Protein AF-0000000071881873 (afdb_homodimer)

Radius of gyration: 29.89 Å; Cα contacts (8 Å, |Δi|>4): 2044; chains: 2; bounding box: 52×93×72 Å

InterPro domains:
  IPR012301 Malic enzyme, N-terminal domain [PF00390] (28-159)
  IPR012301 Malic enzyme, N-terminal domain [SM01274] (27-159)
  IPR012302 Malic enzyme, NAD-binding [PF03949] (173-375)
  IPR012302 Malic enzyme, NAD-binding [SM00919] (171-394)
  IPR015884 Malic enzyme, conserved site [PS00331] (167-183)
  IPR036291 NAD(P)-binding domain superfamily [SSF51735] (171-417)
  IPR037062 Malic enzyme, N-terminal domain superfamily [G3DSA:3.40.50.10380] (1-168)
  IPR045213 Malic enzyme, NAD-binding domain, bacterial type [cd05311] (171-393)
  IPR046346 Aminoacid dehydrogenase-like, N-terminal domain superfamily [SSF53223] (21-169)
  IPR051674 Malate Decarboxylating Enzymes [PTHR43237] (9-415)

Structure (mmCIF, N/CA/C/O backbone):
data_AF-0000000071881873-model_v1
#
loop_
_entity.id
_entity.type
_entity.pdbx_description
1 polymer 'Malate oxidoreductase (Malic enzyme)'
#
loop_
_atom_site.group_PDB
_atom_site.id
_atom_site.type_symbol
_atom_site.label_atom_id
_atom_site.label_alt_id
_atom_site.label_comp_id
_atom_site.label_asym_id
_atom_site.label_entity_id
_atom_site.label_seq_id
_atom_site.pdbx_PDB_ins_code
_atom_site.Cartn_x
_atom_site.Cartn_y
_atom_site.Cartn_z
_atom_site.occupancy
_atom_site.B_iso_or_equiv
_atom_site.auth_seq_id
_atom_site.auth_comp_id
_atom_site.auth_asym_id
_atom_site.auth_atom_id
_atom_site.pdbx_PDB_model_num
ATOM 1 N N . MET A 1 1 ? -2.566 -14.477 -31.5 1 40.44 1 MET A N 1
ATOM 2 C CA . MET A 1 1 ? -1.931 -13.266 -30.969 1 40.44 1 MET A CA 1
ATOM 3 C C . MET A 1 1 ? -0.429 -13.477 -30.797 1 40.44 1 MET A C 1
ATOM 5 O O . MET A 1 1 ? 0.003 -14.445 -30.188 1 40.44 1 MET A O 1
ATOM 9 N N . ALA A 1 2 ? 0.376 -12.82 -31.547 1 54.47 2 ALA A N 1
ATOM 10 C CA . ALA A 1 2 ? 1.729 -13.109 -32.031 1 54.47 2 ALA A CA 1
ATOM 11 C C . ALA A 1 2 ? 2.725 -13.109 -30.859 1 54.47 2 ALA A C 1
ATOM 13 O O . ALA A 1 2 ? 2.59 -12.328 -29.922 1 54.47 2 ALA A O 1
ATOM 14 N N . ARG A 1 3 ? 3.482 -14.203 -30.609 1 72.19 3 ARG A N 1
ATOM 15 C CA . ARG A 1 3 ? 4.684 -14.406 -29.797 1 72.19 3 ARG A CA 1
ATOM 16 C C . ARG A 1 3 ? 5.703 -13.297 -30.047 1 72.19 3 ARG A C 1
ATOM 18 O O . ARG A 1 3 ? 5.551 -12.508 -30.984 1 72.19 3 ARG A O 1
ATOM 25 N N . ILE A 1 4 ? 6.457 -13.008 -29.031 1 79.06 4 ILE A N 1
ATOM 26 C CA . ILE A 1 4 ? 7.398 -11.898 -29.172 1 79.06 4 ILE A CA 1
ATOM 27 C C . ILE A 1 4 ? 8.352 -12.172 -30.328 1 79.06 4 ILE A C 1
ATOM 29 O O . ILE A 1 4 ? 8.742 -13.32 -30.562 1 79.06 4 ILE A O 1
ATOM 33 N N . THR A 1 5 ? 8.617 -11.242 -31.172 1 84.44 5 THR A N 1
ATOM 34 C CA . THR A 1 5 ? 9.484 -11.344 -32.344 1 84.44 5 THR A CA 1
ATOM 35 C C . THR A 1 5 ? 10.945 -11.461 -31.922 1 84.44 5 THR A C 1
ATOM 37 O O . THR A 1 5 ? 11.281 -11.227 -30.75 1 84.44 5 THR A O 1
ATOM 40 N N . GLU A 1 6 ? 11.711 -11.922 -32.781 1 84.19 6 GLU A N 1
ATOM 41 C CA . GLU A 1 6 ? 13.141 -12 -32.5 1 84.19 6 GLU A CA 1
ATOM 42 C C . GLU A 1 6 ? 13.719 -10.633 -32.188 1 84.19 6 GLU A C 1
ATOM 44 O O . GLU A 1 6 ? 14.617 -10.516 -31.344 1 84.19 6 GLU A O 1
ATOM 49 N N . GLU A 1 7 ? 13.297 -9.664 -32.875 1 89.69 7 GLU A N 1
ATOM 50 C CA . GLU A 1 7 ? 13.742 -8.305 -32.594 1 89.69 7 GLU A CA 1
ATOM 51 C C . GLU A 1 7 ? 13.383 -7.898 -31.156 1 89.69 7 GLU A C 1
ATOM 53 O O . GLU A 1 7 ? 14.203 -7.309 -30.453 1 89.69 7 GLU A O 1
ATOM 58 N N . GLN A 1 8 ? 12.18 -8.164 -30.734 1 90.56 8 GLN A N 1
ATOM 59 C CA . GLN A 1 8 ? 11.719 -7.883 -29.391 1 90.56 8 GLN A CA 1
ATOM 60 C C . GLN A 1 8 ? 12.555 -8.625 -28.359 1 90.56 8 GLN A C 1
ATOM 62 O O . GLN A 1 8 ? 12.883 -8.078 -27.297 1 90.56 8 GLN A O 1
ATOM 67 N N . ARG A 1 9 ? 12.852 -9.805 -28.672 1 87.38 9 ARG A N 1
ATOM 68 C CA . ARG A 1 9 ? 13.68 -10.602 -27.781 1 87.38 9 ARG A CA 1
ATOM 69 C C . ARG A 1 9 ? 15.055 -9.977 -27.578 1 87.38 9 ARG A C 1
ATOM 71 O O . ARG A 1 9 ? 15.594 -9.969 -26.484 1 87.38 9 ARG A O 1
ATOM 78 N N . ARG A 1 10 ? 15.586 -9.492 -28.688 1 89.88 10 ARG A N 1
ATOM 79 C CA . ARG A 1 10 ? 16.906 -8.883 -28.641 1 89.88 10 ARG A CA 1
ATOM 80 C C . ARG A 1 10 ? 16.891 -7.594 -27.828 1 89.88 10 ARG A C 1
ATOM 82 O O . ARG A 1 10 ? 17.875 -7.273 -27.141 1 89.88 10 ARG A O 1
ATOM 89 N N . LYS A 1 11 ? 15.805 -6.934 -27.781 1 94.75 11 LYS A N 1
ATOM 90 C CA . LYS A 1 11 ? 15.719 -5.629 -27.125 1 94.75 11 LYS A CA 1
ATOM 91 C C . LYS A 1 11 ? 15.062 -5.73 -25.75 1 94.75 11 LYS A C 1
ATOM 93 O O . LYS A 1 11 ? 14.953 -4.734 -25.047 1 94.75 11 LYS A O 1
ATOM 98 N N . LEU A 1 12 ? 14.688 -6.891 -25.359 1 93.25 12 LEU A N 1
ATOM 99 C CA . LEU A 1 12 ? 13.852 -7.09 -24.188 1 93.25 12 LEU A CA 1
ATOM 100 C C . LEU A 1 12 ? 14.508 -6.488 -22.938 1 93.25 12 LEU A C 1
ATOM 102 O O . LEU A 1 12 ? 13.852 -5.801 -22.156 1 93.25 12 LEU A O 1
ATOM 106 N N . ALA A 1 13 ? 15.781 -6.727 -22.781 1 93.62 13 ALA A N 1
ATOM 107 C CA . ALA A 1 13 ? 16.484 -6.238 -21.594 1 93.62 13 ALA A CA 1
ATOM 108 C C . ALA A 1 13 ? 16.469 -4.715 -21.531 1 93.62 13 ALA A C 1
ATOM 110 O O . ALA A 1 13 ? 16.141 -4.133 -20.5 1 93.62 13 ALA A O 1
ATOM 111 N N . GLN A 1 14 ? 16.828 -4.07 -22.594 1 96.31 14 GLN A N 1
ATOM 112 C CA . GLN A 1 14 ? 16.844 -2.611 -22.656 1 96.31 14 GLN A CA 1
ATOM 113 C C . GLN A 1 14 ? 15.438 -2.037 -22.516 1 96.31 14 GLN A C 1
ATOM 115 O O . GLN A 1 14 ? 15.219 -1.068 -21.797 1 96.31 14 GLN A O 1
ATOM 120 N N . ASP A 1 15 ? 14.5 -2.631 -23.234 1 96.69 15 ASP A N 1
ATOM 121 C CA . ASP A 1 15 ? 13.117 -2.158 -23.188 1 96.69 15 ASP A CA 1
ATOM 122 C C . ASP A 1 15 ? 12.523 -2.33 -21.797 1 96.69 15 ASP A C 1
ATOM 124 O O . ASP A 1 15 ? 11.703 -1.522 -21.359 1 96.69 15 ASP A O 1
ATOM 128 N N . ALA A 1 16 ? 12.914 -3.4 -21.109 1 96.19 16 ALA A N 1
ATOM 129 C CA . ALA A 1 16 ? 12.422 -3.637 -19.75 1 96.19 16 ALA A CA 1
ATOM 130 C C . ALA A 1 16 ? 12.867 -2.527 -18.812 1 96.19 16 ALA A C 1
ATOM 132 O O . ALA A 1 16 ? 12.086 -2.076 -17.969 1 96.19 16 ALA A O 1
ATOM 133 N N . LEU A 1 17 ? 14.133 -2.135 -18.906 1 97.06 17 LEU A N 1
ATOM 134 C CA . LEU A 1 17 ? 14.617 -1.041 -18.078 1 97.06 17 LEU A CA 1
ATOM 135 C C . LEU A 1 17 ? 13.859 0.247 -18.359 1 97.06 17 LEU A C 1
ATOM 137 O O . LEU A 1 17 ? 13.453 0.959 -17.438 1 97.06 17 LEU A O 1
ATOM 141 N N . GLU A 1 18 ? 13.625 0.557 -19.609 1 96.25 18 GLU A N 1
ATOM 142 C CA . GLU A 1 18 ? 12.883 1.751 -20 1 96.25 18 GLU A CA 1
ATOM 143 C C . GLU A 1 18 ? 11.43 1.674 -19.547 1 96.25 18 GLU A C 1
ATOM 145 O O . GLU A 1 18 ? 10.812 2.697 -19.234 1 96.25 18 GLU A O 1
ATOM 150 N N . TYR A 1 19 ? 10.875 0.487 -19.609 1 96.69 19 TYR A N 1
ATOM 151 C CA . TYR A 1 19 ? 9.5 0.21 -19.219 1 96.69 19 TYR A CA 1
ATOM 152 C C . TYR A 1 19 ? 9.258 0.595 -17.766 1 96.69 19 TYR A C 1
ATOM 154 O O . TYR A 1 19 ? 8.125 0.882 -17.375 1 96.69 19 TYR A O 1
ATOM 162 N N . HIS A 1 20 ? 10.328 0.728 -16.938 1 97.31 20 HIS A N 1
ATOM 163 C CA . HIS A 1 20 ? 10.211 0.983 -15.5 1 97.31 20 HIS A CA 1
ATOM 164 C C . HIS A 1 20 ? 10.57 2.428 -15.172 1 97.31 20 HIS A C 1
ATOM 166 O O . HIS A 1 20 ? 10.398 2.867 -14.031 1 97.31 20 HIS A O 1
ATOM 172 N N . ARG A 1 21 ? 11.008 3.141 -16.141 1 94.94 21 ARG A N 1
ATOM 173 C CA . ARG A 1 21 ? 11.547 4.477 -15.906 1 94.94 21 ARG A CA 1
ATOM 174 C C . ARG A 1 21 ? 10.664 5.547 -16.547 1 94.94 21 ARG A C 1
ATOM 176 O O . ARG A 1 21 ? 10.07 5.324 -17.594 1 94.94 21 ARG A O 1
ATOM 183 N N . ASN A 1 22 ? 10.508 6.68 -15.883 1 91.25 22 ASN A N 1
ATOM 184 C CA . ASN A 1 22 ? 9.898 7.895 -16.406 1 91.25 22 ASN A CA 1
ATOM 185 C C . ASN A 1 22 ? 8.438 7.66 -16.797 1 91.25 22 ASN A C 1
ATOM 187 O O . ASN A 1 22 ? 8.023 8 -17.906 1 91.25 22 ASN A O 1
ATOM 191 N N . ASN A 1 23 ? 7.531 6.953 -16.062 1 93.31 23 ASN A N 1
ATOM 192 C CA . ASN A 1 23 ? 6.125 6.668 -16.344 1 93.31 23 ASN A CA 1
ATOM 193 C C . ASN A 1 23 ? 5.215 7.738 -15.75 1 93.31 23 ASN A C 1
ATOM 195 O O . ASN A 1 23 ? 4 7.723 -15.977 1 93.31 23 ASN A O 1
ATOM 199 N N . PHE A 1 24 ? 5.609 8.812 -15.172 1 93.88 24 PHE A N 1
ATOM 200 C CA . PHE A 1 24 ? 4.98 9.953 -14.516 1 93.88 24 PHE A CA 1
ATOM 201 C C . PHE A 1 24 ? 3.691 9.531 -13.82 1 93.88 24 PHE A C 1
ATOM 203 O O . PHE A 1 24 ? 2.818 8.922 -14.438 1 93.88 24 PHE A O 1
ATOM 210 N N . PRO A 1 25 ? 3.283 9.93 -12.664 1 93.44 25 PRO A N 1
ATOM 211 C CA . PRO A 1 25 ? 4.305 10.57 -11.828 1 93.44 25 PRO A CA 1
ATOM 212 C C . PRO A 1 25 ? 5.383 9.594 -11.367 1 93.44 25 PRO A C 1
ATOM 214 O O . PRO A 1 25 ? 5.07 8.477 -10.938 1 93.44 25 PRO A O 1
ATOM 217 N N . GLY A 1 26 ? 6.598 9.992 -11.422 1 91.75 26 GLY A N 1
ATOM 218 C CA . GLY A 1 26 ? 7.742 9.25 -10.914 1 91.75 26 GLY A CA 1
ATOM 219 C C . GLY A 1 26 ? 8.078 8.023 -11.75 1 91.75 26 GLY A C 1
ATOM 220 O O . GLY A 1 26 ? 7.855 8.016 -12.961 1 91.75 26 GLY A O 1
ATOM 221 N N . ASN A 1 27 ? 8.781 7.07 -11.172 1 96.56 27 ASN A N 1
ATOM 222 C CA . ASN A 1 27 ? 9.203 5.82 -11.797 1 96.56 27 ASN A CA 1
ATOM 223 C C . ASN A 1 27 ? 8.352 4.645 -11.312 1 96.56 27 ASN A C 1
ATOM 225 O O . ASN A 1 27 ? 7.348 4.836 -10.625 1 96.56 27 ASN A O 1
ATOM 229 N N . GLY A 1 28 ? 8.68 3.416 -11.797 1 98 28 GLY A N 1
ATOM 230 C CA . GLY A 1 28 ? 7.934 2.229 -11.422 1 98 28 GLY A CA 1
ATOM 231 C C . GLY A 1 28 ? 6.699 2.004 -12.273 1 98 28 GLY A C 1
ATOM 232 O O . GLY A 1 28 ? 6.496 2.695 -13.273 1 98 28 GLY A O 1
ATOM 233 N N . LYS A 1 29 ? 5.828 1.08 -11.875 1 98.5 29 LYS A N 1
ATOM 234 C CA . LYS A 1 29 ? 4.836 0.591 -12.836 1 98.5 29 LYS A CA 1
ATOM 235 C C . LYS A 1 29 ? 3.418 0.868 -12.344 1 98.5 29 LYS A C 1
ATOM 237 O O . LYS A 1 29 ? 2.451 0.695 -13.086 1 98.5 29 LYS A O 1
ATOM 242 N N . ILE A 1 30 ? 3.264 1.352 -11.039 1 98.75 30 ILE A N 1
ATOM 243 C CA . ILE A 1 30 ? 1.912 1.532 -10.523 1 98.75 30 ILE A CA 1
ATOM 244 C C . ILE A 1 30 ? 1.79 2.904 -9.867 1 98.75 30 ILE A C 1
ATOM 246 O O . ILE A 1 30 ? 2.799 3.551 -9.578 1 98.75 30 ILE A O 1
ATOM 250 N N . GLU A 1 31 ? 0.648 3.381 -9.672 1 98.69 31 GLU A N 1
ATOM 251 C CA . GLU A 1 31 ? 0.34 4.586 -8.914 1 98.69 31 GLU A CA 1
ATOM 252 C C . GLU A 1 31 ? -0.968 4.434 -8.141 1 98.69 31 GLU A C 1
ATOM 254 O O . GLU A 1 31 ? -1.764 3.539 -8.43 1 98.69 31 GLU A O 1
ATOM 259 N N . VAL A 1 32 ? -1.16 5.164 -7.105 1 98.81 32 VAL A N 1
ATOM 260 C CA . VAL A 1 32 ? -2.385 5.242 -6.312 1 98.81 32 VAL A CA 1
ATOM 261 C C . VAL A 1 32 ? -3.16 6.504 -6.691 1 98.81 32 VAL A C 1
ATOM 263 O O . VAL A 1 32 ? -2.615 7.609 -6.656 1 98.81 32 VAL A O 1
ATOM 266 N N . ILE A 1 33 ? -4.426 6.348 -7.082 1 98.5 33 ILE A N 1
ATOM 267 C CA . ILE A 1 33 ? -5.207 7.516 -7.484 1 98.5 33 ILE A CA 1
ATOM 268 C C . ILE A 1 33 ? -6.555 7.508 -6.762 1 98.5 33 ILE A C 1
ATOM 270 O O . ILE A 1 33 ? -7.027 6.457 -6.328 1 98.5 33 ILE A O 1
ATOM 274 N N . PRO A 1 34 ? -7.203 8.711 -6.617 1 98.25 34 PRO A N 1
ATOM 275 C CA . PRO A 1 34 ? -8.578 8.766 -6.113 1 98.25 34 PRO A CA 1
ATOM 276 C C . PRO A 1 34 ? -9.594 8.18 -7.094 1 98.25 34 PRO A C 1
ATOM 278 O O . PRO A 1 34 ? -9.453 8.359 -8.312 1 98.25 34 PRO A O 1
ATOM 281 N N . LYS A 1 35 ? -10.523 7.523 -6.613 1 97.25 35 LYS A N 1
ATOM 282 C CA . LYS A 1 35 ? -11.648 7.086 -7.438 1 97.25 35 LYS A CA 1
ATOM 283 C C . LYS A 1 35 ? -12.93 7.816 -7.055 1 97.25 35 LYS A C 1
ATOM 285 O O . LYS A 1 35 ? -14.031 7.281 -7.219 1 97.25 35 LYS A O 1
ATOM 290 N N . VAL A 1 36 ? -12.805 8.977 -6.383 1 97.31 36 VAL A N 1
ATOM 291 C CA . VAL A 1 36 ? -13.867 9.898 -5.977 1 97.31 36 VAL A CA 1
ATOM 292 C C . VAL A 1 36 ? -13.539 11.312 -6.457 1 97.31 36 VAL A C 1
ATOM 294 O O . VAL A 1 36 ? -12.375 11.633 -6.703 1 97.31 36 VAL A O 1
ATOM 297 N N . PRO A 1 37 ? -14.547 12.125 -6.613 1 95 37 PRO A N 1
ATOM 298 C CA . PRO A 1 37 ? -14.289 13.492 -7.078 1 95 37 PRO A CA 1
ATOM 299 C C . PRO A 1 37 ? -13.68 14.375 -5.992 1 95 37 PRO A C 1
ATOM 301 O O . PRO A 1 37 ? -13.953 14.188 -4.809 1 95 37 PRO A O 1
ATOM 304 N N . LEU A 1 38 ? -12.852 15.266 -6.312 1 94.88 38 LEU A N 1
ATOM 305 C CA . LEU A 1 38 ? -12.312 16.344 -5.5 1 94.88 38 LEU A CA 1
ATOM 306 C C . LEU A 1 38 ? -12.234 17.641 -6.297 1 94.88 38 LEU A C 1
ATOM 308 O O . LEU A 1 38 ? -11.156 18.047 -6.75 1 94.88 38 LEU A O 1
ATOM 312 N N . ARG A 1 39 ? -13.414 18.391 -6.527 1 92.88 39 ARG A N 1
ATOM 313 C CA . ARG A 1 39 ? -13.539 19.5 -7.453 1 92.88 39 ARG A CA 1
ATOM 314 C C . ARG A 1 39 ? -13.664 20.828 -6.703 1 92.88 39 ARG A C 1
ATOM 316 O O . ARG A 1 39 ? -13.32 21.891 -7.238 1 92.88 39 ARG A O 1
ATOM 323 N N . ASP A 1 40 ? -14.227 20.672 -5.504 1 92.38 40 ASP A N 1
ATOM 324 C CA . ASP A 1 40 ? -14.57 21.891 -4.762 1 92.38 40 ASP A CA 1
ATOM 325 C C . ASP A 1 40 ? -14.555 21.625 -3.258 1 92.38 40 ASP A C 1
ATOM 327 O O . ASP A 1 40 ? -14.109 20.578 -2.807 1 92.38 40 ASP A O 1
ATOM 331 N N . PHE A 1 41 ? -15.008 22.625 -2.488 1 91.81 41 PHE A N 1
ATOM 332 C CA . PHE A 1 41 ? -14.945 22.562 -1.033 1 91.81 41 PHE A CA 1
ATOM 333 C C . PHE A 1 41 ? -15.875 21.484 -0.498 1 91.81 41 PHE A C 1
ATOM 335 O O . PHE A 1 41 ? -15.586 20.859 0.525 1 91.81 41 PHE A O 1
ATOM 342 N N . TYR A 1 42 ? -16.969 21.297 -1.147 1 93.88 42 TYR A N 1
ATOM 343 C CA . TYR A 1 42 ? -17.875 20.25 -0.689 1 93.88 42 TYR A CA 1
ATOM 344 C C . TYR A 1 42 ? -17.219 18.875 -0.824 1 93.88 42 TYR A C 1
ATOM 346 O O . TYR A 1 42 ? -17.25 18.078 0.115 1 93.88 42 TYR A O 1
ATOM 354 N N . ASP A 1 43 ? -16.625 18.625 -2.016 1 94.62 43 ASP A N 1
ATOM 355 C CA . ASP A 1 43 ? -15.898 17.375 -2.199 1 94.62 43 ASP A CA 1
ATOM 356 C C . ASP A 1 43 ? -14.781 17.234 -1.171 1 94.62 43 ASP A C 1
ATOM 358 O O . ASP A 1 43 ? -14.531 16.125 -0.668 1 94.62 43 ASP A O 1
ATOM 362 N N . LEU A 1 44 ? -14.109 18.312 -0.952 1 94.25 44 LEU A N 1
ATOM 363 C CA . LEU A 1 44 ? -13.047 18.281 0.047 1 94.25 44 LEU A CA 1
ATOM 364 C C . LEU A 1 44 ? -13.594 17.891 1.414 1 94.25 44 LEU A C 1
ATOM 366 O O . LEU A 1 44 ? -12.977 17.094 2.127 1 94.25 44 LEU A O 1
ATOM 370 N N . SER A 1 45 ? -14.766 18.391 1.802 1 92.5 45 SER A N 1
ATOM 371 C CA . SER A 1 45 ? -15.398 18.109 3.086 1 92.5 45 SER A CA 1
ATOM 372 C C . SER A 1 45 ? -15.867 16.656 3.168 1 92.5 45 SER A C 1
ATOM 374 O O . SER A 1 45 ? -15.992 16.094 4.262 1 92.5 45 SER A O 1
ATOM 376 N N . LEU A 1 46 ? -16.141 16.078 2.031 1 95.12 46 LEU A N 1
ATOM 377 C CA . LEU A 1 46 ? -16.547 14.672 1.982 1 95.12 46 LEU A CA 1
ATOM 378 C C . LEU A 1 46 ? -15.328 13.758 2.064 1 95.12 46 LEU A C 1
ATOM 380 O O . LEU A 1 46 ? -15.367 12.734 2.754 1 95.12 46 LEU A O 1
ATOM 384 N N . ALA A 1 47 ? -14.273 14.102 1.378 1 95 47 ALA A N 1
ATOM 385 C CA . ALA A 1 47 ? -13.062 13.289 1.281 1 95 47 ALA A CA 1
ATOM 386 C C . ALA A 1 47 ? -12.336 13.234 2.619 1 95 47 ALA A C 1
ATOM 388 O O . ALA A 1 47 ? -11.703 12.219 2.947 1 95 47 ALA A O 1
ATOM 389 N N . TYR A 1 48 ? -12.453 14.289 3.262 1 92 48 TYR A N 1
ATOM 390 C CA . TYR A 1 48 ? -11.727 14.484 4.512 1 92 48 TYR A CA 1
ATOM 391 C C . TYR A 1 48 ? -12.633 15.078 5.582 1 92 48 TYR A C 1
ATOM 393 O O . TYR A 1 48 ? -13.797 14.711 5.695 1 92 48 TYR A O 1
ATOM 401 N N . THR A 1 49 ? -12.039 15.898 6.578 1 88.12 49 THR A N 1
ATOM 402 C CA . THR A 1 49 ? -12.875 16.5 7.617 1 88.12 49 THR A CA 1
ATOM 403 C C . THR A 1 49 ? -13.727 17.625 7.039 1 88.12 49 THR A C 1
ATOM 405 O O . THR A 1 49 ? -13.281 18.344 6.145 1 88.12 49 THR A O 1
ATOM 408 N N . PRO A 1 50 ? -14.969 17.688 7.445 1 89.31 50 PRO A N 1
ATOM 409 C CA . PRO A 1 50 ? -15.547 16.969 8.586 1 89.31 50 PRO A CA 1
ATOM 410 C C . PRO A 1 50 ? -16.297 15.711 8.164 1 89.31 50 PRO A C 1
ATOM 412 O O . PRO A 1 50 ? -16.609 14.859 9.008 1 89.31 50 PRO A O 1
ATOM 415 N N . GLY A 1 51 ? -16.594 15.484 6.875 1 92.19 51 GLY A N 1
ATOM 416 C CA . GLY A 1 51 ? -17.453 14.414 6.406 1 92.19 51 GLY A CA 1
ATOM 417 C C . GLY A 1 51 ? -16.891 13.031 6.68 1 92.19 51 GLY A C 1
ATOM 418 O O . GLY A 1 51 ? -17.641 12.094 6.957 1 92.19 51 GLY A O 1
ATOM 419 N N . VAL A 1 52 ? -15.625 12.906 6.699 1 94.31 52 VAL A N 1
ATOM 420 C CA . VAL A 1 52 ? -14.953 11.617 6.828 1 94.31 52 VAL A CA 1
ATOM 421 C C . VAL A 1 52 ? -15.242 11.016 8.203 1 94.31 52 VAL A C 1
ATOM 423 O O . VAL A 1 52 ? -15.094 9.812 8.406 1 94.31 52 VAL A O 1
ATOM 426 N N . ALA A 1 53 ? -15.664 11.812 9.148 1 93.25 53 ALA A N 1
ATOM 427 C CA . ALA A 1 53 ? -15.977 11.336 10.492 1 93.25 53 ALA A CA 1
ATOM 428 C C . ALA A 1 53 ? -17.156 10.367 10.469 1 93.25 53 ALA A C 1
ATOM 430 O O . ALA A 1 53 ? -17.25 9.469 11.305 1 93.25 53 ALA A O 1
ATOM 431 N N . GLU A 1 54 ? -18.031 10.508 9.508 1 95 54 GLU A N 1
ATOM 432 C CA . GLU A 1 54 ? -19.266 9.734 9.5 1 95 54 GLU A CA 1
ATOM 433 C C . GLU A 1 54 ? -19 8.258 9.242 1 95 54 GLU A C 1
ATOM 435 O O . GLU A 1 54 ? -19.438 7.395 10.008 1 95 54 GLU A O 1
ATOM 440 N N . PRO A 1 55 ? -18.266 7.91 8.156 1 97.25 55 PRO A N 1
ATOM 441 C CA . PRO A 1 55 ? -17.938 6.488 8.023 1 97.25 55 PRO A CA 1
ATOM 442 C C . PRO A 1 55 ? -17.094 5.961 9.18 1 97.25 55 PRO A C 1
ATOM 444 O O . PRO A 1 55 ? -17.219 4.793 9.555 1 97.25 55 PRO A O 1
ATOM 447 N N . CYS A 1 56 ? -16.234 6.758 9.797 1 97.19 56 CYS A N 1
ATOM 448 C CA . CYS A 1 56 ? -15.469 6.328 10.969 1 97.19 56 CYS A CA 1
ATOM 449 C C . CYS A 1 56 ? -16.406 5.918 12.102 1 97.19 56 CYS A C 1
ATOM 451 O O . CYS A 1 56 ? -16.203 4.875 12.727 1 97.19 56 CYS A O 1
ATOM 453 N N . LYS A 1 57 ? -17.422 6.715 12.359 1 96.31 57 LYS A N 1
ATOM 454 C CA . LYS A 1 57 ? -18.375 6.438 13.422 1 96.31 57 LYS A CA 1
ATOM 455 C C . LYS A 1 57 ? -19.125 5.133 13.156 1 96.31 57 LYS A C 1
ATOM 457 O O . LYS A 1 57 ? -19.328 4.332 14.07 1 96.31 57 LYS A O 1
ATOM 462 N N . VAL A 1 58 ? -19.578 4.992 11.93 1 97.06 58 VAL A N 1
ATOM 463 C CA . VAL A 1 58 ? -20.328 3.791 11.562 1 97.06 58 VAL A CA 1
ATOM 464 C C . VAL A 1 58 ? -19.469 2.553 11.812 1 97.06 58 VAL A C 1
ATOM 466 O O . VAL A 1 58 ? -19.922 1.582 12.414 1 97.06 58 VAL A O 1
ATOM 469 N N . ILE A 1 59 ? -18.219 2.551 11.422 1 97.75 59 ILE A N 1
ATOM 470 C CA . ILE A 1 59 ? -17.328 1.407 11.57 1 97.75 59 ILE A CA 1
ATOM 471 C C . ILE A 1 59 ? -17.016 1.183 13.047 1 97.75 59 ILE A C 1
ATOM 473 O O . ILE A 1 59 ? -16.953 0.04 13.508 1 97.75 59 ILE A O 1
ATOM 477 N N . ALA A 1 60 ? -16.797 2.242 13.797 1 96.5 60 ALA A N 1
ATOM 478 C CA . ALA A 1 60 ? -16.516 2.158 15.227 1 96.5 60 ALA A CA 1
ATOM 479 C C . ALA A 1 60 ? -17.641 1.444 15.969 1 96.5 60 ALA A C 1
ATOM 481 O O . ALA A 1 60 ? -17.391 0.776 16.969 1 96.5 60 ALA A O 1
ATOM 482 N N . LYS A 1 61 ? -18.859 1.592 15.531 1 95.5 61 LYS A N 1
ATOM 483 C CA . LYS A 1 61 ? -20.031 0.955 16.141 1 95.5 61 LYS A CA 1
ATOM 484 C C . LYS A 1 61 ? -20.281 -0.419 15.523 1 95.5 61 LYS A C 1
ATOM 486 O O . LYS A 1 61 ? -21.438 -0.875 15.461 1 95.5 61 LYS A O 1
ATOM 491 N N . LYS A 1 62 ? -19.344 -0.991 14.93 1 88.56 62 LYS A N 1
ATOM 492 C CA . LYS A 1 62 ? -19.312 -2.35 14.398 1 88.56 62 LYS A CA 1
ATOM 493 C C . LYS A 1 62 ? -20.141 -2.457 13.117 1 88.56 62 LYS A C 1
ATOM 495 O O . LYS A 1 62 ? -20.766 -3.494 12.859 1 88.56 62 LYS A O 1
ATOM 500 N N . GLY A 1 63 ? -20.234 -1.235 12.477 1 87.69 63 GLY A N 1
ATOM 501 C CA . GLY A 1 63 ? -20.75 -1.311 11.117 1 87.69 63 GLY A CA 1
ATOM 502 C C . GLY A 1 63 ? -19.766 -1.949 10.148 1 87.69 63 GLY A C 1
ATOM 503 O O . GLY A 1 63 ? -18.609 -2.203 10.508 1 87.69 63 GLY A O 1
ATOM 504 N N . ASN A 1 64 ? -20.219 -2.213 8.945 1 89.19 64 ASN A N 1
ATOM 505 C CA . ASN A 1 64 ? -19.422 -2.975 7.992 1 89.19 64 ASN A CA 1
ATOM 506 C C . ASN A 1 64 ? -18.375 -2.1 7.312 1 89.19 64 ASN A C 1
ATOM 508 O O . ASN A 1 64 ? -18.656 -1.467 6.293 1 89.19 64 ASN A O 1
ATOM 512 N N . TYR A 1 65 ? -17.156 -2.107 7.828 1 95.62 65 TYR A N 1
ATOM 513 C CA . TYR A 1 65 ? -16.031 -1.367 7.242 1 95.62 65 TYR A CA 1
ATOM 514 C C . TYR A 1 65 ? -15.875 -1.698 5.766 1 95.62 65 TYR A C 1
ATOM 516 O O . TYR A 1 65 ? -15.406 -0.868 4.984 1 95.62 65 TYR A O 1
ATOM 524 N N . GLU A 1 66 ? -16.391 -2.854 5.359 1 95.25 66 GLU A N 1
ATOM 525 C CA . GLU A 1 66 ? -16.234 -3.357 3.998 1 95.25 66 GLU A CA 1
ATOM 526 C C . GLU A 1 66 ? -17.062 -2.545 3.006 1 95.25 66 GLU A C 1
ATOM 528 O O . GLU A 1 66 ? -16.781 -2.543 1.807 1 95.25 66 GLU A O 1
ATOM 533 N N . ASP A 1 67 ? -18.047 -1.823 3.467 1 95.31 67 ASP A N 1
ATOM 534 C CA . ASP A 1 67 ? -18.906 -1.015 2.613 1 95.31 67 ASP A CA 1
ATOM 535 C C . ASP A 1 67 ? -18.344 0.389 2.424 1 95.31 67 ASP A C 1
ATOM 537 O O . ASP A 1 67 ? -18.781 1.134 1.549 1 95.31 67 ASP A O 1
ATOM 541 N N . TYR A 1 68 ? -17.281 0.734 3.209 1 97.62 68 TYR A N 1
ATOM 542 C CA . TYR A 1 68 ? -16.875 2.135 3.209 1 97.62 68 TYR A CA 1
ATOM 543 C C . TYR A 1 68 ? -15.383 2.266 2.965 1 97.62 68 TYR A C 1
ATOM 545 O O . TYR A 1 68 ? -14.836 3.373 2.99 1 97.62 68 TYR A O 1
ATOM 553 N N . THR A 1 69 ? -14.68 1.161 2.742 1 98.5 69 THR A N 1
ATOM 554 C CA . THR A 1 69 ? -13.227 1.217 2.607 1 98.5 69 THR A CA 1
ATOM 555 C C . THR A 1 69 ? -12.766 0.386 1.415 1 98.5 69 THR A C 1
ATOM 557 O O . THR A 1 69 ? -13.547 -0.367 0.833 1 98.5 69 THR A O 1
ATOM 560 N N . ILE A 1 70 ? -11.492 0.472 1.093 1 98.62 70 ILE A N 1
ATOM 561 C CA . ILE A 1 70 ? -10.898 -0.223 -0.044 1 98.62 70 ILE A CA 1
ATOM 562 C C . ILE A 1 70 ? -10.578 -1.665 0.342 1 98.62 70 ILE A C 1
ATOM 564 O O . ILE A 1 70 ? -10.242 -2.484 -0.517 1 98.62 70 ILE A O 1
ATOM 568 N N . ILE A 1 71 ? -10.781 -2.066 1.556 1 98.56 71 ILE A N 1
ATOM 569 C CA . ILE A 1 71 ? -10.188 -3.248 2.166 1 98.56 71 ILE A CA 1
ATOM 570 C C . ILE A 1 71 ? -10.617 -4.5 1.403 1 98.56 71 ILE A C 1
ATOM 572 O O . ILE A 1 71 ? -9.781 -5.316 1.012 1 98.56 71 ILE A O 1
ATOM 576 N N . PRO A 1 72 ? -11.867 -4.656 1.034 1 97.56 72 PRO A N 1
ATOM 577 C CA . PRO A 1 72 ? -12.289 -5.938 0.466 1 97.56 72 PRO A CA 1
ATOM 578 C C . PRO A 1 72 ? -11.672 -6.211 -0.905 1 97.56 72 PRO A C 1
ATOM 580 O O . PRO A 1 72 ? -11.609 -7.363 -1.341 1 97.56 72 PRO A O 1
ATOM 583 N N . ASN A 1 73 ? -11.195 -5.184 -1.606 1 98.44 73 ASN A N 1
ATOM 584 C CA . ASN A 1 73 ? -10.664 -5.359 -2.955 1 98.44 73 ASN A CA 1
ATOM 585 C C . ASN A 1 73 ? -9.156 -5.145 -2.998 1 98.44 73 ASN A C 1
ATOM 587 O O . ASN A 1 73 ? -8.586 -4.922 -4.066 1 98.44 73 ASN A O 1
ATOM 591 N N . THR A 1 74 ? -8.523 -5.145 -1.841 1 98.81 74 THR A N 1
ATOM 592 C CA . THR A 1 74 ? -7.109 -4.785 -1.766 1 98.81 74 THR A CA 1
ATOM 593 C C . THR A 1 74 ? -6.27 -5.977 -1.316 1 98.81 74 THR A C 1
ATOM 595 O O . THR A 1 74 ? -6.57 -6.609 -0.301 1 98.81 74 THR A O 1
ATOM 598 N N . VAL A 1 75 ? -5.199 -6.27 -2.049 1 98.88 75 VAL A N 1
ATOM 599 C CA . VAL A 1 75 ? -4.309 -7.383 -1.739 1 98.88 75 VAL A CA 1
ATOM 600 C C . VAL A 1 75 ? -2.9 -6.859 -1.475 1 98.88 75 VAL A C 1
ATOM 602 O O . VAL A 1 75 ? -2.395 -6.016 -2.219 1 98.88 75 VAL A O 1
ATOM 605 N N . ALA A 1 76 ? -2.289 -7.285 -0.352 1 98.94 76 ALA A N 1
ATOM 606 C CA . ALA A 1 76 ? -0.87 -7.02 -0.133 1 98.94 76 ALA A CA 1
ATOM 607 C C . ALA A 1 76 ? -0.003 -8.055 -0.85 1 98.94 76 ALA A C 1
ATOM 609 O O . ALA A 1 76 ? -0.207 -9.258 -0.697 1 98.94 76 ALA A O 1
ATOM 610 N N . VAL A 1 77 ? 0.884 -7.617 -1.658 1 98.94 77 VAL A N 1
ATOM 611 C CA . VAL A 1 77 ? 1.908 -8.477 -2.246 1 98.94 77 VAL A CA 1
ATOM 612 C C . VAL A 1 77 ? 3.195 -8.375 -1.43 1 98.94 77 VAL A C 1
ATOM 614 O O . VAL A 1 77 ? 3.9 -7.367 -1.488 1 98.94 77 VAL A O 1
ATOM 617 N N . VAL A 1 78 ? 3.562 -9.469 -0.723 1 98.94 78 VAL A N 1
ATOM 618 C CA . VAL A 1 78 ? 4.562 -9.391 0.336 1 98.94 78 VAL A CA 1
ATOM 619 C C . VAL A 1 78 ? 5.781 -10.227 -0.041 1 98.94 78 VAL A C 1
ATOM 621 O O . VAL A 1 78 ? 5.645 -11.375 -0.484 1 98.94 78 VAL A O 1
ATOM 624 N N . THR A 1 79 ? 6.98 -9.711 0.136 1 98.88 79 THR A N 1
ATOM 625 C CA . THR A 1 79 ? 8.211 -10.461 -0.091 1 98.88 79 THR A CA 1
ATOM 626 C C . THR A 1 79 ? 9.281 -10.07 0.928 1 98.88 79 THR A C 1
ATOM 628 O O . THR A 1 79 ? 9.219 -8.984 1.509 1 98.88 79 THR A O 1
ATOM 631 N N . ASP A 1 80 ? 10.133 -10.977 1.232 1 98.69 80 ASP A N 1
ATOM 632 C CA . ASP A 1 80 ? 11.328 -10.648 1.999 1 98.69 80 ASP A CA 1
ATOM 633 C C . ASP A 1 80 ? 12.562 -10.609 1.101 1 98.69 80 ASP A C 1
ATOM 635 O O . ASP A 1 80 ? 13.68 -10.422 1.582 1 98.69 80 ASP A O 1
ATOM 639 N N . GLY A 1 81 ? 12.367 -10.875 -0.208 1 98.19 81 GLY A N 1
ATOM 640 C CA . GLY A 1 81 ? 13.422 -10.742 -1.202 1 98.19 81 GLY A CA 1
ATOM 641 C C . GLY A 1 81 ? 14.367 -11.93 -1.233 1 98.19 81 GLY A C 1
ATOM 642 O O . GLY A 1 81 ? 15.43 -11.867 -1.857 1 98.19 81 GLY A O 1
ATOM 643 N N . SER A 1 82 ? 13.977 -13.062 -0.685 1 98.12 82 SER A N 1
ATOM 644 C CA . SER A 1 82 ? 14.93 -14.141 -0.454 1 98.12 82 SER A CA 1
ATOM 645 C C . SER A 1 82 ? 14.914 -15.141 -1.603 1 98.12 82 SER A C 1
ATOM 647 O O . SER A 1 82 ? 15.766 -16.031 -1.667 1 98.12 82 SER A O 1
ATOM 649 N N . ALA A 1 83 ? 13.977 -15.055 -2.529 1 95.94 83 ALA A N 1
ATOM 650 C CA . ALA A 1 83 ? 13.883 -15.984 -3.65 1 95.94 83 ALA A CA 1
ATOM 651 C C . ALA A 1 83 ? 13.289 -15.305 -4.883 1 95.94 83 ALA A C 1
ATOM 653 O O . ALA A 1 83 ? 12.312 -15.789 -5.453 1 95.94 83 ALA A O 1
ATOM 654 N N . ILE A 1 84 ? 13.93 -14.25 -5.316 1 94.75 84 ILE A N 1
ATOM 655 C CA . ILE A 1 84 ? 13.414 -13.438 -6.41 1 94.75 84 ILE A CA 1
ATOM 656 C C . ILE A 1 84 ? 13.672 -14.133 -7.742 1 94.75 84 ILE A C 1
ATOM 658 O O . ILE A 1 84 ? 14.805 -14.195 -8.211 1 94.75 84 ILE A O 1
ATOM 662 N N . LEU A 1 85 ? 12.586 -14.633 -8.375 1 88.06 85 LEU A N 1
ATOM 663 C CA . LEU A 1 85 ? 12.68 -15.32 -9.656 1 88.06 85 LEU A CA 1
ATOM 664 C C . LEU A 1 85 ? 13.766 -16.406 -9.617 1 88.06 85 LEU A C 1
ATOM 666 O O . LEU A 1 85 ? 13.859 -17.156 -8.641 1 88.06 85 LEU A O 1
ATOM 670 N N . GLY A 1 86 ? 14.453 -16.562 -10.648 1 84.62 86 GLY A N 1
ATOM 671 C CA . GLY A 1 86 ? 15.586 -17.484 -10.695 1 84.62 86 GLY A CA 1
ATOM 672 C C . GLY A 1 86 ? 16.875 -16.859 -10.18 1 84.62 86 GLY A C 1
ATOM 673 O O . GLY A 1 86 ? 17.906 -17.531 -10.125 1 84.62 86 GLY A O 1
ATOM 674 N N . LEU A 1 87 ? 16.781 -15.617 -9.609 1 89.56 87 LEU A N 1
ATOM 675 C CA . LEU A 1 87 ? 17.969 -14.875 -9.188 1 89.56 87 LEU A CA 1
ATOM 676 C C . LEU A 1 87 ? 18.312 -15.203 -7.738 1 89.56 87 LEU A C 1
ATOM 678 O O . LEU A 1 87 ? 19.453 -14.961 -7.305 1 89.56 87 LEU A O 1
ATOM 682 N N . GLY A 1 88 ? 17.391 -15.719 -6.992 1 92.56 88 GLY A N 1
ATOM 683 C CA . GLY A 1 88 ? 17.672 -16.125 -5.629 1 92.56 88 GLY A CA 1
ATOM 684 C C . GLY A 1 88 ? 17.531 -15 -4.625 1 92.56 88 GLY A C 1
ATOM 685 O O . GLY A 1 88 ? 16.594 -14.203 -4.703 1 92.56 88 GLY A O 1
ATOM 686 N N . ASN A 1 89 ? 18.391 -15.086 -3.609 1 96.75 89 ASN A N 1
ATOM 687 C CA . ASN A 1 89 ? 18.359 -14.094 -2.539 1 96.75 89 ASN A CA 1
ATOM 688 C C . ASN A 1 89 ? 19.156 -12.844 -2.908 1 96.75 89 ASN A C 1
ATOM 690 O O . ASN A 1 89 ? 20.328 -12.727 -2.551 1 96.75 89 ASN A O 1
ATOM 694 N N . ILE A 1 90 ? 18.469 -11.898 -3.525 1 96.38 90 ILE A N 1
ATOM 695 C CA . ILE A 1 90 ? 19.203 -10.734 -4.012 1 96.38 90 ILE A CA 1
ATOM 696 C C . ILE A 1 90 ? 18.766 -9.492 -3.236 1 96.38 90 ILE A C 1
ATOM 698 O O . ILE A 1 90 ? 19.078 -8.367 -3.635 1 96.38 90 ILE A O 1
ATOM 702 N N . GLY A 1 91 ? 17.984 -9.688 -2.156 1 96.25 91 GLY A N 1
ATOM 703 C CA . GLY A 1 91 ? 17.594 -8.578 -1.304 1 96.25 91 GLY A CA 1
ATOM 704 C C . GLY A 1 91 ? 16.188 -8.078 -1.585 1 96.25 91 GLY A C 1
ATOM 705 O O . GLY A 1 91 ? 15.648 -8.297 -2.674 1 96.25 91 GLY A O 1
ATOM 706 N N . VAL A 1 92 ? 15.656 -7.367 -0.639 1 97.5 92 VAL A N 1
ATOM 707 C CA . VAL A 1 92 ? 14.242 -7.016 -0.651 1 97.5 92 VAL A CA 1
ATOM 708 C C . VAL A 1 92 ? 13.992 -5.902 -1.668 1 97.5 92 VAL A C 1
ATOM 710 O O . VAL A 1 92 ? 12.977 -5.91 -2.365 1 97.5 92 VAL A O 1
ATOM 713 N N . LEU A 1 93 ? 14.938 -4.906 -1.828 1 98.19 93 LEU A N 1
ATOM 714 C CA . LEU A 1 93 ? 14.758 -3.805 -2.768 1 98.19 93 LEU A CA 1
ATOM 715 C C . LEU A 1 93 ? 14.766 -4.312 -4.207 1 98.19 93 LEU A C 1
ATOM 717 O O . LEU A 1 93 ? 14 -3.832 -5.043 1 98.19 93 LEU A O 1
ATOM 721 N N . ALA A 1 94 ? 15.586 -5.312 -4.434 1 98.12 94 ALA A N 1
ATOM 722 C CA . ALA A 1 94 ? 15.703 -5.867 -5.781 1 98.12 94 ALA A CA 1
ATOM 723 C C . ALA A 1 94 ? 14.453 -6.645 -6.168 1 98.12 94 ALA A C 1
ATOM 725 O O . ALA A 1 94 ? 14.219 -6.914 -7.352 1 98.12 94 ALA A O 1
ATOM 726 N N . GLY A 1 95 ? 13.617 -7 -5.195 1 97.88 95 GLY A N 1
ATOM 727 C CA . GLY A 1 95 ? 12.383 -7.711 -5.465 1 97.88 95 GLY A CA 1
ATOM 728 C C . GLY A 1 95 ? 11.234 -6.793 -5.848 1 97.88 95 GLY A C 1
ATOM 729 O O . GLY A 1 95 ? 10.219 -7.25 -6.375 1 97.88 95 GLY A O 1
ATOM 730 N N . MET A 1 96 ? 11.391 -5.473 -5.648 1 98.69 96 MET A N 1
ATOM 731 C CA . MET A 1 96 ? 10.289 -4.531 -5.805 1 98.69 96 MET A CA 1
ATOM 732 C C . MET A 1 96 ? 9.734 -4.574 -7.223 1 98.69 96 MET A C 1
ATOM 734 O O . MET A 1 96 ? 8.516 -4.559 -7.418 1 98.69 96 MET A O 1
ATOM 738 N N . PRO A 1 97 ? 10.586 -4.645 -8.32 1 98.31 97 PRO A N 1
ATOM 739 C CA . PRO A 1 97 ? 10.023 -4.66 -9.672 1 98.31 97 PRO A CA 1
ATOM 740 C C . PRO A 1 97 ? 9.07 -5.832 -9.906 1 98.31 97 PRO A C 1
ATOM 742 O O . PRO A 1 97 ? 8.07 -5.688 -10.609 1 98.31 97 PRO A O 1
ATOM 745 N N . VAL A 1 98 ? 9.344 -6.984 -9.312 1 97.81 98 VAL A N 1
ATOM 746 C CA . VAL A 1 98 ? 8.477 -8.148 -9.445 1 97.81 98 VAL A CA 1
ATOM 747 C C . VAL A 1 98 ? 7.145 -7.883 -8.75 1 97.81 98 VAL A C 1
ATOM 749 O O . VAL A 1 98 ? 6.078 -8.172 -9.297 1 97.81 98 VAL A O 1
ATOM 752 N N . MET A 1 99 ? 7.23 -7.316 -7.496 1 98.75 99 MET A N 1
ATOM 753 C CA . MET A 1 99 ? 6.012 -7.016 -6.75 1 98.75 99 MET A CA 1
ATOM 754 C C . MET A 1 99 ? 5.137 -6.023 -7.512 1 98.75 99 MET A C 1
ATOM 756 O O . MET A 1 99 ? 3.922 -6.207 -7.602 1 98.75 99 MET A O 1
ATOM 760 N N . GLU A 1 100 ? 5.766 -4.992 -8.078 1 98.75 100 GLU A N 1
ATOM 761 C CA . GLU A 1 100 ? 5.023 -4.031 -8.891 1 98.75 100 GLU A CA 1
ATOM 762 C C . GLU A 1 100 ? 4.383 -4.711 -10.094 1 98.75 100 GLU A C 1
ATOM 764 O O . GLU A 1 100 ? 3.258 -4.383 -10.477 1 98.75 100 GLU A O 1
ATOM 769 N N . GLY A 1 101 ? 5.16 -5.59 -10.734 1 98.25 101 GLY A N 1
ATOM 770 C CA . GLY A 1 101 ? 4.613 -6.328 -11.867 1 98.25 101 GLY A CA 1
ATOM 771 C C . GLY A 1 101 ? 3.369 -7.121 -11.516 1 98.25 101 GLY A C 1
ATOM 772 O O . GLY A 1 101 ? 2.395 -7.121 -12.266 1 98.25 101 GLY A O 1
ATOM 773 N N . LYS A 1 102 ? 3.4 -7.824 -10.391 1 98.44 102 LYS A N 1
ATOM 774 C CA . LYS A 1 102 ? 2.225 -8.562 -9.938 1 98.44 102 LYS A CA 1
ATOM 775 C C . LYS A 1 102 ? 1.041 -7.621 -9.719 1 98.44 102 LYS A C 1
ATOM 777 O O . LYS A 1 102 ? -0.104 -7.98 -9.992 1 98.44 102 LYS A O 1
ATOM 782 N N . CYS A 1 103 ? 1.315 -6.457 -9.172 1 98.81 103 CYS A N 1
ATOM 783 C CA . CYS A 1 103 ? 0.252 -5.484 -8.945 1 98.81 103 CYS A CA 1
ATOM 784 C C . CYS A 1 103 ? -0.375 -5.047 -10.266 1 98.81 103 CYS A C 1
ATOM 786 O O . CYS A 1 103 ? -1.592 -4.875 -10.352 1 98.81 103 CYS A O 1
ATOM 788 N N . VAL A 1 104 ? 0.461 -4.824 -11.289 1 98.62 104 VAL A N 1
ATOM 789 C CA . VAL A 1 104 ? -0.026 -4.488 -12.625 1 98.62 104 VAL A CA 1
ATOM 790 C C . VAL A 1 104 ? -0.992 -5.566 -13.109 1 98.62 104 VAL A C 1
ATOM 792 O O . VAL A 1 104 ? -2.092 -5.258 -13.57 1 98.62 104 VAL A O 1
ATOM 795 N N . LEU A 1 105 ? -0.638 -6.789 -12.969 1 98.44 105 LEU A N 1
ATOM 796 C CA . LEU A 1 105 ? -1.407 -7.914 -13.492 1 98.44 105 LEU A CA 1
ATOM 797 C C . LEU A 1 105 ? -2.693 -8.109 -12.695 1 98.44 105 LEU A C 1
ATOM 799 O O . LEU A 1 105 ? -3.742 -8.414 -13.273 1 98.44 105 LEU A O 1
ATOM 803 N N . PHE A 1 106 ? -2.654 -7.945 -11.367 1 98.81 106 PHE A N 1
ATOM 804 C CA . PHE A 1 106 ? -3.848 -8.008 -10.531 1 98.81 106 PHE A CA 1
ATOM 805 C C . PHE A 1 106 ? -4.906 -7.031 -11.023 1 98.81 106 PHE A C 1
ATOM 807 O O . PHE A 1 106 ? -6.086 -7.383 -11.125 1 98.81 106 PHE A O 1
ATOM 814 N N . LYS A 1 107 ? -4.457 -5.867 -11.312 1 98.69 107 LYS A N 1
ATOM 815 C CA . LYS A 1 107 ? -5.41 -4.844 -11.727 1 98.69 107 LYS A CA 1
ATOM 816 C C . LYS A 1 107 ? -5.914 -5.098 -13.141 1 98.69 107 LYS A C 1
ATOM 818 O O . LYS A 1 107 ? -7.125 -5.121 -13.383 1 98.69 107 LYS A O 1
ATOM 823 N N . ALA A 1 108 ? -5.039 -5.285 -14.086 1 98.19 108 ALA A N 1
ATOM 824 C CA . ALA A 1 108 ? -5.383 -5.379 -15.508 1 98.19 108 ALA A CA 1
ATOM 825 C C . ALA A 1 108 ? -6.242 -6.605 -15.781 1 98.19 108 ALA A C 1
ATOM 827 O O . ALA A 1 108 ? -7.133 -6.57 -16.641 1 98.19 108 ALA A O 1
ATOM 828 N N . LEU A 1 109 ? -5.996 -7.68 -15.047 1 98.31 109 LEU A N 1
ATOM 829 C CA . LEU A 1 109 ? -6.586 -8.953 -15.438 1 98.31 109 LEU A CA 1
ATOM 830 C C . LEU A 1 109 ? -7.773 -9.305 -14.547 1 98.31 109 LEU A C 1
ATOM 832 O O . LEU A 1 109 ? -8.609 -10.133 -14.914 1 98.31 109 LEU A O 1
ATOM 836 N N . ALA A 1 110 ? -7.828 -8.695 -13.336 1 98.56 110 ALA A N 1
ATOM 837 C CA . ALA A 1 110 ? -8.891 -9.117 -12.43 1 98.56 110 ALA A CA 1
ATOM 838 C C . ALA A 1 110 ? -9.445 -7.926 -11.648 1 98.56 110 ALA A C 1
ATOM 840 O O . ALA A 1 110 ? -10.258 -8.094 -10.742 1 98.56 110 ALA A O 1
ATOM 841 N N . GLY A 1 111 ? -9.008 -6.688 -11.883 1 98.44 111 GLY A N 1
ATOM 842 C CA . GLY A 1 111 ? -9.539 -5.488 -11.258 1 98.44 111 GLY A CA 1
ATOM 843 C C . GLY A 1 111 ? -9.211 -5.391 -9.773 1 98.44 111 GLY A C 1
ATOM 844 O O . GLY A 1 111 ? -9.945 -4.754 -9.016 1 98.44 111 GLY A O 1
ATOM 845 N N . ILE A 1 112 ? -8.188 -6.008 -9.32 1 98.81 112 ILE A N 1
ATOM 846 C CA . ILE A 1 112 ? -7.809 -6.039 -7.91 1 98.81 112 ILE A CA 1
ATOM 847 C C . ILE A 1 112 ? -6.789 -4.938 -7.629 1 98.81 112 ILE A C 1
ATOM 849 O O . ILE A 1 112 ? -5.875 -4.711 -8.422 1 98.81 112 ILE A O 1
ATOM 853 N N . ASP A 1 113 ? -7.012 -4.184 -6.586 1 98.81 113 ASP A N 1
ATOM 854 C CA . ASP A 1 113 ? -6.023 -3.221 -6.113 1 98.81 113 ASP A CA 1
ATOM 855 C C . ASP A 1 113 ? -4.961 -3.9 -5.25 1 98.81 113 ASP A C 1
ATOM 857 O O . ASP A 1 113 ? -5.195 -4.188 -4.074 1 98.81 113 ASP A O 1
ATOM 861 N N . ALA A 1 114 ? -3.807 -4.109 -5.836 1 98.88 114 ALA A N 1
ATOM 862 C CA . ALA A 1 114 ? -2.711 -4.746 -5.109 1 98.88 114 ALA A CA 1
ATOM 863 C C . ALA A 1 114 ? -1.606 -3.744 -4.793 1 98.88 114 ALA A C 1
ATOM 865 O O . ALA A 1 114 ? -1.37 -2.809 -5.562 1 98.88 114 ALA A O 1
ATOM 866 N N . PHE A 1 115 ? -0.94 -3.91 -3.67 1 98.94 115 PHE A N 1
ATOM 867 C CA . PHE A 1 115 ? 0.133 -3.018 -3.25 1 98.94 115 PHE A CA 1
ATOM 868 C C . PHE A 1 115 ? 1.307 -3.809 -2.686 1 98.94 115 PHE A C 1
ATOM 870 O O . PHE A 1 115 ? 1.115 -4.727 -1.885 1 98.94 115 PHE A O 1
ATOM 877 N N . PRO A 1 116 ? 2.52 -3.432 -3.082 1 98.94 116 PRO A N 1
ATOM 878 C CA . PRO A 1 116 ? 3.701 -4.168 -2.625 1 98.94 116 PRO A CA 1
ATOM 879 C C . PRO A 1 116 ? 4.094 -3.818 -1.19 1 98.94 116 PRO A C 1
ATOM 881 O O . PRO A 1 116 ? 4.105 -2.643 -0.817 1 98.94 116 PRO A O 1
ATOM 884 N N . ILE A 1 117 ? 4.375 -4.789 -0.397 1 98.94 117 ILE A N 1
ATOM 885 C CA . ILE A 1 117 ? 4.918 -4.648 0.95 1 98.94 117 ILE A CA 1
ATOM 886 C C . ILE A 1 117 ? 6.242 -5.398 1.055 1 98.94 117 ILE A C 1
ATOM 888 O O . ILE A 1 117 ? 6.266 -6.629 1.111 1 98.94 117 ILE A O 1
ATOM 892 N N . LEU A 1 118 ? 7.379 -4.703 1.101 1 98.88 118 LEU A N 1
ATOM 893 C CA . LEU A 1 118 ? 8.695 -5.281 1.345 1 98.88 118 LEU A CA 1
ATOM 894 C C . LEU A 1 118 ? 8.961 -5.414 2.84 1 98.88 118 LEU A C 1
ATOM 896 O O . LEU A 1 118 ? 8.859 -4.434 3.582 1 98.88 118 LEU A O 1
ATOM 900 N N . ILE A 1 119 ? 9.258 -6.562 3.297 1 98.94 119 ILE A N 1
ATOM 901 C CA . ILE A 1 119 ? 9.625 -6.762 4.695 1 98.94 119 ILE A CA 1
ATOM 902 C C . ILE A 1 119 ? 11.117 -7.074 4.793 1 98.94 119 ILE A C 1
ATOM 904 O O . ILE A 1 119 ? 11.555 -8.156 4.387 1 98.94 119 ILE A O 1
ATOM 908 N N . ASP A 1 120 ? 11.906 -6.215 5.422 1 98.69 120 ASP A N 1
ATOM 909 C CA . ASP A 1 120 ? 13.359 -6.266 5.41 1 98.69 120 ASP A CA 1
ATOM 910 C C . ASP A 1 120 ? 13.891 -7.152 6.535 1 98.69 120 ASP A C 1
ATOM 912 O O . ASP A 1 120 ? 14.609 -6.68 7.418 1 98.69 120 ASP A O 1
ATOM 916 N N . THR A 1 121 ? 13.531 -8.383 6.531 1 98.75 121 THR A N 1
ATOM 917 C CA . THR A 1 121 ? 14.023 -9.43 7.422 1 98.75 121 THR A CA 1
ATOM 918 C C . THR A 1 121 ? 13.727 -10.805 6.844 1 98.75 121 THR A C 1
ATOM 920 O O . THR A 1 121 ? 12.867 -10.953 5.977 1 98.75 121 THR A O 1
ATOM 923 N N . GLN A 1 122 ? 14.484 -11.742 7.176 1 98.31 122 GLN A N 1
ATOM 924 C CA . GLN A 1 122 ? 14.219 -13.117 6.762 1 98.31 122 GLN A CA 1
ATOM 925 C C . GLN A 1 122 ? 13.891 -14 7.961 1 98.31 122 GLN A C 1
ATOM 927 O O . GLN A 1 122 ? 13.867 -15.227 7.844 1 98.31 122 GLN A O 1
ATOM 932 N N . ASP A 1 123 ? 13.656 -13.312 9.086 1 98.56 123 ASP A N 1
ATOM 933 C CA . ASP A 1 123 ? 13.219 -14.008 10.297 1 98.56 123 ASP A CA 1
ATOM 934 C C . ASP A 1 123 ? 11.742 -14.375 10.211 1 98.56 123 ASP A C 1
ATOM 936 O O . ASP A 1 123 ? 10.883 -13.508 10.062 1 98.56 123 ASP A O 1
ATOM 940 N N . VAL A 1 124 ? 11.438 -15.68 10.352 1 98.56 124 VAL A N 1
ATOM 941 C CA . VAL A 1 124 ? 10.094 -16.219 10.148 1 98.56 124 VAL A CA 1
ATOM 942 C C . VAL A 1 124 ? 9.117 -15.562 11.125 1 98.56 124 VAL A C 1
ATOM 944 O O . VAL A 1 124 ? 8.039 -15.117 10.734 1 98.56 124 VAL A O 1
ATOM 947 N N . GLU A 1 125 ? 9.484 -15.477 12.375 1 98.62 125 GLU A N 1
ATOM 948 C CA . GLU A 1 125 ? 8.609 -14.922 13.398 1 98.62 125 GLU A CA 1
ATOM 949 C C . GLU A 1 125 ? 8.312 -13.445 13.141 1 98.62 125 GLU A C 1
ATOM 951 O O . GLU A 1 125 ? 7.172 -13 13.281 1 98.62 125 GLU A O 1
ATOM 956 N N . LYS A 1 126 ? 9.328 -12.672 12.805 1 98.81 126 LYS A N 1
ATOM 957 C CA . LYS A 1 126 ? 9.156 -11.242 12.531 1 98.81 126 LYS A CA 1
ATOM 958 C C . LYS A 1 126 ? 8.266 -11.023 11.312 1 98.81 126 LYS A C 1
ATOM 960 O O . LYS A 1 126 ? 7.438 -10.109 11.297 1 98.81 126 LYS A O 1
ATOM 965 N N . ILE A 1 127 ? 8.469 -11.828 10.281 1 98.94 127 ILE A N 1
ATOM 966 C CA . ILE A 1 127 ? 7.668 -11.711 9.07 1 98.94 127 ILE A CA 1
ATOM 967 C C . ILE A 1 127 ? 6.199 -11.984 9.391 1 98.94 127 ILE A C 1
ATOM 969 O O . ILE A 1 127 ? 5.32 -11.203 9.031 1 98.94 127 ILE A O 1
ATOM 973 N N . VAL A 1 128 ? 5.918 -13.086 10.109 1 98.94 128 VAL A N 1
ATOM 974 C CA . VAL A 1 128 ? 4.555 -13.477 10.445 1 98.94 128 VAL A CA 1
ATOM 975 C C . VAL A 1 128 ? 3.906 -12.391 11.305 1 98.94 128 VAL A C 1
ATOM 977 O O . VAL A 1 128 ? 2.781 -11.969 11.039 1 98.94 128 VAL A O 1
ATOM 980 N N . GLU A 1 129 ? 4.613 -11.945 12.289 1 98.88 129 GLU A N 1
ATOM 981 C CA . GLU A 1 129 ? 4.07 -10.922 13.188 1 98.88 129 GLU A CA 1
ATOM 982 C C . GLU A 1 129 ? 3.783 -9.625 12.438 1 98.88 129 GLU A C 1
ATOM 984 O O . GLU A 1 129 ? 2.75 -8.992 12.656 1 98.88 129 GLU A O 1
ATOM 989 N N . THR A 1 130 ? 4.711 -9.234 11.617 1 98.94 130 THR A N 1
ATOM 990 C CA . THR A 1 130 ? 4.543 -8.008 10.844 1 98.94 130 THR A CA 1
ATOM 991 C C . THR A 1 130 ? 3.305 -8.094 9.953 1 98.94 130 THR A C 1
ATOM 993 O O . THR A 1 130 ? 2.482 -7.176 9.938 1 98.94 130 THR A O 1
ATOM 996 N N . ILE A 1 131 ? 3.154 -9.195 9.227 1 98.94 131 ILE A N 1
ATOM 997 C CA . ILE A 1 131 ? 2.016 -9.367 8.328 1 98.94 131 ILE A CA 1
ATOM 998 C C . ILE A 1 131 ? 0.721 -9.375 9.141 1 98.94 131 ILE A C 1
ATOM 1000 O O . ILE A 1 131 ? -0.264 -8.742 8.75 1 98.94 131 ILE A O 1
ATOM 1004 N N . LYS A 1 132 ? 0.699 -10.055 10.273 1 98.88 132 LYS A N 1
ATOM 1005 C CA . LYS A 1 132 ? -0.488 -10.086 11.117 1 98.88 132 LYS A CA 1
ATOM 1006 C C . LYS A 1 132 ? -0.882 -8.68 11.562 1 98.88 132 LYS A C 1
ATOM 1008 O O . LYS A 1 132 ? -2.062 -8.328 11.539 1 98.88 132 LYS A O 1
ATOM 1013 N N . LEU A 1 133 ? 0.08 -7.895 11.922 1 98.88 133 LEU A N 1
ATOM 1014 C CA . LEU A 1 133 ? -0.175 -6.57 12.469 1 98.88 133 LEU A CA 1
ATOM 1015 C C . LEU A 1 133 ? -0.735 -5.633 11.406 1 98.88 133 LEU A C 1
ATOM 1017 O O . LEU A 1 133 ? -1.499 -4.715 11.719 1 98.88 133 LEU A O 1
ATOM 1021 N N . ILE A 1 134 ? -0.39 -5.867 10.102 1 98.88 134 ILE A N 1
ATOM 1022 C CA . ILE A 1 134 ? -0.854 -4.918 9.094 1 98.88 134 ILE A CA 1
ATOM 1023 C C . ILE A 1 134 ? -2.02 -5.523 8.312 1 98.88 134 ILE A C 1
ATOM 1025 O O . ILE A 1 134 ? -2.566 -4.887 7.41 1 98.88 134 ILE A O 1
ATOM 1029 N N . SER A 1 135 ? -2.516 -6.676 8.641 1 98.81 135 SER A N 1
ATOM 1030 C CA . SER A 1 135 ? -3.43 -7.453 7.809 1 98.81 135 SER A CA 1
ATOM 1031 C C . SER A 1 135 ? -4.82 -6.832 7.789 1 98.81 135 SER A C 1
ATOM 1033 O O . SER A 1 135 ? -5.586 -7.039 6.84 1 98.81 135 SER A O 1
ATOM 1035 N N . LYS A 1 136 ? -5.199 -6.008 8.773 1 98.38 136 LYS A N 1
ATOM 1036 C CA . LYS A 1 136 ? -6.539 -5.434 8.859 1 98.38 136 LYS A CA 1
ATOM 1037 C C . LYS A 1 136 ? -6.797 -4.469 7.707 1 98.38 136 LYS A C 1
ATOM 1039 O O . LYS A 1 136 ? -7.949 -4.148 7.406 1 98.38 136 LYS A O 1
ATOM 1044 N N . GLY A 1 137 ? -5.766 -4.012 7.059 1 98.62 137 GLY A N 1
ATOM 1045 C CA . GLY A 1 137 ? -5.926 -3.084 5.949 1 98.62 137 GLY A CA 1
ATOM 1046 C C . GLY A 1 137 ? -6.082 -3.777 4.609 1 98.62 137 GLY A C 1
ATOM 1047 O O . GLY A 1 137 ? -6.172 -3.119 3.572 1 98.62 137 GLY A O 1
ATOM 1048 N N . PHE A 1 138 ? -6.16 -5.109 4.582 1 98.75 138 PHE A N 1
ATOM 1049 C CA . PHE A 1 138 ? -6.156 -5.848 3.322 1 98.75 138 PHE A CA 1
ATOM 1050 C C . PHE A 1 138 ? -7.254 -6.902 3.312 1 98.75 138 PHE A C 1
ATOM 1052 O O . PHE A 1 138 ? -7.668 -7.383 4.367 1 98.75 138 PHE A O 1
ATOM 1059 N N . GLY A 1 139 ? -7.75 -7.211 2.111 1 98.5 139 GLY A N 1
ATOM 1060 C CA . GLY A 1 139 ? -8.711 -8.281 1.92 1 98.5 139 GLY A CA 1
ATOM 1061 C C . GLY A 1 139 ? -8.062 -9.633 1.676 1 98.5 139 GLY A C 1
ATOM 1062 O O . GLY A 1 139 ? -8.727 -10.672 1.75 1 98.5 139 GLY A O 1
ATOM 1063 N N . GLY A 1 140 ? -6.77 -9.633 1.402 1 98.81 140 GLY A N 1
ATOM 1064 C CA . GLY A 1 140 ? -5.988 -10.844 1.169 1 98.81 140 GLY A CA 1
ATOM 1065 C C . GLY A 1 140 ? -4.496 -10.586 1.153 1 98.81 140 GLY A C 1
ATOM 1066 O O . GLY A 1 140 ? -4.055 -9.445 1.052 1 98.81 140 GLY A O 1
ATOM 1067 N N . ILE A 1 141 ? -3.729 -11.648 1.3 1 98.94 141 ILE A N 1
ATOM 1068 C CA . ILE A 1 141 ? -2.271 -11.586 1.312 1 98.94 141 ILE A CA 1
ATOM 1069 C C . ILE A 1 141 ? -1.707 -12.5 0.224 1 98.94 141 ILE A C 1
ATOM 1071 O O . ILE A 1 141 ? -1.968 -13.703 0.219 1 98.94 141 ILE A O 1
ATOM 1075 N N . ASN A 1 142 ? -1.02 -11.953 -0.687 1 98.94 142 ASN A N 1
ATOM 1076 C CA . ASN A 1 142 ? -0.237 -12.711 -1.659 1 98.94 142 ASN A CA 1
ATOM 1077 C C . ASN A 1 142 ? 1.242 -12.742 -1.283 1 98.94 142 ASN A C 1
ATOM 1079 O O . ASN A 1 142 ? 1.936 -11.727 -1.384 1 98.94 142 ASN A O 1
ATOM 1083 N N . LEU A 1 143 ? 1.73 -13.852 -0.794 1 98.88 143 LEU A N 1
ATOM 1084 C CA . LEU A 1 143 ? 3.154 -14.047 -0.543 1 98.88 143 LEU A CA 1
ATOM 1085 C C . LEU A 1 143 ? 3.902 -14.32 -1.844 1 98.88 143 LEU A C 1
ATOM 1087 O O . LEU A 1 143 ? 3.398 -15.031 -2.715 1 98.88 143 LEU A O 1
ATOM 1091 N N . GLU A 1 144 ? 5.047 -13.742 -1.977 1 98.5 144 GLU A N 1
ATOM 1092 C CA . GLU A 1 144 ? 5.793 -13.82 -3.23 1 98.5 144 GLU A CA 1
ATOM 1093 C C . GLU A 1 144 ? 7.297 -13.859 -2.977 1 98.5 144 GLU A C 1
ATOM 1095 O O . GLU A 1 144 ? 7.812 -13.102 -2.154 1 98.5 144 GLU A O 1
ATOM 1100 N N . ASP A 1 145 ? 8.016 -14.727 -3.617 1 97.31 145 ASP A N 1
ATOM 1101 C CA . ASP A 1 145 ? 9.477 -14.734 -3.656 1 97.31 145 ASP A CA 1
ATOM 1102 C C . ASP A 1 145 ? 10.062 -14.844 -2.252 1 97.31 145 ASP A C 1
ATOM 1104 O O . ASP A 1 145 ? 10.945 -14.062 -1.881 1 97.31 145 ASP A O 1
ATOM 1108 N N . ILE A 1 146 ? 9.539 -15.703 -1.51 1 98.44 146 ILE A N 1
ATOM 1109 C CA . ILE A 1 146 ? 10.07 -16.078 -0.207 1 98.44 146 ILE A CA 1
ATOM 1110 C C . ILE A 1 146 ? 10.633 -17.5 -0.269 1 98.44 146 ILE A C 1
ATOM 1112 O O . ILE A 1 146 ? 9.961 -18.422 -0.732 1 98.44 146 ILE A O 1
ATOM 1116 N N . SER A 1 147 ? 11.766 -17.719 0.188 1 96.75 147 SER A N 1
ATOM 1117 C CA . SER A 1 147 ? 12.508 -18.953 -0.027 1 96.75 147 SER A CA 1
ATOM 1118 C C . SER A 1 147 ? 11.922 -20.109 0.782 1 96.75 147 SER A C 1
ATOM 1120 O O . SER A 1 147 ? 11.438 -19.906 1.897 1 96.75 147 SER A O 1
ATOM 1122 N N . ALA A 1 148 ? 11.938 -21.281 0.184 1 95.12 148 ALA A N 1
ATOM 1123 C CA . ALA A 1 148 ? 11.703 -22.516 0.917 1 95.12 148 ALA A CA 1
ATOM 1124 C C . ALA A 1 148 ? 12.922 -22.906 1.757 1 95.12 148 ALA A C 1
ATOM 1126 O O . ALA A 1 148 ? 14.062 -22.609 1.381 1 95.12 148 ALA A O 1
ATOM 1127 N N . PRO A 1 149 ? 12.742 -23.516 2.994 1 95.62 149 PRO A N 1
ATOM 1128 C CA . PRO A 1 149 ? 11.438 -24 3.463 1 95.62 149 PRO A CA 1
ATOM 1129 C C . PRO A 1 149 ? 10.703 -22.984 4.316 1 95.62 149 PRO A C 1
ATOM 1131 O O . PRO A 1 149 ? 9.586 -23.234 4.777 1 95.62 149 PRO A O 1
ATOM 1134 N N . ARG A 1 150 ? 11.242 -21.75 4.539 1 96.94 150 ARG A N 1
ATOM 1135 C CA . ARG A 1 150 ? 10.648 -20.75 5.426 1 96.94 150 ARG A CA 1
ATOM 1136 C C . ARG A 1 150 ? 9.258 -20.359 4.941 1 96.94 150 ARG A C 1
ATOM 1138 O O . ARG A 1 150 ? 8.359 -20.125 5.75 1 96.94 150 ARG A O 1
ATOM 1145 N N . CYS A 1 151 ? 9.133 -20.281 3.652 1 98 151 CYS A N 1
ATOM 1146 C CA . CYS A 1 151 ? 7.867 -19.828 3.08 1 98 151 CYS A CA 1
ATOM 1147 C C . CYS A 1 151 ? 6.73 -20.766 3.475 1 98 151 CYS A C 1
ATOM 1149 O O . CYS A 1 151 ? 5.59 -20.344 3.635 1 98 151 CYS A O 1
ATOM 1151 N N . PHE A 1 152 ? 7.02 -22.078 3.676 1 98.12 152 PHE A N 1
ATOM 1152 C CA . PHE A 1 152 ? 5.988 -23.031 4.062 1 98.12 152 PHE A CA 1
ATOM 1153 C C . PHE A 1 152 ? 5.449 -22.719 5.449 1 98.12 152 PHE A C 1
ATOM 1155 O O . PHE A 1 152 ? 4.234 -22.688 5.656 1 98.12 152 PHE A O 1
ATOM 1162 N N . GLU A 1 153 ? 6.352 -22.531 6.352 1 98 153 GLU A N 1
ATOM 1163 C CA . GLU A 1 153 ? 5.965 -22.219 7.723 1 98 153 GLU A CA 1
ATOM 1164 C C . GLU A 1 153 ? 5.23 -20.875 7.793 1 98 153 GLU A C 1
ATOM 1166 O O . GLU A 1 153 ? 4.219 -20.75 8.484 1 98 153 GLU A O 1
ATOM 1171 N N . ILE A 1 154 ? 5.727 -19.859 7.109 1 98.75 154 ILE A N 1
ATOM 1172 C CA . ILE A 1 154 ? 5.125 -18.531 7.086 1 98.75 154 ILE A CA 1
ATOM 1173 C C . ILE A 1 154 ? 3.684 -18.625 6.59 1 98.75 154 ILE A C 1
ATOM 1175 O O . ILE A 1 154 ? 2.764 -18.109 7.23 1 98.75 154 ILE A O 1
ATOM 1179 N N . GLU A 1 155 ? 3.51 -19.281 5.516 1 98.69 155 GLU A N 1
ATOM 1180 C CA . GLU A 1 155 ? 2.164 -19.406 4.965 1 98.69 155 GLU A CA 1
ATOM 1181 C C . GLU A 1 155 ? 1.247 -20.188 5.902 1 98.69 155 GLU A C 1
ATOM 1183 O O . GLU A 1 155 ? 0.101 -19.797 6.129 1 98.69 155 GLU A O 1
ATOM 1188 N N . MET A 1 156 ? 1.735 -21.312 6.379 1 97.94 156 MET A N 1
ATOM 1189 C CA . MET A 1 156 ? 0.939 -22.141 7.273 1 97.94 156 MET A CA 1
ATOM 1190 C C . MET A 1 156 ? 0.462 -21.344 8.484 1 97.94 156 MET A C 1
ATOM 1192 O O . MET A 1 156 ? -0.717 -21.391 8.836 1 97.94 156 MET A O 1
ATOM 1196 N N . ARG A 1 157 ? 1.331 -20.656 9.133 1 98.62 157 ARG A N 1
ATOM 1197 C CA . ARG A 1 157 ? 0.995 -19.859 10.312 1 98.62 157 ARG A CA 1
ATOM 1198 C C . ARG A 1 157 ? 0.002 -18.766 9.969 1 98.62 157 ARG A C 1
ATOM 1200 O O . ARG A 1 157 ? -0.961 -18.531 10.703 1 98.62 157 ARG A O 1
ATOM 1207 N N . LEU A 1 158 ? 0.215 -18.031 8.867 1 98.88 158 LEU A N 1
ATOM 1208 C CA . LEU A 1 158 ? -0.667 -16.922 8.484 1 98.88 158 LEU A CA 1
ATOM 1209 C C . LEU A 1 158 ? -2.059 -17.453 8.133 1 98.88 158 LEU A C 1
ATOM 1211 O O . LEU A 1 158 ? -3.062 -16.828 8.484 1 98.88 158 LEU A O 1
ATOM 1215 N N . LYS A 1 159 ? -2.131 -18.578 7.41 1 98.56 159 LYS A N 1
ATOM 1216 C CA . LYS A 1 159 ? -3.43 -19.172 7.098 1 98.56 159 LYS A CA 1
ATOM 1217 C C . LYS A 1 159 ? -4.191 -19.531 8.375 1 98.56 159 LYS A C 1
ATOM 1219 O O . LYS A 1 159 ? -5.414 -19.375 8.438 1 98.56 159 LYS A O 1
ATOM 1224 N N . ARG A 1 160 ? -3.467 -20 9.344 1 98.12 160 ARG A N 1
ATOM 1225 C CA . ARG A 1 160 ? -4.074 -20.406 10.609 1 98.12 160 ARG A CA 1
ATOM 1226 C C . ARG A 1 160 ? -4.484 -19.203 11.438 1 98.12 160 ARG A C 1
ATOM 1228 O O . ARG A 1 160 ? -5.508 -19.234 12.125 1 98.12 160 ARG A O 1
ATOM 1235 N N . GLU A 1 161 ? -3.717 -18.156 11.352 1 98.38 161 GLU A N 1
ATOM 1236 C CA . GLU A 1 161 ? -3.83 -17.094 12.344 1 98.38 161 GLU A CA 1
ATOM 1237 C C . GLU A 1 161 ? -4.602 -15.906 11.781 1 98.38 161 GLU A C 1
ATOM 1239 O O . GLU A 1 161 ? -5.027 -15.031 12.539 1 98.38 161 GLU A O 1
ATOM 1244 N N . LEU A 1 162 ? -4.844 -15.812 10.469 1 98.5 162 LEU A N 1
ATOM 1245 C CA . LEU A 1 162 ? -5.594 -14.719 9.859 1 98.5 162 LEU A CA 1
ATOM 1246 C C . LEU A 1 162 ? -6.977 -15.188 9.414 1 98.5 162 LEU A C 1
ATOM 1248 O O . LEU A 1 162 ? -7.199 -16.391 9.227 1 98.5 162 LEU A O 1
ATOM 1252 N N . ASP A 1 163 ? -7.895 -14.234 9.219 1 97.44 163 ASP A N 1
ATOM 1253 C CA . ASP A 1 163 ? -9.25 -14.539 8.789 1 97.44 163 ASP A CA 1
ATOM 1254 C C . ASP A 1 163 ? -9.5 -14.062 7.359 1 97.44 163 ASP A C 1
ATOM 1256 O O . ASP A 1 163 ? -10.641 -13.805 6.973 1 97.44 163 ASP A O 1
ATOM 1260 N N . ILE A 1 164 ? -8.461 -13.773 6.617 1 98.5 164 ILE A N 1
ATOM 1261 C CA . ILE A 1 164 ? -8.492 -13.438 5.199 1 98.5 164 ILE A CA 1
ATOM 1262 C C . ILE A 1 164 ? -7.633 -14.43 4.418 1 98.5 164 ILE A C 1
ATOM 1264 O O . ILE A 1 164 ? -6.789 -15.117 4.992 1 98.5 164 ILE A O 1
ATOM 1268 N N . PRO A 1 165 ? -7.84 -14.539 3.104 1 98.75 165 PRO A N 1
ATOM 1269 C CA . PRO A 1 165 ? -7.062 -15.516 2.336 1 98.75 165 PRO A CA 1
ATOM 1270 C C . PRO A 1 165 ? -5.582 -15.164 2.256 1 98.75 165 PRO A C 1
ATOM 1272 O O . PRO A 1 165 ? -5.23 -14 2.047 1 98.75 165 PRO A O 1
ATOM 1275 N N . VAL A 1 166 ? -4.777 -16.125 2.516 1 98.88 166 VAL A N 1
ATOM 1276 C CA . VAL A 1 166 ? -3.332 -16.078 2.33 1 98.88 166 VAL A CA 1
ATOM 1277 C C . VAL A 1 166 ? -2.916 -17.078 1.255 1 98.88 166 VAL A C 1
ATOM 1279 O O . VAL A 1 166 ? -3.291 -18.266 1.312 1 98.88 166 VAL A O 1
ATOM 1282 N N . PHE A 1 167 ? -2.201 -16.609 0.274 1 98.62 167 PHE A N 1
ATOM 1283 C CA . PHE A 1 167 ? -1.827 -17.422 -0.886 1 98.62 167 PHE A CA 1
ATOM 1284 C C . PHE A 1 167 ? -0.379 -17.156 -1.281 1 98.62 167 PHE A C 1
ATOM 1286 O O . PHE A 1 167 ? 0 -16.016 -1.544 1 98.62 167 PHE A O 1
ATOM 1293 N N . HIS A 1 168 ? 0.476 -18.141 -1.269 1 98.38 168 HIS A N 1
ATOM 1294 C CA . HIS A 1 168 ? 1.825 -18.016 -1.806 1 98.38 168 HIS A CA 1
ATOM 1295 C C . HIS A 1 168 ? 1.876 -18.406 -3.275 1 98.38 168 HIS A C 1
ATOM 1297 O O . HIS A 1 168 ? 1.934 -19.609 -3.594 1 98.38 168 HIS A O 1
ATOM 1303 N N . ASP A 1 169 ? 2 -17.5 -4.133 1 97.31 169 ASP A N 1
ATOM 1304 C CA . ASP A 1 169 ? 1.793 -17.719 -5.562 1 97.31 169 ASP A CA 1
ATOM 1305 C C . ASP A 1 169 ? 2.859 -18.641 -6.141 1 97.31 169 ASP A C 1
ATOM 1307 O O . ASP A 1 169 ? 2.561 -19.484 -6.98 1 97.31 169 ASP A O 1
ATOM 1311 N N . ASP A 1 170 ? 4.117 -18.5 -5.707 1 95.38 170 ASP A N 1
ATOM 1312 C CA . ASP A 1 170 ? 5.188 -19.344 -6.23 1 95.38 170 ASP A CA 1
ATOM 1313 C C . ASP A 1 170 ? 4.914 -20.812 -5.945 1 95.38 170 ASP A C 1
ATOM 1315 O O . ASP A 1 170 ? 5.344 -21.688 -6.703 1 95.38 170 ASP A O 1
ATOM 1319 N N . GLN A 1 171 ? 4.23 -21.078 -4.902 1 96.81 171 GLN A N 1
ATOM 1320 C CA . GLN A 1 171 ? 3.838 -22.438 -4.562 1 96.81 171 GLN A CA 1
ATOM 1321 C C . GLN A 1 171 ? 2.576 -22.859 -5.312 1 96.81 171 GLN A C 1
ATOM 1323 O O . GLN A 1 171 ? 2.645 -23.609 -6.285 1 96.81 171 GLN A O 1
ATOM 1328 N N . HIS A 1 172 ? 1.52 -22.188 -4.988 1 97.94 172 HIS A N 1
ATOM 1329 C CA . HIS A 1 172 ? 0.192 -22.688 -5.34 1 97.94 172 HIS A CA 1
ATOM 1330 C C . HIS A 1 172 ? -0.22 -22.219 -6.73 1 97.94 172 HIS A C 1
ATOM 1332 O O . HIS A 1 172 ? -0.911 -22.938 -7.453 1 97.94 172 HIS A O 1
ATOM 1338 N N . GLY A 1 173 ? 0.153 -20.984 -7.047 1 97.62 173 GLY A N 1
ATOM 1339 C CA . GLY A 1 173 ? -0.114 -20.531 -8.406 1 97.62 173 GLY A CA 1
ATOM 1340 C C . GLY A 1 173 ? 0.531 -21.406 -9.461 1 97.62 173 GLY A C 1
ATOM 1341 O O . GLY A 1 173 ? -0.106 -21.766 -10.453 1 97.62 173 GLY A O 1
ATOM 1342 N N . THR A 1 174 ? 1.767 -21.734 -9.227 1 96.69 174 THR A N 1
ATOM 1343 C CA . THR A 1 174 ? 2.492 -22.609 -10.133 1 96.69 174 THR A CA 1
ATOM 1344 C C . THR A 1 174 ? 1.835 -23.984 -10.203 1 96.69 174 THR A C 1
ATOM 1346 O O . THR A 1 174 ? 1.664 -24.547 -11.289 1 96.69 174 THR A O 1
ATOM 1349 N N . ALA A 1 175 ? 1.457 -24.5 -9.086 1 98.62 175 ALA A N 1
ATOM 1350 C CA . ALA A 1 175 ? 0.825 -25.828 -9.031 1 98.62 175 ALA A CA 1
ATOM 1351 C C . ALA A 1 175 ? -0.506 -25.828 -9.773 1 98.62 175 ALA A C 1
ATOM 1353 O O . ALA A 1 175 ? -0.812 -26.766 -10.508 1 98.62 175 ALA A O 1
ATOM 1354 N N . VAL A 1 176 ? -1.265 -24.797 -9.594 1 98.88 176 VAL A N 1
ATOM 1355 C CA . VAL A 1 176 ? -2.588 -24.672 -10.203 1 98.88 176 VAL A CA 1
ATOM 1356 C C . VAL A 1 176 ? -2.459 -24.656 -11.727 1 98.88 176 VAL A C 1
ATOM 1358 O O . VAL A 1 176 ? -3.154 -25.406 -12.422 1 98.88 176 VAL A O 1
ATOM 1361 N N . VAL A 1 177 ? -1.596 -23.859 -12.234 1 98.75 177 VAL A N 1
ATOM 1362 C CA . VAL A 1 177 ? -1.479 -23.719 -13.68 1 98.75 177 VAL A CA 1
ATOM 1363 C C . VAL A 1 177 ? -0.862 -24.984 -14.273 1 98.75 177 VAL A C 1
ATOM 1365 O O . VAL A 1 177 ? -1.208 -25.391 -15.391 1 98.75 177 VAL A O 1
ATOM 1368 N N . THR A 1 178 ? 0.078 -25.578 -13.523 1 98.75 178 THR A N 1
ATOM 1369 C CA . THR A 1 178 ? 0.638 -26.859 -13.945 1 98.75 178 THR A CA 1
ATOM 1370 C C . THR A 1 178 ? -0.458 -27.906 -14.07 1 98.75 178 THR A C 1
ATOM 1372 O O . THR A 1 178 ? -0.522 -28.625 -15.07 1 98.75 178 THR A O 1
ATOM 1375 N N . LEU A 1 179 ? -1.296 -28 -13.086 1 98.94 179 LEU A N 1
ATOM 1376 C CA . LEU A 1 179 ? -2.41 -28.953 -13.125 1 98.94 179 LEU A CA 1
ATOM 1377 C C . LEU A 1 179 ? -3.328 -28.656 -14.305 1 98.94 179 LEU A C 1
ATOM 1379 O O . LEU A 1 179 ? -3.775 -29.562 -15 1 98.94 179 LEU A O 1
ATOM 1383 N N . ALA A 1 180 ? -3.641 -27.391 -14.516 1 98.88 180 ALA A N 1
ATOM 1384 C CA . ALA A 1 180 ? -4.504 -27 -15.633 1 98.88 180 ALA A CA 1
ATOM 1385 C C . ALA A 1 180 ? -3.957 -27.516 -16.953 1 98.88 180 ALA A C 1
ATOM 1387 O O . ALA A 1 180 ? -4.691 -28.109 -17.75 1 98.88 180 ALA A O 1
ATOM 1388 N N . GLY A 1 181 ? -2.65 -27.266 -17.188 1 98.75 181 GLY A N 1
ATOM 1389 C CA . GLY A 1 181 ? -2.021 -27.781 -18.406 1 98.75 181 GLY A CA 1
ATOM 1390 C C . GLY A 1 181 ? -2.047 -29.281 -18.484 1 98.75 181 GLY A C 1
ATOM 1391 O O . GLY A 1 181 ? -2.289 -29.844 -19.562 1 98.75 181 GLY A O 1
ATOM 1392 N N . LEU A 1 182 ? -1.812 -29.953 -17.375 1 98.81 182 LEU A N 1
ATOM 1393 C CA . LEU A 1 182 ? -1.703 -31.406 -17.344 1 98.81 182 LEU A CA 1
ATOM 1394 C C . LEU A 1 182 ? -3.057 -32.062 -17.609 1 98.81 182 LEU A C 1
ATOM 1396 O O . LEU A 1 182 ? -3.125 -33.125 -18.219 1 98.81 182 LEU A O 1
ATOM 1400 N N . ILE A 1 183 ? -4.129 -31.438 -17.125 1 98.88 183 ILE A N 1
ATOM 1401 C CA . ILE A 1 183 ? -5.477 -31.938 -17.391 1 98.88 183 ILE A CA 1
ATOM 1402 C C . ILE A 1 183 ? -5.672 -32.125 -18.891 1 98.88 183 ILE A C 1
ATOM 1404 O O . ILE A 1 183 ? -6.078 -33.188 -19.344 1 98.88 183 ILE A O 1
ATOM 1408 N N . ASN A 1 184 ? -5.379 -31.094 -19.625 1 98.81 184 ASN A N 1
ATOM 1409 C CA . ASN A 1 184 ? -5.586 -31.125 -21.078 1 98.81 184 ASN A CA 1
ATOM 1410 C C . ASN A 1 184 ? -4.539 -32 -21.766 1 98.81 184 ASN A C 1
ATOM 1412 O O . ASN A 1 184 ? -4.84 -32.656 -22.766 1 98.81 184 ASN A O 1
ATOM 1416 N N . ALA A 1 185 ? -3.287 -31.969 -21.25 1 98.81 185 ALA A N 1
ATOM 1417 C CA . ALA A 1 185 ? -2.238 -32.812 -21.812 1 98.81 185 ALA A CA 1
ATOM 1418 C C . ALA A 1 185 ? -2.602 -34.281 -21.703 1 98.81 185 ALA A C 1
ATOM 1420 O O . ALA A 1 185 ? -2.449 -35.031 -22.672 1 98.81 185 ALA A O 1
ATOM 1421 N N . LEU A 1 186 ? -3.045 -34.719 -20.578 1 98.69 186 LEU A N 1
ATOM 1422 C CA . LEU A 1 186 ? -3.416 -36.125 -20.359 1 98.69 186 LEU A CA 1
ATOM 1423 C C . LEU A 1 186 ? -4.609 -36.5 -21.234 1 98.69 186 LEU A C 1
ATOM 1425 O O . LEU A 1 186 ? -4.672 -37.625 -21.75 1 98.69 186 LEU A O 1
ATOM 1429 N N . LYS A 1 187 ? -5.535 -35.562 -21.312 1 98.31 187 LYS A N 1
ATOM 1430 C CA . LYS A 1 187 ? -6.672 -35.812 -22.188 1 98.31 187 LYS A CA 1
ATOM 1431 C C . LYS A 1 187 ? -6.207 -36.125 -23.609 1 98.31 187 LYS A C 1
ATOM 1433 O O . LYS A 1 187 ? -6.715 -37.031 -24.25 1 98.31 187 LYS A O 1
ATOM 1438 N N . LEU A 1 188 ? -5.289 -35.375 -24.109 1 98 188 LEU A N 1
ATOM 1439 C CA . LEU A 1 188 ? -4.797 -35.5 -25.469 1 98 188 LEU A CA 1
ATOM 1440 C C . LEU A 1 188 ? -4.109 -36.844 -25.672 1 98 188 LEU A C 1
ATOM 1442 O O . LEU A 1 188 ? -4.23 -37.469 -26.734 1 98 188 LEU A O 1
ATOM 1446 N N . VAL A 1 189 ? -3.309 -37.312 -24.672 1 97.94 189 VAL A N 1
ATOM 1447 C CA . VAL A 1 189 ? -2.52 -38.531 -24.859 1 97.94 189 VAL A CA 1
ATOM 1448 C C . VAL A 1 189 ? -3.309 -39.75 -24.359 1 97.94 189 VAL A C 1
ATOM 1450 O O . VAL A 1 189 ? -2.83 -40.875 -24.438 1 97.94 189 VAL A O 1
ATOM 1453 N N . GLY A 1 190 ? -4.496 -39.5 -23.812 1 97.88 190 GLY A N 1
ATOM 1454 C CA . GLY A 1 190 ? -5.383 -40.594 -23.406 1 97.88 190 GLY A CA 1
ATOM 1455 C C . GLY A 1 190 ? -4.949 -41.281 -22.141 1 97.88 190 GLY A C 1
ATOM 1456 O O . GLY A 1 190 ? -5.062 -42.5 -22.016 1 97.88 190 GLY A O 1
ATOM 1457 N N . LYS A 1 191 ? -4.363 -40.562 -21.219 1 98 191 LYS A N 1
ATOM 1458 C CA . LYS A 1 191 ? -3.943 -41.125 -19.922 1 98 191 LYS A CA 1
ATOM 1459 C C . LYS A 1 191 ? -4.719 -40.469 -18.781 1 98 191 LYS A C 1
ATOM 1461 O O . LYS A 1 191 ? -5.312 -39.406 -18.953 1 98 191 LYS A O 1
ATOM 1466 N N . LYS A 1 192 ? -4.727 -41.156 -17.641 1 98.38 192 LYS A N 1
ATOM 1467 C CA . LYS A 1 192 ? -5.418 -40.688 -16.453 1 98.38 192 LYS A CA 1
ATOM 1468 C C . LYS A 1 192 ? -4.43 -40.375 -15.32 1 98.38 192 LYS A C 1
ATOM 1470 O O . LYS A 1 192 ? -3.348 -40.969 -15.266 1 98.38 192 LYS A O 1
ATOM 1475 N N . PHE A 1 193 ? -4.844 -39.562 -14.406 1 98.62 193 PHE A N 1
ATOM 1476 C CA . PHE A 1 193 ? -3.98 -39.125 -13.312 1 98.62 193 PHE A CA 1
ATOM 1477 C C . PHE A 1 193 ? -3.529 -40.312 -12.484 1 98.62 193 PHE A C 1
ATOM 1479 O O . PHE A 1 193 ? -2.379 -40.375 -12.039 1 98.62 193 PHE A O 1
ATOM 1486 N N . ASN A 1 194 ? -4.387 -41.281 -12.266 1 98.06 194 ASN A N 1
ATOM 1487 C CA . ASN A 1 194 ? -4.074 -42.375 -11.367 1 98.06 194 ASN A CA 1
ATOM 1488 C C . ASN A 1 194 ? -3.238 -43.469 -12.062 1 98.06 194 ASN A C 1
ATOM 1490 O O . ASN A 1 194 ? -2.887 -44.469 -11.461 1 98.06 194 ASN A O 1
ATOM 1494 N N . GLU A 1 195 ? -2.816 -43.219 -13.312 1 97.31 195 GLU A N 1
ATOM 1495 C CA . GLU A 1 195 ? -2.092 -44.219 -14.078 1 97.31 195 GLU A CA 1
ATOM 1496 C C . GLU A 1 195 ? -0.704 -43.719 -14.469 1 97.31 195 GLU A C 1
ATOM 1498 O O . GLU A 1 195 ? 0.085 -44.469 -15.055 1 97.31 195 GLU A O 1
ATOM 1503 N N . ILE A 1 196 ? -0.454 -42.531 -14.109 1 98.38 196 ILE A N 1
ATOM 1504 C CA . ILE A 1 196 ? 0.792 -41.969 -14.617 1 98.38 196 ILE A CA 1
ATOM 1505 C C . ILE A 1 196 ? 1.827 -41.906 -13.5 1 98.38 196 ILE A C 1
ATOM 1507 O O . ILE A 1 196 ? 1.472 -41.875 -12.32 1 98.38 196 ILE A O 1
ATOM 1511 N N . LYS A 1 197 ? 3.1 -41.906 -13.922 1 98.56 197 LYS A N 1
ATOM 1512 C CA . LYS A 1 197 ? 4.262 -41.625 -13.086 1 98.56 197 LYS A CA 1
ATOM 1513 C C . LYS A 1 197 ? 4.836 -40.219 -13.414 1 98.56 197 LYS A C 1
ATOM 1515 O O . LYS A 1 197 ? 4.98 -39.875 -14.578 1 98.56 197 LYS A O 1
ATOM 1520 N N . VAL A 1 198 ? 5.113 -39.5 -12.352 1 98.94 198 VAL A N 1
ATOM 1521 C CA . VAL A 1 198 ? 5.562 -38.125 -12.562 1 98.94 198 VAL A CA 1
ATOM 1522 C C . VAL A 1 198 ? 6.953 -37.938 -11.961 1 98.94 198 VAL A C 1
ATOM 1524 O O . VAL A 1 198 ? 7.203 -38.344 -10.828 1 98.94 198 VAL A O 1
ATOM 1527 N N . ALA A 1 199 ? 7.879 -37.375 -12.711 1 98.94 199 ALA A N 1
ATOM 1528 C CA . ALA A 1 199 ? 9.18 -36.938 -12.227 1 98.94 199 ALA A CA 1
ATOM 1529 C C . ALA A 1 199 ? 9.211 -35.406 -12.117 1 98.94 199 ALA A C 1
ATOM 1531 O O . ALA A 1 199 ? 8.883 -34.688 -13.078 1 98.94 199 ALA A O 1
ATOM 1532 N N . ILE A 1 200 ? 9.547 -34.906 -10.953 1 98.88 200 ILE A N 1
ATOM 1533 C CA . ILE A 1 200 ? 9.625 -33.469 -10.742 1 98.88 200 ILE A CA 1
ATOM 1534 C C . ILE A 1 200 ? 11.055 -33.062 -10.391 1 98.88 200 ILE A C 1
ATOM 1536 O O . ILE A 1 200 ? 11.648 -33.625 -9.453 1 98.88 200 ILE A O 1
ATOM 1540 N N . SER A 1 201 ? 11.633 -32.188 -11.172 1 98.62 201 SER A N 1
ATOM 1541 C CA . SER A 1 201 ? 12.938 -31.609 -10.859 1 98.62 201 SER A CA 1
ATOM 1542 C C . SER A 1 201 ? 12.789 -30.312 -10.07 1 98.62 201 SER A C 1
ATOM 1544 O O . SER A 1 201 ? 12.273 -29.328 -10.594 1 98.62 201 SER A O 1
ATOM 1546 N N . GLY A 1 202 ? 13.266 -30.312 -8.875 1 96.88 202 GLY A N 1
ATOM 1547 C CA . GLY A 1 202 ? 13.102 -29.188 -7.969 1 96.88 202 GLY A CA 1
ATOM 1548 C C . GLY A 1 202 ? 12.172 -29.484 -6.809 1 96.88 202 GLY A C 1
ATOM 1549 O O . GLY A 1 202 ? 10.984 -29.734 -7.008 1 96.88 202 GLY A O 1
ATOM 1550 N N . ALA A 1 203 ? 12.734 -29.453 -5.629 1 97 203 ALA A N 1
ATOM 1551 C CA . ALA A 1 203 ? 11.945 -29.75 -4.438 1 97 203 ALA A CA 1
ATOM 1552 C C . ALA A 1 203 ? 11.836 -28.531 -3.529 1 97 203 ALA A C 1
ATOM 1554 O O . ALA A 1 203 ? 11.93 -28.641 -2.305 1 97 203 ALA A O 1
ATOM 1555 N N . GLY A 1 204 ? 11.766 -27.375 -4.137 1 94.56 204 GLY A N 1
ATOM 1556 C CA . GLY A 1 204 ? 11.477 -26.156 -3.416 1 94.56 204 GLY A CA 1
ATOM 1557 C C . GLY A 1 204 ? 9.992 -25.875 -3.273 1 94.56 204 GLY A C 1
ATOM 1558 O O . GLY A 1 204 ? 9.195 -26.812 -3.164 1 94.56 204 GLY A O 1
ATOM 1559 N N . ALA A 1 205 ? 9.656 -24.594 -3.232 1 94.81 205 ALA A N 1
ATOM 1560 C CA . ALA A 1 205 ? 8.289 -24.141 -2.984 1 94.81 205 ALA A CA 1
ATOM 1561 C C . ALA A 1 205 ? 7.344 -24.656 -4.07 1 94.81 205 ALA A C 1
ATOM 1563 O O . ALA A 1 205 ? 6.324 -25.281 -3.77 1 94.81 205 ALA A O 1
ATOM 1564 N N . ALA A 1 206 ? 7.68 -24.438 -5.293 1 96.62 206 ALA A N 1
ATOM 1565 C CA . ALA A 1 206 ? 6.82 -24.812 -6.41 1 96.62 206 ALA A CA 1
ATOM 1566 C C . ALA A 1 206 ? 6.727 -26.344 -6.527 1 96.62 206 ALA A C 1
ATOM 1568 O O . ALA A 1 206 ? 5.629 -26.891 -6.652 1 96.62 206 ALA A O 1
ATOM 1569 N N . GLY A 1 207 ? 7.891 -27.016 -6.484 1 97.94 207 GLY A N 1
ATOM 1570 C CA . GLY A 1 207 ? 7.934 -28.469 -6.664 1 97.94 207 GLY A CA 1
ATOM 1571 C C . GLY A 1 207 ? 7.102 -29.219 -5.645 1 97.94 207 GLY A C 1
ATOM 1572 O O . GLY A 1 207 ? 6.324 -30.109 -6 1 97.94 207 GLY A O 1
ATOM 1573 N N . ILE A 1 208 ? 7.262 -28.859 -4.414 1 98.06 208 ILE A N 1
ATOM 1574 C CA . ILE A 1 208 ? 6.547 -29.531 -3.332 1 98.06 208 ILE A CA 1
ATOM 1575 C C . ILE A 1 208 ? 5.047 -29.281 -3.471 1 98.06 208 ILE A C 1
ATOM 1577 O O . ILE A 1 208 ? 4.234 -30.188 -3.297 1 98.06 208 ILE A O 1
ATOM 1581 N N . ALA A 1 209 ? 4.645 -28.078 -3.793 1 98.12 209 ALA A N 1
ATOM 1582 C CA . ALA A 1 209 ? 3.232 -27.75 -3.963 1 98.12 209 ALA A CA 1
ATOM 1583 C C . ALA A 1 209 ? 2.629 -28.516 -5.137 1 98.12 209 ALA A C 1
ATOM 1585 O O . ALA A 1 209 ? 1.502 -29 -5.055 1 98.12 209 ALA A O 1
ATOM 1586 N N . ILE A 1 210 ? 3.369 -28.594 -6.223 1 98.69 210 ILE A N 1
ATOM 1587 C CA . ILE A 1 210 ? 2.91 -29.344 -7.387 1 98.69 210 ILE A CA 1
ATOM 1588 C C . ILE A 1 210 ? 2.723 -30.812 -7.016 1 98.69 210 ILE A C 1
ATOM 1590 O O . ILE A 1 210 ? 1.693 -31.406 -7.332 1 98.69 210 ILE A O 1
ATOM 1594 N N . ALA A 1 211 ? 3.738 -31.375 -6.355 1 98.75 211 ALA A N 1
ATOM 1595 C CA . ALA A 1 211 ? 3.682 -32.781 -5.961 1 98.75 211 ALA A CA 1
ATOM 1596 C C . ALA A 1 211 ? 2.449 -33.062 -5.105 1 98.75 211 ALA A C 1
ATOM 1598 O O . ALA A 1 211 ? 1.724 -34.031 -5.352 1 98.75 211 ALA A O 1
ATOM 1599 N N . LYS A 1 212 ? 2.227 -32.25 -4.125 1 98.25 212 LYS A N 1
ATOM 1600 C CA . LYS A 1 212 ? 1.104 -32.438 -3.215 1 98.25 212 LYS A CA 1
ATOM 1601 C C . LYS A 1 212 ? -0.229 -32.312 -3.951 1 98.25 212 LYS A C 1
ATOM 1603 O O . LYS A 1 212 ? -1.14 -33.125 -3.721 1 98.25 212 LYS A O 1
ATOM 1608 N N . LEU A 1 213 ? -0.353 -31.328 -4.816 1 98.69 213 LEU A N 1
ATOM 1609 C CA . LEU A 1 213 ? -1.587 -31.125 -5.566 1 98.69 213 LEU A CA 1
ATOM 1610 C C . LEU A 1 213 ? -1.858 -32.312 -6.492 1 98.69 213 LEU A C 1
ATOM 1612 O O . LEU A 1 213 ? -2.984 -32.812 -6.555 1 98.69 213 LEU A O 1
ATOM 1616 N N . LEU A 1 214 ? -0.84 -32.75 -7.199 1 98.81 214 LEU A N 1
ATOM 1617 C CA . LEU A 1 214 ? -0.997 -33.875 -8.133 1 98.81 214 LEU A CA 1
ATOM 1618 C C . LEU A 1 214 ? -1.343 -35.156 -7.387 1 98.81 214 LEU A C 1
ATOM 1620 O O . LEU A 1 214 ? -2.154 -35.969 -7.863 1 98.81 214 LEU A O 1
ATOM 1624 N N . HIS A 1 215 ? -0.635 -35.344 -6.258 1 98.69 215 HIS A N 1
ATOM 1625 C CA . HIS A 1 215 ? -0.975 -36.5 -5.453 1 98.69 215 HIS A CA 1
ATOM 1626 C C . HIS A 1 215 ? -2.438 -36.469 -5.016 1 98.69 215 HIS A C 1
ATOM 1628 O O . HIS A 1 215 ? -3.111 -37.5 -5.008 1 98.69 215 HIS A O 1
ATOM 1634 N N . HIS A 1 216 ? -2.896 -35.344 -4.648 1 98.31 216 HIS A N 1
ATOM 1635 C CA . HIS A 1 216 ? -4.27 -35.188 -4.184 1 98.31 216 HIS A CA 1
ATOM 1636 C C . HIS A 1 216 ? -5.27 -35.531 -5.285 1 98.31 216 HIS A C 1
ATOM 1638 O O . HIS A 1 216 ? -6.324 -36.094 -5.012 1 98.31 216 HIS A O 1
ATOM 1644 N N . VAL A 1 217 ? -4.934 -35.188 -6.523 1 98.38 217 VAL A N 1
ATOM 1645 C CA . VAL A 1 217 ? -5.914 -35.406 -7.586 1 98.38 217 VAL A CA 1
ATOM 1646 C C . VAL A 1 217 ? -5.789 -36.812 -8.133 1 98.38 217 VAL A C 1
ATOM 1648 O O . VAL A 1 217 ? -6.512 -37.188 -9.055 1 98.38 217 VAL A O 1
ATOM 1651 N N . GLY A 1 218 ? -4.758 -37.562 -7.629 1 98.31 218 GLY A N 1
ATOM 1652 C CA . GLY A 1 218 ? -4.863 -39 -7.926 1 98.31 218 GLY A CA 1
ATOM 1653 C C . GLY A 1 218 ? -3.555 -39.594 -8.383 1 98.31 218 GLY A C 1
ATOM 1654 O O . GLY A 1 218 ? -3.457 -40.812 -8.539 1 98.31 218 GLY A O 1
ATOM 1655 N N . VAL A 1 219 ? -2.516 -38.812 -8.617 1 98.75 219 VAL A N 1
ATOM 1656 C CA . VAL A 1 219 ? -1.229 -39.375 -9.023 1 98.75 219 VAL A CA 1
ATOM 1657 C C . VAL A 1 219 ? -0.631 -40.156 -7.859 1 98.75 219 VAL A C 1
ATOM 1659 O O . VAL A 1 219 ? -0.481 -39.656 -6.754 1 98.75 219 VAL A O 1
ATOM 1662 N N . LYS A 1 220 ? -0.265 -41.312 -8.086 1 97.38 220 LYS A N 1
ATOM 1663 C CA . LYS A 1 220 ? 0.161 -42.188 -7.004 1 97.38 220 LYS A CA 1
ATOM 1664 C C . LYS A 1 220 ? 1.678 -42.156 -6.828 1 97.38 220 LYS A C 1
ATOM 1666 O O . LYS A 1 220 ? 2.18 -42.156 -5.703 1 97.38 220 LYS A O 1
ATOM 1671 N N . GLU A 1 221 ? 2.391 -42.156 -7.945 1 98.25 221 GLU A N 1
ATOM 1672 C CA . GLU A 1 221 ? 3.85 -42.156 -7.867 1 98.25 221 GLU A CA 1
ATOM 1673 C C . GLU A 1 221 ? 4.445 -40.844 -8.398 1 98.25 221 GLU A C 1
ATOM 1675 O O . GLU A 1 221 ? 4.285 -40.531 -9.578 1 98.25 221 GLU A O 1
ATOM 1680 N N . ILE A 1 222 ? 5.113 -40.188 -7.578 1 98.88 222 ILE A N 1
ATOM 1681 C CA . ILE A 1 222 ? 5.797 -38.938 -7.898 1 98.88 222 ILE A CA 1
ATOM 1682 C C . ILE A 1 222 ? 7.223 -38.969 -7.355 1 98.88 222 ILE A C 1
ATOM 1684 O O . ILE A 1 222 ? 7.43 -39.156 -6.156 1 98.88 222 ILE A O 1
ATOM 1688 N N . LEU A 1 223 ? 8.18 -38.844 -8.203 1 98.88 223 LEU A N 1
ATOM 1689 C CA . LEU A 1 223 ? 9.578 -38.781 -7.805 1 98.88 223 LEU A CA 1
ATOM 1690 C C . LEU A 1 223 ? 10.094 -37.344 -7.867 1 98.88 223 LEU A C 1
ATOM 1692 O O . LEU A 1 223 ? 10.297 -36.812 -8.953 1 98.88 223 LEU A O 1
ATOM 1696 N N . LEU A 1 224 ? 10.273 -36.781 -6.703 1 98.75 224 LEU A N 1
ATOM 1697 C CA . LEU A 1 224 ? 10.875 -35.438 -6.621 1 98.75 224 LEU A CA 1
ATOM 1698 C C . LEU A 1 224 ? 12.391 -35.531 -6.48 1 98.75 224 LEU A C 1
ATOM 1700 O O . LEU A 1 224 ? 12.898 -36.406 -5.742 1 98.75 224 LEU A O 1
ATOM 1704 N N . VAL A 1 225 ? 13.078 -34.656 -7.199 1 98.56 225 VAL A N 1
ATOM 1705 C CA . VAL A 1 225 ? 14.539 -34.688 -7.215 1 98.56 225 VAL A CA 1
ATOM 1706 C C . VAL A 1 225 ? 15.086 -33.312 -6.781 1 98.56 225 VAL A C 1
ATOM 1708 O O . VAL A 1 225 ? 14.617 -32.281 -7.258 1 98.56 225 VAL A O 1
ATOM 1711 N N . ASP A 1 226 ? 15.906 -33.312 -5.816 1 97.38 226 ASP A N 1
ATOM 1712 C CA . ASP A 1 226 ? 16.625 -32.094 -5.469 1 97.38 226 ASP A CA 1
ATOM 1713 C C . ASP A 1 226 ? 18.125 -32.25 -5.711 1 97.38 226 ASP A C 1
ATOM 1715 O O . ASP A 1 226 ? 18.547 -33.125 -6.477 1 97.38 226 ASP A O 1
ATOM 1719 N N . ARG A 1 227 ? 19.031 -31.391 -5.211 1 93.62 227 ARG A N 1
ATOM 1720 C CA . ARG A 1 227 ? 20.469 -31.359 -5.496 1 93.62 227 ARG A CA 1
ATOM 1721 C C . ARG A 1 227 ? 21.141 -32.625 -5.023 1 93.62 227 ARG A C 1
ATOM 1723 O O . ARG A 1 227 ? 22.188 -33.031 -5.543 1 93.62 227 ARG A O 1
ATOM 1730 N N . ALA A 1 228 ? 20.453 -33.281 -4.105 1 96.94 228 ALA A N 1
ATOM 1731 C CA . ALA A 1 228 ? 21.031 -34.5 -3.535 1 96.94 228 ALA A CA 1
ATOM 1732 C C . ALA A 1 228 ? 20.469 -35.75 -4.203 1 96.94 228 ALA A C 1
ATOM 1734 O O . ALA A 1 228 ? 20.859 -36.875 -3.885 1 96.94 228 ALA A O 1
ATOM 1735 N N . GLY A 1 229 ? 19.516 -35.531 -5.094 1 98.06 229 GLY A N 1
ATOM 1736 C CA . GLY A 1 229 ? 18.922 -36.656 -5.797 1 98.06 229 GLY A CA 1
ATOM 1737 C C . GLY A 1 229 ? 17.453 -36.844 -5.492 1 98.06 229 GLY A C 1
ATOM 1738 O O . GLY A 1 229 ? 16.797 -35.938 -4.992 1 98.06 229 GLY A O 1
ATOM 1739 N N . ILE A 1 230 ? 17.016 -38.094 -5.824 1 98.69 230 ILE A N 1
ATOM 1740 C CA . ILE A 1 230 ? 15.602 -38.406 -5.633 1 98.69 230 ILE A CA 1
ATOM 1741 C C . ILE A 1 230 ? 15.273 -38.438 -4.141 1 98.69 230 ILE A C 1
ATOM 1743 O O . ILE A 1 230 ? 16.031 -39 -3.348 1 98.69 230 ILE A O 1
ATOM 1747 N N . ILE A 1 231 ? 14.234 -37.812 -3.77 1 98.69 231 ILE A N 1
ATOM 1748 C CA . ILE A 1 231 ? 13.75 -37.844 -2.395 1 98.69 231 ILE A CA 1
ATOM 1749 C C . ILE A 1 231 ? 13.031 -39.156 -2.115 1 98.69 231 ILE A C 1
ATOM 1751 O O . ILE A 1 231 ? 12.188 -39.594 -2.902 1 98.69 231 ILE A O 1
ATOM 1755 N N . TYR A 1 232 ? 13.352 -39.812 -1.043 1 98.31 232 TYR A N 1
ATOM 1756 C CA . TYR A 1 232 ? 12.75 -41.062 -0.65 1 98.31 232 TYR A CA 1
ATOM 1757 C C . TYR A 1 232 ? 12.68 -41.188 0.867 1 98.31 232 TYR A C 1
ATOM 1759 O O . TYR A 1 232 ? 13.367 -40.469 1.589 1 98.31 232 TYR A O 1
ATOM 1767 N N . GLU A 1 233 ? 11.758 -42.031 1.283 1 97.81 233 GLU A N 1
ATOM 1768 C CA . GLU A 1 233 ? 11.617 -42.219 2.723 1 97.81 233 GLU A CA 1
ATOM 1769 C C . GLU A 1 233 ? 12.914 -42.75 3.34 1 97.81 233 GLU A C 1
ATOM 1771 O O . GLU A 1 233 ? 13.492 -43.719 2.85 1 97.81 233 GLU A O 1
ATOM 1776 N N . GLY A 1 234 ? 13.375 -42.062 4.391 1 96.56 234 GLY A N 1
ATOM 1777 C CA . GLY A 1 234 ? 14.586 -42.5 5.082 1 96.56 234 GLY A CA 1
ATOM 1778 C C . GLY A 1 234 ? 15.82 -41.75 4.625 1 96.56 234 GLY A C 1
ATOM 1779 O O . GLY A 1 234 ? 16.891 -41.875 5.238 1 96.56 234 GLY A O 1
ATOM 1780 N N . ARG A 1 235 ? 15.656 -40.938 3.566 1 97.06 235 ARG A N 1
ATOM 1781 C CA . ARG A 1 235 ? 16.797 -40.125 3.145 1 97.06 235 ARG A CA 1
ATOM 1782 C C . ARG A 1 235 ? 17.25 -39.188 4.262 1 97.06 235 ARG A C 1
ATOM 1784 O O . ARG A 1 235 ? 16.406 -38.625 4.965 1 97.06 235 ARG A O 1
ATOM 1791 N N . LYS A 1 236 ? 18.531 -39 4.438 1 95.19 236 LYS A N 1
ATOM 1792 C CA . LYS A 1 236 ? 19.047 -38.156 5.516 1 95.19 236 LYS A CA 1
ATOM 1793 C C . LYS A 1 236 ? 19.562 -36.812 4.984 1 95.19 236 LYS A C 1
ATOM 1795 O O . LYS A 1 236 ? 19.453 -35.781 5.66 1 95.19 236 LYS A O 1
ATOM 1800 N N . GLU A 1 237 ? 20 -36.812 3.785 1 95.69 237 GLU A N 1
ATOM 1801 C CA . GLU A 1 237 ? 20.672 -35.656 3.219 1 95.69 237 GLU A CA 1
ATOM 1802 C C . GLU A 1 237 ? 19.656 -34.594 2.773 1 95.69 237 GLU A C 1
ATOM 1804 O O . GLU A 1 237 ? 18.766 -34.875 1.978 1 95.69 237 GLU A O 1
ATOM 1809 N N . ASN A 1 238 ? 19.797 -33.375 3.289 1 95.56 238 ASN A N 1
ATOM 1810 C CA . ASN A 1 238 ? 19.078 -32.219 2.811 1 95.56 238 ASN A CA 1
ATOM 1811 C C . ASN A 1 238 ? 17.562 -32.406 2.936 1 95.56 238 ASN A C 1
ATOM 1813 O O . ASN A 1 238 ? 16.828 -32.156 1.982 1 95.56 238 ASN A O 1
ATOM 1817 N N . MET A 1 239 ? 17.172 -32.875 4.07 1 96.81 239 MET A N 1
ATOM 1818 C CA . MET A 1 239 ? 15.758 -33.125 4.305 1 96.81 239 MET A CA 1
ATOM 1819 C C . MET A 1 239 ? 15.156 -32.094 5.242 1 96.81 239 MET A C 1
ATOM 1821 O O . MET A 1 239 ? 15.883 -31.391 5.949 1 96.81 239 MET A O 1
ATOM 1825 N N . ASN A 1 240 ? 13.953 -31.812 5.18 1 95.31 240 ASN A N 1
ATOM 1826 C CA . ASN A 1 240 ? 13.094 -31.047 6.074 1 95.31 240 ASN A CA 1
ATOM 1827 C C . ASN A 1 240 ? 11.695 -31.656 6.168 1 95.31 240 ASN A C 1
ATOM 1829 O O . ASN A 1 240 ? 11.398 -32.656 5.484 1 95.31 240 ASN A O 1
ATOM 1833 N N . PRO A 1 241 ? 10.875 -31.219 7.066 1 95.75 241 PRO A N 1
ATOM 1834 C CA . PRO A 1 241 ? 9.586 -31.875 7.289 1 95.75 241 PRO A CA 1
ATOM 1835 C C . PRO A 1 241 ? 8.719 -31.922 6.031 1 95.75 241 PRO A C 1
ATOM 1837 O O . PRO A 1 241 ? 7.949 -32.875 5.832 1 95.75 241 PRO A O 1
ATOM 1840 N N . TYR A 1 242 ? 8.852 -31.016 5.164 1 96.56 242 TYR A N 1
ATOM 1841 C CA . TYR A 1 242 ? 8.031 -30.938 3.961 1 96.56 242 TYR A CA 1
ATOM 1842 C C . TYR A 1 242 ? 8.516 -31.922 2.906 1 96.56 242 TYR A C 1
ATOM 1844 O O . TYR A 1 242 ? 7.703 -32.531 2.207 1 96.56 242 TYR A O 1
ATOM 1852 N N . LYS A 1 243 ? 9.812 -32.031 2.746 1 97.75 243 LYS A N 1
ATOM 1853 C CA . LYS A 1 243 ? 10.375 -33.062 1.869 1 97.75 243 LYS A CA 1
ATOM 1854 C C . LYS A 1 243 ? 10.055 -34.469 2.375 1 97.75 243 LYS A C 1
ATOM 1856 O O . LYS A 1 243 ? 9.844 -35.375 1.582 1 97.75 243 LYS A O 1
ATOM 1861 N N . GLU A 1 244 ? 10.039 -34.625 3.713 1 97.56 244 GLU A N 1
ATOM 1862 C CA . GLU A 1 244 ? 9.656 -35.906 4.289 1 97.56 244 GLU A CA 1
ATOM 1863 C C . GLU A 1 244 ? 8.234 -36.281 3.895 1 97.56 244 GLU A C 1
ATOM 1865 O O . GLU A 1 244 ? 7.949 -37.469 3.623 1 97.56 244 GLU A O 1
ATOM 1870 N N . GLU A 1 245 ? 7.383 -35.344 3.879 1 97 245 GLU A N 1
ATOM 1871 C CA . GLU A 1 245 ? 5.988 -35.594 3.518 1 97 245 GLU A CA 1
ATOM 1872 C C . GLU A 1 245 ? 5.867 -36.094 2.086 1 97 245 GLU A C 1
ATOM 1874 O O . GLU A 1 245 ? 5.133 -37.062 1.822 1 97 245 GLU A O 1
ATOM 1879 N N . VAL A 1 246 ? 6.633 -35.531 1.162 1 97.81 246 VAL A N 1
ATOM 1880 C CA . VAL A 1 246 ? 6.469 -35.875 -0.244 1 97.81 246 VAL A CA 1
ATOM 1881 C C . VAL A 1 246 ? 7.324 -37.094 -0.569 1 97.81 246 VAL A C 1
ATOM 1883 O O . VAL A 1 246 ? 7.152 -37.719 -1.618 1 97.81 246 VAL A O 1
ATOM 1886 N N . ALA A 1 247 ? 8.234 -37.406 0.322 1 98.31 247 ALA A N 1
ATOM 1887 C CA . ALA A 1 247 ? 9.031 -38.625 0.147 1 98.31 247 ALA A CA 1
ATOM 1888 C C . ALA A 1 247 ? 8.141 -39.844 0.03 1 98.31 247 ALA A C 1
ATOM 1890 O O . ALA A 1 247 ? 8.484 -40.812 -0.664 1 98.31 247 ALA A O 1
ATOM 1891 N N . ARG A 1 248 ? 6.98 -39.781 0.627 1 97.81 248 ARG A N 1
ATOM 1892 C CA . ARG A 1 248 ? 6.043 -40.906 0.658 1 97.81 248 ARG A CA 1
ATOM 1893 C C . ARG A 1 248 ? 5.422 -41.125 -0.716 1 97.81 248 ARG A C 1
ATOM 1895 O O . ARG A 1 248 ? 4.867 -42.219 -0.98 1 97.81 248 ARG A O 1
ATOM 1902 N N . PHE A 1 249 ? 5.496 -40.125 -1.562 1 98.5 249 PHE A N 1
ATOM 1903 C CA . PHE A 1 249 ? 4.922 -40.25 -2.895 1 98.5 249 PHE A CA 1
ATOM 1904 C C . PHE A 1 249 ? 5.789 -41.156 -3.77 1 98.5 249 PHE A C 1
ATOM 1906 O O . PHE A 1 249 ? 5.355 -41.594 -4.832 1 98.5 249 PHE A O 1
ATOM 1913 N N . ASN A 1 250 ? 7.051 -41.312 -3.369 1 98.62 250 ASN A N 1
ATOM 1914 C CA . ASN A 1 250 ? 7.957 -42.281 -3.971 1 98.62 250 ASN A CA 1
ATOM 1915 C C . ASN A 1 250 ? 7.672 -43.719 -3.471 1 98.62 250 ASN A C 1
ATOM 1917 O O . ASN A 1 250 ? 8.453 -44.25 -2.699 1 98.62 250 ASN A O 1
ATOM 1921 N N . ILE A 1 251 ? 6.684 -44.312 -3.975 1 97.56 251 ILE A N 1
ATOM 1922 C CA . ILE A 1 251 ? 6.059 -45.469 -3.363 1 97.56 251 ILE A CA 1
ATOM 1923 C C . ILE A 1 251 ? 6.957 -46.688 -3.553 1 97.56 251 ILE A C 1
ATOM 1925 O O . ILE A 1 251 ? 6.812 -47.688 -2.848 1 97.56 251 ILE A O 1
ATOM 1929 N N . HIS A 1 252 ? 7.895 -46.688 -4.41 1 97.5 252 HIS A N 1
ATOM 1930 C CA . HIS A 1 252 ? 8.766 -47.844 -4.637 1 97.5 252 HIS A CA 1
ATOM 1931 C C . HIS A 1 252 ? 10.164 -47.594 -4.094 1 97.5 252 HIS A C 1
ATOM 1933 O O . HIS A 1 252 ? 11.07 -48.406 -4.305 1 97.5 252 HIS A O 1
ATOM 1939 N N . GLY A 1 253 ? 10.344 -46.438 -3.508 1 97.81 253 GLY A N 1
ATOM 1940 C CA . GLY A 1 253 ? 11.609 -46.125 -2.877 1 97.81 253 GLY A CA 1
ATOM 1941 C C . GLY A 1 253 ? 12.758 -46 -3.867 1 97.81 253 GLY A C 1
ATOM 1942 O O . GLY A 1 253 ? 13.883 -46.406 -3.584 1 97.81 253 GLY A O 1
ATOM 1943 N N . VAL A 1 254 ? 12.43 -45.438 -5.016 1 98.38 254 VAL A N 1
ATOM 1944 C CA . VAL A 1 254 ? 13.43 -45.312 -6.066 1 98.38 254 VAL A CA 1
ATOM 1945 C C . VAL A 1 254 ? 14.50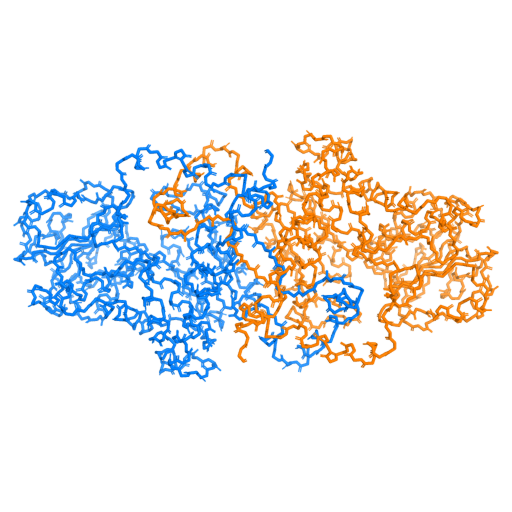8 -44.312 -5.613 1 98.38 254 VAL A C 1
ATOM 1947 O O . VAL A 1 254 ? 14.211 -43.281 -5.02 1 98.38 254 VAL A O 1
ATOM 1950 N N . GLN A 1 255 ? 15.734 -44.688 -5.809 1 98.31 255 GLN A N 1
ATOM 1951 C CA . GLN A 1 255 ? 16.875 -43.812 -5.504 1 98.31 255 GLN A CA 1
ATOM 1952 C C . GLN A 1 255 ? 17.688 -43.5 -6.766 1 98.31 255 GLN A C 1
ATOM 1954 O O . GLN A 1 255 ? 17.531 -44.188 -7.789 1 98.31 255 GLN A O 1
ATOM 1959 N N . GLY A 1 256 ? 18.469 -42.438 -6.637 1 98.12 256 GLY A N 1
ATOM 1960 C CA . GLY A 1 256 ? 19.25 -42.031 -7.789 1 98.12 256 GLY A CA 1
ATOM 1961 C C . GLY A 1 256 ? 19.094 -40.594 -8.148 1 98.12 256 GLY A C 1
ATOM 1962 O O . GLY A 1 256 ? 18.797 -39.75 -7.277 1 98.12 256 GLY A O 1
ATOM 1963 N N . ASP A 1 257 ? 19.375 -40.312 -9.414 1 98.19 257 ASP A N 1
ATOM 1964 C CA . ASP A 1 257 ? 19.391 -38.906 -9.867 1 98.19 257 ASP A CA 1
ATOM 1965 C C . ASP A 1 257 ? 18.188 -38.625 -10.773 1 98.19 257 ASP A C 1
ATOM 1967 O O . ASP A 1 257 ? 17.219 -39.375 -10.797 1 98.19 257 ASP A O 1
ATOM 1971 N N . LEU A 1 258 ? 18.25 -37.5 -11.406 1 98.69 258 LEU A N 1
ATOM 1972 C CA . LEU A 1 258 ? 17.141 -37.031 -12.242 1 98.69 258 LEU A CA 1
ATOM 1973 C C . LEU A 1 258 ? 16.891 -38 -13.398 1 98.69 258 LEU A C 1
ATOM 1975 O O . LEU A 1 258 ? 15.75 -38.281 -13.742 1 98.69 258 LEU A O 1
ATOM 1979 N N . ALA A 1 259 ? 17.953 -38.438 -14.008 1 98.69 259 ALA A N 1
ATOM 1980 C CA . ALA A 1 259 ? 17.828 -39.406 -15.109 1 98.69 259 ALA A CA 1
ATOM 1981 C C . ALA A 1 259 ? 17.047 -40.625 -14.68 1 98.69 259 ALA A C 1
ATOM 1983 O O . ALA A 1 259 ? 16.188 -41.125 -15.414 1 98.69 259 ALA A O 1
ATOM 1984 N N . LYS A 1 260 ? 17.406 -41.156 -13.547 1 98.75 260 LYS A N 1
ATOM 1985 C CA . LYS A 1 260 ? 16.703 -42.312 -13.008 1 98.75 260 LYS A CA 1
ATOM 1986 C C . LYS A 1 260 ? 15.234 -42 -12.758 1 98.75 260 LYS A C 1
ATOM 1988 O O . LYS A 1 260 ? 14.359 -42.812 -13.008 1 98.75 260 LYS A O 1
ATOM 1993 N N . ALA A 1 261 ? 14.891 -40.844 -12.227 1 98.81 261 ALA A N 1
ATOM 1994 C CA . ALA A 1 261 ? 13.523 -40.438 -11.945 1 98.81 261 ALA A CA 1
ATOM 1995 C C . ALA A 1 261 ? 12.695 -40.375 -13.227 1 98.81 261 ALA A C 1
ATOM 1997 O O . ALA A 1 261 ? 11.5 -40.688 -13.227 1 98.81 261 ALA A O 1
ATOM 1998 N N . MET A 1 262 ? 13.328 -39.969 -14.312 1 98.81 262 MET A N 1
ATOM 1999 C CA . MET A 1 262 ? 12.617 -39.75 -15.57 1 98.81 262 MET A CA 1
ATOM 2000 C C . MET A 1 262 ? 12.422 -41.062 -16.312 1 98.81 262 MET A C 1
ATOM 2002 O O . MET A 1 262 ? 11.578 -41.156 -17.203 1 98.81 262 MET A O 1
ATOM 2006 N N . GLU A 1 263 ? 13.219 -42.062 -15.945 1 98.69 263 GLU A N 1
ATOM 2007 C CA . GLU A 1 263 ? 13.078 -43.375 -16.609 1 98.69 263 GLU A CA 1
ATOM 2008 C C . GLU A 1 263 ? 11.672 -43.938 -16.422 1 98.69 263 GLU A C 1
ATOM 2010 O O . GLU A 1 263 ? 11.234 -44.156 -15.289 1 98.69 263 GLU A O 1
ATOM 2015 N N . GLY A 1 264 ? 10.953 -44.062 -17.531 1 98.44 264 GLY A N 1
ATOM 2016 C CA . GLY A 1 264 ? 9.625 -44.656 -17.516 1 98.44 264 GLY A CA 1
ATOM 2017 C C . GLY A 1 264 ? 8.555 -43.688 -17.031 1 98.44 264 GLY A C 1
ATOM 2018 O O . GLY A 1 264 ? 7.391 -44.062 -16.891 1 98.44 264 GLY A O 1
ATOM 2019 N N . ALA A 1 265 ? 8.914 -42.5 -16.75 1 98.81 265 ALA A N 1
ATOM 2020 C CA . ALA A 1 265 ? 7.934 -41.5 -16.328 1 98.81 265 ALA A CA 1
ATOM 2021 C C . ALA A 1 265 ? 7.039 -41.062 -17.484 1 98.81 265 ALA A C 1
ATOM 2023 O O . ALA A 1 265 ? 7.5 -40.969 -18.625 1 98.81 265 ALA A O 1
ATOM 2024 N N . ASP A 1 266 ? 5.805 -40.844 -17.219 1 98.81 266 ASP A N 1
ATOM 2025 C CA . ASP A 1 266 ? 4.875 -40.312 -18.219 1 98.81 266 ASP A CA 1
ATOM 2026 C C . ASP A 1 266 ? 5.016 -38.781 -18.344 1 98.81 266 ASP A C 1
ATOM 2028 O O . ASP A 1 266 ? 4.781 -38.219 -19.422 1 98.81 266 ASP A O 1
ATOM 2032 N N . VAL A 1 267 ? 5.277 -38.156 -17.25 1 98.94 267 VAL A N 1
ATOM 2033 C CA . VAL A 1 267 ? 5.309 -36.688 -17.172 1 98.94 267 VAL A CA 1
ATOM 2034 C C . VAL A 1 267 ? 6.586 -36.25 -16.469 1 98.94 267 VAL A C 1
ATOM 2036 O O . VAL A 1 267 ? 6.949 -36.781 -15.43 1 98.94 267 VAL A O 1
ATOM 2039 N N . PHE A 1 268 ? 7.262 -35.312 -17.031 1 98.88 268 PHE A N 1
ATOM 2040 C CA . PHE A 1 268 ? 8.344 -34.562 -16.391 1 98.88 268 PHE A CA 1
ATOM 2041 C C . PHE A 1 268 ? 7.926 -33.125 -16.109 1 98.88 268 PHE A C 1
ATOM 2043 O O . PHE A 1 268 ? 7.379 -32.469 -16.984 1 98.88 268 PHE A O 1
ATOM 2050 N N . ILE A 1 269 ? 8.125 -32.688 -14.922 1 98.88 269 ILE A N 1
ATOM 2051 C CA . ILE A 1 269 ? 7.879 -31.281 -14.539 1 98.88 269 ILE A CA 1
ATOM 2052 C C . ILE A 1 269 ? 9.156 -30.672 -13.969 1 98.88 269 ILE A C 1
ATOM 2054 O O . ILE A 1 269 ? 9.688 -31.156 -12.961 1 98.88 269 ILE A O 1
ATOM 2058 N N . GLY A 1 270 ? 9.625 -29.672 -14.625 1 98.25 270 GLY A N 1
ATOM 2059 C CA . GLY A 1 270 ? 10.828 -28.984 -14.18 1 98.25 270 GLY A CA 1
ATOM 2060 C C . GLY A 1 270 ? 10.555 -27.625 -13.578 1 98.25 270 GLY A C 1
ATOM 2061 O O . GLY A 1 270 ? 10.031 -26.734 -14.258 1 98.25 270 GLY A O 1
ATOM 2062 N N . VAL A 1 271 ? 10.875 -27.344 -12.359 1 96.56 271 VAL A N 1
ATOM 2063 C CA . VAL A 1 271 ? 10.844 -26.062 -11.664 1 96.56 271 VAL A CA 1
ATOM 2064 C C . VAL A 1 271 ? 12.156 -25.859 -10.914 1 96.56 271 VAL A C 1
ATOM 2066 O O . VAL A 1 271 ? 12.156 -25.484 -9.742 1 96.56 271 VAL A O 1
ATOM 2069 N N . SER A 1 272 ? 13.273 -26.109 -11.586 1 92.88 272 SER A N 1
ATOM 2070 C CA . SER A 1 272 ? 14.602 -26.125 -10.984 1 92.88 272 SER A CA 1
ATOM 2071 C C . SER A 1 272 ? 15.578 -25.281 -11.797 1 92.88 272 SER A C 1
ATOM 2073 O O . SER A 1 272 ? 15.508 -24.047 -11.773 1 92.88 272 SER A O 1
ATOM 2075 N N . VAL A 1 273 ? 16.516 -26.062 -12.5 1 90.5 273 VAL A N 1
ATOM 2076 C CA . VAL A 1 273 ? 17.609 -25.359 -13.164 1 90.5 273 VAL A CA 1
ATOM 2077 C C . VAL A 1 273 ? 17.578 -25.656 -14.664 1 90.5 273 VAL A C 1
ATOM 2079 O O . VAL A 1 273 ? 17.25 -26.766 -15.07 1 90.5 273 VAL A O 1
ATOM 2082 N N . GLY A 1 274 ? 18 -24.734 -15.438 1 92.75 274 GLY A N 1
ATOM 2083 C CA . GLY A 1 274 ? 18 -24.844 -16.891 1 92.75 274 GLY A CA 1
ATOM 2084 C C . GLY A 1 274 ? 19.031 -25.812 -17.406 1 92.75 274 GLY A C 1
ATOM 2085 O O . GLY A 1 274 ? 20.141 -25.906 -16.875 1 92.75 274 GLY A O 1
ATOM 2086 N N . GLY A 1 275 ? 18.641 -26.531 -18.453 1 95.88 275 GLY A N 1
ATOM 2087 C CA . GLY A 1 275 ? 19.578 -27.297 -19.25 1 95.88 275 GLY A CA 1
ATOM 2088 C C . GLY A 1 275 ? 19.953 -28.625 -18.641 1 95.88 275 GLY A C 1
ATOM 2089 O O . GLY A 1 275 ? 20.844 -29.328 -19.141 1 95.88 275 GLY A O 1
ATOM 2090 N N . ILE A 1 276 ? 19.281 -29.016 -17.641 1 97.25 276 ILE A N 1
ATOM 2091 C CA . ILE A 1 276 ? 19.75 -30.172 -16.891 1 97.25 276 ILE A CA 1
ATOM 2092 C C . ILE A 1 276 ? 19.125 -31.453 -17.469 1 97.25 276 ILE A C 1
ATOM 2094 O O . ILE A 1 276 ? 19.547 -32.562 -17.125 1 97.25 276 ILE A O 1
ATOM 2098 N N . VAL A 1 277 ? 18.125 -31.328 -18.312 1 98.56 277 VAL A N 1
ATOM 2099 C CA . VAL A 1 277 ? 17.5 -32.469 -18.953 1 98.56 277 VAL A CA 1
ATOM 2100 C C . VAL A 1 277 ? 18.125 -32.719 -20.328 1 98.56 277 VAL A C 1
ATOM 2102 O O . VAL A 1 277 ? 18.188 -31.781 -21.156 1 98.56 277 VAL A O 1
ATOM 2105 N N . LYS A 1 278 ? 18.547 -33.875 -20.547 1 98.25 278 LYS A N 1
ATOM 2106 C CA . LYS A 1 278 ? 19.156 -34.25 -21.828 1 98.25 278 LYS A CA 1
ATOM 2107 C C . LYS A 1 278 ? 18.188 -35.062 -22.688 1 98.25 278 LYS A C 1
ATOM 2109 O O . LYS A 1 278 ? 17.297 -35.719 -22.156 1 98.25 278 LYS A O 1
ATOM 2114 N N . PRO A 1 279 ? 18.406 -35 -24.031 1 98.44 279 PRO A N 1
ATOM 2115 C CA . PRO A 1 279 ? 17.5 -35.719 -24.938 1 98.44 279 PRO A CA 1
ATOM 2116 C C . PRO A 1 279 ? 17.391 -37.219 -24.609 1 98.44 279 PRO A C 1
ATOM 2118 O O . PRO A 1 279 ? 16.297 -37.781 -24.688 1 98.44 279 PRO A O 1
ATOM 2121 N N . TRP A 1 280 ? 18.516 -37.781 -24.234 1 98.5 280 TRP A N 1
ATOM 2122 C CA . TRP A 1 280 ? 18.484 -39.219 -23.969 1 98.5 280 TRP A CA 1
ATOM 2123 C C . TRP A 1 280 ? 17.594 -39.531 -22.766 1 98.5 280 TRP A C 1
ATOM 2125 O O . TRP A 1 280 ? 17.078 -40.625 -22.656 1 98.5 280 TRP A O 1
ATOM 2135 N N . MET A 1 281 ? 17.422 -38.656 -21.828 1 98.81 281 MET A N 1
ATOM 2136 C CA . MET A 1 281 ? 16.531 -38.844 -20.688 1 98.81 281 MET A CA 1
ATOM 2137 C C . MET A 1 281 ? 15.078 -38.906 -21.141 1 98.81 281 MET A C 1
ATOM 2139 O O . MET A 1 281 ? 14.305 -39.719 -20.594 1 98.81 281 MET A O 1
ATOM 2143 N N . ILE A 1 282 ? 14.672 -38.094 -22.125 1 98.75 282 ILE A N 1
ATOM 2144 C CA . ILE A 1 282 ? 13.32 -38.094 -22.672 1 98.75 282 ILE A CA 1
ATOM 2145 C C . ILE A 1 282 ? 13.023 -39.406 -23.375 1 98.75 282 ILE A C 1
ATOM 2147 O O . ILE A 1 282 ? 11.93 -39.969 -23.234 1 98.75 282 ILE A O 1
ATOM 2151 N N . LYS A 1 283 ? 14.039 -39.906 -24.078 1 98.38 283 LYS A N 1
ATOM 2152 C CA . LYS A 1 283 ? 13.891 -41.156 -24.828 1 98.38 283 LYS A CA 1
ATOM 2153 C C . LYS A 1 283 ? 13.57 -42.344 -23.891 1 98.38 283 LYS A C 1
ATOM 2155 O O . LYS A 1 283 ? 12.961 -43.312 -24.312 1 98.38 283 LYS A O 1
ATOM 2160 N N . LYS A 1 284 ? 13.961 -42.156 -22.703 1 98.5 284 LYS A N 1
ATOM 2161 C CA . LYS A 1 284 ? 13.773 -43.25 -21.75 1 98.5 284 LYS A CA 1
ATOM 2162 C C . LYS A 1 284 ? 12.445 -43.125 -21.016 1 98.5 284 LYS A C 1
ATOM 2164 O O . LYS A 1 284 ? 12.07 -44 -20.234 1 98.5 284 LYS A O 1
ATOM 2169 N N . MET A 1 285 ? 11.68 -42.062 -21.25 1 98.75 285 MET A N 1
ATOM 2170 C CA . MET A 1 285 ? 10.367 -41.906 -20.641 1 98.75 285 MET A CA 1
ATOM 2171 C C . MET A 1 285 ? 9.336 -42.812 -21.266 1 98.75 285 MET A C 1
ATOM 2173 O O . MET A 1 285 ? 9.633 -43.531 -22.234 1 98.75 285 MET A O 1
ATOM 2177 N N . ALA A 1 286 ? 8.188 -42.875 -20.688 1 98.25 286 ALA A N 1
ATOM 2178 C CA . ALA A 1 286 ? 7.098 -43.719 -21.203 1 98.25 286 ALA A CA 1
ATOM 2179 C C . ALA A 1 286 ? 6.609 -43.188 -22.562 1 98.25 286 ALA A C 1
ATOM 2181 O O . ALA A 1 286 ? 7.055 -42.125 -23.031 1 98.25 286 ALA A O 1
ATOM 2182 N N . ASP A 1 287 ? 5.73 -43.938 -23.203 1 97.56 287 ASP A N 1
ATOM 2183 C CA . ASP A 1 287 ? 5.156 -43.531 -24.484 1 97.56 287 ASP A CA 1
ATOM 2184 C C . ASP A 1 287 ? 4.387 -42.219 -24.359 1 97.56 287 ASP A C 1
ATOM 2186 O O . ASP A 1 287 ? 3.711 -41.969 -23.359 1 97.56 287 ASP A O 1
ATOM 2190 N N . ASP A 1 288 ? 4.508 -41.375 -25.406 1 98.12 288 ASP A N 1
ATOM 2191 C CA . ASP A 1 288 ? 3.842 -40.094 -25.484 1 98.12 288 ASP A CA 1
ATOM 2192 C C . ASP A 1 288 ? 4.168 -39.219 -24.25 1 98.12 288 ASP A C 1
ATOM 2194 O O . ASP A 1 288 ? 3.266 -38.719 -23.578 1 98.12 288 ASP A O 1
ATOM 2198 N N . PRO A 1 289 ? 5.449 -39.094 -24 1 98.56 289 PRO A N 1
ATOM 2199 C CA . PRO A 1 289 ? 5.867 -38.375 -22.797 1 98.56 289 PRO A CA 1
ATOM 2200 C C . PRO A 1 289 ? 5.445 -36.906 -22.812 1 98.56 289 PRO A C 1
ATOM 2202 O O . PRO A 1 289 ? 5.488 -36.25 -23.875 1 98.56 289 PRO A O 1
ATOM 2205 N N . ILE A 1 290 ? 5.027 -36.375 -21.719 1 98.88 290 ILE A N 1
ATOM 2206 C CA . ILE A 1 290 ? 4.695 -34.969 -21.484 1 98.88 290 ILE A CA 1
ATOM 2207 C C . ILE A 1 290 ? 5.832 -34.281 -20.719 1 98.88 290 ILE A C 1
ATOM 2209 O O . ILE A 1 290 ? 6.273 -34.781 -19.688 1 98.88 290 ILE A O 1
ATOM 2213 N N . VAL A 1 291 ? 6.332 -33.188 -21.266 1 98.88 291 VAL A N 1
ATOM 2214 C CA . VAL A 1 291 ? 7.477 -32.5 -20.688 1 98.88 291 VAL A CA 1
ATOM 2215 C C . VAL A 1 291 ? 7.121 -31.031 -20.406 1 98.88 291 VAL A C 1
ATOM 2217 O O . VAL A 1 291 ? 6.965 -30.234 -21.328 1 98.88 291 VAL A O 1
ATOM 2220 N N . PHE A 1 292 ? 6.949 -30.672 -19.141 1 98.81 292 PHE A N 1
ATOM 2221 C CA . PHE A 1 292 ? 6.801 -29.297 -18.688 1 98.81 292 PHE A CA 1
ATOM 2222 C C . PHE A 1 292 ? 8.117 -28.766 -18.125 1 98.81 292 PHE A C 1
ATOM 2224 O O . PHE A 1 292 ? 8.422 -28.969 -16.953 1 98.81 292 PHE A O 1
ATOM 2231 N N . ALA A 1 293 ? 8.906 -28.141 -18.953 1 98.25 293 ALA A N 1
ATOM 2232 C CA . ALA A 1 293 ? 10.18 -27.531 -18.578 1 98.25 293 ALA A CA 1
ATOM 2233 C C . ALA A 1 293 ? 10.008 -26.062 -18.219 1 98.25 293 ALA A C 1
ATOM 2235 O O . ALA A 1 293 ? 10.156 -25.188 -19.078 1 98.25 293 ALA A O 1
ATOM 2236 N N . MET A 1 294 ? 9.812 -25.797 -16.938 1 95.44 294 MET A N 1
ATOM 2237 C CA . MET A 1 294 ? 9.273 -24.5 -16.562 1 95.44 294 MET A CA 1
ATOM 2238 C C . MET A 1 294 ? 10.336 -23.625 -15.906 1 95.44 294 MET A C 1
ATOM 2240 O O . MET A 1 294 ? 10.039 -22.531 -15.406 1 95.44 294 MET A O 1
ATOM 2244 N N . ALA A 1 295 ? 11.602 -24.125 -15.859 1 90.62 295 ALA A N 1
ATOM 2245 C CA . ALA A 1 295 ? 12.672 -23.266 -15.344 1 90.62 295 ALA A CA 1
ATOM 2246 C C . ALA A 1 295 ? 12.797 -22 -16.172 1 90.62 295 ALA A C 1
ATOM 2248 O O . ALA A 1 295 ? 12.648 -22.031 -17.406 1 90.62 295 ALA A O 1
ATOM 2249 N N . ASN A 1 296 ? 12.984 -20.891 -15.508 1 82.69 296 ASN A N 1
ATOM 2250 C CA . ASN A 1 296 ? 13.188 -19.609 -16.156 1 82.69 296 ASN A CA 1
ATOM 2251 C C . ASN A 1 296 ? 14.531 -18.984 -15.773 1 82.69 296 ASN A C 1
ATOM 2253 O O . ASN A 1 296 ? 15.008 -19.172 -14.656 1 82.69 296 ASN A O 1
ATOM 2257 N N . PRO A 1 297 ? 15.078 -18.297 -16.703 1 76.69 297 PRO A N 1
ATOM 2258 C CA . PRO A 1 297 ? 14.68 -17.984 -18.078 1 76.69 297 PRO A CA 1
ATOM 2259 C C . PRO A 1 297 ? 15 -19.109 -19.062 1 76.69 297 PRO A C 1
ATOM 2261 O O . PRO A 1 297 ? 14.477 -19.125 -20.172 1 76.69 297 PRO A O 1
ATOM 2264 N N . ILE A 1 298 ? 15.906 -19.984 -18.719 1 85 298 ILE A N 1
ATOM 2265 C CA . ILE A 1 298 ? 16.25 -21.125 -19.547 1 85 298 ILE A CA 1
ATOM 2266 C C . ILE A 1 298 ? 15.586 -22.391 -18.984 1 85 298 ILE A C 1
ATOM 2268 O O . ILE A 1 298 ? 15.828 -22.766 -17.844 1 85 298 ILE A O 1
ATOM 2272 N N . PRO A 1 299 ? 14.797 -22.984 -19.844 1 93.94 299 PRO A N 1
ATOM 2273 C CA . PRO A 1 299 ? 14.125 -24.188 -19.344 1 93.94 299 PRO A CA 1
ATOM 2274 C C . PRO A 1 299 ? 15.086 -25.359 -19.141 1 93.94 299 PRO A C 1
ATOM 2276 O O . PRO A 1 299 ? 16.234 -25.312 -19.578 1 93.94 299 PRO A O 1
ATOM 2279 N N . GLU A 1 300 ? 14.656 -26.406 -18.484 1 97.56 300 GLU A N 1
ATOM 2280 C CA . GLU A 1 300 ? 15.453 -27.594 -18.219 1 97.56 300 GLU A CA 1
ATOM 2281 C C . GLU A 1 300 ? 15.906 -28.25 -19.516 1 97.56 300 GLU A C 1
ATOM 2283 O O . GLU A 1 300 ? 16.953 -28.891 -19.562 1 97.56 300 GLU A O 1
ATOM 2288 N N . ILE A 1 301 ? 15.117 -28.062 -20.484 1 98.12 301 ILE A N 1
ATOM 2289 C CA . ILE A 1 301 ? 15.414 -28.484 -21.859 1 98.12 301 ILE A CA 1
ATOM 2290 C C . ILE A 1 301 ? 14.648 -27.594 -22.844 1 98.12 301 ILE A C 1
ATOM 2292 O O . ILE A 1 301 ? 13.492 -27.234 -22.594 1 98.12 301 ILE A O 1
ATOM 2296 N N . MET A 1 302 ? 15.297 -27.281 -23.922 1 96.31 302 MET A N 1
ATOM 2297 C CA . MET A 1 302 ? 14.617 -26.469 -24.938 1 96.31 302 MET A CA 1
ATOM 2298 C C . MET A 1 302 ? 13.523 -27.266 -25.625 1 96.31 302 MET A C 1
ATOM 2300 O O . MET A 1 302 ? 13.68 -28.469 -25.875 1 96.31 302 MET A O 1
ATOM 2304 N N . PRO A 1 303 ? 12.445 -26.578 -25.938 1 96.69 303 PRO A N 1
ATOM 2305 C CA . PRO A 1 303 ? 11.297 -27.281 -26.531 1 96.69 303 PRO A CA 1
ATOM 2306 C C . PRO A 1 303 ? 11.656 -28.062 -27.797 1 96.69 303 PRO A C 1
ATOM 2308 O O . PRO A 1 303 ? 11.195 -29.188 -27.969 1 96.69 303 PRO A O 1
ATOM 2311 N N . GLU A 1 304 ? 12.484 -27.453 -28.641 1 96.94 304 GLU A N 1
ATOM 2312 C CA . GLU A 1 304 ? 12.867 -28.125 -29.891 1 96.94 304 GLU A CA 1
ATOM 2313 C C . GLU A 1 304 ? 13.617 -29.422 -29.609 1 96.94 304 GLU A C 1
ATOM 2315 O O . GLU A 1 304 ? 13.398 -30.422 -30.281 1 96.94 304 GLU A O 1
ATOM 2320 N N . ASP A 1 305 ? 14.461 -29.344 -28.672 1 98.25 305 ASP A N 1
ATOM 2321 C CA . ASP A 1 305 ? 15.242 -30.531 -28.297 1 98.25 305 ASP A CA 1
ATOM 2322 C C . ASP A 1 305 ? 14.359 -31.594 -27.672 1 98.25 305 ASP A C 1
ATOM 2324 O O . ASP A 1 305 ? 14.547 -32.781 -27.906 1 98.25 305 ASP A O 1
ATOM 2328 N N . ALA A 1 306 ? 13.445 -31.203 -26.844 1 98.62 306 ALA A N 1
ATOM 2329 C CA . ALA A 1 306 ? 12.516 -32.125 -26.219 1 98.62 306 ALA A CA 1
ATOM 2330 C C . ALA A 1 306 ? 11.664 -32.844 -27.25 1 98.62 306 ALA A C 1
ATOM 2332 O O . ALA A 1 306 ? 11.477 -34.062 -27.188 1 98.62 306 ALA A O 1
ATOM 2333 N N . LYS A 1 307 ? 11.148 -32.125 -28.188 1 98.06 307 LYS A N 1
ATOM 2334 C CA . LYS A 1 307 ? 10.32 -32.688 -29.25 1 98.06 307 LYS A CA 1
ATOM 2335 C C . LYS A 1 307 ? 11.125 -33.656 -30.109 1 98.06 307 LYS A C 1
ATOM 2337 O O . LYS A 1 307 ? 10.648 -34.75 -30.438 1 98.06 307 LYS A O 1
ATOM 2342 N N . LYS A 1 308 ? 12.305 -33.188 -30.438 1 98.12 308 LYS A N 1
ATOM 2343 C CA . LYS A 1 308 ? 13.188 -34.031 -31.234 1 98.12 308 LYS A CA 1
ATOM 2344 C C . LYS A 1 308 ? 13.484 -35.344 -30.5 1 98.12 308 LYS A C 1
ATOM 2346 O O . LYS A 1 308 ? 13.641 -36.375 -31.125 1 98.12 308 LYS A O 1
ATOM 2351 N N . ALA A 1 309 ? 13.523 -35.25 -29.25 1 98.44 309 ALA A N 1
ATOM 2352 C CA . ALA A 1 309 ? 13.859 -36.406 -28.422 1 98.44 309 ALA A CA 1
ATOM 2353 C C . ALA A 1 309 ? 12.648 -37.281 -28.219 1 98.44 309 ALA A C 1
ATOM 2355 O O . ALA A 1 309 ? 12.766 -38.375 -27.656 1 98.44 309 ALA A O 1
ATOM 2356 N N . GLY A 1 310 ? 11.469 -36.844 -28.625 1 98.25 310 GLY A N 1
ATOM 2357 C CA . GLY A 1 310 ? 10.328 -37.75 -28.609 1 98.25 310 GLY A CA 1
ATOM 2358 C C . GLY A 1 310 ? 9.203 -37.281 -27.719 1 98.25 310 GLY A C 1
ATOM 2359 O O . GLY A 1 310 ? 8.164 -37.938 -27.594 1 98.25 310 GLY A O 1
ATOM 2360 N N . ALA A 1 311 ? 9.312 -36.125 -27.094 1 98.69 311 ALA A N 1
ATOM 2361 C CA . ALA A 1 311 ? 8.234 -35.594 -26.266 1 98.69 311 ALA A CA 1
ATOM 2362 C C . ALA A 1 311 ? 6.992 -35.312 -27.094 1 98.69 311 ALA A C 1
ATOM 2364 O O . ALA A 1 311 ? 7.078 -34.719 -28.172 1 98.69 311 ALA A O 1
ATOM 2365 N N . LYS A 1 312 ? 5.898 -35.812 -26.656 1 98.62 312 LYS A N 1
ATOM 2366 C CA . LYS A 1 312 ? 4.645 -35.594 -27.359 1 98.62 312 LYS A CA 1
ATOM 2367 C C . LYS A 1 312 ? 4.109 -34.188 -27.125 1 98.62 312 LYS A C 1
ATOM 2369 O O . LYS A 1 312 ? 3.623 -33.531 -28.062 1 98.62 312 LYS A O 1
ATOM 2374 N N . ILE A 1 313 ? 4.125 -33.75 -25.938 1 98.75 313 ILE A N 1
ATOM 2375 C CA . ILE A 1 313 ? 3.68 -32.406 -25.531 1 98.75 313 ILE A CA 1
ATOM 2376 C C . ILE A 1 313 ? 4.785 -31.719 -24.734 1 98.75 313 ILE A C 1
ATOM 2378 O O . ILE A 1 313 ? 5.387 -32.312 -23.844 1 98.75 313 ILE A O 1
ATOM 2382 N N . VAL A 1 314 ? 5.047 -30.484 -25.094 1 98.62 314 VAL A N 1
ATOM 2383 C CA . VAL A 1 314 ? 6.066 -29.703 -24.406 1 98.62 314 VAL A CA 1
ATOM 2384 C C . VAL A 1 314 ? 5.477 -28.359 -23.953 1 98.62 314 VAL A C 1
ATOM 2386 O O . VAL A 1 314 ? 4.758 -27.703 -24.719 1 98.62 314 VAL A O 1
ATOM 2389 N N . ALA A 1 315 ? 5.672 -28.031 -22.719 1 98 315 ALA A N 1
ATOM 2390 C CA . ALA A 1 315 ? 5.312 -26.719 -22.172 1 98 315 ALA A CA 1
ATOM 2391 C C . ALA A 1 315 ? 6.5 -26.094 -21.453 1 98 315 ALA A C 1
ATOM 2393 O O . ALA A 1 315 ? 7.387 -26.797 -20.969 1 98 315 ALA A O 1
ATOM 2394 N N . THR A 1 316 ? 6.543 -24.844 -21.422 1 95.31 316 THR A N 1
ATOM 2395 C CA . THR A 1 316 ? 7.562 -24.078 -20.703 1 95.31 316 THR A CA 1
ATOM 2396 C C . THR A 1 316 ? 6.941 -22.891 -19.984 1 95.31 316 THR A C 1
ATOM 2398 O O . THR A 1 316 ? 5.73 -22.672 -20.062 1 95.31 316 THR A O 1
ATOM 2401 N N . GLY A 1 317 ? 7.785 -22.172 -19.25 1 90.69 317 GLY A N 1
ATOM 2402 C CA . GLY A 1 317 ? 7.352 -20.922 -18.641 1 90.69 317 GLY A CA 1
ATOM 2403 C C . GLY A 1 317 ? 7.488 -19.734 -19.562 1 90.69 317 GLY A C 1
ATOM 2404 O O . GLY A 1 317 ? 7.074 -18.625 -19.234 1 90.69 317 GLY A O 1
ATOM 2405 N N . ARG A 1 318 ? 7.934 -19.938 -20.734 1 84.31 318 ARG A N 1
ATOM 2406 C CA . ARG A 1 318 ? 8.305 -18.859 -21.641 1 84.31 318 ARG A CA 1
ATOM 2407 C C . ARG A 1 318 ? 7.145 -18.484 -22.562 1 84.31 318 ARG A C 1
ATOM 2409 O O . ARG A 1 318 ? 6.434 -19.359 -23.047 1 84.31 318 ARG A O 1
ATOM 2416 N N . SER A 1 319 ? 7.086 -17.203 -22.812 1 83 319 SER A N 1
ATOM 2417 C CA . SER A 1 319 ? 5.961 -16.688 -23.578 1 83 319 SER A CA 1
ATOM 2418 C C . SER A 1 319 ? 6.188 -16.859 -25.078 1 83 319 SER A C 1
ATOM 2420 O O . SER A 1 319 ? 5.246 -16.766 -25.875 1 83 319 SER A O 1
ATOM 2422 N N . ASP A 1 320 ? 7.398 -17.078 -25.5 1 82.81 320 ASP A N 1
ATOM 2423 C CA . ASP A 1 320 ? 7.691 -17.172 -26.938 1 82.81 320 ASP A CA 1
ATOM 2424 C C . ASP A 1 320 ? 7.48 -18.594 -27.438 1 82.81 320 ASP A C 1
ATOM 2426 O O . ASP A 1 320 ? 7.73 -18.891 -28.609 1 82.81 320 ASP A O 1
ATOM 2430 N N . TYR A 1 321 ? 7.051 -19.547 -26.656 1 88.62 321 TYR A N 1
ATOM 2431 C CA . TYR A 1 321 ? 6.727 -20.906 -27.047 1 88.62 321 TYR A CA 1
ATOM 2432 C C . TYR A 1 321 ? 5.25 -21.219 -26.797 1 88.62 321 TYR A C 1
ATOM 2434 O O . TYR A 1 321 ? 4.598 -20.531 -26 1 88.62 321 TYR A O 1
ATOM 2442 N N . PRO A 1 322 ? 4.793 -22.203 -27.469 1 93.06 322 PRO A N 1
ATOM 2443 C CA . PRO A 1 322 ? 3.439 -22.641 -27.125 1 93.06 322 PRO A CA 1
ATOM 2444 C C . PRO A 1 322 ? 3.334 -23.188 -25.703 1 93.06 322 PRO A C 1
ATOM 2446 O O . PRO A 1 322 ? 4.348 -23.531 -25.094 1 93.06 322 PRO A O 1
ATOM 2449 N N . ASN A 1 323 ? 2.117 -23.25 -25.203 1 96.44 323 ASN A N 1
ATOM 2450 C CA . ASN A 1 323 ? 1.84 -23.875 -23.906 1 96.44 323 ASN A CA 1
ATOM 2451 C C . ASN A 1 323 ? 2.646 -23.219 -22.781 1 96.44 323 ASN A C 1
ATOM 2453 O O . ASN A 1 323 ? 3.357 -23.906 -22.047 1 96.44 323 ASN A O 1
ATOM 2457 N N . GLN A 1 324 ? 2.43 -21.969 -22.625 1 93.38 324 GLN A N 1
ATOM 2458 C CA . GLN A 1 324 ? 3.111 -21.266 -21.547 1 93.38 324 GLN A CA 1
ATOM 2459 C C . GLN A 1 324 ? 2.441 -21.547 -20.203 1 93.38 324 GLN A C 1
ATOM 2461 O O . GLN A 1 324 ? 1.276 -21.203 -20 1 93.38 324 GLN A O 1
ATOM 2466 N N . ILE A 1 325 ? 3.164 -22.188 -19.359 1 96.06 325 ILE A N 1
ATOM 2467 C CA . ILE A 1 325 ? 2.723 -22.375 -17.984 1 96.06 325 ILE A CA 1
ATOM 2468 C C . ILE A 1 325 ? 3.301 -21.266 -17.094 1 96.06 325 ILE A C 1
ATOM 2470 O O . ILE A 1 325 ? 4.461 -21.344 -16.688 1 96.06 325 ILE A O 1
ATOM 2474 N N . ASN A 1 326 ? 2.471 -20.375 -16.766 1 93.19 326 ASN A N 1
ATOM 2475 C CA . ASN A 1 326 ? 2.842 -19.203 -15.977 1 93.19 326 ASN A CA 1
ATOM 2476 C C . ASN A 1 326 ? 1.791 -18.891 -14.914 1 93.19 326 ASN A C 1
ATOM 2478 O O . ASN A 1 326 ? 0.592 -18.922 -15.195 1 93.19 326 ASN A O 1
ATOM 2482 N N . ASN A 1 327 ? 2.297 -18.562 -13.773 1 94.88 327 ASN A N 1
ATOM 2483 C CA . ASN A 1 327 ? 1.394 -18.359 -12.648 1 94.88 327 ASN A CA 1
ATOM 2484 C C . ASN A 1 327 ? 0.429 -17.203 -12.898 1 94.88 327 ASN A C 1
ATOM 2486 O O . ASN A 1 327 ? -0.602 -17.109 -12.227 1 94.88 327 ASN A O 1
ATOM 2490 N N . VAL A 1 328 ? 0.672 -16.328 -13.883 1 96.06 328 VAL A N 1
ATOM 2491 C CA . VAL A 1 328 ? -0.214 -15.211 -14.203 1 96.06 328 VAL A CA 1
ATOM 2492 C C . VAL A 1 328 ? -1.598 -15.742 -14.578 1 96.06 328 VAL A C 1
ATOM 2494 O O . VAL A 1 328 ? -2.607 -15.07 -14.352 1 96.06 328 VAL A O 1
ATOM 2497 N N . LEU A 1 329 ? -1.651 -16.969 -15.062 1 97.62 329 LEU A N 1
ATOM 2498 C CA . LEU A 1 329 ? -2.932 -17.562 -15.422 1 97.62 329 LEU A CA 1
ATOM 2499 C C . LEU A 1 329 ? -3.727 -17.938 -14.172 1 97.62 329 LEU A C 1
ATOM 2501 O O . LEU A 1 329 ? -4.93 -18.203 -14.25 1 97.62 329 LEU A O 1
ATOM 2505 N N . GLY A 1 330 ? -3.082 -17.938 -13 1 98.19 330 GLY A N 1
ATOM 2506 C CA . GLY A 1 330 ? -3.707 -18.453 -11.789 1 98.19 330 GLY A CA 1
ATOM 2507 C C . GLY A 1 330 ? -4.133 -17.359 -10.828 1 98.19 330 GLY A C 1
ATOM 2508 O O . GLY A 1 330 ? -5.328 -17.125 -10.641 1 98.19 330 GLY A O 1
ATOM 2509 N N . PHE A 1 331 ? -3.174 -16.547 -10.336 1 98.5 331 PHE A N 1
ATOM 2510 C CA . PHE A 1 331 ? -3.365 -15.758 -9.133 1 98.5 331 PHE A CA 1
ATOM 2511 C C . PHE A 1 331 ? -4.422 -14.68 -9.352 1 98.5 331 PHE A C 1
ATOM 2513 O O . PHE A 1 331 ? -5.207 -14.383 -8.453 1 98.5 331 PHE A O 1
ATOM 2520 N N . PRO A 1 332 ? -4.574 -13.992 -10.523 1 98.69 332 PRO A N 1
ATOM 2521 C CA . PRO A 1 332 ? -5.613 -12.969 -10.641 1 98.69 332 PRO A CA 1
ATOM 2522 C C . PRO A 1 332 ? -7.02 -13.531 -10.453 1 98.69 332 PRO A C 1
ATOM 2524 O O . PRO A 1 332 ? -7.809 -12.984 -9.68 1 98.69 332 PRO A O 1
ATOM 2527 N N . GLY A 1 333 ? -7.285 -14.633 -11.172 1 98.88 333 GLY A N 1
ATOM 2528 C CA . GLY A 1 333 ? -8.609 -15.227 -11.07 1 98.88 333 GLY A CA 1
ATOM 2529 C C . GLY A 1 333 ? -8.891 -15.828 -9.703 1 98.88 333 GLY A C 1
ATOM 2530 O O . GLY A 1 333 ? -10.008 -15.727 -9.195 1 98.88 333 GLY A O 1
ATOM 2531 N N . ILE A 1 334 ? -7.887 -16.438 -9.125 1 98.94 334 ILE A N 1
ATOM 2532 C CA . ILE A 1 334 ? -8.023 -17.062 -7.809 1 98.94 334 ILE A CA 1
ATOM 2533 C C . ILE A 1 334 ? -8.383 -15.992 -6.773 1 98.94 334 ILE A C 1
ATOM 2535 O O . ILE A 1 334 ? -9.367 -16.141 -6.039 1 98.94 334 ILE A O 1
ATOM 2539 N N . PHE A 1 335 ? -7.684 -14.898 -6.73 1 98.94 335 PHE A N 1
ATOM 2540 C CA . PHE A 1 335 ? -7.953 -13.852 -5.754 1 98.94 335 PHE A CA 1
ATOM 2541 C C . PHE A 1 335 ? -9.273 -13.156 -6.059 1 98.94 335 PHE A C 1
ATOM 2543 O O . PHE A 1 335 ? -10 -12.758 -5.145 1 98.94 335 PHE A O 1
ATOM 2550 N N . ARG A 1 336 ? -9.578 -12.953 -7.359 1 98.88 336 ARG A N 1
ATOM 2551 C CA . ARG A 1 336 ? -10.852 -12.32 -7.695 1 98.88 336 ARG A CA 1
ATOM 2552 C C . ARG A 1 336 ? -12.023 -13.102 -7.117 1 98.88 336 ARG A C 1
ATOM 2554 O O . ARG A 1 336 ? -12.891 -12.523 -6.461 1 98.88 336 ARG A O 1
ATOM 2561 N N . GLY A 1 337 ? -12.008 -14.422 -7.387 1 98.94 337 GLY A N 1
ATOM 2562 C CA . GLY A 1 337 ? -13.062 -15.258 -6.832 1 98.94 337 GLY A CA 1
ATOM 2563 C C . GLY A 1 337 ? -13.109 -15.227 -5.316 1 98.94 337 GLY A C 1
ATOM 2564 O O . GLY A 1 337 ? -14.188 -15.109 -4.727 1 98.94 337 GLY A O 1
ATOM 2565 N N . ALA A 1 338 ? -11.961 -15.336 -4.672 1 98.94 338 ALA A N 1
ATOM 2566 C CA . ALA A 1 338 ? -11.875 -15.352 -3.215 1 98.94 338 ALA A CA 1
ATOM 2567 C C . ALA A 1 338 ? -12.367 -14.031 -2.621 1 98.94 338 ALA A C 1
ATOM 2569 O O . ALA A 1 338 ? -13.117 -14.031 -1.642 1 98.94 338 ALA A O 1
ATOM 2570 N N . LEU A 1 339 ? -11.953 -12.906 -3.199 1 98.75 339 LEU A N 1
ATOM 2571 C CA . LEU A 1 339 ? -12.289 -11.594 -2.662 1 98.75 339 LEU A CA 1
ATOM 2572 C C . LEU A 1 339 ? -13.773 -11.289 -2.857 1 98.75 339 LEU A C 1
ATOM 2574 O O . LEU A 1 339 ? -14.398 -10.68 -1.993 1 98.75 339 LEU A O 1
ATOM 2578 N N . ASP A 1 340 ? -14.289 -11.672 -4.027 1 98.5 340 ASP A N 1
ATOM 2579 C CA . ASP A 1 340 ? -15.695 -11.383 -4.305 1 98.5 340 ASP A CA 1
ATOM 2580 C C . ASP A 1 340 ? -16.594 -11.984 -3.234 1 98.5 340 ASP A C 1
ATOM 2582 O O . ASP A 1 340 ? -17.594 -11.375 -2.848 1 98.5 340 ASP A O 1
ATOM 2586 N N . VAL A 1 341 ? -16.219 -13.141 -2.738 1 98.62 341 VAL A N 1
ATOM 2587 C CA . VAL A 1 341 ? -17.078 -13.797 -1.753 1 98.62 341 VAL A CA 1
ATOM 2588 C C . VAL A 1 341 ? -16.5 -13.602 -0.355 1 98.62 341 VAL A C 1
ATOM 2590 O O . VAL A 1 341 ? -16.938 -14.242 0.602 1 98.62 341 VAL A O 1
ATOM 2593 N N . ARG A 1 342 ? -15.5 -12.758 -0.211 1 97.94 342 ARG A N 1
ATOM 2594 C CA . ARG A 1 342 ? -14.844 -12.461 1.059 1 97.94 342 ARG A CA 1
ATOM 2595 C C . ARG A 1 342 ? -14.438 -13.742 1.778 1 97.94 342 ARG A C 1
ATOM 2597 O O . ARG A 1 342 ? -14.766 -13.93 2.951 1 97.94 342 ARG A O 1
ATOM 2604 N N . ALA A 1 343 ? -13.719 -14.57 1.036 1 98.75 343 ALA A N 1
ATOM 2605 C CA . ALA A 1 343 ? -13.297 -15.867 1.568 1 98.75 343 ALA A CA 1
ATOM 2606 C C . ALA A 1 343 ? -12.297 -15.688 2.709 1 98.75 343 ALA A C 1
ATOM 2608 O O . ALA A 1 343 ? -11.461 -14.789 2.674 1 98.75 343 ALA A O 1
ATOM 2609 N N . THR A 1 344 ? -12.32 -16.578 3.695 1 98.44 344 THR A N 1
ATOM 2610 C CA . THR A 1 344 ? -11.383 -16.562 4.816 1 98.44 344 THR A CA 1
ATOM 2611 C C . THR A 1 344 ? -10.133 -17.375 4.496 1 98.44 344 THR A C 1
ATOM 2613 O O . THR A 1 344 ? -9.125 -17.281 5.203 1 98.44 344 THR A O 1
ATOM 2616 N N . ASP A 1 345 ? -10.211 -18.109 3.396 1 98.38 345 ASP A N 1
ATOM 2617 C CA . ASP A 1 345 ? -9.117 -19 3.008 1 98.38 345 ASP A CA 1
ATOM 2618 C C . ASP A 1 345 ? -9.148 -19.281 1.509 1 98.38 345 ASP A C 1
ATOM 2620 O O . ASP A 1 345 ? -10.125 -18.969 0.832 1 98.38 345 ASP A O 1
ATOM 2624 N N . ILE A 1 346 ? -8.086 -19.734 0.957 1 98.75 346 ILE A N 1
ATOM 2625 C CA . ILE A 1 346 ? -8.023 -20.391 -0.344 1 98.75 346 ILE A CA 1
ATOM 2626 C C . ILE A 1 346 ? -7.676 -21.859 -0.161 1 98.75 346 ILE A C 1
ATOM 2628 O O . ILE A 1 346 ? -6.52 -22.203 0.084 1 98.75 346 ILE A O 1
ATOM 2632 N N . THR A 1 347 ? -8.609 -22.672 -0.297 1 98.44 347 THR A N 1
ATOM 2633 C CA . THR A 1 347 ? -8.461 -24.078 0.011 1 98.44 347 THR A CA 1
ATOM 2634 C C . THR A 1 347 ? -7.855 -24.844 -1.174 1 98.44 347 THR A C 1
ATOM 2636 O O . THR A 1 347 ? -7.781 -24.297 -2.281 1 98.44 347 THR A O 1
ATOM 2639 N N . LEU A 1 348 ? -7.461 -26.062 -0.907 1 98.12 348 LEU A N 1
ATOM 2640 C CA . LEU A 1 348 ? -6.953 -26.938 -1.958 1 98.12 348 LEU A CA 1
ATOM 2641 C C . LEU A 1 348 ? -8.008 -27.172 -3.035 1 98.12 348 LEU A C 1
ATOM 2643 O O . LEU A 1 348 ? -7.691 -27.203 -4.227 1 98.12 348 LEU A O 1
ATOM 2647 N N . ASN A 1 349 ? -9.266 -27.328 -2.645 1 98.75 349 ASN A N 1
ATOM 2648 C CA . ASN A 1 349 ? -10.352 -27.516 -3.598 1 98.75 349 ASN A CA 1
ATOM 2649 C C . ASN A 1 349 ? -10.547 -26.281 -4.469 1 98.75 349 ASN A C 1
ATOM 2651 O O . ASN A 1 349 ? -10.914 -26.391 -5.641 1 98.75 349 ASN A O 1
ATOM 2655 N N . MET A 1 350 ? -10.375 -25.125 -3.893 1 98.88 350 MET A N 1
ATOM 2656 C CA . MET A 1 350 ? -10.438 -23.891 -4.672 1 98.88 350 MET A CA 1
ATOM 2657 C C . MET A 1 350 ? -9.336 -23.844 -5.723 1 98.88 350 MET A C 1
ATOM 2659 O O . MET A 1 350 ? -9.562 -23.422 -6.855 1 98.88 350 MET A O 1
ATOM 2663 N N . ASN A 1 351 ? -8.125 -24.328 -5.312 1 98.88 351 ASN A N 1
ATOM 2664 C CA . ASN A 1 351 ? -7.023 -24.422 -6.27 1 98.88 351 ASN A CA 1
ATOM 2665 C C . ASN A 1 351 ? -7.355 -25.375 -7.414 1 98.88 351 ASN A C 1
ATOM 2667 O O . ASN A 1 351 ? -7.082 -25.078 -8.578 1 98.88 351 ASN A O 1
ATOM 2671 N N . ILE A 1 352 ? -7.941 -26.484 -7.098 1 98.88 352 ILE A N 1
ATOM 2672 C CA . ILE A 1 352 ? -8.312 -27.469 -8.102 1 98.88 352 ILE A CA 1
ATOM 2673 C C . ILE A 1 352 ? -9.383 -26.906 -9.023 1 98.88 352 ILE A C 1
ATOM 2675 O O . ILE A 1 352 ? -9.312 -27.047 -10.242 1 98.88 352 ILE A O 1
ATOM 2679 N N . ALA A 1 353 ? -10.359 -26.219 -8.406 1 98.94 353 ALA A N 1
ATOM 2680 C CA . ALA A 1 353 ? -11.406 -25.594 -9.195 1 98.94 353 ALA A CA 1
ATOM 2681 C C . ALA A 1 353 ? -10.82 -24.562 -10.172 1 98.94 353 ALA A C 1
ATOM 2683 O O . ALA A 1 353 ? -11.273 -24.453 -11.312 1 98.94 353 ALA A O 1
ATOM 2684 N N . ALA A 1 354 ? -9.891 -23.812 -9.719 1 98.94 354 ALA A N 1
ATOM 2685 C CA . ALA A 1 354 ? -9.211 -22.844 -10.578 1 98.94 354 ALA A CA 1
ATOM 2686 C C . ALA A 1 354 ? -8.539 -23.547 -11.758 1 98.94 354 ALA A C 1
ATOM 2688 O O . ALA A 1 354 ? -8.688 -23.125 -12.906 1 98.94 354 ALA A O 1
ATOM 2689 N N . ALA A 1 355 ? -7.809 -24.625 -11.5 1 98.94 355 ALA A N 1
ATOM 2690 C CA . ALA A 1 355 ? -7.102 -25.359 -12.539 1 98.94 355 ALA A CA 1
ATOM 2691 C C . ALA A 1 355 ? -8.07 -25.906 -13.578 1 98.94 355 ALA A C 1
ATOM 2693 O O . ALA A 1 355 ? -7.828 -25.797 -14.781 1 98.94 355 ALA A O 1
ATOM 2694 N N . GLU A 1 356 ? -9.164 -26.484 -13.094 1 98.88 356 GLU A N 1
ATOM 2695 C CA . GLU A 1 356 ? -10.172 -27.047 -13.984 1 98.88 356 GLU A CA 1
ATOM 2696 C C . GLU A 1 356 ? -10.805 -25.969 -14.859 1 98.88 356 GLU A C 1
ATOM 2698 O O . GLU A 1 356 ? -11.062 -26.188 -16.047 1 98.88 356 GLU A O 1
ATOM 2703 N N . ALA A 1 357 ? -11.062 -24.812 -14.227 1 98.88 357 ALA A N 1
ATOM 2704 C CA . ALA A 1 357 ? -11.641 -23.703 -14.977 1 98.88 357 ALA A CA 1
ATOM 2705 C C . ALA A 1 357 ? -10.68 -23.234 -16.062 1 98.88 357 ALA A C 1
ATOM 2707 O O . ALA A 1 357 ? -11.094 -22.984 -17.203 1 98.88 357 ALA A O 1
ATOM 2708 N N . ILE A 1 358 ? -9.422 -23.047 -15.734 1 98.88 358 ILE A N 1
ATOM 2709 C CA . ILE A 1 358 ? -8.422 -22.625 -16.719 1 98.88 358 ILE A CA 1
ATOM 2710 C C . ILE A 1 358 ? -8.375 -23.641 -17.859 1 98.88 358 ILE A C 1
ATOM 2712 O O . ILE A 1 358 ? -8.406 -23.266 -19.031 1 98.88 358 ILE A O 1
ATOM 2716 N N . ALA A 1 359 ? -8.312 -24.922 -17.562 1 98.75 359 ALA A N 1
ATOM 2717 C CA . ALA A 1 359 ? -8.242 -25.984 -18.562 1 98.75 359 ALA A CA 1
ATOM 2718 C C . ALA A 1 359 ? -9.461 -25.969 -19.484 1 98.75 359 ALA A C 1
ATOM 2720 O O . ALA A 1 359 ? -9.344 -26.203 -20.688 1 98.75 359 ALA A O 1
ATOM 2721 N N . SER A 1 360 ? -10.57 -25.641 -18.922 1 98.62 360 SER A N 1
ATOM 2722 C CA . SER A 1 360 ? -11.836 -25.719 -19.641 1 98.62 360 SER A CA 1
ATOM 2723 C C . SER A 1 360 ? -11.938 -24.625 -20.703 1 98.62 360 SER A C 1
ATOM 2725 O O . SER A 1 360 ? -12.781 -24.688 -21.594 1 98.62 360 SER A O 1
ATOM 2727 N N . VAL A 1 361 ? -11.133 -23.609 -20.594 1 98.38 361 VAL A N 1
ATOM 2728 C CA . VAL A 1 361 ? -11.148 -22.516 -21.562 1 98.38 361 VAL A CA 1
ATOM 2729 C C . VAL A 1 361 ? -10.727 -23.047 -22.922 1 98.38 361 VAL A C 1
ATOM 2731 O O . VAL A 1 361 ? -11.172 -22.531 -23.953 1 98.38 361 VAL A O 1
ATOM 2734 N N . VAL A 1 362 ? -9.82 -24.062 -22.953 1 98.19 362 VAL A N 1
ATOM 2735 C CA . VAL A 1 362 ? -9.43 -24.719 -24.188 1 98.19 362 VAL A CA 1
ATOM 2736 C C . VAL A 1 362 ? -10.492 -25.75 -24.594 1 98.19 362 VAL A C 1
ATOM 2738 O O . VAL A 1 362 ? -10.656 -26.766 -23.922 1 98.19 362 VAL A O 1
ATOM 2741 N N . SER A 1 363 ? -11.148 -25.531 -25.688 1 97.5 363 SER A N 1
ATOM 2742 C CA . SER A 1 363 ? -12.188 -26.453 -26.141 1 97.5 363 SER A CA 1
ATOM 2743 C C . SER A 1 363 ? -11.578 -27.75 -26.688 1 97.5 363 SER A C 1
ATOM 2745 O O . SER A 1 363 ? -10.398 -27.781 -27.031 1 97.5 363 SER A O 1
ATOM 2747 N N . ASP A 1 364 ? -12.445 -28.734 -26.797 1 96.81 364 ASP A N 1
ATOM 2748 C CA . ASP A 1 364 ? -12 -30.016 -27.344 1 96.81 364 ASP A CA 1
ATOM 2749 C C . ASP A 1 364 ? -11.555 -29.844 -28.797 1 96.81 364 ASP A C 1
ATOM 2751 O O . ASP A 1 364 ? -10.633 -30.531 -29.25 1 96.81 364 ASP A O 1
ATOM 2755 N N . GLU A 1 365 ? -12.133 -28.953 -29.516 1 97.5 365 GLU A N 1
ATOM 2756 C CA . GLU A 1 365 ? -11.82 -28.734 -30.938 1 97.5 365 GLU A CA 1
ATOM 2757 C C . GLU A 1 365 ? -10.469 -28.062 -31.109 1 97.5 365 GLU A C 1
ATOM 2759 O O . GLU A 1 365 ? -9.766 -28.297 -32.094 1 97.5 365 GLU A O 1
ATOM 2764 N N . GLU A 1 366 ? -10.062 -27.234 -30.125 1 96.56 366 GLU A N 1
ATOM 2765 C CA . GLU A 1 366 ? -8.836 -26.453 -30.219 1 96.56 366 GLU A CA 1
ATOM 2766 C C . GLU A 1 366 ? -7.656 -27.203 -29.609 1 96.56 366 GLU A C 1
ATOM 2768 O O . GLU A 1 366 ? -6.496 -26.875 -29.875 1 96.56 366 GLU A O 1
ATOM 2773 N N . LEU A 1 367 ? -8 -28.172 -28.812 1 98.06 367 LEU A N 1
ATOM 2774 C CA . LEU A 1 367 ? -6.984 -28.891 -28.062 1 98.06 367 LEU A CA 1
ATOM 2775 C C . LEU A 1 367 ? -5.988 -29.562 -29 1 98.06 367 LEU A C 1
ATOM 2777 O O . LEU A 1 367 ? -6.391 -30.25 -29.938 1 98.06 367 LEU A O 1
ATOM 2781 N N . SER A 1 368 ? -4.699 -29.297 -28.828 1 98.31 368 SER A N 1
ATOM 2782 C CA . SER A 1 368 ? -3.619 -29.875 -29.625 1 98.31 368 SER A CA 1
ATOM 2783 C C . SER A 1 368 ? -2.32 -29.938 -28.828 1 98.31 368 SER A C 1
ATOM 2785 O O . SER A 1 368 ? -2.248 -29.422 -27.703 1 98.31 368 SER A O 1
ATOM 2787 N N . GLU A 1 369 ? -1.346 -30.531 -29.375 1 98 369 GLU A N 1
ATOM 2788 C CA . GLU A 1 369 ? -0.049 -30.656 -28.719 1 98 369 GLU A CA 1
ATOM 2789 C C . GLU A 1 369 ? 0.561 -29.281 -28.438 1 98 369 GLU A C 1
ATOM 2791 O O . GLU A 1 369 ? 1.337 -29.141 -27.484 1 98 369 GLU A O 1
ATOM 2796 N N . ASP A 1 370 ? 0.091 -28.297 -29.203 1 97.06 370 ASP A N 1
ATOM 2797 C CA . ASP A 1 370 ? 0.681 -26.969 -29.078 1 97.06 370 ASP A CA 1
ATOM 2798 C C . ASP A 1 370 ? -0.294 -26 -28.406 1 97.06 370 ASP A C 1
ATOM 2800 O O . ASP A 1 370 ? -0.065 -24.781 -28.406 1 97.06 370 ASP A O 1
ATOM 2804 N N . TYR A 1 371 ? -1.395 -26.547 -27.938 1 97.62 371 TYR A N 1
ATOM 2805 C CA . TYR A 1 371 ? -2.391 -25.688 -27.297 1 97.62 371 TYR A CA 1
ATOM 2806 C C . TYR A 1 371 ? -3.141 -26.453 -26.203 1 97.62 371 TYR A C 1
ATOM 2808 O O . TYR A 1 371 ? -4.309 -26.797 -26.375 1 97.62 371 TYR A O 1
ATOM 2816 N N . ILE A 1 372 ? -2.537 -26.547 -25.062 1 98.5 372 ILE A N 1
ATOM 2817 C CA . ILE A 1 372 ? -3.137 -27.312 -23.969 1 98.5 372 ILE A CA 1
ATOM 2818 C C . ILE A 1 372 ? -3.543 -26.359 -22.844 1 98.5 372 ILE A C 1
ATOM 2820 O O . ILE A 1 372 ? -4.156 -26.766 -21.859 1 98.5 372 ILE A O 1
ATOM 2824 N N . ILE A 1 373 ? -3.207 -25.141 -22.859 1 98.25 373 ILE A N 1
ATOM 2825 C CA . ILE A 1 373 ? -3.486 -24.125 -21.859 1 98.25 373 ILE A CA 1
ATOM 2826 C C . ILE A 1 373 ? -3.713 -22.781 -22.531 1 98.25 373 ILE A C 1
ATOM 2828 O O . ILE A 1 373 ? -3.047 -22.453 -23.516 1 98.25 373 ILE A O 1
ATOM 2832 N N . PRO A 1 374 ? -4.684 -22.031 -22.156 1 97.38 374 PRO A N 1
ATOM 2833 C CA . PRO A 1 374 ? -4.988 -20.781 -22.828 1 97.38 374 PRO A CA 1
ATOM 2834 C C . PRO A 1 374 ? -3.922 -19.703 -22.609 1 97.38 374 PRO A C 1
ATOM 2836 O O . PRO A 1 374 ? -3.098 -19.844 -21.703 1 97.38 374 PRO A O 1
ATOM 2839 N N . SER A 1 375 ? -4.016 -18.703 -23.391 1 93.62 375 SER A N 1
ATOM 2840 C CA . SER A 1 375 ? -3.164 -17.531 -23.25 1 93.62 375 SER A CA 1
ATOM 2841 C C . SER A 1 375 ? -3.578 -16.703 -22.031 1 93.62 375 SER A C 1
ATOM 2843 O O . SER A 1 375 ? -4.766 -16.578 -21.734 1 93.62 375 SER A O 1
ATOM 2845 N N . PRO A 1 376 ? -2.586 -16.078 -21.359 1 94 376 PRO A N 1
ATOM 2846 C CA . PRO A 1 376 ? -2.939 -15.18 -20.266 1 94 376 PRO A CA 1
ATOM 2847 C C . PRO A 1 376 ? -3.779 -13.992 -20.719 1 94 376 PRO A C 1
ATOM 2849 O O . PRO A 1 376 ? -4.367 -13.289 -19.891 1 94 376 PRO A O 1
ATOM 2852 N N . LEU A 1 377 ? -3.846 -13.727 -21.984 1 92.88 377 LEU A N 1
ATOM 2853 C CA . LEU A 1 377 ? -4.594 -12.578 -22.5 1 92.88 377 LEU A CA 1
ATOM 2854 C C . LEU A 1 377 ? -5.98 -13 -22.969 1 92.88 377 LEU A C 1
ATOM 2856 O O . LEU A 1 377 ? -6.77 -12.164 -23.422 1 92.88 377 LEU A O 1
ATOM 2860 N N . HIS A 1 378 ? -6.238 -14.328 -22.891 1 95.31 378 HIS A N 1
ATOM 2861 C CA . HIS A 1 378 ? -7.559 -14.82 -23.266 1 95.31 378 HIS A CA 1
ATOM 2862 C C . HIS A 1 378 ? -8.656 -14.141 -22.453 1 95.31 378 HIS A C 1
ATOM 2864 O O . HIS A 1 378 ? -8.57 -14.07 -21.219 1 95.31 378 HIS A O 1
ATOM 2870 N N . PRO A 1 379 ? -9.703 -13.711 -23.047 1 95.81 379 PRO A N 1
ATOM 2871 C CA . PRO A 1 379 ? -10.711 -12.898 -22.344 1 95.81 379 PRO A CA 1
ATOM 2872 C C . PRO A 1 379 ? -11.516 -13.711 -21.328 1 95.81 379 PRO A C 1
ATOM 2874 O O . PRO A 1 379 ? -12.07 -13.141 -20.391 1 95.81 379 PRO A O 1
ATOM 2877 N N . ASP A 1 380 ? -11.539 -15.031 -21.469 1 97.44 380 ASP A N 1
ATOM 2878 C CA . ASP A 1 380 ? -12.469 -15.82 -20.672 1 97.44 380 ASP A CA 1
ATOM 2879 C C . ASP A 1 380 ? -11.773 -16.438 -19.453 1 97.44 380 ASP A C 1
ATOM 2881 O O . ASP A 1 380 ? -12.43 -16.922 -18.531 1 97.44 380 ASP A O 1
ATOM 2885 N N . VAL A 1 381 ? -10.5 -16.5 -19.406 1 98.25 381 VAL A N 1
ATOM 2886 C CA . VAL A 1 381 ? -9.781 -17.328 -18.438 1 98.25 381 VAL A CA 1
ATOM 2887 C C . VAL A 1 381 ? -10.086 -16.828 -17.031 1 98.25 381 VAL A C 1
ATOM 2889 O O . VAL A 1 381 ? -10.523 -17.594 -16.172 1 98.25 381 VAL A O 1
ATOM 2892 N N . TYR A 1 382 ? -9.969 -15.547 -16.781 1 98.75 382 TYR A N 1
ATOM 2893 C CA . TYR A 1 382 ? -10.047 -15.016 -15.43 1 98.75 382 TYR A CA 1
ATOM 2894 C C . TYR A 1 382 ? -11.492 -14.961 -14.953 1 98.75 382 TYR A C 1
ATOM 2896 O O . TYR A 1 382 ? -11.789 -15.312 -13.805 1 98.75 382 TYR A O 1
ATOM 2904 N N . PRO A 1 383 ? -12.484 -14.578 -15.82 1 98.88 383 PRO A N 1
ATOM 2905 C CA . PRO A 1 383 ? -13.883 -14.648 -15.391 1 98.88 383 PRO A CA 1
ATOM 2906 C C . PRO A 1 383 ? -14.32 -16.062 -15.023 1 98.88 383 PRO A C 1
ATOM 2908 O O . PRO A 1 383 ? -14.969 -16.266 -13.992 1 98.88 383 PRO A O 1
ATOM 2911 N N . LYS A 1 384 ? -13.93 -17.062 -15.836 1 98.88 384 LYS A N 1
ATOM 2912 C CA . LYS A 1 384 ? -14.305 -18.438 -15.562 1 98.88 384 LYS A CA 1
ATOM 2913 C C . LYS A 1 384 ? -13.602 -18.969 -14.312 1 98.88 384 LYS A C 1
ATOM 2915 O O . LYS A 1 384 ? -14.211 -19.688 -13.508 1 98.88 384 LYS A O 1
ATOM 2920 N N . GLU A 1 385 ? -12.367 -18.656 -14.234 1 98.94 385 GLU A N 1
ATOM 2921 C CA . GLU A 1 385 ? -11.586 -19.031 -13.062 1 98.94 385 GLU A CA 1
ATOM 2922 C C . GLU A 1 385 ? -12.164 -18.438 -11.789 1 98.94 385 GLU A C 1
ATOM 2924 O O . GLU A 1 385 ? -12.344 -19.141 -10.789 1 98.94 385 GLU A O 1
ATOM 2929 N N . ALA A 1 386 ? -12.461 -17.141 -11.758 1 98.94 386 ALA A N 1
ATOM 2930 C CA . ALA A 1 386 ? -13.016 -16.453 -10.602 1 98.94 386 ALA A CA 1
ATOM 2931 C C . ALA A 1 386 ? -14.344 -17.078 -10.18 1 98.94 386 ALA A C 1
ATOM 2933 O O . ALA A 1 386 ? -14.586 -17.281 -8.984 1 98.94 386 ALA A O 1
ATOM 2934 N N . ARG A 1 387 ? -15.211 -17.344 -11.156 1 98.94 387 ARG A N 1
ATOM 2935 C CA . ARG A 1 387 ? -16.484 -17.984 -10.875 1 98.94 387 ARG A CA 1
ATOM 2936 C C . ARG A 1 387 ? -16.266 -19.328 -10.172 1 98.94 387 ARG A C 1
ATOM 2938 O O . ARG A 1 387 ? -16.875 -19.594 -9.133 1 98.94 387 ARG A O 1
ATOM 2945 N N . ALA A 1 388 ? -15.406 -20.141 -10.734 1 98.94 388 ALA A N 1
ATOM 2946 C CA . ALA A 1 388 ? -15.172 -21.484 -10.203 1 98.94 388 ALA A CA 1
ATOM 2947 C C . ALA A 1 388 ? -14.633 -21.406 -8.773 1 98.94 388 ALA A C 1
ATOM 2949 O O . ALA A 1 388 ? -15.055 -22.188 -7.906 1 98.94 388 ALA A O 1
ATOM 2950 N N . VAL A 1 389 ? -13.711 -20.516 -8.523 1 98.94 389 VAL A N 1
ATOM 2951 C CA . VAL A 1 389 ? -13.086 -20.359 -7.215 1 98.94 389 VAL A CA 1
ATOM 2952 C C . VAL A 1 389 ? -14.125 -19.875 -6.203 1 98.94 389 VAL A C 1
ATOM 2954 O O . VAL A 1 389 ? -14.203 -20.391 -5.086 1 98.94 389 VAL A O 1
ATOM 2957 N N . ALA A 1 390 ? -14.922 -18.875 -6.574 1 98.94 390 ALA A N 1
ATOM 2958 C CA . ALA A 1 390 ? -15.953 -18.344 -5.695 1 98.94 390 ALA A CA 1
ATOM 2959 C C . ALA A 1 390 ? -16.969 -19.422 -5.324 1 98.94 390 ALA A C 1
ATOM 2961 O O . ALA A 1 390 ? -17.328 -19.578 -4.148 1 98.94 390 ALA A O 1
ATOM 2962 N N . GLU A 1 391 ? -17.438 -20.156 -6.348 1 98.94 391 GLU A N 1
ATOM 2963 C CA . GLU A 1 391 ? -18.406 -21.234 -6.102 1 98.94 391 GLU A CA 1
ATOM 2964 C C . GLU A 1 391 ? -17.828 -22.281 -5.168 1 98.94 391 GLU A C 1
ATOM 2966 O O . GLU A 1 391 ? -18.516 -22.781 -4.273 1 98.94 391 GLU A O 1
ATOM 2971 N N . GLN A 1 392 ? -16.547 -22.625 -5.391 1 98.88 392 GLN A N 1
ATOM 2972 C CA . GLN A 1 392 ? -15.914 -23.641 -4.551 1 98.88 392 GLN A CA 1
ATOM 2973 C C . GLN A 1 392 ? -15.719 -23.125 -3.125 1 98.88 392 GLN A C 1
ATOM 2975 O O . GLN A 1 392 ? -15.828 -23.891 -2.164 1 98.88 392 GLN A O 1
ATOM 2980 N N . ALA A 1 393 ? -15.352 -21.828 -2.977 1 98.88 393 ALA A N 1
ATOM 2981 C CA . ALA A 1 393 ? -15.227 -21.234 -1.648 1 98.88 393 ALA A CA 1
ATOM 2982 C C . ALA A 1 393 ? -16.531 -21.391 -0.86 1 98.88 393 ALA A C 1
ATOM 2984 O O . ALA A 1 393 ? -16.5 -21.688 0.335 1 98.88 393 ALA A O 1
ATOM 2985 N N . ILE A 1 394 ? -17.641 -21.125 -1.486 1 98.75 394 ILE A N 1
ATOM 2986 C CA . ILE A 1 394 ? -18.953 -21.266 -0.861 1 98.75 394 ILE A CA 1
ATOM 2987 C C . ILE A 1 394 ? -19.188 -22.719 -0.472 1 98.75 394 ILE A C 1
ATOM 2989 O O . ILE A 1 394 ? -19.609 -23 0.652 1 98.75 394 ILE A O 1
ATOM 2993 N N . ARG A 1 395 ? -18.891 -23.641 -1.39 1 98.69 395 ARG A N 1
ATOM 2994 C CA . ARG A 1 395 ? -19.078 -25.062 -1.123 1 98.69 395 ARG A CA 1
ATOM 2995 C C . ARG A 1 395 ? -18.219 -25.516 0.044 1 98.69 395 ARG A C 1
ATOM 2997 O O . ARG A 1 395 ? -18.641 -26.359 0.845 1 98.69 395 ARG A O 1
ATOM 3004 N N . ASP A 1 396 ? -17.016 -24.969 0.128 1 98.62 396 ASP A N 1
ATOM 3005 C CA . ASP A 1 396 ? -16.062 -25.375 1.163 1 98.62 396 ASP A CA 1
ATOM 3006 C C . ASP A 1 396 ? -16.406 -24.719 2.502 1 98.62 396 ASP A C 1
ATOM 3008 O O . ASP A 1 396 ? -15.812 -25.062 3.529 1 98.62 396 ASP A O 1
ATOM 3012 N N . GLY A 1 397 ? -17.297 -23.75 2.512 1 98.44 397 GLY A N 1
ATOM 3013 C CA . GLY A 1 397 ? -17.734 -23.109 3.742 1 98.44 397 GLY A CA 1
ATOM 3014 C C . GLY A 1 397 ? -16.797 -22.016 4.215 1 98.44 397 GLY A C 1
ATOM 3015 O O . GLY A 1 397 ? -16.828 -21.641 5.387 1 98.44 397 GLY A O 1
ATOM 3016 N N . VAL A 1 398 ? -15.969 -21.484 3.316 1 98.56 398 VAL A N 1
ATOM 3017 C CA . VAL A 1 398 ? -15.008 -20.469 3.742 1 98.56 398 VAL A CA 1
ATOM 3018 C C . VAL A 1 398 ? -15.43 -19.094 3.221 1 98.56 398 VAL A C 1
ATOM 3020 O O . VAL A 1 398 ? -14.758 -18.094 3.475 1 98.56 398 VAL A O 1
ATOM 3023 N N . ALA A 1 399 ? -16.547 -18.984 2.52 1 98.5 399 ALA A N 1
ATOM 3024 C CA . ALA A 1 399 ? -17.062 -17.719 2.006 1 98.5 399 ALA A CA 1
ATOM 3025 C C . ALA A 1 399 ? -17.891 -17 3.064 1 98.5 399 ALA A C 1
ATOM 3027 O O . ALA A 1 399 ? -18.734 -17.594 3.721 1 98.5 399 ALA A O 1
ATOM 3028 N N . ARG A 1 400 ? -17.703 -15.695 3.229 1 96.81 400 ARG A N 1
ATOM 3029 C CA . ARG A 1 400 ? -18.484 -14.898 4.168 1 96.81 400 ARG A CA 1
ATOM 3030 C C . ARG A 1 400 ? -19.641 -14.211 3.467 1 96.81 400 ARG A C 1
ATOM 3032 O O . ARG A 1 400 ? -20.516 -13.633 4.117 1 96.81 400 ARG A O 1
ATOM 3039 N N . ARG A 1 401 ? -19.578 -14.227 2.168 1 95 401 ARG A N 1
ATOM 3040 C CA . ARG A 1 401 ? -20.625 -13.688 1.307 1 95 401 ARG A CA 1
ATOM 3041 C C . ARG A 1 401 ? -21 -14.688 0.219 1 95 401 ARG A C 1
ATOM 3043 O O . ARG A 1 401 ? -20.125 -15.32 -0.38 1 95 401 ARG A O 1
ATOM 3050 N N . LYS A 1 402 ? -22.344 -14.828 0.05 1 94.88 402 LYS A N 1
ATOM 3051 C CA . LYS A 1 402 ? -22.797 -15.742 -0.986 1 94.88 402 LYS A CA 1
ATOM 3052 C C . LYS A 1 402 ? -23.25 -14.984 -2.232 1 94.88 402 LYS A C 1
ATOM 3054 O O . LYS A 1 402 ? -24.203 -14.203 -2.184 1 94.88 402 LYS A O 1
ATOM 3059 N N . LEU A 1 403 ? -22.516 -15.242 -3.297 1 96.62 403 LEU A N 1
ATOM 3060 C CA . LEU A 1 403 ? -22.812 -14.68 -4.609 1 96.62 403 LEU A CA 1
ATOM 3061 C C . LEU A 1 403 ? -22.984 -15.781 -5.648 1 96.62 403 LEU A C 1
ATOM 3063 O O . LEU A 1 403 ? -22.453 -16.875 -5.484 1 96.62 403 LEU A O 1
ATOM 3067 N N . SER A 1 404 ? -23.797 -15.516 -6.652 1 97.81 404 SER A N 1
ATOM 3068 C CA . SER A 1 404 ? -23.875 -16.484 -7.742 1 97.81 404 SER A CA 1
ATOM 3069 C C . SER A 1 404 ? -22.594 -16.469 -8.586 1 97.81 404 SER A C 1
ATOM 3071 O O . SER A 1 404 ? -21.953 -15.438 -8.742 1 97.81 404 SER A O 1
ATOM 3073 N N . GLY A 1 405 ? -22.234 -17.656 -9.055 1 98.12 405 GLY A N 1
ATOM 3074 C CA . GLY A 1 405 ? -21.109 -17.734 -9.961 1 98.12 405 GLY A CA 1
ATOM 3075 C C . GLY A 1 405 ? -21.25 -16.828 -11.172 1 98.12 405 GLY A C 1
ATOM 3076 O O . GLY A 1 405 ? -20.266 -16.25 -11.641 1 98.12 405 GLY A O 1
ATOM 3077 N N . GLU A 1 406 ? -22.422 -16.703 -11.688 1 98.25 406 GLU A N 1
ATOM 3078 C CA . GLU A 1 406 ? -22.703 -15.836 -12.828 1 98.25 406 GLU A CA 1
ATOM 3079 C C . GLU A 1 406 ? -22.375 -14.375 -12.508 1 98.25 406 GLU A C 1
ATOM 3081 O O . GLU A 1 406 ? -21.828 -13.664 -13.344 1 98.25 406 GLU A O 1
ATOM 3086 N N . TRP A 1 407 ? -22.734 -13.984 -11.328 1 98 407 TRP A N 1
ATOM 3087 C CA . TRP A 1 407 ? -22.422 -12.625 -10.922 1 98 407 TRP A CA 1
ATOM 3088 C C . TRP A 1 407 ? -20.922 -12.391 -10.898 1 98 407 TRP A C 1
ATOM 3090 O O . TRP A 1 407 ? -20.438 -11.359 -11.383 1 98 407 TRP A O 1
ATOM 3100 N N . VAL A 1 408 ? -20.188 -13.328 -10.312 1 98.62 408 VAL A N 1
ATOM 3101 C CA . VAL A 1 408 ? -18.734 -13.211 -10.188 1 98.62 408 VAL A CA 1
ATOM 3102 C C . VAL A 1 408 ? -18.109 -13.125 -11.578 1 98.62 408 VAL A C 1
ATOM 3104 O O . VAL A 1 408 ? -17.203 -12.32 -11.805 1 98.62 408 VAL A O 1
ATOM 3107 N N . GLU A 1 409 ? -18.547 -14.016 -12.43 1 98.62 409 GLU A N 1
ATOM 3108 C CA . GLU A 1 409 ? -18.031 -14.039 -13.789 1 98.62 409 GLU A CA 1
ATOM 3109 C C . GLU A 1 409 ? -18.266 -12.703 -14.5 1 98.62 409 GLU A C 1
ATOM 3111 O O . GLU A 1 409 ? -17.359 -12.148 -15.102 1 98.62 409 GLU A O 1
ATOM 3116 N N . GLU A 1 410 ? -19.5 -12.148 -14.469 1 98 410 GLU A N 1
ATOM 3117 C CA . GLU A 1 410 ? -19.844 -10.875 -15.109 1 98 410 GLU A CA 1
ATOM 3118 C C . GLU A 1 410 ? -19.094 -9.711 -14.461 1 98 410 GLU A C 1
ATOM 3120 O O . GLU A 1 410 ? -18.688 -8.773 -15.148 1 98 410 GLU A O 1
ATOM 3125 N N . HIS A 1 411 ? -19.031 -9.797 -13.133 1 97.69 411 HIS A N 1
ATOM 3126 C CA . HIS A 1 411 ? -18.281 -8.781 -12.406 1 97.69 411 HIS A CA 1
ATOM 3127 C C . HIS A 1 411 ? -16.828 -8.711 -12.891 1 97.69 411 HIS A C 1
ATOM 3129 O O . HIS A 1 411 ? -16.297 -7.617 -13.109 1 97.69 411 HIS A O 1
ATOM 3135 N N . THR A 1 412 ? -16.172 -9.844 -13.055 1 98.56 412 THR A N 1
ATOM 3136 C CA . THR A 1 412 ? -14.797 -9.906 -13.531 1 98.56 412 THR A CA 1
ATOM 3137 C C . THR A 1 412 ? -14.688 -9.328 -14.938 1 98.56 412 THR A C 1
ATOM 3139 O O . THR A 1 412 ? -13.742 -8.594 -15.234 1 98.56 412 THR A O 1
ATOM 3142 N N . ARG A 1 413 ? -15.602 -9.672 -15.844 1 98.19 413 ARG A N 1
ATOM 3143 C CA . ARG A 1 413 ? -15.602 -9.133 -17.203 1 98.19 413 ARG A CA 1
ATOM 3144 C C . ARG A 1 413 ? -15.719 -7.613 -17.188 1 98.19 413 ARG A C 1
ATOM 3146 O O . ARG A 1 413 ? -15.055 -6.926 -17.969 1 98.19 413 ARG A O 1
ATOM 3153 N N . LYS A 1 414 ? -16.609 -7.113 -16.312 1 97.5 414 LYS A N 1
ATOM 3154 C CA . LYS A 1 414 ? -16.812 -5.672 -16.203 1 97.5 414 LYS A CA 1
ATOM 3155 C C . LYS A 1 414 ? -15.531 -4.973 -15.734 1 97.5 414 LYS A C 1
ATOM 3157 O O . LYS A 1 414 ? -15.203 -3.883 -16.203 1 97.5 414 LYS A O 1
ATOM 3162 N N . LEU A 1 415 ? -14.875 -5.555 -14.773 1 97.88 415 LEU A N 1
ATOM 3163 C CA . LEU A 1 415 ? -13.617 -5.016 -14.266 1 97.88 415 LEU A CA 1
ATOM 3164 C C . LEU A 1 415 ? -12.578 -4.934 -15.383 1 97.88 415 LEU A C 1
ATOM 3166 O O . LEU A 1 415 ? -11.852 -3.941 -15.484 1 97.88 415 LEU A O 1
ATOM 3170 N N . ARG A 1 416 ? -12.477 -5.965 -16.188 1 97.69 416 ARG A N 1
ATOM 3171 C CA . ARG A 1 416 ? -11.516 -5.98 -17.281 1 97.69 416 ARG A CA 1
ATOM 3172 C C . ARG A 1 416 ? -11.898 -4.977 -18.359 1 97.69 416 ARG A C 1
ATOM 3174 O O . ARG A 1 416 ? -11.023 -4.359 -18.984 1 97.69 416 ARG A O 1
ATOM 3181 N N . GLU A 1 417 ? -13.164 -4.836 -18.625 1 97.25 417 GLU A N 1
ATOM 3182 C CA . GLU A 1 417 ? -13.633 -3.82 -19.562 1 97.25 417 GLU A CA 1
ATOM 3183 C C . GLU A 1 417 ? -13.273 -2.416 -19.078 1 97.25 417 GLU A C 1
ATOM 3185 O O . GLU A 1 417 ? -12.852 -1.571 -19.859 1 97.25 417 GLU A O 1
ATOM 3190 N N . PHE A 1 418 ? -13.555 -2.205 -17.812 1 97.25 418 PHE A N 1
ATOM 3191 C CA . PHE A 1 418 ? -13.195 -0.928 -17.203 1 97.25 418 PHE A CA 1
ATOM 3192 C C . PHE A 1 418 ? -11.719 -0.617 -17.406 1 97.25 418 PHE A C 1
ATOM 3194 O O . PHE A 1 418 ? -11.367 0.495 -17.812 1 97.25 418 PHE A O 1
ATOM 3201 N N . TYR A 1 419 ? -10.844 -1.58 -17.109 1 97.44 419 TYR A N 1
ATOM 3202 C CA . TYR A 1 419 ? -9.406 -1.401 -17.312 1 97.44 419 TYR A CA 1
ATOM 3203 C C . TYR A 1 419 ? -9.094 -1.055 -18.766 1 97.44 419 TYR A C 1
ATOM 3205 O O . TYR A 1 419 ? -8.406 -0.069 -19.031 1 97.44 419 TYR A O 1
ATOM 3213 N N . ALA A 1 420 ? -9.555 -1.833 -19.688 1 96.5 420 ALA A N 1
ATOM 3214 C CA . ALA A 1 420 ? -9.234 -1.679 -21.109 1 96.5 420 ALA A CA 1
ATOM 3215 C C . ALA A 1 420 ? -9.758 -0.35 -21.641 1 96.5 420 ALA A C 1
ATOM 3217 O O . ALA A 1 420 ? -9.109 0.29 -22.469 1 96.5 420 ALA A O 1
ATOM 3218 N N . ALA A 1 421 ? -10.883 0.065 -21.156 1 96.56 421 ALA A N 1
ATOM 3219 C CA . ALA A 1 421 ? -11.562 1.225 -21.734 1 96.56 421 ALA A CA 1
ATOM 3220 C C . ALA A 1 421 ? -11.055 2.52 -21.109 1 96.56 421 ALA A C 1
ATOM 3222 O O . ALA A 1 421 ? -10.977 3.553 -21.781 1 96.56 421 ALA A O 1
ATOM 3223 N N . LEU A 1 422 ? -10.742 2.447 -19.797 1 96.38 422 LEU A N 1
ATOM 3224 C CA . LEU A 1 422 ? -10.547 3.721 -19.109 1 96.38 422 LEU A CA 1
ATOM 3225 C C . LEU A 1 422 ? -9.125 3.826 -18.562 1 96.38 422 LEU A C 1
ATOM 3227 O O . LEU A 1 422 ? -8.531 4.906 -18.578 1 96.38 422 LEU A O 1
ATOM 3231 N N . ILE A 1 423 ? -8.539 2.736 -18.047 1 97.06 423 ILE A N 1
ATOM 3232 C CA . ILE A 1 423 ? -7.242 2.807 -17.375 1 97.06 423 ILE A CA 1
ATOM 3233 C C . ILE A 1 423 ? -6.121 2.68 -18.406 1 97.06 423 ILE A C 1
ATOM 3235 O O . ILE A 1 423 ? -5.176 3.469 -18.391 1 97.06 423 ILE A O 1
ATOM 3239 N N . GLU A 1 424 ? -6.188 1.701 -19.297 1 95.94 424 GLU A N 1
ATOM 3240 C CA . GLU A 1 424 ? -5.129 1.439 -20.266 1 95.94 424 GLU A CA 1
ATOM 3241 C C . GLU A 1 424 ? -4.863 2.662 -21.141 1 95.94 424 GLU A C 1
ATOM 3243 O O . GLU A 1 424 ? -3.713 3.059 -21.344 1 95.94 424 GLU A O 1
ATOM 3248 N N . PRO A 1 425 ? -5.879 3.391 -21.656 1 94.88 425 PRO A N 1
ATOM 3249 C CA . PRO A 1 425 ? -5.625 4.555 -22.5 1 94.88 425 PRO A CA 1
ATOM 3250 C C . PRO A 1 425 ? -4.969 5.707 -21.75 1 94.88 425 PRO A C 1
ATOM 3252 O O . PRO A 1 425 ? -4.348 6.578 -22.359 1 94.88 425 PRO A O 1
ATOM 3255 N N . LEU A 1 426 ? -5.168 5.754 -20.438 1 95.5 426 LEU A N 1
ATOM 3256 C CA . LEU A 1 426 ? -4.555 6.793 -19.625 1 95.5 426 LEU A CA 1
ATOM 3257 C C . LEU A 1 426 ? -3.033 6.766 -19.75 1 95.5 426 LEU A C 1
ATOM 3259 O O . LEU A 1 426 ? -2.381 7.805 -19.672 1 95.5 426 LEU A O 1
ATOM 3263 N N . ASN A 1 427 ? -2.42 5.578 -19.984 1 93.81 427 ASN A N 1
ATOM 3264 C CA . ASN A 1 427 ? -0.973 5.402 -20.062 1 93.81 427 ASN A CA 1
ATOM 3265 C C . ASN A 1 427 ? -0.382 6.09 -21.281 1 93.81 427 ASN A C 1
ATOM 3267 O O . ASN A 1 427 ? 0.761 6.547 -21.25 1 93.81 427 ASN A O 1
ATOM 3271 N N . GLU A 1 428 ? -1.179 6.203 -22.312 1 91.88 428 GLU A N 1
ATOM 3272 C CA . GLU A 1 428 ? -0.727 6.926 -23.5 1 91.88 428 GLU A CA 1
ATOM 3273 C C . GLU A 1 428 ? -0.783 8.438 -23.266 1 91.88 428 GLU A C 1
ATOM 3275 O O . GLU A 1 428 ? 0.12 9.164 -23.688 1 91.88 428 GLU A O 1
ATOM 3280 N N . ARG A 1 429 ? -1.762 8.891 -22.625 1 93.62 429 ARG A N 1
ATOM 3281 C CA . ARG A 1 429 ? -1.976 10.32 -22.422 1 93.62 429 ARG A CA 1
ATOM 3282 C C . ARG A 1 429 ? -0.974 10.891 -21.422 1 93.62 429 ARG A C 1
ATOM 3284 O O . ARG A 1 429 ? -0.575 12.047 -21.531 1 93.62 429 ARG A O 1
ATOM 3291 N N . ARG A 1 430 ? -0.546 10.062 -20.5 1 94.88 430 ARG A N 1
ATOM 3292 C CA . ARG A 1 430 ? 0.372 10.539 -19.469 1 94.88 430 ARG A CA 1
ATOM 3293 C C . ARG A 1 430 ? 1.727 10.906 -20.062 1 94.88 430 ARG A C 1
ATOM 3295 O O . ARG A 1 430 ? 2.482 11.672 -19.469 1 94.88 430 ARG A O 1
ATOM 3302 N N . LYS A 1 431 ? 2.006 10.422 -21.234 1 92.38 431 LYS A N 1
ATOM 3303 C CA . LYS A 1 431 ? 3.305 10.641 -21.859 1 92.38 431 LYS A CA 1
ATOM 3304 C C . LYS A 1 431 ? 3.539 12.117 -22.141 1 92.38 431 LYS A C 1
ATOM 3306 O O . LYS A 1 431 ? 4.684 12.57 -22.219 1 92.38 431 LYS A O 1
ATOM 3311 N N . GLN A 1 432 ? 2.498 12.883 -22.266 1 93 432 GLN A N 1
ATOM 3312 C CA . GLN A 1 432 ? 2.617 14.312 -22.531 1 93 432 GLN A CA 1
ATOM 3313 C C . GLN A 1 432 ? 3.229 15.039 -21.344 1 93 432 GLN A C 1
ATOM 3315 O O . GLN A 1 432 ? 3.693 16.172 -21.469 1 93 432 GLN A O 1
ATOM 3320 N N . TYR A 1 433 ? 3.244 14.43 -20.188 1 93.62 433 TYR A N 1
ATOM 3321 C CA . TYR A 1 433 ? 3.771 15.047 -18.984 1 93.62 433 TYR A CA 1
ATOM 3322 C C . TYR A 1 433 ? 5.203 14.594 -18.703 1 93.62 433 TYR A C 1
ATOM 3324 O O . TYR A 1 433 ? 5.828 15.039 -17.734 1 93.62 433 TYR A O 1
ATOM 3332 N N . ILE A 1 434 ? 5.699 13.656 -19.594 1 87 434 ILE A N 1
ATOM 3333 C CA . ILE A 1 434 ? 7.078 13.188 -19.469 1 87 434 ILE A CA 1
ATOM 3334 C C . ILE A 1 434 ? 8.016 14.164 -20.172 1 87 434 ILE A C 1
ATOM 3336 O O . ILE A 1 434 ? 7.77 14.555 -21.328 1 87 434 ILE A O 1
ATOM 3340 N N . THR A 1 435 ? 8.961 14.938 -19.438 1 70 435 THR A N 1
ATOM 3341 C CA . THR A 1 435 ? 9.93 15.844 -20.047 1 70 435 THR A CA 1
ATOM 3342 C C . THR A 1 435 ? 11.258 15.125 -20.297 1 70 435 THR A C 1
ATOM 3344 O O . THR A 1 435 ? 11.641 14.242 -19.531 1 70 435 THR A O 1
ATOM 3347 N N . MET B 1 1 ? -14.477 31.344 -3.963 1 40.44 1 MET B N 1
ATOM 3348 C CA . MET B 1 1 ? -14.883 29.953 -4.16 1 40.44 1 MET B CA 1
ATOM 3349 C C . MET B 1 1 ? -15.734 29.453 -2.996 1 40.44 1 MET B C 1
ATOM 3351 O O . MET B 1 1 ? -15.344 29.594 -1.836 1 40.44 1 MET B O 1
ATOM 3355 N N . ALA B 1 2 ? -16.984 29.203 -3.186 1 54.03 2 ALA B N 1
ATOM 3356 C CA . ALA B 1 2 ? -18.141 29.266 -2.297 1 54.03 2 ALA B CA 1
ATOM 3357 C C . ALA B 1 2 ? -18.062 28.203 -1.209 1 54.03 2 ALA B C 1
ATOM 3359 O O . ALA B 1 2 ? -17.562 27.094 -1.451 1 54.03 2 ALA B O 1
ATOM 3360 N N . ARG B 1 3 ? -18.062 28.531 0.115 1 72.62 3 ARG B N 1
ATOM 3361 C CA . ARG B 1 3 ? -18.297 27.781 1.344 1 72.62 3 ARG B CA 1
ATOM 3362 C C . ARG B 1 3 ? -19.5 26.859 1.204 1 72.62 3 ARG B C 1
ATOM 3364 O O . ARG B 1 3 ? -20.266 26.969 0.248 1 72.62 3 ARG B O 1
ATOM 3371 N N . ILE B 1 4 ? -19.391 25.75 1.88 1 79.56 4 ILE B N 1
ATOM 3372 C CA . ILE B 1 4 ? -20.469 24.766 1.74 1 79.56 4 ILE B CA 1
ATOM 3373 C C . ILE B 1 4 ? -21.797 25.406 2.117 1 79.56 4 ILE B C 1
ATOM 3375 O O . ILE B 1 4 ? -21.859 26.234 3.031 1 79.56 4 ILE B O 1
ATOM 3379 N N . THR B 1 5 ? -22.844 25.234 1.391 1 84.62 5 THR B N 1
ATOM 3380 C CA . THR B 1 5 ? -24.172 25.797 1.601 1 84.62 5 THR B CA 1
ATOM 3381 C C . THR B 1 5 ? -24.844 25.141 2.801 1 84.62 5 THR B C 1
ATOM 3383 O O . THR B 1 5 ? -24.375 24.109 3.303 1 84.62 5 THR B O 1
ATOM 3386 N N . GLU B 1 6 ? -25.812 25.766 3.285 1 84.56 6 GLU B N 1
ATOM 3387 C CA . GLU B 1 6 ? -26.578 25.188 4.387 1 84.56 6 GLU B CA 1
ATOM 3388 C C . GLU B 1 6 ? -27.172 23.844 4 1 84.56 6 GLU B C 1
ATOM 3390 O O . GLU B 1 6 ? -27.266 22.938 4.832 1 84.56 6 GLU B O 1
ATOM 3395 N N . GLU B 1 7 ? -27.641 23.766 2.834 1 89.94 7 GLU B N 1
ATOM 3396 C CA . GLU B 1 7 ? -28.188 22.484 2.355 1 89.94 7 GLU B CA 1
ATOM 3397 C C . GLU B 1 7 ? -27.109 21.391 2.381 1 89.94 7 GLU B C 1
ATOM 3399 O O . GLU B 1 7 ? -27.375 20.266 2.803 1 89.94 7 GLU B O 1
ATOM 3404 N N . GLN B 1 8 ? -25.938 21.688 1.907 1 90.69 8 GLN B N 1
ATOM 3405 C CA . GLN B 1 8 ? -24.812 20.75 1.919 1 90.69 8 GLN B CA 1
ATOM 3406 C C . GLN B 1 8 ? -24.453 20.328 3.344 1 90.69 8 GLN B C 1
ATOM 3408 O O . GLN B 1 8 ? -24.141 19.172 3.596 1 90.69 8 GLN B O 1
ATOM 3413 N N . ARG B 1 9 ? -24.516 21.266 4.184 1 87.5 9 ARG B N 1
ATOM 3414 C CA . ARG B 1 9 ? -24.219 20.984 5.582 1 87.5 9 ARG B CA 1
ATOM 3415 C C . ARG B 1 9 ? -25.234 19.984 6.156 1 87.5 9 ARG B C 1
ATOM 3417 O O . ARG B 1 9 ? -24.859 19.094 6.922 1 87.5 9 ARG B O 1
ATOM 3424 N N . ARG B 1 10 ? -26.469 20.188 5.789 1 90.06 10 ARG B N 1
ATOM 3425 C CA . ARG B 1 10 ? -27.531 19.328 6.281 1 90.06 10 ARG B CA 1
ATOM 3426 C C . ARG B 1 10 ? -27.375 17.906 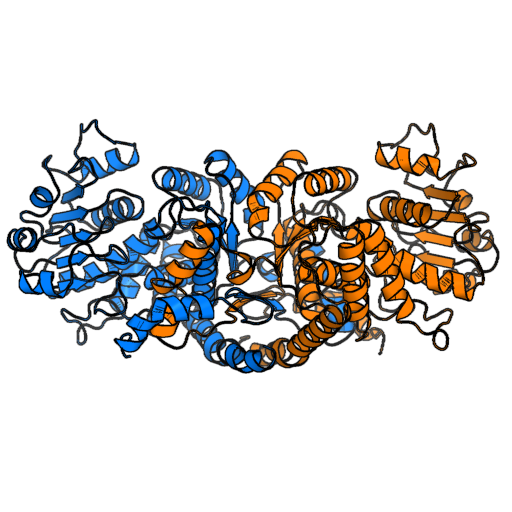5.742 1 90.06 10 ARG B C 1
ATOM 3428 O O . ARG B 1 10 ? -27.688 16.938 6.434 1 90.06 10 ARG B O 1
ATOM 3435 N N . LYS B 1 11 ? -26.797 17.766 4.613 1 94.75 11 LYS B N 1
ATOM 3436 C CA . LYS B 1 11 ? -26.719 16.469 3.947 1 94.75 11 LYS B CA 1
ATOM 3437 C C . LYS B 1 11 ? -25.328 15.859 4.094 1 94.75 11 LYS B C 1
ATOM 3439 O O . LYS B 1 11 ? -25.078 14.742 3.637 1 94.75 11 LYS B O 1
ATOM 3444 N N . LEU B 1 12 ? -24.453 16.531 4.734 1 93.31 12 LEU B N 1
ATOM 3445 C CA . LEU B 1 12 ? -23.047 16.172 4.746 1 93.31 12 LEU B CA 1
ATOM 3446 C C . LEU B 1 12 ? -22.844 14.742 5.25 1 93.31 12 LEU B C 1
ATOM 3448 O O . LEU B 1 12 ? -22.094 13.969 4.66 1 93.31 12 LEU B O 1
ATOM 3452 N N . ALA B 1 13 ? -23.516 14.398 6.316 1 93.69 13 ALA B N 1
ATOM 3453 C CA . ALA B 1 13 ? -23.359 13.078 6.91 1 93.69 13 ALA B CA 1
ATOM 3454 C C . ALA B 1 13 ? -23.781 11.977 5.934 1 93.69 13 ALA B C 1
ATOM 3456 O O . ALA B 1 13 ? -23.047 11.008 5.727 1 93.69 13 ALA B O 1
ATOM 3457 N N . GLN B 1 14 ? -24.938 12.102 5.371 1 96.31 14 GLN B N 1
ATOM 3458 C CA . GLN B 1 14 ? -25.438 11.117 4.422 1 96.31 14 GLN B CA 1
ATOM 3459 C C . GLN B 1 14 ? -24.578 11.078 3.158 1 96.31 14 GLN B C 1
ATOM 3461 O O . GLN B 1 14 ? -24.25 10 2.662 1 96.31 14 GLN B O 1
ATOM 3466 N N . ASP B 1 15 ? -24.234 12.242 2.643 1 96.69 15 ASP B N 1
ATOM 3467 C CA . ASP B 1 15 ? -23.422 12.32 1.435 1 96.69 15 ASP B CA 1
ATOM 3468 C C . ASP B 1 15 ? -22.031 11.727 1.671 1 96.69 15 ASP B C 1
ATOM 3470 O O . ASP B 1 15 ? -21.438 11.141 0.762 1 96.69 15 ASP B O 1
ATOM 3474 N N . ALA B 1 16 ? -21.516 11.906 2.877 1 96.25 16 ALA B N 1
ATOM 3475 C CA . ALA B 1 16 ? -20.203 11.352 3.205 1 96.25 16 ALA B CA 1
ATOM 3476 C C . ALA B 1 16 ? -20.219 9.828 3.135 1 96.25 16 ALA B C 1
ATOM 3478 O O . ALA B 1 16 ? -19.266 9.211 2.641 1 96.25 16 ALA B O 1
ATOM 3479 N N . LEU B 1 17 ? -21.266 9.219 3.688 1 97.06 17 LEU B N 1
ATOM 3480 C CA . LEU B 1 17 ? -21.391 7.766 3.609 1 97.06 17 LEU B CA 1
ATOM 3481 C C . LEU B 1 17 ? -21.469 7.305 2.158 1 97.06 17 LEU B C 1
ATOM 3483 O O . LEU B 1 17 ? -20.797 6.344 1.77 1 97.06 17 LEU B O 1
ATOM 3487 N N . GLU B 1 18 ? -22.219 7.969 1.34 1 96.31 18 GLU B N 1
ATOM 3488 C CA . GLU B 1 18 ? -22.359 7.629 -0.073 1 96.31 18 GLU B CA 1
ATOM 3489 C C . GLU B 1 18 ? -21.047 7.844 -0.821 1 96.31 18 GLU B C 1
ATOM 3491 O O . GLU B 1 18 ? -20.75 7.129 -1.78 1 96.31 18 GLU B O 1
ATOM 3496 N N . TYR B 1 19 ? -20.344 8.875 -0.434 1 96.69 19 TYR B N 1
ATOM 3497 C CA . TYR B 1 19 ? -19.062 9.242 -1.022 1 96.69 19 TYR B CA 1
ATOM 3498 C C . TYR B 1 19 ? -18.047 8.109 -0.889 1 96.69 19 TYR B C 1
ATOM 3500 O O . TYR B 1 19 ? -17.109 8.016 -1.68 1 96.69 19 TYR B O 1
ATOM 3508 N N . HIS B 1 20 ? -18.266 7.152 0.025 1 97.31 20 HIS B N 1
ATOM 3509 C CA . HIS B 1 20 ? -17.328 6.082 0.314 1 97.31 20 HIS B CA 1
ATOM 3510 C C . HIS B 1 20 ? -17.812 4.754 -0.261 1 97.31 20 HIS B C 1
ATOM 3512 O O . HIS B 1 20 ? -17.078 3.764 -0.248 1 97.31 20 HIS B O 1
ATOM 3518 N N . ARG B 1 21 ? -18.984 4.754 -0.79 1 94.94 21 ARG B N 1
ATOM 3519 C CA . ARG B 1 21 ? -19.609 3.502 -1.201 1 94.94 21 ARG B CA 1
ATOM 3520 C C . ARG B 1 21 ? -19.781 3.445 -2.717 1 94.94 21 ARG B C 1
ATOM 3522 O O . ARG B 1 21 ? -20.031 4.469 -3.357 1 94.94 21 ARG B O 1
ATOM 3529 N N . ASN B 1 22 ? -19.594 2.283 -3.314 1 91.31 22 ASN B N 1
ATOM 3530 C CA . ASN B 1 22 ? -19.922 1.973 -4.703 1 91.31 22 ASN B CA 1
ATOM 3531 C C . ASN B 1 22 ? -19.109 2.832 -5.672 1 91.31 22 ASN B C 1
ATOM 3533 O O . ASN B 1 22 ? -19.672 3.408 -6.609 1 91.31 22 ASN B O 1
ATOM 3537 N N . ASN B 1 23 ? -17.797 3.189 -5.551 1 93.12 23 ASN B N 1
ATOM 3538 C CA . ASN B 1 23 ? -16.938 3.992 -6.41 1 93.12 23 ASN B CA 1
ATOM 3539 C C . ASN B 1 23 ? -16.266 3.139 -7.484 1 93.12 23 ASN B C 1
ATOM 3541 O O . ASN B 1 23 ? -15.609 3.668 -8.391 1 93.12 23 ASN B O 1
ATOM 3545 N N . PHE B 1 24 ? -16.484 1.902 -7.699 1 93.94 24 PHE B N 1
ATOM 3546 C CA . PHE B 1 24 ? -15.977 0.887 -8.617 1 93.94 24 PHE B CA 1
ATOM 3547 C C . PHE B 1 24 ? -14.516 1.149 -8.961 1 93.94 24 PHE B C 1
ATOM 3549 O O . PHE B 1 24 ? -14.156 2.256 -9.375 1 93.94 24 PHE B O 1
ATOM 3556 N N . PRO B 1 25 ? -13.562 0.252 -9.078 1 93.31 25 PRO B N 1
ATOM 3557 C CA . PRO B 1 25 ? -13.891 -1.054 -8.5 1 93.31 25 PRO B CA 1
ATOM 3558 C C . PRO B 1 25 ? -13.992 -1.019 -6.977 1 93.31 25 PRO B C 1
ATOM 3560 O O . PRO B 1 25 ? -13.156 -0.406 -6.312 1 93.31 25 PRO B O 1
ATOM 3563 N N . GLY B 1 26 ? -14.961 -1.656 -6.43 1 91.56 26 GLY B N 1
ATOM 3564 C CA . GLY B 1 26 ? -15.148 -1.832 -4.996 1 91.56 26 GLY B CA 1
ATOM 3565 C C . GLY B 1 26 ? -15.547 -0.553 -4.285 1 91.56 26 GLY B C 1
ATOM 3566 O O . GLY B 1 26 ? -16.141 0.341 -4.895 1 91.56 26 GLY B O 1
ATOM 3567 N N . ASN B 1 27 ? -15.383 -0.501 -2.977 1 96.62 27 ASN B N 1
ATOM 3568 C CA . ASN B 1 27 ? -15.695 0.636 -2.117 1 96.62 27 ASN B CA 1
ATOM 3569 C C . ASN B 1 27 ? -14.43 1.41 -1.738 1 96.62 27 ASN B C 1
ATOM 3571 O O . ASN B 1 27 ? -13.352 1.144 -2.268 1 96.62 27 ASN B O 1
ATOM 3575 N N . GLY B 1 28 ? -14.594 2.482 -0.913 1 98 28 GLY B N 1
ATOM 3576 C CA . GLY B 1 28 ? -13.469 3.305 -0.5 1 98 28 GLY B CA 1
ATOM 3577 C C . GLY B 1 28 ? -13.133 4.398 -1.497 1 98 28 GLY B C 1
ATOM 3578 O O . GLY B 1 28 ? -13.875 4.629 -2.451 1 98 28 GLY B O 1
ATOM 3579 N N . LYS B 1 29 ? -11.992 5.066 -1.332 1 98.5 29 LYS B N 1
ATOM 3580 C CA . LYS B 1 29 ? -11.805 6.332 -2.031 1 98.5 29 LYS B CA 1
ATOM 3581 C C . LYS B 1 29 ? -10.602 6.273 -2.973 1 98.5 29 LYS B C 1
ATOM 3583 O O . LYS B 1 29 ? -10.398 7.18 -3.781 1 98.5 29 LYS B O 1
ATOM 3588 N N . ILE B 1 30 ? -9.781 5.145 -2.91 1 98.75 30 ILE B N 1
ATOM 3589 C CA . ILE B 1 30 ? -8.586 5.113 -3.736 1 98.75 30 ILE B CA 1
ATOM 3590 C C . ILE B 1 30 ? -8.484 3.771 -4.457 1 98.75 30 ILE B C 1
ATOM 3592 O O . ILE B 1 30 ? -9.172 2.812 -4.09 1 98.75 30 ILE B O 1
ATOM 3596 N N . GLU B 1 31 ? -7.746 3.676 -5.457 1 98.69 31 GLU B N 1
ATOM 3597 C CA . GLU B 1 31 ? -7.41 2.441 -6.16 1 98.69 31 GLU B CA 1
ATOM 3598 C C . GLU B 1 31 ? -5.965 2.461 -6.648 1 98.69 31 GLU B C 1
ATOM 3600 O O . GLU B 1 31 ? -5.336 3.52 -6.699 1 98.69 31 GLU B O 1
ATOM 3605 N N . VAL B 1 32 ? -5.367 1.345 -6.867 1 98.81 32 VAL B N 1
ATOM 3606 C CA . VAL B 1 32 ? -4.039 1.165 -7.445 1 98.81 32 VAL B CA 1
ATOM 3607 C C . VAL B 1 32 ? -4.164 0.782 -8.914 1 98.81 32 VAL B C 1
ATOM 3609 O O . VAL B 1 32 ? -4.863 -0.176 -9.258 1 98.81 32 VAL B O 1
ATOM 3612 N N . ILE B 1 33 ? -3.521 1.548 -9.805 1 98.5 33 ILE B N 1
ATOM 3613 C CA . ILE B 1 33 ? -3.629 1.245 -11.227 1 98.5 33 ILE B CA 1
ATOM 3614 C C . ILE B 1 33 ? -2.234 1.206 -11.852 1 98.5 33 ILE B C 1
ATOM 3616 O O . ILE B 1 33 ? -1.295 1.806 -11.32 1 98.5 33 ILE B O 1
ATOM 3620 N N . PRO B 1 34 ? -2.07 0.475 -13 1 98.25 34 PRO B N 1
ATOM 3621 C CA . PRO B 1 34 ? -0.824 0.54 -13.773 1 98.25 34 PRO B CA 1
ATOM 3622 C C . PRO B 1 34 ? -0.608 1.899 -14.43 1 98.25 34 PRO B C 1
ATOM 3624 O O . PRO B 1 34 ? -1.564 2.518 -14.906 1 98.25 34 PRO B O 1
ATOM 3627 N N . LYS B 1 35 ? 0.553 2.34 -14.453 1 97.19 35 LYS B N 1
ATOM 3628 C CA . LYS B 1 35 ? 0.902 3.527 -15.227 1 97.19 35 LYS B CA 1
ATOM 3629 C C . LYS B 1 35 ? 1.789 3.17 -16.422 1 97.19 35 LYS B C 1
ATOM 3631 O O . LYS B 1 35 ? 2.582 3.994 -16.875 1 97.19 35 LYS B O 1
ATOM 3636 N N . VAL B 1 36 ? 1.784 1.883 -16.828 1 97.31 36 VAL B N 1
ATOM 3637 C CA . VAL B 1 36 ? 2.479 1.312 -17.984 1 97.31 36 VAL B CA 1
ATOM 3638 C C . VAL B 1 36 ? 1.488 0.541 -18.859 1 97.31 36 VAL B C 1
ATOM 3640 O O . VAL B 1 36 ? 0.439 0.104 -18.375 1 97.31 36 VAL B O 1
ATOM 3643 N N . PRO B 1 37 ? 1.8 0.402 -20.109 1 94.81 37 PRO B N 1
ATOM 3644 C CA . PRO B 1 37 ? 0.878 -0.329 -20.984 1 94.81 37 PRO B CA 1
ATOM 3645 C C . PRO B 1 37 ? 0.913 -1.837 -20.75 1 94.81 37 PRO B C 1
ATOM 3647 O O . PRO B 1 37 ? 1.956 -2.385 -20.391 1 94.81 37 PRO B O 1
ATOM 3650 N N . LEU B 1 38 ? -0.138 -2.506 -20.891 1 94.88 38 LEU B N 1
ATOM 3651 C CA . LEU B 1 38 ? -0.301 -3.955 -20.938 1 94.88 38 LEU B CA 1
ATOM 3652 C C . LEU B 1 38 ? -1.296 -4.355 -22.016 1 94.88 38 LEU B C 1
ATOM 3654 O O . LEU B 1 38 ? -2.455 -4.656 -21.734 1 94.88 38 LEU B O 1
ATOM 3658 N N . ARG B 1 39 ? -0.892 -4.367 -23.375 1 92.88 39 ARG B N 1
ATOM 3659 C CA . ARG B 1 39 ? -1.777 -4.5 -24.531 1 92.88 39 ARG B CA 1
ATOM 3660 C C . ARG B 1 39 ? -1.605 -5.863 -25.188 1 92.88 39 ARG B C 1
ATOM 3662 O O . ARG B 1 39 ? -2.527 -6.363 -25.844 1 92.88 39 ARG B O 1
ATOM 3669 N N . ASP B 1 40 ? -0.378 -6.348 -25.016 1 92.44 40 ASP B N 1
ATOM 3670 C CA . ASP B 1 40 ? -0.029 -7.559 -25.766 1 92.44 40 ASP B CA 1
ATOM 3671 C C . ASP B 1 40 ? 1.043 -8.359 -25.031 1 92.44 40 ASP B C 1
ATOM 3673 O O . ASP B 1 40 ? 1.378 -8.055 -23.875 1 92.44 40 ASP B O 1
ATOM 3677 N N . PHE B 1 41 ? 1.555 -9.406 -25.688 1 91.81 41 PHE B N 1
ATOM 3678 C CA . PHE B 1 41 ? 2.504 -10.328 -25.078 1 91.81 41 PHE B CA 1
ATOM 3679 C C . PHE B 1 41 ? 3.828 -9.633 -24.797 1 91.81 41 PHE B C 1
ATOM 3681 O O . PHE B 1 41 ? 4.512 -9.953 -23.812 1 91.81 41 PHE B O 1
ATOM 3688 N N . TYR B 1 42 ? 4.195 -8.734 -25.641 1 93.88 42 TYR B N 1
ATOM 3689 C CA . TYR B 1 42 ? 5.441 -8.016 -25.391 1 93.88 42 TYR B CA 1
ATOM 3690 C C . TYR B 1 42 ? 5.344 -7.184 -24.125 1 93.88 42 TYR B C 1
ATOM 3692 O O . TYR B 1 42 ? 6.242 -7.223 -23.266 1 93.88 42 TYR B O 1
ATOM 3700 N N . ASP B 1 43 ? 4.215 -6.438 -24.016 1 94.56 43 ASP B N 1
ATOM 3701 C CA . ASP B 1 43 ? 4 -5.672 -22.781 1 94.56 43 ASP B CA 1
ATOM 3702 C C . ASP B 1 43 ? 3.979 -6.59 -21.562 1 94.56 43 ASP B C 1
ATOM 3704 O O . ASP B 1 43 ? 4.496 -6.23 -20.5 1 94.56 43 ASP B O 1
ATOM 3708 N N . LEU B 1 44 ? 3.334 -7.691 -21.719 1 94.25 44 LEU B N 1
ATOM 3709 C CA . LEU B 1 44 ? 3.293 -8.664 -20.625 1 94.25 44 LEU B CA 1
ATOM 3710 C C . LEU B 1 44 ? 4.699 -9.102 -20.234 1 94.25 44 LEU B C 1
ATOM 3712 O O . LEU B 1 44 ? 5.012 -9.203 -19.047 1 94.25 44 LEU B O 1
ATOM 3716 N N . SER B 1 45 ? 5.598 -9.32 -21.203 1 92.5 45 SER B N 1
ATOM 3717 C CA . SER B 1 45 ? 6.973 -9.758 -20.969 1 92.5 45 SER B CA 1
ATOM 3718 C C . SER B 1 45 ? 7.797 -8.656 -20.312 1 92.5 45 SER B C 1
ATOM 3720 O O . SER B 1 45 ? 8.781 -8.945 -19.625 1 92.5 45 SER B O 1
ATOM 3722 N N . LEU B 1 46 ? 7.41 -7.434 -20.547 1 95.12 46 LEU B N 1
ATOM 3723 C CA . LEU B 1 46 ? 8.094 -6.305 -19.922 1 95.12 46 LEU B CA 1
ATOM 3724 C C . LEU B 1 46 ? 7.621 -6.098 -18.484 1 95.12 46 LEU B C 1
ATOM 3726 O O . LEU B 1 46 ? 8.422 -5.824 -17.594 1 95.12 46 LEU B O 1
ATOM 3730 N N . ALA B 1 47 ? 6.336 -6.23 -18.266 1 95 47 ALA B N 1
ATOM 3731 C CA . ALA B 1 47 ? 5.715 -5.98 -16.953 1 95 47 ALA B CA 1
ATOM 3732 C C . ALA B 1 47 ? 6.129 -7.039 -15.938 1 95 47 ALA B C 1
ATOM 3734 O O . ALA B 1 47 ? 6.246 -6.75 -14.75 1 95 47 ALA B O 1
ATOM 3735 N N . TYR B 1 48 ? 6.297 -8.156 -16.469 1 92.06 48 TYR B N 1
ATOM 3736 C CA . TYR B 1 48 ? 6.574 -9.328 -15.641 1 92.06 48 TYR B CA 1
ATOM 3737 C C . TYR B 1 48 ? 7.707 -10.156 -16.234 1 92.06 48 TYR B C 1
ATOM 3739 O O . TYR B 1 48 ? 8.695 -9.602 -16.734 1 92.06 48 TYR B O 1
ATOM 3747 N N . THR B 1 49 ? 7.742 -11.547 -16 1 88.12 49 THR B N 1
ATOM 3748 C CA . THR B 1 49 ? 8.805 -12.375 -16.562 1 88.12 49 THR B CA 1
ATOM 3749 C C . THR B 1 49 ? 8.633 -12.516 -18.078 1 88.12 49 THR B C 1
ATOM 3751 O O . THR B 1 49 ? 7.512 -12.586 -18.578 1 88.12 49 THR B O 1
ATOM 3754 N N . PRO B 1 50 ? 9.711 -12.43 -18.797 1 89.38 50 PRO B N 1
ATOM 3755 C CA . PRO B 1 50 ? 11.086 -12.484 -18.297 1 89.38 50 PRO B CA 1
ATOM 3756 C C . PRO B 1 50 ? 11.711 -11.102 -18.141 1 89.38 50 PRO B C 1
ATOM 3758 O O . PRO B 1 50 ? 12.75 -10.961 -17.5 1 89.38 50 PRO B O 1
ATOM 3761 N N . GLY B 1 51 ? 11.109 -10.016 -18.656 1 92.06 51 GLY B N 1
ATOM 3762 C CA . GLY B 1 51 ? 11.719 -8.695 -18.719 1 92.06 51 GLY B CA 1
ATOM 3763 C C . GLY B 1 51 ? 11.961 -8.094 -17.344 1 92.06 51 GLY B C 1
ATOM 3764 O O . GLY B 1 51 ? 12.945 -7.379 -17.125 1 92.06 51 GLY B O 1
ATOM 3765 N N . VAL B 1 52 ? 11.156 -8.422 -16.406 1 94.31 52 VAL B N 1
ATOM 3766 C CA . VAL B 1 52 ? 11.195 -7.828 -15.078 1 94.31 52 VAL B CA 1
ATOM 3767 C C . VAL B 1 52 ? 12.492 -8.211 -14.375 1 94.31 52 VAL B C 1
ATOM 3769 O O . VAL B 1 52 ? 12.906 -7.547 -13.422 1 94.31 52 VAL B O 1
ATOM 3772 N N . ALA B 1 53 ? 13.156 -9.242 -14.82 1 93.19 53 ALA B N 1
ATOM 3773 C CA . ALA B 1 53 ? 14.422 -9.68 -14.227 1 93.19 53 ALA B CA 1
ATOM 3774 C C . ALA B 1 53 ? 15.5 -8.617 -14.391 1 93.19 53 ALA B C 1
ATOM 3776 O O . ALA B 1 53 ? 16.406 -8.508 -13.562 1 93.19 53 ALA B O 1
ATOM 3777 N N . GLU B 1 54 ? 15.414 -7.82 -15.422 1 94.94 54 GLU B N 1
ATOM 3778 C CA . GLU B 1 54 ? 16.484 -6.887 -15.75 1 94.94 54 GLU B CA 1
ATOM 3779 C C . GLU B 1 54 ? 16.594 -5.781 -14.703 1 94.94 54 GLU B C 1
ATOM 3781 O O . GLU B 1 54 ? 17.688 -5.535 -14.172 1 94.94 54 GLU B O 1
ATOM 3786 N N . PRO B 1 55 ? 15.484 -5.07 -14.398 1 97.31 55 PRO B N 1
ATOM 3787 C CA . PRO B 1 55 ? 15.625 -4.094 -13.312 1 97.31 55 PRO B CA 1
ATOM 3788 C C . PRO B 1 55 ? 15.984 -4.746 -11.977 1 97.31 55 PRO B C 1
ATOM 3790 O O . PRO B 1 55 ? 16.688 -4.137 -11.164 1 97.31 55 PRO B O 1
ATOM 3793 N N . CYS B 1 56 ? 15.57 -5.965 -11.688 1 97.12 56 CYS B N 1
ATOM 3794 C CA . CYS B 1 56 ? 15.961 -6.664 -10.469 1 97.12 56 CYS B CA 1
ATOM 3795 C C . CYS B 1 56 ? 17.484 -6.824 -10.406 1 97.12 56 CYS B C 1
ATOM 3797 O O . CYS B 1 56 ? 18.094 -6.566 -9.359 1 97.12 56 CYS B O 1
ATOM 3799 N N . LYS B 1 57 ? 18.078 -7.227 -11.5 1 96.25 57 LYS B N 1
ATOM 3800 C CA . LYS B 1 57 ? 19.531 -7.418 -11.562 1 96.25 57 LYS B CA 1
ATOM 3801 C C . LYS B 1 57 ? 20.266 -6.105 -11.32 1 96.25 57 LYS B C 1
ATOM 3803 O O . LYS B 1 57 ? 21.266 -6.074 -10.594 1 96.25 57 LYS B O 1
ATOM 3808 N N . VAL B 1 58 ? 19.797 -5.07 -11.984 1 97.06 58 VAL B N 1
ATOM 3809 C CA . VAL B 1 58 ? 20.438 -3.764 -11.844 1 97.06 58 VAL B CA 1
ATOM 3810 C C . VAL B 1 58 ? 20.406 -3.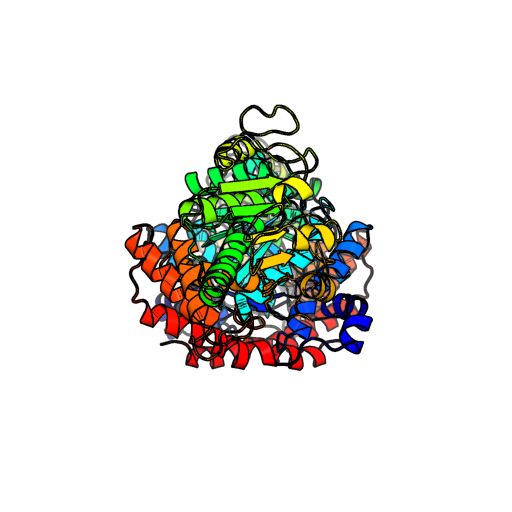332 -10.375 1 97.06 58 VAL B C 1
ATOM 3812 O O . VAL B 1 58 ? 21.422 -2.9 -9.836 1 97.06 58 VAL B O 1
ATOM 3815 N N . ILE B 1 59 ? 19.297 -3.48 -9.68 1 97.75 59 ILE B N 1
ATOM 3816 C CA . ILE B 1 59 ? 19.156 -3.061 -8.297 1 97.75 59 ILE B CA 1
ATOM 3817 C C . ILE B 1 59 ? 20 -3.955 -7.391 1 97.75 59 ILE B C 1
ATOM 3819 O O . ILE B 1 59 ? 20.625 -3.479 -6.441 1 97.75 59 ILE B O 1
ATOM 3823 N N . ALA B 1 60 ? 20.031 -5.234 -7.66 1 96.56 60 ALA B N 1
ATOM 3824 C CA . ALA B 1 60 ? 20.812 -6.191 -6.883 1 96.56 60 ALA B CA 1
ATOM 3825 C C . ALA B 1 60 ? 22.297 -5.824 -6.895 1 96.56 60 ALA B C 1
ATOM 3827 O O . ALA B 1 60 ? 23.016 -6.086 -5.926 1 96.56 60 ALA B O 1
ATOM 3828 N N . LYS B 1 61 ? 22.797 -5.27 -7.969 1 95.38 61 LYS B N 1
ATOM 3829 C CA . LYS B 1 61 ? 24.188 -4.852 -8.109 1 95.38 61 LYS B CA 1
ATOM 3830 C C . LYS B 1 61 ? 24.375 -3.42 -7.613 1 95.38 61 LYS B C 1
ATOM 3832 O O . LYS B 1 61 ? 25.266 -2.707 -8.094 1 95.38 61 LYS B O 1
ATOM 3837 N N . LYS B 1 62 ? 23.531 -2.939 -6.84 1 87.62 62 LYS B N 1
ATOM 3838 C CA . LYS B 1 62 ? 23.594 -1.66 -6.137 1 87.62 62 LYS B CA 1
ATOM 3839 C C . LYS B 1 62 ? 23.328 -0.498 -7.094 1 87.62 62 LYS B C 1
ATOM 3841 O O . LYS B 1 62 ? 23.906 0.583 -6.934 1 87.62 62 LYS B O 1
ATOM 3846 N N . GLY B 1 63 ? 22.594 -0.908 -8.18 1 87 63 GLY B N 1
ATOM 3847 C CA . GLY B 1 63 ? 22.047 0.182 -8.969 1 87 63 GLY B CA 1
ATOM 3848 C C . GLY B 1 63 ? 20.938 0.938 -8.258 1 87 63 GLY B C 1
ATOM 3849 O O . GLY B 1 63 ? 20.469 0.508 -7.207 1 87 63 GLY B O 1
ATOM 3850 N N . ASN B 1 64 ? 20.547 2.053 -8.836 1 88.88 64 ASN B N 1
ATOM 3851 C CA . ASN B 1 64 ? 19.609 2.943 -8.156 1 88.88 64 ASN B CA 1
ATOM 3852 C C . ASN B 1 64 ? 18.172 2.449 -8.289 1 88.88 64 ASN B C 1
ATOM 3854 O O . ASN B 1 64 ? 17.484 2.74 -9.273 1 88.88 64 ASN B O 1
ATOM 3858 N N . TYR B 1 65 ? 17.672 1.742 -7.273 1 95.62 65 TYR B N 1
ATOM 3859 C CA . TYR B 1 65 ? 16.297 1.262 -7.23 1 95.62 65 TYR B CA 1
ATOM 3860 C C . TYR B 1 65 ? 15.312 2.402 -7.461 1 95.62 65 TYR B C 1
ATOM 3862 O O . TYR B 1 65 ? 14.211 2.188 -7.969 1 95.62 65 TYR B O 1
ATOM 3870 N N . GLU B 1 66 ? 15.75 3.625 -7.203 1 95.19 66 GLU B N 1
ATOM 3871 C CA . GLU B 1 66 ? 14.898 4.805 -7.273 1 95.19 66 GLU B CA 1
ATOM 3872 C C . GLU B 1 66 ? 14.539 5.141 -8.719 1 95.19 66 GLU B C 1
ATOM 3874 O O . GLU B 1 66 ? 13.555 5.828 -8.977 1 95.19 66 GLU B O 1
ATOM 3879 N N . ASP B 1 67 ? 15.289 4.645 -9.672 1 95.31 67 ASP B N 1
ATOM 3880 C CA . ASP B 1 67 ? 15.055 4.91 -11.094 1 95.31 67 ASP B CA 1
ATOM 3881 C C . ASP B 1 67 ? 14.094 3.883 -11.688 1 95.31 67 ASP B C 1
ATOM 3883 O O . ASP B 1 67 ? 13.578 4.078 -12.789 1 95.31 67 ASP B O 1
ATOM 3887 N N . TYR B 1 68 ? 13.789 2.814 -10.93 1 97.62 68 TYR B N 1
ATOM 3888 C CA . TYR B 1 68 ? 13.07 1.72 -11.57 1 97.62 68 TYR B CA 1
ATOM 3889 C C . TYR B 1 68 ? 11.852 1.318 -10.742 1 97.62 68 TYR B C 1
ATOM 3891 O O . TYR B 1 68 ? 11.141 0.372 -11.094 1 97.62 68 TYR B O 1
ATOM 3899 N N . THR B 1 69 ? 11.586 2.01 -9.641 1 98.5 69 THR B N 1
ATOM 3900 C CA . THR B 1 69 ? 10.492 1.603 -8.758 1 98.5 69 THR B CA 1
ATOM 3901 C C . THR B 1 69 ? 9.648 2.807 -8.352 1 98.5 69 THR B C 1
ATOM 3903 O O . THR B 1 69 ? 10.031 3.951 -8.602 1 98.5 69 THR B O 1
ATOM 3906 N N . ILE B 1 70 ? 8.547 2.555 -7.672 1 98.62 70 ILE B N 1
ATOM 3907 C CA . ILE B 1 70 ? 7.613 3.586 -7.246 1 98.62 70 ILE B CA 1
ATOM 3908 C C . ILE B 1 70 ? 8.109 4.234 -5.957 1 98.62 70 ILE B C 1
ATOM 3910 O O . ILE B 1 70 ? 7.574 5.258 -5.523 1 98.62 70 ILE B O 1
ATOM 3914 N N . ILE B 1 71 ? 9.18 3.791 -5.387 1 98.56 71 ILE B N 1
ATOM 3915 C CA . ILE B 1 71 ? 9.555 4.027 -3.998 1 98.56 71 ILE B CA 1
ATOM 3916 C C . ILE B 1 71 ? 9.734 5.523 -3.758 1 98.56 71 ILE B C 1
ATOM 3918 O O . ILE B 1 71 ? 9.164 6.078 -2.816 1 98.56 71 ILE B O 1
ATOM 3922 N N . PRO B 1 72 ? 10.391 6.266 -4.625 1 97.56 72 PRO B N 1
ATOM 3923 C CA . PRO B 1 72 ? 10.703 7.656 -4.289 1 97.56 72 PRO B CA 1
ATOM 3924 C C . PRO B 1 72 ? 9.461 8.539 -4.211 1 97.56 72 PRO B C 1
ATOM 3926 O O . PRO B 1 72 ? 9.492 9.602 -3.59 1 97.56 72 PRO B O 1
ATOM 3929 N N . ASN B 1 73 ? 8.344 8.133 -4.812 1 98.44 73 ASN B N 1
ATOM 3930 C CA . ASN B 1 73 ? 7.145 8.961 -4.844 1 98.44 73 ASN B CA 1
ATOM 3931 C C . ASN B 1 73 ? 6.027 8.359 -3.994 1 98.44 73 ASN B C 1
ATOM 3933 O O . ASN B 1 73 ? 4.859 8.719 -4.156 1 98.44 73 ASN B O 1
ATOM 3937 N N . THR B 1 74 ? 6.367 7.41 -3.135 1 98.81 74 THR B N 1
ATOM 3938 C CA . THR B 1 74 ? 5.352 6.664 -2.4 1 98.81 74 THR B CA 1
ATOM 3939 C C . THR B 1 74 ? 5.457 6.938 -0.903 1 98.81 74 THR B C 1
ATOM 3941 O O . THR B 1 74 ? 6.535 6.816 -0.319 1 98.81 74 THR B O 1
ATOM 3944 N N . VAL B 1 75 ? 4.336 7.281 -0.274 1 98.88 75 VAL B N 1
ATOM 3945 C CA . VAL B 1 75 ? 4.289 7.57 1.154 1 98.88 75 VAL B CA 1
ATOM 3946 C C . VAL B 1 75 ? 3.346 6.59 1.851 1 98.88 75 VAL B C 1
ATOM 3948 O O . VAL B 1 75 ? 2.244 6.328 1.365 1 98.88 75 VAL B O 1
ATOM 3951 N N . ALA B 1 76 ? 3.814 5.965 2.949 1 98.94 76 ALA B N 1
ATOM 3952 C CA . ALA B 1 76 ? 2.918 5.191 3.805 1 98.94 76 ALA B CA 1
ATOM 3953 C C . ALA B 1 76 ? 2.18 6.102 4.785 1 98.94 76 ALA B C 1
ATOM 3955 O O . ALA B 1 76 ? 2.801 6.902 5.484 1 98.94 76 ALA B O 1
ATOM 3956 N N . VAL B 1 77 ? 0.903 6.043 4.797 1 98.94 77 VAL B N 1
ATOM 3957 C CA . VAL B 1 77 ? 0.088 6.699 5.816 1 98.94 77 VAL B CA 1
ATOM 3958 C C . VAL B 1 77 ? -0.27 5.699 6.914 1 98.94 77 VAL B C 1
ATOM 3960 O O . VAL B 1 77 ? -1.104 4.812 6.707 1 98.94 77 VAL B O 1
ATOM 3963 N N . VAL B 1 78 ? 0.291 5.879 8.133 1 98.94 78 VAL B N 1
ATOM 3964 C CA . VAL B 1 78 ? 0.294 4.824 9.141 1 98.94 78 VAL B CA 1
ATOM 3965 C C . VAL B 1 78 ? -0.519 5.27 10.352 1 98.94 78 VAL B C 1
ATOM 3967 O O . VAL B 1 78 ? -0.362 6.391 10.836 1 98.94 78 VAL B O 1
ATOM 3970 N N . THR B 1 79 ? -1.369 4.422 10.883 1 98.88 79 THR B N 1
ATOM 3971 C CA . THR B 1 79 ? -2.119 4.699 12.102 1 98.88 79 THR B CA 1
ATOM 3972 C C . THR B 1 79 ? -2.285 3.43 12.93 1 98.88 79 THR B C 1
ATOM 3974 O O . THR B 1 79 ? -2.201 2.32 12.406 1 98.88 79 THR B O 1
ATOM 3977 N N . ASP B 1 80 ? -2.385 3.594 14.195 1 98.69 80 ASP B N 1
ATOM 3978 C CA . ASP B 1 80 ? -2.789 2.492 15.062 1 98.69 80 ASP B CA 1
ATOM 3979 C C . ASP B 1 80 ? -4.234 2.66 15.523 1 98.69 80 ASP B C 1
ATOM 3981 O O . ASP B 1 80 ? -4.734 1.863 16.328 1 98.69 80 ASP B O 1
ATOM 3985 N N . GLY B 1 81 ? -4.891 3.75 15.086 1 98.12 81 GLY B N 1
ATOM 3986 C CA . GLY B 1 81 ? -6.305 3.971 15.336 1 98.12 81 GLY B CA 1
ATOM 3987 C C . GLY B 1 81 ? -6.594 4.512 16.719 1 98.12 81 GLY B C 1
ATOM 3988 O O . GLY B 1 81 ? -7.746 4.547 17.156 1 98.12 81 GLY B O 1
ATOM 3989 N N . SER B 1 82 ? -5.613 5.066 17.391 1 98.12 82 SER B N 1
ATOM 3990 C CA . SER B 1 82 ? -5.766 5.363 18.812 1 98.12 82 SER B CA 1
ATOM 3991 C C . SER B 1 82 ? -6.203 6.805 19.031 1 98.12 82 SER B C 1
ATOM 3993 O O . SER B 1 82 ? -6.555 7.191 20.156 1 98.12 82 SER B O 1
ATOM 3995 N N . ALA B 1 83 ? -6.199 7.645 18 1 95.94 83 ALA B N 1
ATOM 3996 C CA . ALA B 1 83 ? -6.598 9.047 18.125 1 95.94 83 ALA B CA 1
ATOM 3997 C C . ALA B 1 83 ? -7.227 9.555 16.844 1 95.94 83 ALA B C 1
ATOM 3999 O O . ALA B 1 83 ? -6.793 10.57 16.297 1 95.94 83 ALA B O 1
ATOM 4000 N N . ILE B 1 84 ? -8.281 8.898 16.422 1 94.69 84 ILE B N 1
ATOM 4001 C CA . ILE B 1 84 ? -8.93 9.203 15.148 1 94.69 84 ILE B CA 1
ATOM 4002 C C . ILE B 1 84 ? -9.773 10.469 15.281 1 94.69 84 ILE B C 1
ATOM 4004 O O . ILE B 1 84 ? -10.836 10.445 15.906 1 94.69 84 ILE B O 1
ATOM 4008 N N . LEU B 1 85 ? -9.297 11.57 14.656 1 88.06 85 LEU B N 1
ATOM 4009 C CA . LEU B 1 85 ? -10.008 12.844 14.695 1 88.06 85 LEU B CA 1
ATOM 4010 C C . LEU B 1 85 ? -10.375 13.211 16.125 1 88.06 85 LEU B C 1
ATOM 4012 O O . LEU B 1 85 ? -9.562 13.062 17.047 1 88.06 85 LEU B O 1
ATOM 4016 N N . GLY B 1 86 ? -11.484 13.781 16.312 1 84.62 86 GLY B N 1
ATOM 4017 C CA . GLY B 1 86 ? -11.992 14.086 17.641 1 84.62 86 GLY B CA 1
ATOM 4018 C C . GLY B 1 86 ? -12.703 12.914 18.297 1 84.62 86 GLY B C 1
ATOM 4019 O O . GLY B 1 86 ? -13.156 13.016 19.438 1 84.62 86 GLY B O 1
ATOM 4020 N N . LEU B 1 87 ? -12.641 11.711 17.641 1 89.62 87 LEU B N 1
ATOM 4021 C CA . LEU B 1 87 ? -13.391 10.547 18.094 1 89.62 87 LEU B CA 1
ATOM 4022 C C . LEU B 1 87 ? -12.555 9.727 19.078 1 89.62 87 LEU B C 1
ATOM 4024 O O . LEU B 1 87 ? -13.102 8.914 19.828 1 89.62 87 LEU B O 1
ATOM 4028 N N . GLY B 1 88 ? -11.273 9.898 19.062 1 92.56 88 GLY B N 1
ATOM 4029 C CA . GLY B 1 88 ? -10.422 9.211 20.016 1 92.56 88 GLY B CA 1
ATOM 4030 C C . GLY B 1 88 ? -10.016 7.82 19.562 1 92.56 88 GLY B C 1
ATOM 4031 O O . GLY B 1 88 ? -9.688 7.609 18.391 1 92.56 88 GLY B O 1
ATOM 4032 N N . ASN B 1 89 ? -9.891 6.953 20.578 1 96.75 89 ASN B N 1
ATOM 4033 C CA . ASN B 1 89 ? -9.469 5.586 20.297 1 96.75 89 ASN B CA 1
ATOM 4034 C C . ASN B 1 89 ? -10.641 4.707 19.875 1 96.75 89 ASN B C 1
ATOM 4036 O O . ASN B 1 89 ? -11.234 4.016 20.719 1 96.75 89 ASN B O 1
ATOM 4040 N N . ILE B 1 90 ? -10.891 4.672 18.594 1 96.38 90 ILE B N 1
ATOM 4041 C CA . ILE B 1 90 ? -12.07 3.943 18.141 1 96.38 90 ILE B CA 1
ATOM 4042 C C . ILE B 1 90 ? -11.641 2.721 17.328 1 96.38 90 ILE B C 1
ATOM 4044 O O . ILE B 1 90 ? -12.461 2.1 16.656 1 96.38 90 ILE B O 1
ATOM 4048 N N . GLY B 1 91 ? -10.336 2.414 17.328 1 96.25 91 GLY B N 1
ATOM 4049 C CA . GLY B 1 91 ? -9.844 1.218 16.672 1 96.25 91 GLY B CA 1
ATOM 4050 C C . GLY B 1 91 ? -9.242 1.499 15.305 1 96.25 91 GLY B C 1
ATOM 4051 O O . GLY B 1 91 ? -9.539 2.525 14.688 1 96.25 91 GLY B O 1
ATOM 4052 N N . VAL B 1 92 ? -8.477 0.554 14.844 1 97.5 92 VAL B N 1
ATOM 4053 C CA . VAL B 1 92 ? -7.645 0.765 13.664 1 97.5 92 VAL B CA 1
ATOM 4054 C C . VAL B 1 92 ? -8.508 0.731 12.406 1 97.5 92 VAL B C 1
ATOM 4056 O O . VAL B 1 92 ? -8.289 1.511 11.477 1 97.5 92 VAL B O 1
ATOM 4059 N N . LEU B 1 93 ? -9.57 -0.159 12.336 1 98.19 93 LEU B N 1
ATOM 4060 C CA . LEU B 1 93 ? -10.422 -0.26 11.164 1 98.19 93 LEU B CA 1
ATOM 4061 C C . LEU B 1 93 ? -11.227 1.019 10.961 1 98.19 93 LEU B C 1
ATOM 4063 O O . LEU B 1 93 ? -11.422 1.47 9.828 1 98.19 93 LEU B O 1
ATOM 4067 N N . ALA B 1 94 ? -11.617 1.597 12.07 1 98.12 94 ALA B N 1
ATOM 4068 C CA . ALA B 1 94 ? -12.43 2.812 12.016 1 98.12 94 ALA B CA 1
ATOM 4069 C C . ALA B 1 94 ? -11.594 4 11.539 1 98.12 94 ALA B C 1
ATOM 4071 O O . ALA B 1 94 ? -12.148 5.023 11.117 1 98.12 94 ALA B O 1
ATOM 4072 N N . GLY B 1 95 ? -10.266 3.889 11.57 1 97.88 95 GLY B N 1
ATOM 4073 C CA . GLY B 1 95 ? -9.391 4.953 11.109 1 97.88 95 GLY B CA 1
ATOM 4074 C C . GLY B 1 95 ? -9.156 4.926 9.609 1 97.88 95 GLY B C 1
ATOM 4075 O O . GLY B 1 95 ? -8.68 5.906 9.039 1 97.88 95 GLY B O 1
ATOM 4076 N N . MET B 1 96 ? -9.547 3.826 8.93 1 98.69 96 MET B N 1
ATOM 4077 C CA . MET B 1 96 ? -9.195 3.621 7.531 1 98.69 96 MET B CA 1
ATOM 4078 C C . MET B 1 96 ? -9.75 4.742 6.66 1 98.69 96 MET B C 1
ATOM 4080 O O . MET B 1 96 ? -9.062 5.242 5.766 1 98.69 96 MET B O 1
ATOM 4084 N N . PRO B 1 97 ? -11.031 5.238 6.863 1 98.31 97 PRO B N 1
ATOM 4085 C CA . PRO B 1 97 ? -11.547 6.301 6 1 98.31 97 PRO B CA 1
ATOM 4086 C C . PRO B 1 97 ? -10.695 7.562 6.035 1 98.31 97 PRO B C 1
ATOM 4088 O O . PRO B 1 97 ? -10.531 8.234 5.012 1 98.31 97 PRO B O 1
ATOM 4091 N N . VAL B 1 98 ? -10.117 7.891 7.188 1 97.81 98 VAL B N 1
ATOM 4092 C CA . VAL B 1 98 ? -9.258 9.062 7.309 1 97.81 98 VAL B CA 1
ATOM 4093 C C . VAL B 1 98 ? -7.977 8.844 6.512 1 97.81 98 VAL B C 1
ATOM 4095 O O . VAL B 1 98 ? -7.527 9.734 5.789 1 97.81 98 VAL B O 1
ATOM 4098 N N . MET B 1 99 ? -7.379 7.617 6.668 1 98.69 99 MET B N 1
ATOM 4099 C CA . MET B 1 99 ? -6.152 7.305 5.938 1 98.69 99 MET B CA 1
ATOM 4100 C C . MET B 1 99 ? -6.375 7.383 4.434 1 98.69 99 MET B C 1
ATOM 4102 O O . MET B 1 99 ? -5.559 7.953 3.707 1 98.69 99 MET B O 1
ATOM 4106 N N . GLU B 1 100 ? -7.504 6.84 3.973 1 98.69 100 GLU B N 1
ATOM 4107 C CA . GLU B 1 100 ? -7.848 6.934 2.557 1 98.69 100 GLU B CA 1
ATOM 4108 C C . GLU B 1 100 ? -8.008 8.383 2.121 1 98.69 100 GLU B C 1
ATOM 4110 O O . GLU B 1 100 ? -7.602 8.758 1.02 1 98.69 100 GLU B O 1
ATOM 4115 N N . GLY B 1 101 ? -8.68 9.172 2.969 1 98.25 101 GLY B N 1
ATOM 4116 C CA . GLY B 1 101 ? -8.828 10.586 2.664 1 98.25 101 GLY B CA 1
ATOM 4117 C C . GLY B 1 101 ? -7.504 11.297 2.479 1 98.25 101 GLY B C 1
ATOM 4118 O O . GLY B 1 101 ? -7.348 12.094 1.549 1 98.25 101 GLY B O 1
ATOM 4119 N N . LYS B 1 102 ? -6.555 11.047 3.369 1 98.44 102 LYS B N 1
ATOM 4120 C CA . LYS B 1 102 ? -5.223 11.625 3.23 1 98.44 102 LYS B CA 1
ATOM 4121 C C . LYS B 1 102 ? -4.57 11.211 1.916 1 98.44 102 LYS B C 1
ATOM 4123 O O . LYS B 1 102 ? -3.871 12 1.283 1 98.44 102 LYS B O 1
ATOM 4128 N N . CYS B 1 103 ? -4.762 9.961 1.549 1 98.81 103 CYS B N 1
ATOM 4129 C CA . CYS B 1 103 ? -4.199 9.477 0.295 1 98.81 103 CYS B CA 1
ATOM 4130 C C . CYS B 1 103 ? -4.793 10.227 -0.895 1 98.81 103 CYS B C 1
ATOM 4132 O O . CYS B 1 103 ? -4.082 10.539 -1.849 1 98.81 103 CYS B O 1
ATOM 4134 N N . VAL B 1 104 ? -6.113 10.477 -0.859 1 98.62 104 VAL B N 1
ATOM 4135 C CA . VAL B 1 104 ? -6.777 11.258 -1.896 1 98.62 104 VAL B CA 1
ATOM 4136 C C . VAL B 1 104 ? -6.109 12.625 -2.023 1 98.62 104 VAL B C 1
ATOM 4138 O O . VAL B 1 104 ? -5.773 13.055 -3.129 1 98.62 104 VAL B O 1
ATOM 4141 N N . LEU B 1 105 ? -5.867 13.266 -0.941 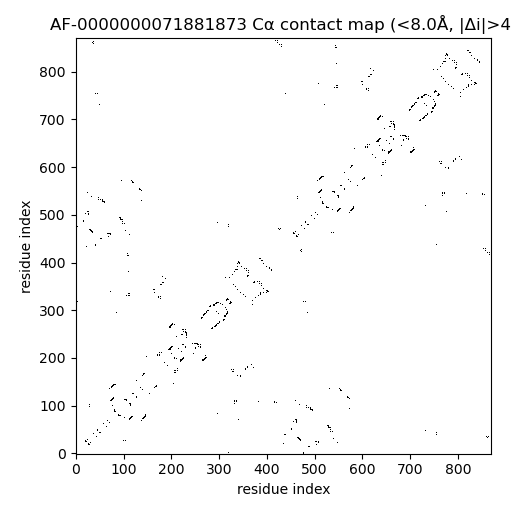1 98.44 105 LEU B N 1
ATOM 4142 C CA . LEU B 1 105 ? -5.348 14.633 -0.921 1 98.44 105 LEU B CA 1
ATOM 4143 C C . LEU B 1 105 ? -3.885 14.656 -1.355 1 98.44 105 LEU B C 1
ATOM 4145 O O . LEU B 1 105 ? -3.463 15.57 -2.068 1 98.44 105 LEU B O 1
ATOM 4149 N N . PHE B 1 106 ? -3.072 13.672 -0.939 1 98.81 106 PHE B N 1
ATOM 4150 C CA . PHE B 1 106 ? -1.688 13.547 -1.383 1 98.81 106 PHE B CA 1
ATOM 4151 C C . PHE B 1 106 ? -1.607 13.523 -2.904 1 98.81 106 PHE B C 1
ATOM 4153 O O . PHE B 1 106 ? -0.77 14.203 -3.498 1 98.81 106 PHE B O 1
ATOM 4160 N N . LYS B 1 107 ? -2.471 12.766 -3.467 1 98.69 107 LYS B N 1
ATOM 4161 C CA . LYS B 1 107 ? -2.424 12.617 -4.918 1 98.69 107 LYS B CA 1
ATOM 4162 C C . LYS B 1 107 ? -2.949 13.867 -5.613 1 98.69 107 LYS B C 1
ATOM 4164 O O . LYS B 1 107 ? -2.285 14.422 -6.496 1 98.69 107 LYS B O 1
ATOM 4169 N N . ALA B 1 108 ? -4.113 14.336 -5.258 1 98.25 108 ALA B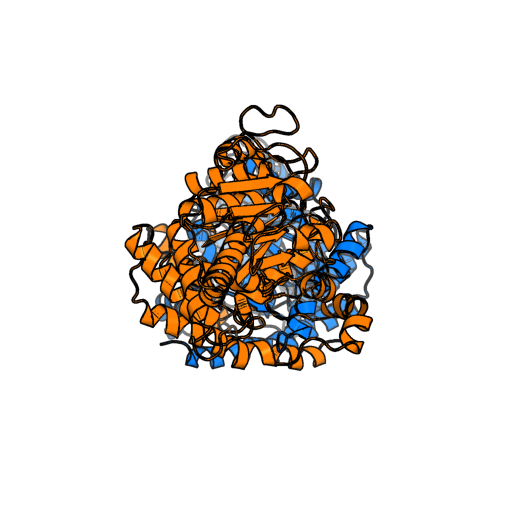 N 1
ATOM 4170 C CA . ALA B 1 108 ? -4.797 15.422 -5.953 1 98.25 108 ALA B CA 1
ATOM 4171 C C . ALA B 1 108 ? -4.012 16.734 -5.832 1 98.25 108 ALA B C 1
ATOM 4173 O O . ALA B 1 108 ? -3.992 17.531 -6.766 1 98.25 108 ALA B O 1
ATOM 4174 N N . LEU B 1 109 ? -3.346 16.922 -4.699 1 98.31 109 LEU B N 1
ATOM 4175 C CA . LEU B 1 109 ? -2.811 18.25 -4.418 1 98.31 109 LEU B CA 1
ATOM 4176 C C . LEU B 1 109 ? -1.304 18.281 -4.652 1 98.31 109 LEU B C 1
ATOM 4178 O O . LEU B 1 109 ? -0.723 19.359 -4.812 1 98.31 109 LEU B O 1
ATOM 4182 N N . ALA B 1 110 ? -0.655 17.094 -4.633 1 98.62 110 ALA B N 1
ATOM 4183 C CA . ALA B 1 110 ? 0.802 17.141 -4.734 1 98.62 110 ALA B CA 1
ATOM 4184 C C . ALA B 1 110 ? 1.32 15.977 -5.582 1 98.62 110 ALA B C 1
ATOM 4186 O O . ALA B 1 110 ? 2.531 15.766 -5.68 1 98.62 110 ALA B O 1
ATOM 4187 N N . GLY B 1 111 ? 0.479 15.125 -6.184 1 98.5 111 GLY B N 1
ATOM 4188 C CA . GLY B 1 111 ? 0.88 14.055 -7.082 1 98.5 111 GLY B CA 1
ATOM 4189 C C . GLY B 1 111 ? 1.613 12.93 -6.379 1 98.5 111 GLY B C 1
ATOM 4190 O O . GLY B 1 111 ? 2.414 12.227 -6.992 1 98.5 111 GLY B O 1
ATOM 4191 N N . ILE B 1 112 ? 1.424 12.742 -5.129 1 98.81 112 ILE B N 1
ATOM 4192 C CA . ILE B 1 112 ? 2.117 11.727 -4.332 1 98.81 112 ILE B CA 1
ATOM 4193 C C . ILE B 1 112 ? 1.272 10.461 -4.262 1 98.81 112 ILE B C 1
ATOM 4195 O O . ILE B 1 112 ? 0.053 10.523 -4.09 1 98.81 112 ILE B O 1
ATOM 4199 N N . ASP B 1 113 ? 1.881 9.328 -4.512 1 98.81 113 ASP B N 1
ATOM 4200 C CA . ASP B 1 113 ? 1.229 8.039 -4.305 1 98.81 113 ASP B CA 1
ATOM 4201 C C . ASP B 1 113 ? 1.296 7.621 -2.836 1 98.81 113 ASP B C 1
ATOM 4203 O O . ASP B 1 113 ? 2.326 7.129 -2.371 1 98.81 113 ASP B O 1
ATOM 4207 N N . ALA B 1 114 ? 0.185 7.789 -2.15 1 98.88 114 ALA B N 1
ATOM 4208 C CA . ALA B 1 114 ? 0.126 7.418 -0.739 1 98.88 114 ALA B CA 1
ATOM 4209 C C . ALA B 1 114 ? -0.727 6.172 -0.535 1 98.88 114 ALA B C 1
ATOM 4211 O O . ALA B 1 114 ? -1.688 5.941 -1.271 1 98.88 114 ALA B O 1
ATOM 4212 N N . PHE B 1 115 ? -0.379 5.344 0.439 1 98.94 115 PHE B N 1
ATOM 4213 C CA . PHE B 1 115 ? -1.107 4.117 0.73 1 98.94 115 PHE B CA 1
ATOM 4214 C C . PHE B 1 115 ? -1.275 3.928 2.232 1 98.94 115 PHE B C 1
ATOM 4216 O O . PHE B 1 115 ? -0.324 4.105 2.996 1 98.94 115 PHE B O 1
ATOM 4223 N N . PRO B 1 116 ? -2.48 3.551 2.65 1 98.88 116 PRO B N 1
ATOM 4224 C CA . PRO B 1 116 ? -2.742 3.391 4.082 1 98.88 116 PRO B CA 1
ATOM 4225 C C . PRO B 1 116 ? -2.158 2.098 4.648 1 98.88 116 PRO B C 1
ATOM 4227 O O . PRO B 1 116 ? -2.291 1.036 4.031 1 98.88 116 PRO B O 1
ATOM 4230 N N . ILE B 1 117 ? -1.511 2.168 5.758 1 98.94 117 ILE B N 1
ATOM 4231 C CA . ILE B 1 117 ? -1.021 1.028 6.523 1 98.94 117 ILE B CA 1
ATOM 4232 C C . ILE B 1 117 ? -1.611 1.062 7.93 1 98.94 117 ILE B C 1
ATOM 4234 O O . ILE B 1 117 ? -1.2 1.874 8.766 1 98.94 117 ILE B O 1
ATOM 4238 N N . LEU B 1 118 ? -2.564 0.198 8.25 1 98.88 118 LEU B N 1
ATOM 4239 C CA . LEU B 1 118 ? -3.111 0.025 9.594 1 98.88 118 LEU B CA 1
ATOM 4240 C C . LEU B 1 118 ? -2.254 -0.936 10.406 1 98.88 118 LEU B C 1
ATOM 4242 O O . LEU B 1 118 ? -1.985 -2.059 9.977 1 98.88 118 LEU B O 1
ATOM 4246 N N . ILE B 1 119 ? -1.802 -0.531 11.523 1 98.88 119 ILE B N 1
ATOM 4247 C CA . ILE B 1 119 ? -1.058 -1.417 12.414 1 98.88 119 ILE B CA 1
ATOM 4248 C C . ILE B 1 119 ? -1.9 -1.736 13.648 1 98.88 119 ILE B C 1
ATOM 4250 O O . ILE B 1 119 ? -2.137 -0.865 14.492 1 98.88 119 ILE B O 1
ATOM 4254 N N . ASP B 1 120 ? -2.277 -2.988 13.859 1 98.69 120 ASP B N 1
ATOM 4255 C CA . ASP B 1 120 ? -3.254 -3.406 14.859 1 98.69 120 ASP B CA 1
ATOM 4256 C C . ASP B 1 120 ? -2.582 -3.686 16.203 1 98.69 120 ASP B C 1
ATOM 4258 O O . ASP B 1 120 ? -2.625 -4.812 16.703 1 98.69 120 ASP B O 1
ATOM 4262 N N . THR B 1 121 ? -1.952 -2.721 16.75 1 98.75 121 THR B N 1
ATOM 4263 C CA . THR B 1 121 ? -1.363 -2.723 18.078 1 98.75 121 THR B CA 1
ATOM 4264 C C . THR B 1 121 ? -1.12 -1.298 18.562 1 98.75 121 THR B C 1
ATOM 4266 O O . THR B 1 121 ? -1.075 -0.362 17.766 1 98.75 121 THR B O 1
ATOM 4269 N N . GLN B 1 122 ? -1.107 -1.103 19.797 1 98.25 122 GLN B N 1
ATOM 4270 C CA . GLN B 1 122 ? -0.78 0.204 20.359 1 98.25 122 GLN B CA 1
ATOM 4271 C C . GLN B 1 122 ? 0.519 0.15 21.156 1 98.25 122 GLN B C 1
ATOM 4273 O O . GLN B 1 122 ? 0.846 1.09 21.875 1 98.25 122 GLN B O 1
ATOM 4278 N N . ASP B 1 123 ? 1.221 -0.986 20.969 1 98.56 123 ASP B N 1
ATOM 4279 C CA . ASP B 1 123 ? 2.535 -1.146 21.578 1 98.56 123 ASP B CA 1
ATOM 4280 C C . ASP B 1 123 ? 3.6 -0.371 20.812 1 98.56 123 ASP B C 1
ATOM 4282 O O . ASP B 1 123 ? 3.809 -0.613 19.609 1 98.56 123 ASP B O 1
ATOM 4286 N N . VAL B 1 124 ? 4.309 0.545 21.5 1 98.56 124 VAL B N 1
ATOM 4287 C CA . VAL B 1 124 ? 5.25 1.469 20.875 1 98.56 124 VAL B CA 1
ATOM 4288 C C . VAL B 1 124 ? 6.352 0.683 20.156 1 98.56 124 VAL B C 1
ATOM 4290 O O . VAL B 1 124 ? 6.68 0.962 19.016 1 98.56 124 VAL B O 1
ATOM 4293 N N . GLU B 1 125 ? 6.902 -0.297 20.812 1 98.62 125 GLU B N 1
ATOM 4294 C CA . GLU B 1 125 ? 8.008 -1.068 20.25 1 98.62 125 GLU B CA 1
ATOM 4295 C C . GLU B 1 125 ? 7.566 -1.834 19 1 98.62 125 GLU B C 1
ATOM 4297 O O . GLU B 1 125 ? 8.297 -1.88 18 1 98.62 125 GLU B O 1
ATOM 4302 N N . LYS B 1 126 ? 6.414 -2.471 19.047 1 98.75 126 LYS B N 1
ATOM 4303 C CA . LYS B 1 126 ? 5.902 -3.23 17.906 1 98.75 126 LYS B CA 1
ATOM 4304 C C . LYS B 1 126 ? 5.621 -2.316 16.719 1 98.75 126 LYS B C 1
ATOM 4306 O O . LYS B 1 126 ? 5.883 -2.684 15.578 1 98.75 126 LYS B O 1
ATOM 4311 N N . ILE B 1 127 ? 5.043 -1.152 17 1 98.88 127 ILE B N 1
ATOM 4312 C CA . ILE B 1 127 ? 4.742 -0.2 15.93 1 98.88 127 ILE B CA 1
ATOM 4313 C C . ILE B 1 127 ? 6.039 0.246 15.258 1 98.88 127 ILE B C 1
ATOM 4315 O O . ILE B 1 127 ? 6.148 0.211 14.031 1 98.88 127 ILE B O 1
ATOM 4319 N N . VAL B 1 128 ? 7.055 0.637 16.047 1 98.94 128 VAL B N 1
ATOM 4320 C CA . VAL B 1 128 ? 8.328 1.118 15.516 1 98.94 128 VAL B CA 1
ATOM 4321 C C . VAL B 1 128 ? 8.992 0.014 14.703 1 98.94 128 VAL B C 1
ATOM 4323 O O . VAL B 1 128 ? 9.438 0.248 13.578 1 98.94 128 VAL B O 1
ATOM 4326 N N . GLU B 1 129 ? 9.031 -1.162 15.242 1 98.88 129 GLU B N 1
ATOM 4327 C CA . GLU B 1 129 ? 9.672 -2.275 14.555 1 98.88 129 GLU B CA 1
ATOM 4328 C C . GLU B 1 129 ? 8.961 -2.604 13.25 1 98.88 129 GLU B C 1
ATOM 4330 O O . GLU B 1 129 ? 9.602 -2.861 12.227 1 98.88 129 GLU B O 1
ATOM 4335 N N . THR B 1 130 ? 7.668 -2.639 13.312 1 98.94 130 THR B N 1
ATOM 4336 C CA . THR B 1 130 ? 6.879 -2.936 12.117 1 98.94 130 THR B CA 1
ATOM 4337 C C . THR B 1 130 ? 7.152 -1.91 11.023 1 98.94 130 THR B C 1
ATOM 4339 O O . THR B 1 130 ? 7.398 -2.275 9.875 1 98.94 130 THR B O 1
ATOM 4342 N N . ILE B 1 131 ? 7.113 -0.626 11.359 1 98.94 131 ILE B N 1
ATOM 4343 C CA . ILE B 1 131 ? 7.34 0.432 10.383 1 98.94 131 ILE B CA 1
ATOM 4344 C C . ILE B 1 131 ? 8.758 0.321 9.82 1 98.94 131 ILE B C 1
ATOM 4346 O O . ILE B 1 131 ? 8.961 0.446 8.609 1 98.94 131 ILE B O 1
ATOM 4350 N N . LYS B 1 132 ? 9.742 0.067 10.672 1 98.88 132 LYS B N 1
ATOM 4351 C CA . LYS B 1 132 ? 11.117 -0.086 10.211 1 98.88 132 LYS B CA 1
ATOM 4352 C C . LYS B 1 132 ? 11.242 -1.225 9.203 1 98.88 132 LYS B C 1
ATOM 4354 O O . LYS B 1 132 ? 11.906 -1.084 8.18 1 98.88 132 LYS B O 1
ATOM 4359 N N . LEU B 1 133 ? 10.578 -2.301 9.469 1 98.88 133 LEU B N 1
ATOM 4360 C CA . LEU B 1 133 ? 10.695 -3.498 8.648 1 98.88 133 LEU B CA 1
ATOM 4361 C C . LEU B 1 133 ? 10.07 -3.279 7.273 1 98.88 133 LEU B C 1
ATOM 4363 O O . LEU B 1 133 ? 10.508 -3.875 6.285 1 98.88 133 LEU B O 1
ATOM 4367 N N . ILE B 1 134 ? 9.047 -2.387 7.164 1 98.88 134 ILE B N 1
ATOM 4368 C CA . ILE B 1 134 ? 8.391 -2.246 5.871 1 98.88 134 ILE B CA 1
ATOM 4369 C C . ILE B 1 134 ? 8.844 -0.953 5.199 1 98.88 134 ILE B C 1
ATOM 4371 O O . ILE B 1 134 ? 8.406 -0.632 4.09 1 98.88 134 ILE B O 1
ATOM 4375 N N . SER B 1 135 ? 9.766 -0.206 5.727 1 98.81 135 SER B N 1
ATOM 4376 C CA . SER B 1 135 ? 10.07 1.16 5.32 1 98.81 135 SER B CA 1
ATOM 4377 C C . SER B 1 135 ? 10.805 1.186 3.98 1 98.81 135 SER B C 1
ATOM 4379 O O . SER B 1 135 ? 10.75 2.182 3.258 1 98.81 135 SER B O 1
ATOM 4381 N N . LYS B 1 136 ? 11.453 0.096 3.555 1 98.38 136 LYS B N 1
ATOM 4382 C CA . LYS B 1 136 ? 12.242 0.068 2.324 1 98.38 136 LYS B CA 1
ATOM 4383 C C . LYS B 1 136 ? 11.344 0.22 1.097 1 98.38 136 LYS B C 1
ATOM 4385 O O . LYS B 1 136 ? 11.828 0.559 0.012 1 98.38 136 LYS B O 1
ATOM 4390 N N . GLY B 1 137 ? 10.07 -0.002 1.251 1 98.62 137 GLY B N 1
ATOM 4391 C CA . GLY B 1 137 ? 9.148 0.121 0.134 1 98.62 137 GLY B CA 1
ATOM 4392 C C . GLY B 1 137 ? 8.578 1.519 -0.019 1 98.62 137 GLY B C 1
ATOM 4393 O O . GLY B 1 137 ? 7.746 1.762 -0.892 1 98.62 137 GLY B O 1
ATOM 4394 N N . PHE B 1 138 ? 9.031 2.486 0.779 1 98.81 138 PHE B N 1
ATOM 4395 C CA . PHE B 1 138 ? 8.422 3.811 0.794 1 98.81 138 PHE B CA 1
ATOM 4396 C C . PHE B 1 138 ? 9.492 4.898 0.743 1 98.81 138 PHE B C 1
ATOM 4398 O O . PHE B 1 138 ? 10.625 4.68 1.164 1 98.81 138 PHE B O 1
ATOM 4405 N N . GLY B 1 139 ? 9.125 6.047 0.165 1 98.5 139 GLY B N 1
ATOM 4406 C CA . GLY B 1 139 ? 9.977 7.219 0.149 1 98.5 139 GLY B CA 1
ATOM 4407 C C . GLY B 1 139 ? 9.805 8.109 1.368 1 98.5 139 GLY B C 1
ATOM 4408 O O . GLY B 1 139 ? 10.625 8.984 1.631 1 98.5 139 GLY B O 1
ATOM 4409 N N . GLY B 1 140 ? 8.75 7.879 2.131 1 98.81 140 GLY B N 1
ATOM 4410 C CA . GLY B 1 140 ? 8.445 8.617 3.348 1 98.81 140 GLY B CA 1
ATOM 4411 C C . GLY B 1 140 ? 7.344 7.977 4.176 1 98.81 140 GLY B C 1
ATOM 4412 O O . GLY B 1 140 ? 6.621 7.109 3.688 1 98.81 140 GLY B O 1
ATOM 4413 N N . ILE B 1 141 ? 7.262 8.375 5.422 1 98.94 141 ILE B N 1
ATOM 4414 C CA . ILE B 1 141 ? 6.266 7.863 6.359 1 98.94 141 ILE B CA 1
ATOM 4415 C C . ILE B 1 141 ? 5.445 9.023 6.926 1 98.94 141 ILE B C 1
ATOM 4417 O O . ILE B 1 141 ? 6 9.945 7.527 1 98.94 141 ILE B O 1
ATOM 4421 N N . ASN B 1 142 ? 4.199 9.023 6.695 1 98.94 142 ASN B N 1
ATOM 4422 C CA . ASN B 1 142 ? 3.264 9.93 7.348 1 98.94 142 ASN B CA 1
ATOM 4423 C C . ASN B 1 142 ? 2.521 9.25 8.492 1 98.94 142 ASN B C 1
ATOM 4425 O O . ASN B 1 142 ? 1.668 8.391 8.258 1 98.94 142 ASN B O 1
ATOM 4429 N N . LEU B 1 143 ? 2.863 9.547 9.719 1 98.88 143 LEU B N 1
ATOM 4430 C CA . LEU B 1 143 ? 2.127 9.07 10.883 1 98.88 143 LEU B CA 1
ATOM 4431 C C . LEU B 1 143 ? 0.842 9.867 11.078 1 98.88 143 LEU B C 1
ATOM 4433 O O . LEU B 1 143 ? 0.825 11.086 10.883 1 98.88 143 LEU B O 1
ATOM 4437 N N . GLU B 1 144 ? -0.195 9.188 11.414 1 98.5 144 GLU B N 1
ATOM 4438 C CA . GLU B 1 144 ? -1.511 9.812 11.492 1 98.5 144 GLU B CA 1
ATOM 4439 C C . GLU B 1 144 ? -2.346 9.211 12.617 1 98.5 144 GLU B C 1
ATOM 4441 O O . GLU B 1 144 ? -2.383 7.984 12.781 1 98.5 144 GLU B O 1
ATOM 4446 N N . ASP B 1 145 ? -2.994 10 13.422 1 97.25 145 ASP B N 1
ATOM 4447 C CA . ASP B 1 145 ? -4.008 9.57 14.375 1 97.25 145 ASP B CA 1
ATOM 4448 C C . ASP B 1 145 ? -3.436 8.547 15.359 1 97.25 145 ASP B C 1
ATOM 4450 O O . ASP B 1 145 ? -4.031 7.488 15.578 1 97.25 145 ASP B O 1
ATOM 4454 N N . ILE B 1 146 ? -2.316 8.82 15.844 1 98.44 146 ILE B N 1
ATOM 4455 C CA . ILE B 1 146 ? -1.694 8.07 16.922 1 98.44 146 ILE B CA 1
ATOM 4456 C C . ILE B 1 146 ? -1.671 8.914 18.203 1 98.44 146 ILE B C 1
ATOM 4458 O O . ILE B 1 146 ? -1.233 10.07 18.172 1 98.44 146 ILE B O 1
ATOM 4462 N N . SER B 1 147 ? -2.059 8.422 19.266 1 96.69 147 SER B N 1
ATOM 4463 C CA . SER B 1 147 ? -2.316 9.18 20.484 1 96.69 147 SER B CA 1
ATOM 4464 C C . SER B 1 147 ? -1.016 9.641 21.141 1 96.69 147 SER B C 1
ATOM 4466 O O . SER B 1 147 ? -0.013 8.922 21.109 1 96.69 147 SER B O 1
ATOM 4468 N N . ALA B 1 148 ? -1.065 10.844 21.688 1 95 148 ALA B N 1
ATOM 4469 C CA . ALA B 1 148 ? -0.029 11.297 22.609 1 95 148 ALA B CA 1
ATOM 4470 C C . ALA B 1 148 ? -0.175 10.633 23.969 1 95 148 ALA B C 1
ATOM 4472 O O . ALA B 1 148 ? -1.288 10.312 24.406 1 95 148 ALA B O 1
ATOM 4473 N N . PRO B 1 149 ? 0.977 10.328 24.703 1 95.56 149 PRO B N 1
ATOM 4474 C CA . PRO B 1 149 ? 2.322 10.773 24.328 1 95.56 149 PRO B CA 1
ATOM 4475 C C . PRO B 1 149 ? 3.07 9.742 23.484 1 95.56 149 PRO B C 1
ATOM 4477 O O . PRO B 1 149 ? 4.211 9.977 23.094 1 95.56 149 PRO B O 1
ATOM 4480 N N . ARG B 1 150 ? 2.463 8.57 23.141 1 96.88 150 ARG B N 1
ATOM 4481 C CA . ARG B 1 150 ? 3.146 7.492 22.422 1 96.88 150 ARG B CA 1
ATOM 4482 C C . ARG B 1 150 ? 3.641 7.969 21.062 1 96.88 150 ARG B C 1
ATOM 4484 O O . ARG B 1 150 ? 4.711 7.562 20.609 1 96.88 150 ARG B O 1
ATOM 4491 N N . CYS B 1 151 ? 2.838 8.789 20.453 1 98 151 CYS B N 1
ATOM 4492 C CA . CYS B 1 151 ? 3.174 9.25 19.109 1 98 151 CYS B CA 1
ATOM 4493 C C . CYS B 1 151 ? 4.5 10 19.109 1 98 151 CYS B C 1
ATOM 4495 O O . CYS B 1 151 ? 5.242 9.961 18.125 1 98 151 CYS B O 1
ATOM 4497 N N . PHE B 1 152 ? 4.852 10.688 20.234 1 98.12 152 PHE B N 1
ATOM 4498 C CA . PHE B 1 152 ? 6.109 11.43 20.297 1 98.12 152 PHE B CA 1
ATOM 4499 C C . PHE B 1 152 ? 7.297 10.477 20.25 1 98.12 152 PHE B C 1
ATOM 4501 O O . PHE B 1 152 ? 8.25 10.703 19.5 1 98.12 152 PHE B O 1
ATOM 4508 N N . GLU B 1 153 ? 7.227 9.484 21.062 1 98 153 GLU B N 1
ATOM 4509 C CA . GLU B 1 153 ? 8.297 8.5 21.109 1 98 153 GLU B CA 1
ATOM 4510 C C . GLU B 1 153 ? 8.422 7.754 19.781 1 98 153 GLU B C 1
ATOM 4512 O O . GLU B 1 153 ? 9.531 7.535 19.281 1 98 153 GLU B O 1
ATOM 4517 N N . ILE B 1 154 ? 7.316 7.332 19.203 1 98.75 154 ILE B N 1
ATOM 4518 C CA . ILE B 1 154 ? 7.289 6.617 17.922 1 98.75 154 ILE B CA 1
ATOM 4519 C C . ILE B 1 154 ? 7.965 7.461 16.844 1 98.75 154 ILE B C 1
ATOM 4521 O O . ILE B 1 154 ? 8.852 6.977 16.141 1 98.75 154 ILE B O 1
ATOM 4525 N N . GLU B 1 155 ? 7.578 8.672 16.766 1 98.69 155 GLU B N 1
ATOM 4526 C CA . GLU B 1 155 ? 8.156 9.539 15.734 1 98.69 155 GLU B CA 1
ATOM 4527 C C . GLU B 1 155 ? 9.648 9.758 15.977 1 98.69 155 GLU B C 1
ATOM 4529 O O . GLU B 1 155 ? 10.445 9.695 15.047 1 98.69 155 GLU B O 1
ATOM 4534 N N . MET B 1 156 ? 9.977 10.07 17.203 1 97.94 156 MET B N 1
ATOM 4535 C CA . MET B 1 156 ? 11.375 10.32 17.547 1 97.94 156 MET B CA 1
ATOM 4536 C C . MET B 1 156 ? 12.25 9.133 17.156 1 97.94 156 MET B C 1
ATOM 4538 O O . MET B 1 156 ? 13.297 9.305 16.531 1 97.94 156 MET B O 1
ATOM 4542 N N . ARG B 1 157 ? 11.883 7.957 17.531 1 98.56 157 ARG B N 1
ATOM 4543 C CA . ARG B 1 157 ? 12.648 6.75 17.234 1 98.56 157 ARG B CA 1
ATOM 4544 C C . ARG B 1 157 ? 12.742 6.523 15.734 1 98.56 157 ARG B C 1
ATOM 4546 O O . ARG B 1 157 ? 13.812 6.195 15.219 1 98.56 157 ARG B O 1
ATOM 4553 N N . LEU B 1 158 ? 11.633 6.66 14.992 1 98.88 158 LEU B N 1
ATOM 4554 C CA . LEU B 1 158 ? 11.633 6.422 13.555 1 98.88 158 LEU B CA 1
ATOM 4555 C C . LEU B 1 158 ? 12.5 7.441 12.828 1 98.88 158 LEU B C 1
ATOM 4557 O O . LEU B 1 158 ? 13.219 7.098 11.891 1 98.88 158 LEU B O 1
ATOM 4561 N N . LYS B 1 159 ? 12.43 8.727 13.25 1 98.56 159 LYS B N 1
ATOM 4562 C CA . LYS B 1 159 ? 13.289 9.742 12.648 1 98.56 159 LYS B CA 1
ATOM 4563 C C . LYS B 1 159 ? 14.758 9.414 12.844 1 98.56 159 LYS B C 1
ATOM 4565 O O . LYS B 1 159 ? 15.578 9.648 11.953 1 98.56 159 LYS B O 1
ATOM 4570 N N . ARG B 1 160 ? 15.062 8.875 13.992 1 98.19 160 ARG B N 1
ATOM 4571 C CA . ARG B 1 160 ? 16.438 8.531 14.32 1 98.19 160 ARG B CA 1
ATOM 4572 C C . ARG B 1 160 ? 16.891 7.285 13.57 1 98.19 160 ARG B C 1
ATOM 4574 O O . ARG B 1 160 ? 18.047 7.188 13.156 1 98.19 160 ARG B O 1
ATOM 4581 N N . GLU B 1 161 ? 15.992 6.387 13.383 1 98.38 161 GLU B N 1
ATOM 4582 C CA . GLU B 1 161 ? 16.391 5.039 12.977 1 98.38 161 GLU B CA 1
ATOM 4583 C C . GLU B 1 161 ? 16.172 4.82 11.484 1 98.38 161 GLU B C 1
ATOM 4585 O O . GLU B 1 161 ? 16.688 3.859 10.914 1 98.38 161 GLU B O 1
ATOM 4590 N N . LEU B 1 162 ? 15.43 5.684 10.773 1 98.5 162 LEU B N 1
ATOM 4591 C CA . LEU B 1 162 ? 15.188 5.551 9.336 1 98.5 162 LEU B CA 1
ATOM 4592 C C . LEU B 1 162 ? 15.969 6.598 8.555 1 98.5 162 LEU B C 1
ATOM 4594 O O . LEU B 1 162 ? 16.375 7.625 9.109 1 98.5 162 LEU B O 1
ATOM 4598 N N . ASP B 1 163 ? 16.172 6.359 7.258 1 97.44 163 ASP B N 1
ATOM 4599 C CA . ASP B 1 163 ? 16.891 7.281 6.391 1 97.44 163 ASP B CA 1
ATOM 4600 C C . ASP B 1 163 ? 15.961 7.945 5.383 1 97.44 163 ASP B C 1
ATOM 4602 O O . ASP B 1 163 ? 16.391 8.375 4.316 1 97.44 163 ASP B O 1
ATOM 4606 N N . ILE B 1 164 ? 14.672 7.906 5.617 1 98.5 164 ILE B N 1
ATOM 4607 C CA . ILE B 1 164 ? 13.641 8.594 4.855 1 98.5 164 ILE B CA 1
ATOM 4608 C C . ILE B 1 164 ? 12.852 9.523 5.781 1 98.5 164 ILE B C 1
ATOM 4610 O O . ILE B 1 164 ? 12.883 9.367 7.004 1 98.5 164 ILE B O 1
ATOM 4614 N N . PRO B 1 165 ? 12.148 10.523 5.23 1 98.75 165 PRO B N 1
ATOM 4615 C CA . PRO B 1 165 ? 11.422 11.453 6.098 1 98.75 165 PRO B CA 1
ATOM 4616 C C . PRO B 1 165 ? 10.25 10.789 6.824 1 98.75 165 PRO B C 1
ATOM 4618 O O . PRO B 1 165 ? 9.516 10.008 6.227 1 98.75 165 PRO B O 1
ATOM 4621 N N . VAL B 1 166 ? 10.188 11.039 8.086 1 98.88 166 VAL B N 1
ATOM 4622 C CA . VAL B 1 166 ? 9.07 10.672 8.945 1 98.88 166 VAL B CA 1
ATOM 4623 C C . VAL B 1 166 ? 8.391 11.93 9.469 1 98.88 166 VAL B C 1
ATOM 4625 O O . VAL B 1 166 ? 9.047 12.828 10 1 98.88 166 VAL B O 1
ATOM 4628 N N . PHE B 1 167 ? 7.102 12.016 9.281 1 98.62 167 PHE B N 1
ATOM 4629 C CA . PHE B 1 167 ? 6.324 13.203 9.617 1 98.62 167 PHE B CA 1
ATOM 4630 C C . PHE B 1 167 ? 5 12.82 10.266 1 98.62 167 PHE B C 1
ATOM 4632 O O . PHE B 1 167 ? 4.211 12.07 9.68 1 98.62 167 PHE B O 1
ATOM 4639 N N . HIS B 1 168 ? 4.742 13.234 11.477 1 98.38 168 HIS B N 1
ATOM 4640 C CA . HIS B 1 168 ? 3.43 13.062 12.094 1 98.38 168 HIS B CA 1
ATOM 4641 C C . HIS B 1 168 ? 2.545 14.281 11.844 1 98.38 168 HIS B C 1
ATOM 4643 O O . HIS B 1 168 ? 2.674 15.297 12.539 1 98.38 168 HIS B O 1
ATOM 4649 N N . ASP B 1 169 ? 1.594 14.156 11.031 1 97.25 169 ASP B N 1
ATOM 4650 C CA . ASP B 1 169 ? 0.849 15.297 10.5 1 97.25 169 ASP B CA 1
ATOM 4651 C C . ASP B 1 169 ? 0.031 15.977 11.594 1 97.25 169 ASP B C 1
ATOM 4653 O O . ASP B 1 169 ? -0.063 17.203 11.641 1 97.25 169 ASP B O 1
ATOM 4657 N N . ASP B 1 170 ? -0.562 15.195 12.508 1 95.38 170 ASP B N 1
ATOM 4658 C CA . ASP B 1 170 ? -1.37 15.781 13.57 1 95.38 170 ASP B CA 1
ATOM 4659 C C . ASP B 1 170 ? -0.531 16.703 14.453 1 95.38 170 ASP B C 1
ATOM 4661 O O . ASP B 1 170 ? -1.051 17.656 15.039 1 95.38 170 ASP B O 1
ATOM 4665 N N . GLN B 1 171 ? 0.708 16.422 14.539 1 96.81 171 GLN B N 1
ATOM 4666 C CA . GLN B 1 171 ? 1.631 17.281 15.289 1 96.81 171 GLN B CA 1
ATOM 4667 C C . GLN B 1 171 ? 2.115 18.438 14.438 1 96.81 171 GLN B C 1
ATOM 4669 O O . GLN B 1 171 ? 1.671 19.578 14.625 1 96.81 171 GLN B O 1
ATOM 4674 N N . HIS B 1 172 ? 2.842 18.109 13.43 1 97.94 172 HIS B N 1
ATOM 4675 C CA . HIS B 1 172 ? 3.66 19.094 12.734 1 97.94 172 HIS B CA 1
ATOM 4676 C C . HIS B 1 172 ? 2.863 19.812 11.648 1 97.94 172 HIS B C 1
ATOM 4678 O O . HIS B 1 172 ? 3.076 21 11.391 1 97.94 172 HIS B O 1
ATOM 4684 N N . GLY B 1 173 ? 2.008 19.031 10.984 1 97.62 173 GLY B N 1
ATOM 4685 C CA . GLY B 1 173 ? 1.144 19.688 10.016 1 97.62 173 GLY B CA 1
ATOM 4686 C C . GLY B 1 173 ? 0.28 20.781 10.625 1 97.62 173 GLY B C 1
ATOM 4687 O O . GLY B 1 173 ? 0.157 21.875 10.055 1 97.62 173 GLY B O 1
ATOM 4688 N N . THR B 1 174 ? -0.289 20.469 11.742 1 96.69 174 THR B N 1
ATOM 4689 C CA . THR B 1 174 ? -1.11 21.438 12.461 1 96.69 174 THR B CA 1
ATOM 4690 C C . THR B 1 174 ? -0.278 22.641 12.883 1 96.69 174 THR B C 1
ATOM 4692 O O . THR B 1 174 ? -0.709 23.781 12.727 1 96.69 174 THR B O 1
ATOM 4695 N N . ALA B 1 175 ? 0.882 22.391 13.375 1 98.62 175 ALA B N 1
ATOM 4696 C CA . ALA B 1 175 ? 1.765 23.469 13.82 1 98.62 175 ALA B CA 1
ATOM 4697 C C . ALA B 1 175 ? 2.166 24.375 12.656 1 98.62 175 ALA B C 1
ATOM 4699 O O . ALA B 1 175 ? 2.186 25.594 12.797 1 98.62 175 ALA B O 1
ATOM 4700 N N . VAL B 1 176 ? 2.461 23.781 11.555 1 98.88 176 VAL B N 1
ATOM 4701 C CA . VAL B 1 176 ? 2.914 24.516 10.375 1 98.88 176 VAL B CA 1
ATOM 4702 C C . VAL B 1 176 ? 1.81 25.453 9.891 1 98.88 176 VAL B C 1
ATOM 4704 O O . VAL B 1 176 ? 2.051 26.625 9.656 1 98.88 176 VAL B O 1
ATOM 4707 N N . VAL B 1 177 ? 0.637 24.953 9.766 1 98.75 177 VAL B N 1
ATOM 4708 C CA . VAL B 1 177 ? -0.452 25.75 9.219 1 98.75 177 VAL B CA 1
ATOM 4709 C C . VAL B 1 177 ? -0.862 26.828 10.234 1 98.75 177 VAL B C 1
ATOM 4711 O O . VAL B 1 177 ? -1.243 27.938 9.852 1 98.75 177 VAL B O 1
ATOM 4714 N N . THR B 1 178 ? -0.812 26.453 11.508 1 98.75 178 THR B N 1
ATOM 4715 C CA . THR B 1 178 ? -1.062 27.438 12.555 1 98.75 178 THR B CA 1
ATOM 4716 C C . THR B 1 178 ? -0.074 28.594 12.461 1 98.75 178 THR B C 1
ATOM 4718 O O . THR B 1 178 ? -0.469 29.766 12.516 1 98.75 178 THR B O 1
ATOM 4721 N N . LEU B 1 179 ? 1.177 28.281 12.328 1 98.88 179 LEU B N 1
ATOM 4722 C CA . LEU B 1 179 ? 2.199 29.312 12.18 1 98.88 179 LEU B CA 1
ATOM 4723 C C . LEU B 1 179 ? 1.941 30.156 10.938 1 98.88 179 LEU B C 1
ATOM 4725 O O . LEU B 1 179 ? 2.078 31.375 10.984 1 98.88 179 LEU B O 1
ATOM 4729 N N . ALA B 1 180 ? 1.611 29.516 9.836 1 98.88 180 ALA B N 1
ATOM 4730 C CA . ALA B 1 180 ? 1.33 30.234 8.602 1 98.88 180 ALA B CA 1
ATOM 4731 C C . ALA B 1 180 ? 0.243 31.281 8.812 1 98.88 180 ALA B C 1
ATOM 4733 O O . ALA B 1 180 ? 0.399 32.438 8.414 1 98.88 180 ALA B O 1
ATOM 4734 N N . GLY B 1 181 ? -0.874 30.859 9.43 1 98.75 181 GLY B N 1
ATOM 4735 C CA . GLY B 1 181 ? -1.94 31.797 9.742 1 98.75 181 GLY B CA 1
ATOM 4736 C C . GLY B 1 181 ? -1.504 32.906 10.672 1 98.75 181 GLY B C 1
ATOM 4737 O O . GLY B 1 181 ? -1.88 34.062 10.484 1 98.75 181 GLY B O 1
ATOM 4738 N N . LEU B 1 182 ? -0.709 32.562 11.656 1 98.81 182 LEU B N 1
ATOM 4739 C CA . LEU B 1 182 ? -0.302 33.531 12.68 1 98.81 182 LEU B CA 1
ATOM 4740 C C . LEU B 1 182 ? 0.644 34.562 12.102 1 98.81 182 LEU B C 1
ATOM 4742 O O . LEU B 1 182 ? 0.625 35.719 12.523 1 98.81 182 LEU B O 1
ATOM 4746 N N . ILE B 1 183 ? 1.494 34.188 11.172 1 98.88 183 ILE B N 1
ATOM 4747 C CA . ILE B 1 183 ? 2.383 35.125 10.5 1 98.88 183 ILE B CA 1
ATOM 4748 C C . ILE B 1 183 ? 1.572 36.281 9.93 1 98.88 183 ILE B C 1
ATOM 4750 O O . ILE B 1 183 ? 1.882 37.438 10.18 1 98.88 183 ILE B O 1
ATOM 4754 N N . ASN B 1 184 ? 0.553 35.938 9.195 1 98.81 184 ASN B N 1
ATOM 4755 C CA . ASN B 1 184 ? -0.257 36.969 8.547 1 98.81 184 ASN B CA 1
ATOM 4756 C C . ASN B 1 184 ? -1.15 37.688 9.555 1 98.81 184 ASN B C 1
ATOM 4758 O O . ASN B 1 184 ? -1.404 38.875 9.414 1 98.81 184 ASN B O 1
ATOM 4762 N N . ALA B 1 185 ? -1.664 36.938 10.547 1 98.81 185 ALA B N 1
ATOM 4763 C CA . ALA B 1 185 ? -2.486 37.562 11.586 1 98.81 185 ALA B CA 1
ATOM 4764 C C . ALA B 1 185 ? -1.703 38.625 12.336 1 98.81 185 ALA B C 1
ATOM 4766 O O . ALA B 1 185 ? -2.211 39.719 12.578 1 98.81 185 ALA B O 1
ATOM 4767 N N . LEU B 1 186 ? -0.515 38.344 12.742 1 98.69 186 LEU B N 1
ATOM 4768 C CA . LEU B 1 186 ? 0.32 39.281 13.484 1 98.69 186 LEU B CA 1
ATOM 4769 C C . LEU B 1 186 ? 0.669 40.5 12.617 1 98.69 186 LEU B C 1
ATOM 4771 O O . LEU B 1 186 ? 0.726 41.625 13.109 1 98.69 186 LEU B O 1
ATOM 4775 N N . LYS B 1 187 ? 0.945 40.188 11.367 1 98.31 187 LYS B N 1
ATOM 4776 C CA . LYS B 1 187 ? 1.198 41.281 10.43 1 98.31 187 LYS B CA 1
ATOM 4777 C C . LYS B 1 187 ? 0.038 42.281 10.422 1 98.31 187 LYS B C 1
ATOM 4779 O O . LYS B 1 187 ? 0.252 43.5 10.453 1 98.31 187 LYS B O 1
ATOM 4784 N N . LEU B 1 188 ? -1.139 41.781 10.375 1 98 188 LEU B N 1
ATOM 4785 C CA . LEU B 1 188 ? -2.342 42.625 10.297 1 98 188 LEU B CA 1
ATOM 4786 C C . LEU B 1 188 ? -2.508 43.469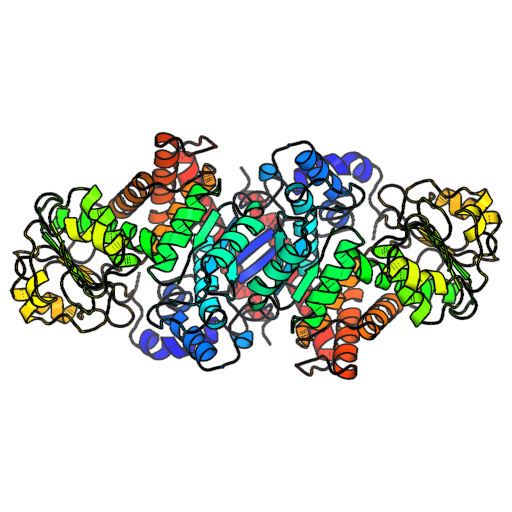 11.547 1 98 188 LEU B C 1
ATOM 4788 O O . LEU B 1 188 ? -2.943 44.625 11.477 1 98 188 LEU B O 1
ATOM 4792 N N . VAL B 1 189 ? -2.23 42.875 12.742 1 97.88 189 VAL B N 1
ATOM 4793 C CA . VAL B 1 189 ? -2.498 43.594 13.984 1 97.88 189 VAL B CA 1
ATOM 4794 C C . VAL B 1 189 ? -1.249 44.344 14.43 1 97.88 189 VAL B C 1
ATOM 4796 O O . VAL B 1 189 ? -1.258 45.031 15.453 1 97.88 189 VAL B O 1
ATOM 4799 N N . GLY B 1 190 ? -0.159 44.219 13.68 1 97.88 190 GLY B N 1
ATOM 4800 C CA . GLY B 1 190 ? 1.05 44.969 13.93 1 97.88 190 GLY B CA 1
ATOM 4801 C C . GLY B 1 190 ? 1.83 44.5 15.141 1 97.88 190 GLY B C 1
ATOM 4802 O O . GLY B 1 190 ? 2.381 45.281 15.898 1 97.88 190 GLY B O 1
ATOM 4803 N N . LYS B 1 191 ? 1.822 43.25 15.414 1 98 191 LYS B N 1
ATOM 4804 C CA . LYS B 1 191 ? 2.566 42.656 16.516 1 98 191 LYS B CA 1
ATOM 4805 C C . LYS B 1 191 ? 3.648 41.688 16.016 1 98 191 LYS B C 1
ATOM 4807 O O . LYS B 1 191 ? 3.594 41.25 14.867 1 98 191 LYS B O 1
ATOM 4812 N N . LYS B 1 192 ? 4.629 41.438 16.875 1 98.38 192 LYS B N 1
ATOM 4813 C CA . LYS B 1 192 ? 5.738 40.531 16.531 1 98.38 192 LYS B CA 1
ATOM 4814 C C . LYS B 1 192 ? 5.73 39.312 17.422 1 98.38 192 LYS B C 1
ATOM 4816 O O . LYS B 1 192 ? 5.219 39.344 18.547 1 98.38 192 LYS B O 1
ATOM 4821 N N . PHE B 1 193 ? 6.348 38.25 16.953 1 98.56 193 PHE B N 1
ATOM 4822 C CA . PHE B 1 193 ? 6.359 37 17.656 1 98.56 193 PHE B CA 1
ATOM 4823 C C . PHE B 1 193 ? 6.988 37.125 19.031 1 98.56 193 PHE B C 1
ATOM 4825 O O . PHE B 1 193 ? 6.531 36.531 20 1 98.56 193 PHE B O 1
ATOM 4832 N N . ASN B 1 194 ? 8.016 37.938 19.156 1 98.06 194 ASN B N 1
ATOM 4833 C CA . ASN B 1 194 ? 8.758 38.031 20.422 1 98.06 194 ASN B CA 1
ATOM 4834 C C . ASN B 1 194 ? 8.062 38.938 21.406 1 98.06 194 ASN B C 1
ATOM 4836 O O . ASN B 1 194 ? 8.547 39.156 22.531 1 98.06 194 ASN B O 1
ATOM 4840 N N . GLU B 1 195 ? 6.879 39.469 21.062 1 97.31 195 GLU B N 1
ATOM 4841 C CA . GLU B 1 195 ? 6.199 40.438 21.922 1 97.31 195 GLU B CA 1
ATOM 4842 C C . GLU B 1 195 ? 4.844 39.906 22.391 1 97.31 195 GLU B C 1
ATOM 4844 O O . GLU B 1 195 ? 4.152 40.562 23.172 1 97.31 195 GLU B O 1
ATOM 4849 N N . ILE B 1 196 ? 4.527 38.75 21.906 1 98.31 196 ILE B N 1
ATOM 4850 C CA . ILE B 1 196 ? 3.172 38.312 22.188 1 98.31 196 ILE B CA 1
ATOM 4851 C C . ILE B 1 196 ? 3.201 37.219 23.266 1 98.31 196 ILE B C 1
ATOM 4853 O O . ILE B 1 196 ? 4.219 36.531 23.438 1 98.31 196 ILE B O 1
ATOM 4857 N N . LYS B 1 197 ? 2.062 37.094 23.953 1 98.56 197 LYS B N 1
ATOM 4858 C CA . LYS B 1 197 ? 1.74 35.969 24.844 1 98.56 197 LYS B CA 1
ATOM 4859 C C . LYS B 1 197 ? 0.703 35.062 24.219 1 98.56 197 LYS B C 1
ATOM 4861 O O . LYS B 1 197 ? -0.288 35.531 23.656 1 98.56 197 LYS B O 1
ATOM 4866 N N . VAL B 1 198 ? 0.983 33.75 24.328 1 98.94 198 VAL B N 1
ATOM 4867 C CA . VAL B 1 198 ? 0.102 32.812 23.656 1 98.94 198 VAL B CA 1
ATOM 4868 C C . VAL B 1 198 ? -0.494 31.844 24.688 1 98.94 198 VAL B C 1
ATOM 4870 O O . VAL B 1 198 ? 0.222 31.312 25.531 1 98.94 198 VAL B O 1
ATOM 4873 N N . ALA B 1 199 ? -1.795 31.672 24.672 1 98.94 199 ALA B N 1
ATOM 4874 C CA . ALA B 1 199 ? -2.496 30.625 25.406 1 98.94 199 ALA B CA 1
ATOM 4875 C C . ALA B 1 199 ? -2.934 29.5 24.484 1 98.94 199 ALA B C 1
ATOM 4877 O O . ALA B 1 199 ? -3.57 29.734 23.453 1 98.94 199 ALA B O 1
ATOM 4878 N N . ILE B 1 200 ? -2.535 28.281 24.828 1 98.88 200 ILE B N 1
ATOM 4879 C CA . ILE B 1 200 ? -2.904 27.125 24.016 1 98.88 200 ILE B CA 1
ATOM 4880 C C . ILE B 1 200 ? -3.764 26.172 24.859 1 98.88 200 ILE B C 1
ATOM 4882 O O . ILE B 1 200 ? -3.365 25.766 25.938 1 98.88 200 ILE B O 1
ATOM 4886 N N . SER B 1 201 ? -4.957 25.891 24.375 1 98.62 201 SER B N 1
ATOM 4887 C CA . SER B 1 201 ? -5.809 24.875 24.984 1 98.62 201 SER B CA 1
ATOM 4888 C C . SER B 1 201 ? -5.602 23.516 24.344 1 98.62 201 SER B C 1
ATOM 4890 O O . SER B 1 201 ? -5.906 23.328 23.156 1 98.62 201 SER B O 1
ATOM 4892 N N . GLY B 1 202 ? -5.133 22.578 25.094 1 96.88 202 GLY B N 1
ATOM 4893 C CA . GLY B 1 202 ? -4.773 21.266 24.594 1 96.88 202 GLY B CA 1
ATOM 4894 C C . GLY B 1 202 ? -3.277 21 24.594 1 96.88 202 GLY B C 1
ATOM 4895 O O . GLY B 1 202 ? -2.527 21.672 23.875 1 96.88 202 GLY B O 1
ATOM 4896 N N . ALA B 1 203 ? -2.883 20.047 25.391 1 96.94 203 ALA B N 1
ATOM 4897 C CA . ALA B 1 203 ? -1.463 19.719 25.484 1 96.94 203 ALA B CA 1
ATOM 4898 C C . ALA B 1 203 ? -1.18 18.328 24.969 1 96.94 203 ALA B C 1
ATOM 4900 O O . ALA B 1 203 ? -0.405 17.578 25.562 1 96.94 203 ALA B O 1
ATOM 4901 N N . GLY B 1 204 ? -1.89 17.953 23.938 1 94.5 204 GLY B N 1
ATOM 4902 C CA . GLY B 1 204 ? -1.61 16.719 23.219 1 94.5 204 GLY B CA 1
ATOM 4903 C C . GLY B 1 204 ? -0.595 16.891 22.094 1 94.5 204 GLY B C 1
ATOM 4904 O O . GLY B 1 204 ? 0.314 17.719 22.219 1 94.5 204 GLY B O 1
ATOM 4905 N N . ALA B 1 205 ? -0.744 16.078 21.062 1 94.81 205 ALA B N 1
ATOM 4906 C CA . ALA B 1 205 ? 0.207 16.047 19.953 1 94.81 205 ALA B CA 1
ATOM 4907 C C . ALA B 1 205 ? 0.286 17.391 19.25 1 94.81 205 ALA B C 1
ATOM 4909 O O . ALA B 1 205 ? 1.373 17.953 19.078 1 94.81 205 ALA B O 1
ATOM 4910 N N . ALA B 1 206 ? -0.827 17.922 18.875 1 96.56 206 ALA B N 1
ATOM 4911 C CA . ALA B 1 206 ? -0.87 19.188 18.141 1 96.56 206 ALA B CA 1
ATOM 4912 C C . ALA B 1 206 ? -0.401 20.344 19.016 1 96.56 206 ALA B C 1
ATOM 4914 O O . ALA B 1 206 ? 0.432 21.156 18.594 1 96.56 206 ALA B O 1
ATOM 4915 N N . GLY B 1 207 ? -0.939 20.438 20.25 1 97.94 207 GLY B N 1
ATOM 4916 C CA . GLY B 1 207 ? -0.632 21.547 21.141 1 97.94 207 GLY B CA 1
ATOM 4917 C C . GLY B 1 207 ? 0.846 21.656 21.453 1 97.94 207 GLY B C 1
ATOM 4918 O O . GLY B 1 207 ? 1.416 22.75 21.391 1 97.94 207 GLY B O 1
ATOM 4919 N N . ILE B 1 208 ? 1.445 20.562 21.781 1 98.06 208 ILE B N 1
ATOM 4920 C CA . ILE B 1 208 ? 2.859 20.547 22.141 1 98.06 208 ILE B CA 1
ATOM 4921 C C . ILE B 1 208 ? 3.701 20.938 20.922 1 98.06 208 ILE B C 1
ATOM 4923 O O . ILE B 1 208 ? 4.656 21.703 21.047 1 98.06 208 ILE B O 1
ATOM 4927 N N . ALA B 1 209 ? 3.373 20.438 19.766 1 98.06 209 ALA B N 1
ATOM 4928 C CA . ALA B 1 209 ? 4.109 20.766 18.547 1 98.06 209 ALA B CA 1
ATOM 4929 C C . ALA B 1 209 ? 3.979 22.25 18.203 1 98.06 209 ALA B C 1
ATOM 4931 O O . ALA B 1 209 ? 4.953 22.891 17.812 1 98.06 209 ALA B O 1
ATOM 4932 N N . ILE B 1 210 ? 2.781 22.781 18.359 1 98.69 210 ILE B N 1
ATOM 4933 C CA . ILE B 1 210 ? 2.551 24.188 18.109 1 98.69 210 ILE B CA 1
ATOM 4934 C C . ILE B 1 210 ? 3.391 25.031 19.062 1 98.69 210 ILE B C 1
ATOM 4936 O O . ILE B 1 210 ? 4.062 25.984 18.656 1 98.69 210 ILE B O 1
ATOM 4940 N N . ALA B 1 211 ? 3.326 24.672 20.344 1 98.75 211 ALA B N 1
ATOM 4941 C CA . ALA B 1 211 ? 4.07 25.406 21.359 1 98.75 211 ALA B CA 1
ATOM 4942 C C . ALA B 1 211 ? 5.562 25.438 21.031 1 98.75 211 ALA B C 1
ATOM 4944 O O . ALA B 1 211 ? 6.195 26.484 21.094 1 98.75 211 ALA B O 1
ATOM 4945 N N . LYS B 1 212 ? 6.102 24.297 20.719 1 98.25 212 LYS B N 1
ATOM 4946 C CA . LYS B 1 212 ? 7.531 24.203 20.438 1 98.25 212 LYS B CA 1
ATOM 4947 C C . LYS B 1 212 ? 7.906 25.016 19.203 1 98.25 212 LYS B C 1
ATOM 4949 O O . LYS B 1 212 ? 8.93 25.703 19.203 1 98.25 212 LYS B O 1
ATOM 4954 N N . LEU B 1 213 ? 7.098 24.922 18.172 1 98.69 213 LEU B N 1
ATOM 4955 C CA . LEU B 1 213 ? 7.367 25.656 16.938 1 98.69 213 LEU B CA 1
ATOM 4956 C C . LEU B 1 213 ? 7.312 27.172 17.188 1 98.69 213 LEU B C 1
ATOM 4958 O O . LEU B 1 213 ? 8.188 27.906 16.734 1 98.69 213 LEU B O 1
ATOM 4962 N N . LEU B 1 214 ? 6.297 27.625 17.891 1 98.81 214 LEU B N 1
ATOM 4963 C CA . LEU B 1 214 ? 6.137 29.047 18.172 1 98.81 214 LEU B CA 1
ATOM 4964 C C . LEU B 1 214 ? 7.273 29.562 19.047 1 98.81 214 LEU B C 1
ATOM 4966 O O . LEU B 1 214 ? 7.758 30.672 18.844 1 98.81 214 LEU B O 1
ATOM 4970 N N . HIS B 1 215 ? 7.609 28.719 20.031 1 98.69 215 HIS B N 1
ATOM 4971 C CA . HIS B 1 215 ? 8.75 29.125 20.859 1 98.69 215 HIS B CA 1
ATOM 4972 C C . HIS B 1 215 ? 10.008 29.266 20.016 1 98.69 215 HIS B C 1
ATOM 4974 O O . HIS B 1 215 ? 10.805 30.188 20.234 1 98.69 215 HIS B O 1
ATOM 4980 N N . HIS B 1 216 ? 10.211 28.406 19.125 1 98.31 216 HIS B N 1
ATOM 4981 C CA . HIS B 1 216 ? 11.391 28.422 18.266 1 98.31 216 HIS B CA 1
ATOM 4982 C C . HIS B 1 216 ? 11.445 29.688 17.422 1 98.31 216 HIS B C 1
ATOM 4984 O O . HIS B 1 216 ? 12.523 30.234 17.188 1 98.31 216 HIS B O 1
ATOM 4990 N N . VAL B 1 217 ? 10.289 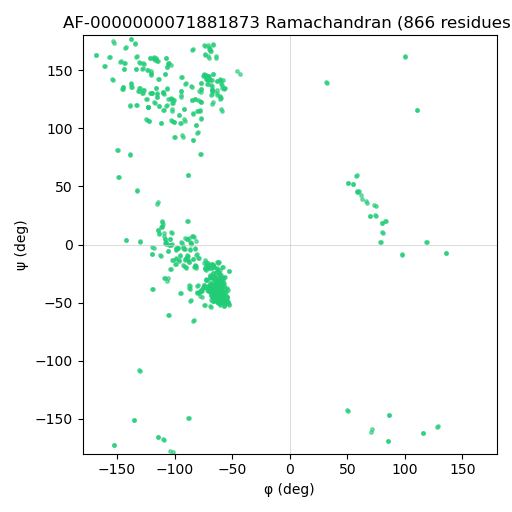30.141 16.969 1 98.38 217 VAL B N 1
ATOM 4991 C CA . VAL B 1 217 ? 10.312 31.281 16.062 1 98.38 217 VAL B CA 1
ATOM 4992 C C . VAL B 1 217 ? 10.305 32.594 16.859 1 98.38 217 VAL B C 1
ATOM 4994 O O . VAL B 1 217 ? 10.297 33.688 16.281 1 98.38 217 VAL B O 1
ATOM 4997 N N . GLY B 1 218 ? 10.195 32.469 18.219 1 98.25 218 GLY B N 1
ATOM 4998 C CA . GLY B 1 218 ? 10.516 33.688 18.953 1 98.25 218 GLY B CA 1
ATOM 4999 C C . GLY B 1 218 ? 9.523 34 20.062 1 98.25 218 GLY B C 1
ATOM 5000 O O . GLY B 1 218 ? 9.742 34.906 20.859 1 98.25 218 GLY B O 1
ATOM 5001 N N . VAL B 1 219 ? 8.414 33.25 20.156 1 98.75 219 VAL B N 1
ATOM 5002 C CA . VAL B 1 219 ? 7.457 33.5 21.234 1 98.75 219 VAL B CA 1
ATOM 5003 C C . VAL B 1 219 ? 8.078 33.125 22.578 1 98.75 219 VAL B C 1
ATOM 5005 O O . VAL B 1 219 ? 8.555 32 22.734 1 98.75 219 VAL B O 1
ATOM 5008 N N . LYS B 1 220 ? 8.031 33.938 23.469 1 97.44 220 LYS B N 1
ATOM 5009 C CA . LYS B 1 220 ? 8.75 33.719 24.734 1 97.44 220 LYS B CA 1
ATOM 5010 C C . LYS B 1 220 ? 7.828 33.094 25.781 1 97.44 220 LYS B C 1
ATOM 5012 O O . LYS B 1 220 ? 8.242 32.219 26.547 1 97.44 220 LYS B O 1
ATOM 5017 N N . GLU B 1 221 ? 6.602 33.594 25.828 1 98.25 221 GLU B N 1
ATOM 5018 C CA . GLU B 1 221 ? 5.672 33.094 26.844 1 98.25 221 GLU B CA 1
ATOM 5019 C C . GLU B 1 221 ? 4.508 32.344 26.203 1 98.25 221 GLU B C 1
ATOM 5021 O O . GLU B 1 221 ? 3.729 32.938 25.453 1 98.25 221 GLU B O 1
ATOM 5026 N N . ILE B 1 222 ? 4.387 31.141 26.516 1 98.88 222 ILE B N 1
ATOM 5027 C CA . ILE B 1 222 ? 3.316 30.266 26.047 1 98.88 222 ILE B CA 1
ATOM 5028 C C . ILE B 1 222 ? 2.727 29.484 27.219 1 98.88 222 ILE B C 1
ATOM 5030 O O . ILE B 1 222 ? 3.447 28.781 27.922 1 98.88 222 ILE B O 1
ATOM 5034 N N . LEU B 1 223 ? 1.479 29.656 27.469 1 98.88 223 LEU B N 1
ATOM 5035 C CA . LEU B 1 223 ? 0.775 28.906 28.5 1 98.88 223 LEU B CA 1
ATOM 5036 C C . LEU B 1 223 ? -0.071 27.797 27.906 1 98.88 223 LEU B C 1
ATOM 5038 O O . LEU B 1 223 ? -1.106 28.062 27.281 1 98.88 223 LEU B O 1
ATOM 5042 N N . LEU B 1 224 ? 0.397 26.594 28.078 1 98.75 224 LEU B N 1
ATOM 5043 C CA . LEU B 1 224 ? -0.373 25.438 27.656 1 98.75 224 LEU B CA 1
ATOM 5044 C C . LEU B 1 224 ? -1.274 24.938 28.781 1 98.75 224 LEU B C 1
ATOM 5046 O O . LEU B 1 224 ? -0.858 24.875 29.938 1 98.75 224 LEU B O 1
ATOM 5050 N N . VAL B 1 225 ? -2.502 24.562 28.406 1 98.56 225 VAL B N 1
ATOM 5051 C CA . VAL B 1 225 ? -3.492 24.141 29.391 1 98.56 225 VAL B CA 1
ATOM 5052 C C . VAL B 1 225 ? -4.004 22.75 29.031 1 98.56 225 VAL B C 1
ATOM 5054 O O . VAL B 1 225 ? -4.34 22.469 27.875 1 98.56 225 VAL B O 1
ATOM 5057 N N . ASP B 1 226 ? -3.928 21.844 29.922 1 97.38 226 ASP B N 1
ATOM 5058 C CA . ASP B 1 226 ? -4.578 20.547 29.75 1 97.38 226 ASP B CA 1
ATOM 5059 C C . ASP B 1 226 ? -5.695 20.344 30.766 1 97.38 226 ASP B C 1
ATOM 5061 O O . ASP B 1 226 ? -6.211 21.312 31.328 1 97.38 226 ASP B O 1
ATOM 5065 N N . ARG B 1 227 ? -6.246 19.141 31 1 93.62 227 ARG B N 1
ATOM 5066 C CA . ARG B 1 227 ? -7.41 18.859 31.828 1 93.62 227 ARG B CA 1
ATOM 5067 C C . ARG B 1 227 ? -7.145 19.219 33.281 1 93.62 227 ARG B C 1
ATOM 5069 O O . ARG B 1 227 ? -8.078 19.5 34.031 1 93.62 227 ARG B O 1
ATOM 5076 N N . ALA B 1 228 ? -5.863 19.297 33.594 1 96.94 228 ALA B N 1
ATOM 5077 C CA . ALA B 1 228 ? -5.488 19.594 34.969 1 96.94 228 ALA B CA 1
ATOM 5078 C C . ALA B 1 228 ? -5.148 21.062 35.156 1 96.94 228 ALA B C 1
ATOM 5080 O O . ALA B 1 228 ? -4.852 21.516 36.25 1 96.94 228 ALA B O 1
ATOM 5081 N N . GLY B 1 229 ? -5.168 21.797 34.062 1 98.06 229 GLY B N 1
ATOM 5082 C CA . GLY B 1 229 ? -4.879 23.219 34.125 1 98.06 229 GLY B CA 1
ATOM 5083 C C . GLY B 1 229 ? -3.621 23.609 33.375 1 98.06 229 GLY B C 1
ATOM 5084 O O . GLY B 1 229 ? -3.137 22.859 32.531 1 98.06 229 GLY B O 1
ATOM 5085 N N . ILE B 1 230 ? -3.154 24.828 33.75 1 98.69 230 ILE B N 1
ATOM 5086 C CA . ILE B 1 230 ? -1.973 25.375 33.094 1 98.69 230 ILE B CA 1
ATOM 5087 C C . ILE B 1 230 ? -0.75 24.531 33.438 1 98.69 230 ILE B C 1
ATOM 5089 O O . ILE B 1 230 ? -0.55 24.172 34.625 1 98.69 230 ILE B O 1
ATOM 5093 N N . ILE B 1 231 ? 0 24.188 32.469 1 98.69 231 ILE B N 1
ATOM 5094 C CA . ILE B 1 231 ? 1.249 23.453 32.688 1 98.69 231 ILE B CA 1
ATOM 5095 C C . ILE B 1 231 ? 2.336 24.406 33.156 1 98.69 231 ILE B C 1
ATOM 5097 O O . ILE B 1 231 ? 2.52 25.484 32.594 1 98.69 231 ILE B O 1
ATOM 5101 N N . TYR B 1 232 ? 3.047 24.062 34.188 1 98.31 232 TYR B N 1
ATOM 5102 C CA . TYR B 1 232 ? 4.121 24.875 34.75 1 98.31 232 TYR B CA 1
ATOM 5103 C C . TYR B 1 232 ? 5.219 23.984 35.312 1 98.31 232 TYR B C 1
ATOM 5105 O O . TYR B 1 232 ? 5.004 22.797 35.594 1 98.31 232 TYR B O 1
ATOM 5113 N N . GLU B 1 233 ? 6.383 24.578 35.406 1 97.81 233 GLU B N 1
ATOM 5114 C CA . GLU B 1 233 ? 7.5 23.828 35.969 1 97.81 233 GLU B CA 1
ATOM 5115 C C . GLU B 1 233 ? 7.207 23.391 37.406 1 97.81 233 GLU B C 1
ATOM 5117 O O . GLU B 1 233 ? 6.805 24.203 38.25 1 97.81 233 GLU B O 1
ATOM 5122 N N . GLY B 1 234 ? 7.367 22.094 37.656 1 96.56 234 GLY B N 1
ATOM 5123 C CA . GLY B 1 234 ? 7.141 21.562 39 1 96.56 234 GLY B CA 1
ATOM 5124 C C . GLY B 1 234 ? 5.766 20.953 39.156 1 96.56 234 GLY B C 1
ATOM 5125 O O . GLY B 1 234 ? 5.492 20.312 40.188 1 96.56 234 GLY B O 1
ATOM 5126 N N . ARG B 1 235 ? 4.918 21.141 38.156 1 97 235 ARG B N 1
ATOM 5127 C CA . ARG B 1 235 ? 3.611 20.484 38.219 1 97 235 ARG B CA 1
ATOM 5128 C C . ARG B 1 235 ? 3.754 18.969 38.344 1 97 235 ARG B C 1
ATOM 5130 O O . ARG B 1 235 ? 4.598 18.375 37.656 1 97 235 ARG B O 1
ATOM 5137 N N . LYS B 1 236 ? 2.93 18.297 39.125 1 95.12 236 LYS B N 1
ATOM 5138 C CA . LYS B 1 236 ? 3.029 16.859 39.344 1 95.12 236 LYS B CA 1
ATOM 5139 C C . LYS B 1 236 ? 1.907 16.125 38.594 1 95.12 236 LYS B C 1
ATOM 5141 O O . LYS B 1 236 ? 2.107 15.016 38.094 1 95.12 236 LYS B O 1
ATOM 5146 N N . GLU B 1 237 ? 0.817 16.75 38.469 1 95.69 237 GLU B N 1
ATOM 5147 C CA . GLU B 1 237 ? -0.384 16.109 37.938 1 95.69 237 GLU B CA 1
ATOM 5148 C C . GLU B 1 237 ? -0.338 15.984 36.438 1 95.69 237 GLU B C 1
ATOM 5150 O O . GLU B 1 237 ? -0.18 16.984 35.719 1 95.69 237 GLU B O 1
ATOM 5155 N N . ASN B 1 238 ? -0.478 14.75 35.938 1 95.5 238 ASN B N 1
ATOM 5156 C CA . ASN B 1 238 ? -0.682 14.477 34.531 1 95.5 238 ASN B CA 1
ATOM 5157 C C . ASN B 1 238 ? 0.477 15 33.656 1 95.5 238 ASN B C 1
ATOM 5159 O O . ASN B 1 238 ? 0.262 15.672 32.656 1 95.5 238 ASN B O 1
ATOM 5163 N N . MET B 1 239 ? 1.645 14.719 34.125 1 96.75 239 MET B N 1
ATOM 5164 C CA . MET B 1 239 ? 2.84 15.203 33.438 1 96.75 239 MET B CA 1
ATOM 5165 C C . MET B 1 239 ? 3.543 14.055 32.719 1 96.75 239 MET B C 1
ATOM 5167 O O . MET B 1 239 ? 3.297 12.883 33 1 96.75 239 MET B O 1
ATOM 5171 N N . ASN B 1 240 ? 4.23 14.289 31.719 1 95.31 240 ASN B N 1
ATOM 5172 C CA . ASN B 1 240 ? 5.16 13.445 30.969 1 95.31 240 ASN B CA 1
ATOM 5173 C C . ASN B 1 240 ? 6.363 14.242 30.469 1 95.31 240 ASN B C 1
ATOM 5175 O O . ASN B 1 240 ? 6.426 15.453 30.656 1 95.31 240 ASN B O 1
ATOM 5179 N N . PRO B 1 241 ? 7.375 13.617 29.969 1 95.75 241 PRO B N 1
ATOM 5180 C CA . PRO B 1 241 ? 8.602 14.328 29.609 1 95.75 241 PRO B CA 1
ATOM 5181 C C . PRO B 1 241 ? 8.367 15.445 28.594 1 95.75 241 PRO B C 1
ATOM 5183 O O . PRO B 1 241 ? 9.055 16.469 28.625 1 95.75 241 PRO B O 1
ATOM 5186 N N . TYR B 1 242 ? 7.41 15.336 27.781 1 96.56 242 TYR B N 1
ATOM 5187 C CA . TYR B 1 242 ? 7.141 16.328 26.75 1 96.56 242 TYR B CA 1
ATOM 5188 C C . TYR B 1 242 ? 6.426 17.547 27.312 1 96.56 242 TYR B C 1
ATOM 5190 O O . TYR B 1 242 ? 6.703 18.672 26.922 1 96.56 242 TYR B O 1
ATOM 5198 N N . LYS B 1 243 ? 5.484 17.312 28.203 1 97.69 243 LYS B N 1
ATOM 5199 C CA . LYS B 1 243 ? 4.844 18.422 28.922 1 97.69 243 LYS B CA 1
ATOM 5200 C C . LYS B 1 243 ? 5.848 19.156 29.797 1 97.69 243 LYS B C 1
ATOM 5202 O O . LYS B 1 243 ? 5.754 20.375 29.953 1 97.69 243 LYS B O 1
ATOM 5207 N N . GLU B 1 244 ? 6.797 18.406 30.375 1 97.56 244 GLU B N 1
ATOM 5208 C CA . GLU B 1 244 ? 7.848 19.031 31.172 1 97.56 244 GLU B CA 1
ATOM 5209 C C . GLU B 1 244 ? 8.672 20 30.312 1 97.56 244 GLU B C 1
ATOM 5211 O O . GLU B 1 244 ? 9.055 21.078 30.781 1 97.56 244 GLU B O 1
ATOM 5216 N N . GLU B 1 245 ? 8.945 19.625 29.141 1 96.94 245 GLU B N 1
ATOM 5217 C CA . GLU B 1 245 ? 9.719 20.453 28.219 1 96.94 245 GLU B CA 1
ATOM 5218 C C . GLU B 1 245 ? 9.016 21.781 27.938 1 96.94 245 GLU B C 1
ATOM 5220 O O . GLU B 1 245 ? 9.648 22.844 27.969 1 96.94 245 GLU B O 1
ATOM 5225 N N . VAL B 1 246 ? 7.703 21.75 27.75 1 97.81 246 VAL B N 1
ATOM 5226 C CA . VAL B 1 246 ? 6.992 22.953 27.344 1 97.81 246 VAL B CA 1
ATOM 5227 C C . VAL B 1 246 ? 6.586 23.75 28.578 1 97.81 246 VAL B C 1
ATOM 5229 O O . VAL B 1 246 ? 6.203 24.922 28.484 1 97.81 246 VAL B O 1
ATOM 5232 N N . ALA B 1 247 ? 6.66 23.109 29.719 1 98.31 247 ALA B N 1
ATOM 5233 C CA . ALA B 1 247 ? 6.387 23.812 30.969 1 98.31 247 ALA B CA 1
ATOM 5234 C C . ALA B 1 247 ? 7.301 25.016 31.125 1 98.31 247 ALA B C 1
ATOM 5236 O O . ALA B 1 247 ? 6.91 26.031 31.719 1 98.31 247 ALA B O 1
ATOM 5237 N N . ARG B 1 248 ? 8.461 24.953 30.531 1 97.81 248 ARG B N 1
ATOM 5238 C CA . ARG B 1 248 ? 9.469 26 30.641 1 97.81 248 ARG B CA 1
ATOM 5239 C C . ARG B 1 248 ? 9.047 27.25 29.875 1 97.81 248 ARG B C 1
ATOM 5241 O O . ARG B 1 248 ? 9.578 28.344 30.094 1 97.81 248 ARG B O 1
ATOM 5248 N N . PHE B 1 249 ? 8.109 27.062 28.953 1 98.5 249 PHE B N 1
ATOM 5249 C CA . PHE B 1 249 ? 7.652 28.203 28.156 1 98.5 249 PHE B CA 1
ATOM 5250 C C . PHE B 1 249 ? 6.77 29.125 29 1 98.5 249 PHE B C 1
ATOM 5252 O O . PHE B 1 249 ? 6.5 30.266 28.609 1 98.5 249 PHE B O 1
ATOM 5259 N N . ASN B 1 250 ? 6.238 28.578 30.094 1 98.62 250 ASN B N 1
ATOM 5260 C CA . ASN B 1 250 ? 5.535 29.359 31.109 1 98.62 250 ASN B CA 1
ATOM 5261 C C . ASN B 1 250 ? 6.508 30.109 32.031 1 98.62 250 ASN B C 1
ATOM 5263 O O . ASN B 1 250 ? 6.672 29.75 33.188 1 98.62 250 ASN B O 1
ATOM 5267 N N . ILE B 1 251 ? 7.031 31.156 31.562 1 97.56 251 ILE B N 1
ATOM 5268 C CA . ILE B 1 251 ? 8.227 31.766 32.125 1 97.56 251 ILE B CA 1
ATOM 5269 C C . ILE B 1 251 ? 7.887 32.438 33.438 1 97.56 251 ILE B C 1
ATOM 5271 O O . ILE B 1 251 ? 8.773 32.75 34.25 1 97.56 251 ILE B O 1
ATOM 5275 N N . HIS B 1 252 ? 6.684 32.719 33.75 1 97.5 252 HIS B N 1
ATOM 5276 C CA . HIS B 1 252 ? 6.312 33.375 35 1 97.5 252 HIS B CA 1
ATOM 5277 C C . HIS B 1 252 ? 5.648 32.438 35.969 1 97.5 252 HIS B C 1
ATOM 5279 O O . HIS B 1 252 ? 5.16 32.844 37.031 1 97.5 252 HIS B O 1
ATOM 5285 N N . GLY B 1 253 ? 5.543 31.188 35.562 1 97.81 253 GLY B N 1
ATOM 5286 C CA . GLY B 1 253 ? 5.004 30.172 36.438 1 97.81 253 GLY B CA 1
ATOM 5287 C C . GLY B 1 253 ? 3.533 30.375 36.75 1 97.81 253 GLY B C 1
ATOM 5288 O O . GLY B 1 253 ? 3.094 30.109 37.875 1 97.81 253 GLY B O 1
ATOM 5289 N N . VAL B 1 254 ? 2.822 30.844 35.781 1 98.38 254 VAL B N 1
ATOM 5290 C CA . VAL B 1 254 ? 1.398 31.109 35.938 1 98.38 254 VAL B CA 1
ATOM 5291 C C . VAL B 1 254 ? 0.657 29.797 36.219 1 98.38 254 VAL B C 1
ATOM 5293 O O . VAL B 1 254 ? 0.926 28.781 35.562 1 98.38 254 VAL B O 1
ATOM 5296 N N . GLN B 1 255 ? -0.198 29.781 37.188 1 98.31 255 GLN B N 1
ATOM 5297 C CA . GLN B 1 255 ? -1.039 28.641 37.5 1 98.31 255 GLN B CA 1
ATOM 5298 C C . GLN B 1 255 ? -2.52 28.984 37.375 1 98.31 255 GLN B C 1
ATOM 5300 O O . GLN B 1 255 ? -2.885 30.156 37.312 1 98.31 255 GLN B O 1
ATOM 5305 N N . GLY B 1 256 ? -3.293 27.906 37.25 1 98.12 256 GLY B N 1
ATOM 5306 C CA . GLY B 1 256 ? -4.723 28.141 37.094 1 98.12 256 GLY B CA 1
ATOM 5307 C C . GLY B 1 256 ? -5.312 27.406 35.906 1 98.12 256 GLY B C 1
ATOM 5308 O O . GLY B 1 256 ? -4.801 26.359 35.5 1 98.12 256 GLY B O 1
ATOM 5309 N N . ASP B 1 257 ? -6.434 27.969 35.438 1 98.19 257 ASP B N 1
ATOM 5310 C CA . ASP B 1 257 ? -7.188 27.281 34.375 1 98.19 257 ASP B CA 1
ATOM 5311 C C . ASP B 1 257 ? -7.078 28.031 33.062 1 98.19 257 ASP B C 1
ATOM 5313 O O . ASP B 1 257 ? -6.191 28.875 32.875 1 98.19 257 ASP B O 1
ATOM 5317 N N . LEU B 1 258 ? -7.887 27.656 32.156 1 98.69 258 LEU B N 1
ATOM 5318 C CA . LEU B 1 258 ? -7.855 28.219 30.797 1 98.69 258 LEU B CA 1
ATOM 5319 C C . LEU B 1 258 ? -8.141 29.719 30.828 1 98.69 258 LEU B C 1
ATOM 5321 O O . LEU B 1 258 ? -7.508 30.484 30.109 1 98.69 258 LEU B O 1
ATOM 5325 N N . ALA B 1 259 ? -9.125 30.094 31.609 1 98.62 259 ALA B N 1
ATOM 5326 C CA . ALA B 1 259 ? -9.469 31.516 31.734 1 98.62 259 ALA B CA 1
ATOM 5327 C C . ALA B 1 259 ? -8.258 32.344 32.156 1 98.62 259 ALA B C 1
ATOM 5329 O O . ALA B 1 259 ? -8.008 33.406 31.641 1 98.62 259 ALA B O 1
ATOM 5330 N N . LYS B 1 260 ? -7.598 31.844 33.156 1 98.75 260 LYS B N 1
ATOM 5331 C CA . LYS B 1 260 ? -6.391 32.5 33.625 1 98.75 260 LYS B CA 1
ATOM 5332 C C . LYS B 1 260 ? -5.332 32.594 32.531 1 98.75 260 LYS B C 1
ATOM 5334 O O . LYS B 1 260 ? -4.648 33.594 32.406 1 98.75 260 LYS B O 1
ATOM 5339 N N . ALA B 1 261 ? -5.113 31.562 31.781 1 98.81 261 ALA B N 1
ATOM 5340 C CA . ALA B 1 261 ? -4.129 31.531 30.703 1 98.81 261 ALA B CA 1
ATOM 5341 C C . ALA B 1 261 ? -4.449 32.562 29.625 1 98.81 261 ALA B C 1
ATOM 5343 O O . ALA B 1 261 ? -3.543 33.156 29.031 1 98.81 261 ALA B O 1
ATOM 5344 N N . MET B 1 262 ? -5.723 32.781 29.391 1 98.81 262 MET B N 1
ATOM 5345 C CA . MET B 1 262 ? -6.148 33.688 28.312 1 98.81 262 MET B CA 1
ATOM 5346 C C . MET B 1 262 ? -6.094 35.125 28.75 1 98.81 262 MET B C 1
ATOM 5348 O O . MET B 1 262 ? -6.094 36.031 27.922 1 98.81 262 MET B O 1
ATOM 5352 N N . GLU B 1 263 ? -6.066 35.344 30.078 1 98.62 263 GLU B N 1
ATOM 5353 C CA . GLU B 1 263 ? -5.996 36.719 30.578 1 98.62 263 GLU B CA 1
ATOM 5354 C C . GLU B 1 263 ? -4.746 37.406 30.062 1 98.62 263 GLU B C 1
ATOM 5356 O O . GLU B 1 263 ? -3.623 37 30.344 1 98.62 263 GLU B O 1
ATOM 5361 N N . GLY B 1 264 ? -4.965 38.469 29.266 1 98.44 264 GLY B N 1
ATOM 5362 C CA . GLY B 1 264 ? -3.867 39.281 28.766 1 98.44 264 GLY B CA 1
ATOM 5363 C C . GLY B 1 264 ? -3.137 38.625 27.594 1 98.44 264 GLY B C 1
ATOM 5364 O O . GLY B 1 264 ? -2.131 39.156 27.125 1 98.44 264 GLY B O 1
ATOM 5365 N N . ALA B 1 265 ? -3.562 37.5 27.156 1 98.81 265 ALA B N 1
ATOM 5366 C CA . ALA B 1 265 ? -2.936 36.844 26.031 1 98.81 265 ALA B CA 1
ATOM 5367 C C . ALA B 1 265 ? -3.24 37.562 24.719 1 98.81 265 ALA B C 1
ATOM 5369 O O . ALA B 1 265 ? -4.344 38.094 24.547 1 98.81 265 ALA B O 1
ATOM 5370 N N . ASP B 1 266 ? -2.301 37.656 23.844 1 98.88 266 ASP B N 1
ATOM 5371 C CA . ASP B 1 266 ? -2.504 38.219 22.516 1 98.88 266 ASP B CA 1
ATOM 5372 C C . ASP B 1 266 ? -3.158 37.188 21.578 1 98.88 266 ASP B C 1
ATOM 5374 O O . ASP B 1 266 ? -3.891 37.594 20.656 1 98.88 266 ASP B O 1
ATOM 5378 N N . VAL B 1 267 ? -2.818 35.969 21.75 1 98.94 267 VAL B N 1
ATOM 5379 C CA . VAL B 1 267 ? -3.25 34.906 20.859 1 98.94 267 VAL B CA 1
ATOM 5380 C C . VAL B 1 267 ? -3.785 33.719 21.672 1 98.94 267 VAL B C 1
ATOM 5382 O O . VAL B 1 267 ? -3.164 33.312 22.656 1 98.94 267 VAL B O 1
ATOM 5385 N N . PHE B 1 268 ? -4.906 33.219 21.312 1 98.88 268 PHE B N 1
ATOM 5386 C CA . PHE B 1 268 ? -5.445 31.953 21.797 1 98.88 268 PHE B CA 1
ATOM 5387 C C . PHE B 1 268 ? -5.434 30.906 20.688 1 98.88 268 PHE B C 1
ATOM 5389 O O . PHE B 1 268 ? -5.859 31.188 19.562 1 98.88 268 PHE B O 1
ATOM 5396 N N . ILE B 1 269 ? -4.926 29.75 20.953 1 98.88 269 ILE B N 1
ATOM 5397 C CA . ILE B 1 269 ? -4.945 28.625 20.047 1 98.88 269 ILE B CA 1
ATOM 5398 C C . ILE B 1 269 ? -5.625 27.422 20.703 1 98.88 269 ILE B C 1
ATOM 5400 O O . ILE B 1 269 ? -5.16 26.938 21.75 1 98.88 269 ILE B O 1
ATOM 5404 N N . GLY B 1 270 ? -6.684 27 20.125 1 98.31 270 GLY B N 1
ATOM 5405 C CA . GLY B 1 270 ? -7.418 25.875 20.656 1 98.31 270 GLY B CA 1
ATOM 5406 C C . GLY B 1 270 ? -7.27 24.609 19.812 1 98.31 270 GLY B C 1
ATOM 5407 O O . GLY B 1 270 ? -7.652 24.609 18.641 1 98.31 270 GLY B O 1
ATOM 5408 N N . VAL B 1 271 ? -6.762 23.531 20.297 1 96.56 271 VAL B N 1
ATOM 5409 C CA . VAL B 1 271 ? -6.684 22.203 19.703 1 96.56 271 VAL B CA 1
ATOM 5410 C C . VAL B 1 271 ? -7.145 21.156 20.719 1 96.56 271 VAL B C 1
ATOM 5412 O O . VAL B 1 271 ? -6.48 20.141 20.922 1 96.56 271 VAL B O 1
ATOM 5415 N N . SER B 1 272 ? -8.266 21.422 21.391 1 92.94 272 SER B N 1
ATOM 5416 C CA . SER B 1 272 ? -8.766 20.625 22.5 1 92.94 272 SER B CA 1
ATOM 5417 C C . SER B 1 272 ? -10.234 20.266 22.297 1 92.94 272 SER B C 1
ATOM 5419 O O . SER B 1 272 ? -10.57 19.422 21.469 1 92.94 272 SER B O 1
ATOM 5421 N N . VAL B 1 273 ? -11.086 20.969 23.188 1 90.38 273 VAL B N 1
ATOM 5422 C CA . VAL B 1 273 ? -12.492 20.562 23.219 1 90.38 273 VAL B CA 1
ATOM 5423 C C . VAL B 1 273 ? -13.375 21.75 22.844 1 90.38 273 VAL B C 1
ATOM 5425 O O . VAL B 1 273 ? -13.07 22.906 23.188 1 90.38 273 VAL B O 1
ATOM 5428 N N . GLY B 1 274 ? -14.469 21.484 22.219 1 92.75 274 GLY B N 1
ATOM 5429 C CA . GLY B 1 274 ? -15.398 22.5 21.766 1 92.75 274 GLY B CA 1
ATOM 5430 C C . GLY B 1 274 ? -16.141 23.203 22.891 1 92.75 274 GLY B C 1
ATOM 5431 O O . GLY B 1 274 ? -16.5 22.562 23.891 1 92.75 274 GLY B O 1
ATOM 5432 N N . GLY B 1 275 ? -16.328 24.5 22.703 1 95.88 275 GLY B N 1
ATOM 5433 C CA . GLY B 1 275 ? -17.25 25.25 23.531 1 95.88 275 GLY B CA 1
ATOM 5434 C C . GLY B 1 275 ? -16.672 25.656 24.875 1 95.88 275 GLY B C 1
ATOM 5435 O O . GLY B 1 275 ? -17.375 26.203 25.734 1 95.88 275 GLY B O 1
ATOM 5436 N N . ILE B 1 276 ? -15.438 25.484 25.047 1 97.25 276 ILE B N 1
ATOM 5437 C CA . ILE B 1 276 ? -14.883 25.656 26.391 1 97.25 276 ILE B CA 1
ATOM 5438 C C . ILE B 1 276 ? -14.438 27.109 26.578 1 97.25 276 ILE B C 1
ATOM 5440 O O . ILE B 1 276 ? -14.141 27.531 27.703 1 97.25 276 ILE B O 1
ATOM 5444 N N . VAL B 1 277 ? -14.359 27.875 25.5 1 98.56 277 VAL B N 1
ATOM 5445 C CA . VAL B 1 277 ? -14 29.297 25.594 1 98.56 277 VAL B CA 1
ATOM 5446 C C . VAL B 1 277 ? -15.266 30.141 25.656 1 98.56 277 VAL B C 1
ATOM 5448 O O . VAL B 1 277 ? -16.156 30.016 24.797 1 98.56 277 VAL B O 1
ATOM 5451 N N . LYS B 1 278 ? -15.32 30.969 26.609 1 98.25 278 LYS B N 1
ATOM 5452 C CA . LYS B 1 278 ? -16.469 31.859 26.781 1 98.25 278 LYS B CA 1
ATOM 5453 C C . LYS B 1 278 ? -16.125 33.281 26.344 1 98.25 278 LYS B C 1
ATOM 5455 O O . LYS B 1 278 ? -14.961 33.688 26.391 1 98.25 278 LYS B O 1
ATOM 5460 N N . PRO B 1 279 ? -17.188 34.062 25.984 1 98.44 279 PRO B N 1
ATOM 5461 C CA . PRO B 1 279 ? -16.969 35.406 25.5 1 98.44 279 PRO B CA 1
ATOM 5462 C C . PRO B 1 279 ? -16.188 36.281 26.5 1 98.44 279 PRO B C 1
ATOM 5464 O O . PRO B 1 279 ? -15.328 37.062 26.109 1 98.44 279 PRO B O 1
ATOM 5467 N N . TRP B 1 280 ? -16.516 36.062 27.766 1 98.5 280 TRP B N 1
ATOM 5468 C CA . TRP B 1 280 ? -15.875 36.906 28.766 1 98.5 280 TRP B CA 1
ATOM 5469 C C . TRP B 1 280 ? -14.375 36.625 28.828 1 98.5 280 TRP B C 1
ATOM 5471 O O . TRP B 1 280 ? -13.594 37.469 29.25 1 98.5 280 TRP B O 1
ATOM 5481 N N . MET B 1 281 ? -13.906 35.469 28.5 1 98.81 281 MET B N 1
ATOM 5482 C CA . MET B 1 281 ? -12.484 35.125 28.453 1 98.81 281 MET B CA 1
ATOM 5483 C C . MET B 1 281 ? -11.773 35.938 27.375 1 98.81 281 MET B C 1
ATOM 5485 O O . MET B 1 281 ? -10.641 36.375 27.562 1 98.81 281 MET B O 1
ATOM 5489 N N . ILE B 1 282 ? -12.422 36.156 26.203 1 98.75 282 ILE B N 1
ATOM 5490 C CA . ILE B 1 282 ? -11.867 36.906 25.078 1 98.75 282 ILE B CA 1
ATOM 5491 C C . ILE B 1 282 ? -11.727 38.375 25.484 1 98.75 282 ILE B C 1
ATOM 5493 O O . ILE B 1 282 ? -10.719 39 25.172 1 98.75 282 ILE B O 1
ATOM 5497 N N . LYS B 1 283 ? -12.719 38.844 26.234 1 98.38 283 LYS B N 1
ATOM 5498 C CA . LYS B 1 283 ? -12.719 40.25 26.672 1 98.38 283 LYS B CA 1
ATOM 5499 C C . LYS B 1 283 ? -11.516 40.562 27.547 1 98.38 283 LYS B C 1
ATOM 5501 O O . LYS B 1 283 ? -11.078 41.688 27.625 1 98.38 283 LYS B O 1
ATOM 5506 N N . LYS B 1 284 ? -11.047 39.562 28.141 1 98.5 284 LYS B N 1
ATOM 5507 C CA . LYS B 1 284 ? -9.938 39.75 29.062 1 98.5 284 LYS B CA 1
ATOM 5508 C C . LYS B 1 284 ? -8.594 39.594 28.359 1 98.5 284 LYS B C 1
ATOM 5510 O O . LYS B 1 284 ? -7.539 39.812 28.969 1 98.5 284 LYS B O 1
ATOM 5515 N N . MET B 1 285 ? -8.562 39.25 27.094 1 98.75 285 MET B N 1
ATOM 5516 C CA . MET B 1 285 ? -7.324 39.156 26.328 1 98.75 285 MET B CA 1
ATOM 5517 C C . MET B 1 285 ? -6.754 40.531 26 1 98.75 285 MET B C 1
ATOM 5519 O O . MET B 1 285 ? -7.379 41.531 26.297 1 98.75 285 MET B O 1
ATOM 5523 N N . ALA B 1 286 ? -5.578 40.562 25.484 1 98.25 286 ALA B N 1
ATOM 5524 C CA . ALA B 1 286 ? -4.922 41.812 25.094 1 98.25 286 ALA B CA 1
ATOM 5525 C C . ALA B 1 286 ? -5.656 42.469 23.938 1 98.25 286 ALA B C 1
ATOM 5527 O O . ALA B 1 286 ? -6.602 41.906 23.391 1 98.25 286 ALA B O 1
ATOM 5528 N N . ASP B 1 287 ? -5.262 43.688 23.594 1 97.56 287 ASP B N 1
ATOM 5529 C CA . ASP B 1 287 ? -5.859 44.406 22.484 1 97.56 287 ASP B CA 1
ATOM 5530 C C . ASP B 1 287 ? -5.668 43.656 21.156 1 97.56 287 ASP B C 1
ATOM 5532 O O . ASP B 1 287 ? -4.613 43.062 20.938 1 97.56 287 ASP B O 1
ATOM 5536 N N . ASP B 1 288 ? -6.719 43.719 20.312 1 98.12 288 ASP B N 1
ATOM 5537 C CA . ASP B 1 288 ? -6.73 43.094 19 1 98.12 288 ASP B CA 1
ATOM 5538 C C . ASP B 1 288 ? -6.406 41.594 19.109 1 98.12 288 ASP B C 1
ATOM 5540 O O . ASP B 1 288 ? -5.512 41.094 18.422 1 98.12 288 ASP B O 1
ATOM 5544 N N . PRO B 1 289 ? -7.141 40.938 19.969 1 98.56 289 PRO B N 1
ATOM 5545 C CA . PRO B 1 289 ? -6.848 39.5 20.219 1 98.56 289 PRO B CA 1
ATOM 5546 C C . PRO B 1 289 ? -7.043 38.625 18.984 1 98.56 289 PRO B C 1
ATOM 5548 O O . PRO B 1 289 ? -7.977 38.844 18.219 1 98.56 289 PRO B O 1
ATOM 5551 N N . ILE B 1 290 ? -6.188 37.688 18.781 1 98.88 290 ILE B N 1
ATOM 5552 C CA . ILE B 1 290 ? -6.25 36.688 17.734 1 98.88 290 ILE B CA 1
ATOM 5553 C C . ILE B 1 290 ? -6.73 35.344 18.344 1 98.88 290 ILE B C 1
ATOM 5555 O O . ILE B 1 290 ? -6.18 34.875 19.344 1 98.88 290 ILE B O 1
ATOM 5559 N N . VAL B 1 291 ? -7.781 34.781 17.75 1 98.88 291 VAL B N 1
ATOM 5560 C CA . VAL B 1 291 ? -8.383 33.562 18.297 1 98.88 291 VAL B CA 1
ATOM 5561 C C . VAL B 1 291 ? -8.414 32.5 17.219 1 98.88 291 VAL B C 1
ATOM 5563 O O . VAL B 1 291 ? -9.18 32.594 16.25 1 98.88 291 VAL B O 1
ATOM 5566 N N . PHE B 1 292 ? -7.578 31.469 17.328 1 98.81 292 PHE B N 1
ATOM 5567 C CA . PHE B 1 292 ? -7.613 30.266 16.5 1 98.81 292 PHE B CA 1
ATOM 5568 C C . PHE B 1 292 ? -8.297 29.125 17.25 1 98.81 292 PHE B C 1
ATOM 5570 O O . PHE B 1 292 ? -7.66 28.406 18.016 1 98.81 292 PHE B O 1
ATOM 5577 N N . ALA B 1 293 ? -9.578 28.984 17.062 1 98.25 293 ALA B N 1
ATOM 5578 C CA . ALA B 1 293 ? -10.375 27.906 17.672 1 98.25 293 ALA B CA 1
ATOM 5579 C C . ALA B 1 293 ? -10.492 26.719 16.734 1 98.25 293 ALA B C 1
ATOM 5581 O O . ALA B 1 293 ? -11.445 26.625 15.953 1 98.25 293 ALA B O 1
ATOM 5582 N N . MET B 1 294 ? -9.594 25.75 16.906 1 95.38 294 MET B N 1
ATOM 5583 C CA . MET B 1 294 ? -9.398 24.766 15.836 1 95.38 294 MET B CA 1
ATOM 5584 C C . MET B 1 294 ? -9.961 23.406 16.219 1 95.38 294 MET B C 1
ATOM 5586 O O . MET B 1 294 ? -9.781 22.422 15.508 1 95.38 294 MET B O 1
ATOM 5590 N N . ALA B 1 295 ? -10.625 23.328 17.406 1 90.56 295 ALA B N 1
ATOM 5591 C CA . ALA B 1 295 ? -11.289 22.078 17.766 1 90.56 295 ALA B CA 1
ATOM 5592 C C . ALA B 1 295 ? -12.328 21.703 16.719 1 90.56 295 ALA B C 1
ATOM 5594 O O . ALA B 1 295 ? -13.031 22.562 16.188 1 90.56 295 ALA B O 1
ATOM 5595 N N . ASN B 1 296 ? -12.359 20.422 16.375 1 82.38 296 ASN B N 1
ATOM 5596 C CA . ASN B 1 296 ? -13.344 19.891 15.445 1 82.38 296 ASN B CA 1
ATOM 5597 C C . ASN B 1 296 ? -14.195 18.797 16.078 1 82.38 296 ASN B C 1
ATOM 5599 O O . ASN B 1 296 ? -13.711 18.047 16.938 1 82.38 296 ASN B O 1
ATOM 5603 N N . PRO B 1 297 ? -15.422 18.781 15.656 1 76.44 297 PRO B N 1
ATOM 5604 C CA . PRO B 1 297 ? -16.156 19.578 14.68 1 76.44 297 PRO B CA 1
ATOM 5605 C C . PRO B 1 297 ? -16.672 20.891 15.258 1 76.44 297 PRO B C 1
ATOM 5607 O O . PRO B 1 297 ? -17.062 21.797 14.508 1 76.44 297 PRO B O 1
ATOM 5610 N N . ILE B 1 298 ? -16.766 20.984 16.562 1 84.88 298 ILE B N 1
ATOM 5611 C CA . ILE B 1 298 ? -17.188 22.219 17.234 1 84.88 298 ILE B CA 1
ATOM 5612 C C . ILE B 1 298 ? -15.961 22.938 17.797 1 84.88 298 ILE B C 1
ATOM 5614 O O . ILE B 1 298 ? -15.234 22.375 18.625 1 84.88 298 ILE B O 1
ATOM 5618 N N . PRO B 1 299 ? -15.797 24.141 17.344 1 93.94 299 PRO B N 1
ATOM 5619 C CA . PRO B 1 299 ? -14.633 24.859 17.844 1 93.94 299 PRO B CA 1
ATOM 5620 C C . PRO B 1 299 ? -14.766 25.234 19.328 1 93.94 299 PRO B C 1
ATOM 5622 O O . PRO B 1 299 ? -15.852 25.109 19.891 1 93.94 299 PRO B O 1
ATOM 5625 N N . GLU B 1 300 ? -13.703 25.672 19.953 1 97.56 300 GLU B N 1
ATOM 5626 C CA . GLU B 1 300 ? -13.688 26.078 21.359 1 97.56 300 GLU B CA 1
ATOM 5627 C C . GLU B 1 300 ? -14.641 27.234 21.609 1 97.56 300 GLU B C 1
ATOM 5629 O O . GLU B 1 300 ? -15.172 27.375 22.719 1 97.56 300 GLU B O 1
ATOM 5634 N N . ILE B 1 301 ? -14.82 27.984 20.594 1 98.12 301 ILE B N 1
ATOM 5635 C CA . ILE B 1 301 ? -15.805 29.062 20.562 1 98.12 301 ILE B CA 1
ATOM 5636 C C . ILE B 1 301 ? -16.234 29.328 19.109 1 98.12 301 ILE B C 1
ATOM 5638 O O . ILE B 1 301 ? -15.398 29.281 18.203 1 98.12 301 ILE B O 1
ATOM 5642 N N . MET B 1 302 ? -17.484 29.609 18.953 1 96.25 302 MET B N 1
ATOM 5643 C CA . MET B 1 302 ? -17.953 29.906 17.594 1 96.25 302 MET B CA 1
ATOM 5644 C C . MET B 1 302 ? -17.422 31.25 17.125 1 96.25 302 MET B C 1
ATOM 5646 O O . MET B 1 302 ? -17.312 32.188 17.922 1 96.25 302 MET B O 1
ATOM 5650 N N . PRO B 1 303 ? -17.125 31.328 15.844 1 96.62 303 PRO B N 1
ATOM 5651 C CA . PRO B 1 303 ? -16.516 32.562 15.312 1 96.62 303 PRO B CA 1
ATOM 5652 C C . PRO B 1 303 ? -17.344 33.781 15.594 1 96.62 303 PRO B C 1
ATOM 5654 O O . PRO B 1 303 ? -16.797 34.844 15.953 1 96.62 303 PRO B O 1
ATOM 5657 N N . GLU B 1 304 ? -18.672 33.688 15.445 1 96.94 304 GLU B N 1
ATOM 5658 C CA . GLU B 1 304 ? -19.547 34.812 15.672 1 96.94 304 GLU B CA 1
ATOM 5659 C C . GLU B 1 304 ? -19.453 35.312 17.109 1 96.94 304 GLU B C 1
ATOM 5661 O O . GLU B 1 304 ? -19.438 36.531 17.375 1 96.94 304 GLU B O 1
ATOM 5666 N N . ASP B 1 305 ? -19.422 34.375 17.984 1 98.25 305 ASP B N 1
ATOM 5667 C CA . ASP B 1 305 ? -19.328 34.719 19.391 1 98.25 305 ASP B CA 1
ATOM 5668 C C . ASP B 1 305 ? -17.969 35.312 19.734 1 98.25 305 ASP B C 1
ATOM 5670 O O . ASP B 1 305 ? -17.875 36.25 20.547 1 98.25 305 ASP B O 1
ATOM 5674 N N . ALA B 1 306 ? -16.922 34.781 19.172 1 98.62 306 ALA B N 1
ATOM 5675 C CA . ALA B 1 306 ? -15.578 35.312 19.391 1 98.62 306 ALA B CA 1
ATOM 5676 C C . ALA B 1 306 ? -15.477 36.781 18.891 1 98.62 306 ALA B C 1
ATOM 5678 O O . ALA B 1 306 ? -14.914 37.625 19.594 1 98.62 306 ALA B O 1
ATOM 5679 N N . LYS B 1 307 ? -15.984 37.031 17.734 1 98.06 307 LYS B N 1
ATOM 5680 C CA . LYS B 1 307 ? -15.945 38.375 17.172 1 98.06 307 LYS B CA 1
ATOM 5681 C C . LYS B 1 307 ? -16.75 39.344 18.016 1 98.06 307 LYS B C 1
ATOM 5683 O O . LYS B 1 307 ? -16.312 40.469 18.281 1 98.06 307 LYS B O 1
ATOM 5688 N N . LYS B 1 308 ? -17.922 38.875 18.359 1 98.12 308 LYS B N 1
ATOM 5689 C CA . LYS B 1 308 ? -18.766 39.688 19.219 1 98.12 308 LYS B CA 1
ATOM 5690 C C . LYS B 1 308 ? -18.062 40.031 20.531 1 98.12 308 LYS B C 1
ATOM 5692 O O . LYS B 1 308 ? -18.25 41.125 21.078 1 98.12 308 LYS B O 1
ATOM 5697 N N . ALA B 1 309 ? -17.297 39.125 20.938 1 98.44 309 ALA B N 1
ATOM 5698 C CA . ALA B 1 309 ? -16.609 39.281 22.219 1 98.44 309 ALA B CA 1
ATOM 5699 C C . ALA B 1 309 ? -15.375 40.156 22.078 1 98.44 309 ALA B C 1
ATOM 5701 O O . ALA B 1 309 ? -14.734 40.531 23.062 1 98.44 309 ALA B O 1
ATOM 5702 N N . GLY B 1 310 ? -14.992 40.5 20.859 1 98.25 310 GLY B N 1
ATOM 5703 C CA . GLY B 1 310 ? -13.922 41.469 20.688 1 98.25 310 GLY B CA 1
ATOM 5704 C C . GLY B 1 310 ? -12.719 40.906 19.953 1 98.25 310 GLY B C 1
ATOM 5705 O O . GLY B 1 310 ? -11.734 41.594 19.719 1 98.25 310 GLY B O 1
ATOM 5706 N N . ALA B 1 311 ? -12.75 39.656 19.516 1 98.69 311 ALA B N 1
ATOM 5707 C CA . ALA B 1 311 ? -11.641 39.094 18.766 1 98.69 311 ALA B CA 1
ATOM 5708 C C . ALA B 1 311 ? -11.445 39.844 17.438 1 98.69 311 ALA B C 1
ATOM 5710 O O . ALA B 1 311 ? -12.414 40.062 16.703 1 98.69 311 ALA B O 1
ATOM 5711 N N . LYS B 1 312 ? -10.25 40.219 17.188 1 98.62 312 LYS B N 1
ATOM 5712 C CA . LYS B 1 312 ? -9.945 40.938 15.938 1 98.62 312 LYS B CA 1
ATOM 5713 C C . LYS B 1 312 ? -9.875 39.969 14.758 1 98.62 312 LYS B C 1
ATOM 5715 O O . LYS B 1 312 ? -10.375 40.281 13.672 1 98.62 312 LYS B O 1
ATOM 5720 N N . ILE B 1 313 ? -9.234 38.875 14.922 1 98.75 313 ILE B N 1
ATOM 5721 C CA . ILE B 1 313 ? -9.078 37.844 13.914 1 98.75 313 ILE B CA 1
ATOM 5722 C C . ILE B 1 313 ? -9.516 36.5 14.5 1 98.75 313 ILE B C 1
ATOM 5724 O O . ILE B 1 313 ? -9.133 36.156 15.617 1 98.75 313 ILE B O 1
ATOM 5728 N N . VAL B 1 314 ? -10.312 35.781 13.742 1 98.62 314 VAL B N 1
ATOM 5729 C CA . VAL B 1 314 ? -10.797 34.469 14.172 1 98.62 314 VAL B CA 1
ATOM 5730 C C . VAL B 1 314 ? -10.523 33.438 13.078 1 98.62 314 VAL B C 1
ATOM 5732 O O . VAL B 1 314 ? -10.75 33.719 11.891 1 98.62 314 VAL B O 1
ATOM 5735 N N . ALA B 1 315 ? -9.938 32.344 13.445 1 97.94 315 ALA B N 1
ATOM 5736 C CA . ALA B 1 315 ? -9.742 31.203 12.562 1 97.94 315 ALA B CA 1
ATOM 5737 C C . ALA B 1 315 ? -10.258 29.922 13.219 1 97.94 315 ALA B C 1
ATOM 5739 O O . ALA B 1 315 ? -10.312 29.828 14.445 1 97.94 315 ALA B O 1
ATOM 5740 N N . THR B 1 316 ? -10.672 29.031 12.445 1 95.19 316 THR B N 1
ATOM 5741 C CA . THR B 1 316 ? -11.125 27.719 12.898 1 95.19 316 THR B CA 1
ATOM 5742 C C . THR B 1 316 ? -10.602 26.625 11.977 1 95.19 316 THR B C 1
ATOM 5744 O O . THR B 1 316 ? -9.906 26.906 11 1 95.19 316 THR B O 1
ATOM 5747 N N . GLY B 1 317 ? -10.914 25.375 12.352 1 90.5 317 GLY B N 1
ATOM 5748 C CA . GLY B 1 317 ? -10.617 24.25 11.477 1 90.5 317 GLY B CA 1
ATOM 5749 C C . GLY B 1 317 ? -11.711 23.984 10.453 1 90.5 317 GLY B C 1
ATOM 5750 O O . GLY B 1 317 ? -11.555 23.125 9.594 1 90.5 317 GLY B O 1
ATOM 5751 N N . ARG B 1 318 ? -12.719 24.75 10.453 1 84.06 318 ARG B N 1
ATOM 5752 C CA . ARG B 1 318 ? -13.914 24.469 9.672 1 84.06 318 ARG B CA 1
ATOM 5753 C C . ARG B 1 318 ? -13.859 25.172 8.32 1 84.06 318 ARG B C 1
ATOM 5755 O O . ARG B 1 318 ? -13.438 26.328 8.227 1 84.06 318 ARG B O 1
ATOM 5762 N N . SER B 1 319 ? -14.398 24.469 7.355 1 82.94 319 SER B N 1
ATOM 5763 C CA . SER B 1 319 ? -14.312 24.953 5.984 1 82.94 319 SER B CA 1
ATOM 5764 C C . SER B 1 319 ? -15.406 25.984 5.703 1 82.94 319 SER B C 1
ATOM 5766 O O . SER B 1 319 ? -15.336 26.719 4.723 1 82.94 319 SER B O 1
ATOM 5768 N N . ASP B 1 320 ? -16.438 26.031 6.488 1 82.88 320 ASP B N 1
ATOM 5769 C CA . ASP B 1 320 ? -17.562 26.938 6.227 1 82.88 320 ASP B CA 1
ATOM 5770 C C . ASP B 1 320 ? -17.297 28.328 6.824 1 82.88 320 ASP B C 1
ATOM 5772 O O . ASP B 1 320 ? -18.156 29.203 6.754 1 82.88 320 ASP B O 1
ATOM 5776 N N . TYR B 1 321 ? -16.203 28.609 7.434 1 88.5 321 TYR B N 1
ATOM 5777 C CA . TYR B 1 321 ? -15.789 29.906 7.957 1 88.5 321 TYR B CA 1
ATOM 5778 C C . TYR B 1 321 ? -14.539 30.406 7.258 1 88.5 321 TYR B C 1
ATOM 5780 O O . TYR B 1 321 ? -13.781 29.625 6.68 1 88.5 321 TYR B O 1
ATOM 5788 N N . PRO B 1 322 ? -14.352 31.672 7.34 1 92.94 322 PRO B N 1
ATOM 5789 C CA . PRO B 1 322 ? -13.07 32.188 6.848 1 92.94 322 PRO B CA 1
ATOM 5790 C C . PRO B 1 322 ? -11.883 31.672 7.652 1 92.94 322 PRO B C 1
ATOM 5792 O O . PRO B 1 322 ? -12.055 31.188 8.781 1 92.94 322 PRO B O 1
ATOM 5795 N N . ASN B 1 323 ? -10.703 31.75 7.07 1 96.38 323 ASN B N 1
ATOM 5796 C CA . ASN B 1 323 ? -9.461 31.438 7.762 1 96.38 323 ASN B CA 1
ATOM 5797 C C . ASN B 1 323 ? -9.461 30.016 8.297 1 96.38 323 ASN B C 1
ATOM 5799 O O . ASN B 1 323 ? -9.242 29.781 9.484 1 96.38 323 ASN B O 1
ATOM 5803 N N . GLN B 1 324 ? -9.602 29.109 7.398 1 93.25 324 GLN B N 1
ATOM 5804 C CA . GLN B 1 324 ? -9.562 27.703 7.801 1 93.25 324 GLN B CA 1
ATOM 5805 C C . GLN B 1 324 ? -8.133 27.234 8.031 1 93.25 324 GLN B C 1
ATOM 5807 O O . GLN B 1 324 ? -7.32 27.219 7.098 1 93.25 324 GLN B O 1
ATOM 5812 N N . ILE B 1 325 ? -7.859 26.891 9.219 1 96 325 ILE B N 1
ATOM 5813 C CA . ILE B 1 325 ? -6.582 26.281 9.555 1 96 325 ILE B CA 1
ATOM 5814 C C . ILE B 1 325 ? -6.734 24.75 9.547 1 96 325 ILE B C 1
ATOM 5816 O O . ILE B 1 325 ? -7.227 24.172 10.523 1 96 325 ILE B O 1
ATOM 5820 N N . ASN B 1 326 ? -6.23 24.188 8.539 1 93.06 326 ASN B N 1
ATOM 5821 C CA . ASN B 1 326 ? -6.328 22.75 8.312 1 93.06 326 ASN B CA 1
ATOM 5822 C C . ASN B 1 326 ? -5.008 22.172 7.805 1 93.06 326 ASN B C 1
ATOM 5824 O O . ASN B 1 326 ? -4.363 22.766 6.934 1 93.06 326 ASN B O 1
ATOM 5828 N N . ASN B 1 327 ? -4.719 21.031 8.336 1 94.81 327 ASN B N 1
ATOM 5829 C CA . ASN B 1 327 ? -3.422 20.438 8.023 1 94.81 327 ASN B CA 1
ATOM 5830 C C . ASN B 1 327 ? -3.289 20.109 6.539 1 94.81 327 ASN B C 1
ATOM 5832 O O . ASN B 1 327 ? -2.18 19.938 6.035 1 94.81 327 ASN B O 1
ATOM 5836 N N . VAL B 1 328 ? -4.383 20.078 5.766 1 96.06 328 VAL B N 1
ATOM 5837 C CA . VAL B 1 328 ? -4.34 19.781 4.336 1 96.06 328 VAL B CA 1
ATOM 5838 C C . VAL B 1 328 ? -3.479 20.828 3.623 1 96.06 328 VAL B C 1
ATOM 5840 O O . VAL B 1 328 ? -2.85 20.531 2.605 1 96.06 328 VAL B O 1
ATOM 5843 N N . LEU B 1 329 ? -3.377 22 4.203 1 97.62 329 LEU B N 1
ATOM 5844 C CA . LEU B 1 329 ? -2.559 23.062 3.611 1 97.62 329 LEU B CA 1
ATOM 5845 C C . LEU B 1 329 ? -1.074 22.75 3.783 1 97.62 329 LEU B C 1
ATOM 5847 O O . LEU B 1 329 ? -0.229 23.359 3.125 1 97.62 329 LEU B O 1
ATOM 5851 N N . GLY B 1 330 ? -0.73 21.797 4.66 1 98.19 330 GLY B N 1
ATOM 5852 C CA . GLY B 1 330 ? 0.658 21.562 5.023 1 98.19 330 GLY B CA 1
ATOM 5853 C C . GLY B 1 330 ? 1.238 20.312 4.383 1 98.19 330 GLY B C 1
ATOM 5854 O O . GLY B 1 330 ? 2.113 20.406 3.518 1 98.19 330 GLY B O 1
ATOM 5855 N N . PHE B 1 331 ? 0.657 19.125 4.672 1 98.44 331 PHE B N 1
ATOM 5856 C CA . PHE B 1 331 ? 1.34 17.859 4.477 1 98.44 331 PHE B CA 1
ATOM 5857 C C . PHE B 1 331 ? 1.569 17.594 2.996 1 98.44 331 PHE B C 1
ATOM 5859 O O . PHE B 1 331 ? 2.607 17.047 2.611 1 98.44 331 PHE B O 1
ATOM 5866 N N . PRO B 1 332 ? 0.678 17.922 2.01 1 98.69 332 PRO B N 1
ATOM 5867 C CA . PRO B 1 332 ? 0.986 17.609 0.612 1 98.69 332 PRO B CA 1
ATOM 5868 C C . PRO B 1 332 ? 2.236 18.328 0.11 1 98.69 332 PRO B C 1
ATOM 5870 O O . PRO B 1 332 ? 3.117 17.703 -0.483 1 98.69 332 PRO B O 1
ATOM 5873 N N . GLY B 1 333 ? 2.289 19.641 0.383 1 98.88 333 GLY B N 1
ATOM 5874 C CA . GLY B 1 333 ? 3.438 20.406 -0.076 1 98.88 333 GLY B CA 1
ATOM 5875 C C . GLY B 1 333 ? 4.727 20.031 0.629 1 98.88 333 GLY B C 1
ATOM 5876 O O . GLY B 1 333 ? 5.789 19.984 0.006 1 98.88 333 GLY B O 1
ATOM 5877 N N . ILE B 1 334 ? 4.629 19.766 1.912 1 98.94 334 ILE B N 1
ATOM 5878 C CA . ILE B 1 334 ? 5.797 19.391 2.703 1 98.94 334 ILE B CA 1
ATOM 5879 C C . ILE B 1 334 ? 6.395 18.094 2.152 1 98.94 334 ILE B C 1
ATOM 5881 O O . ILE B 1 334 ? 7.594 18.031 1.867 1 98.94 334 ILE B O 1
ATOM 5885 N N . PHE B 1 335 ? 5.605 17.078 1.931 1 98.94 335 PHE B N 1
ATOM 5886 C CA . PHE B 1 335 ? 6.109 15.805 1.43 1 98.94 335 PHE B CA 1
ATOM 5887 C C . PHE B 1 335 ? 6.582 15.938 -0.013 1 98.94 335 PHE B C 1
ATOM 5889 O O . PHE B 1 335 ? 7.555 15.297 -0.414 1 98.94 335 PHE B O 1
ATOM 5896 N N . ARG B 1 336 ? 5.852 16.734 -0.821 1 98.88 336 ARG B N 1
ATOM 5897 C CA . ARG B 1 336 ? 6.285 16.922 -2.203 1 98.88 336 ARG B CA 1
ATOM 5898 C C . ARG B 1 336 ? 7.711 17.453 -2.266 1 98.88 336 ARG B C 1
ATOM 5900 O O . ARG B 1 336 ? 8.555 16.906 -2.975 1 98.88 336 ARG B O 1
ATOM 5907 N N . GLY B 1 337 ? 7.938 18.531 -1.509 1 98.94 337 GLY B N 1
ATOM 5908 C CA . GLY B 1 337 ? 9.281 19.094 -1.459 1 98.94 337 GLY B CA 1
ATOM 5909 C C . GLY B 1 337 ? 10.312 18.094 -0.952 1 98.94 337 GLY B C 1
ATOM 5910 O O . GLY B 1 337 ? 11.398 17.984 -1.523 1 98.94 337 GLY B O 1
ATOM 5911 N N . ALA B 1 338 ? 10 17.406 0.123 1 98.94 338 ALA B N 1
ATOM 5912 C CA . ALA B 1 338 ? 10.914 16.438 0.732 1 98.94 338 ALA B CA 1
ATOM 5913 C C . ALA B 1 338 ? 11.227 15.297 -0.228 1 98.94 338 ALA B C 1
ATOM 5915 O O . ALA B 1 338 ? 12.383 14.898 -0.368 1 98.94 338 ALA B O 1
ATOM 5916 N N . LEU B 1 339 ? 10.219 14.758 -0.903 1 98.75 339 LEU B N 1
ATOM 5917 C CA . LEU B 1 339 ? 10.391 13.602 -1.78 1 98.75 339 LEU B CA 1
ATOM 5918 C C . LEU B 1 339 ? 11.164 13.984 -3.037 1 98.75 339 LEU B C 1
ATOM 5920 O O . LEU B 1 339 ? 11.977 13.203 -3.533 1 98.75 339 LEU B O 1
ATOM 5924 N N . ASP B 1 340 ? 10.852 15.18 -3.568 1 98.5 340 ASP B N 1
ATOM 5925 C CA . ASP B 1 340 ? 11.523 15.602 -4.797 1 98.5 340 ASP B CA 1
ATOM 5926 C C . ASP B 1 340 ? 13.039 15.609 -4.613 1 98.5 340 ASP B C 1
ATOM 5928 O O . ASP B 1 340 ? 13.781 15.25 -5.531 1 98.5 340 ASP B O 1
ATOM 5932 N N . VAL B 1 341 ? 13.469 15.969 -3.426 1 98.62 341 VAL B N 1
ATOM 5933 C CA . VAL B 1 341 ? 14.914 16.047 -3.209 1 98.62 341 VAL B CA 1
ATOM 5934 C C . VAL B 1 341 ? 15.391 14.836 -2.428 1 98.62 341 VAL B C 1
ATOM 5936 O O . VAL B 1 341 ? 16.531 14.797 -1.952 1 98.62 341 VAL B O 1
ATOM 5939 N N . ARG B 1 342 ? 14.547 13.836 -2.254 1 97.94 342 ARG B N 1
ATOM 5940 C CA . ARG B 1 342 ? 14.859 12.602 -1.538 1 97.94 342 ARG B CA 1
ATOM 5941 C C . ARG B 1 342 ? 15.469 12.906 -0.173 1 97.94 342 ARG B C 1
ATOM 5943 O O . ARG B 1 342 ? 16.531 12.383 0.164 1 97.94 342 ARG B O 1
ATOM 5950 N N . ALA B 1 343 ? 14.758 13.734 0.572 1 98.75 343 ALA B N 1
ATOM 5951 C CA . ALA B 1 343 ? 15.227 14.156 1.889 1 98.75 343 ALA B CA 1
ATOM 5952 C C . ALA B 1 343 ? 15.258 12.977 2.859 1 98.75 343 ALA B C 1
ATOM 5954 O O . ALA B 1 343 ? 14.391 12.109 2.818 1 98.75 343 ALA B O 1
ATOM 5955 N N . THR B 1 344 ? 16.203 12.961 3.795 1 98.44 344 THR B N 1
ATOM 5956 C CA . THR B 1 344 ? 16.312 11.93 4.812 1 98.44 344 THR B CA 1
ATOM 5957 C C . THR B 1 344 ? 15.508 12.297 6.055 1 98.44 344 THR B C 1
ATOM 5959 O O . THR B 1 344 ? 15.273 11.461 6.926 1 98.44 344 THR B O 1
ATOM 5962 N N . ASP B 1 345 ? 15.07 13.547 6.082 1 98.38 345 ASP B N 1
ATOM 5963 C CA . ASP B 1 345 ? 14.344 14.07 7.238 1 98.38 345 ASP B CA 1
ATOM 5964 C C . ASP B 1 345 ? 13.461 15.25 6.852 1 98.38 345 ASP B C 1
ATOM 5966 O O . ASP B 1 345 ? 13.57 15.781 5.742 1 98.38 345 ASP B O 1
ATOM 5970 N N . ILE B 1 346 ? 12.523 15.578 7.645 1 98.69 346 ILE B N 1
ATOM 5971 C CA . ILE B 1 346 ? 11.812 16.859 7.633 1 98.69 346 ILE B CA 1
ATOM 5972 C C . ILE B 1 346 ? 12.164 17.656 8.891 1 98.69 346 ILE B C 1
ATOM 5974 O O . ILE B 1 346 ? 11.648 17.375 9.977 1 98.69 346 ILE B O 1
ATOM 5978 N N . THR B 1 347 ? 12.953 18.594 8.734 1 98.44 347 THR B N 1
ATOM 5979 C CA . THR B 1 347 ? 13.508 19.328 9.867 1 98.44 347 THR B CA 1
ATOM 5980 C C . THR B 1 347 ? 12.547 20.438 10.312 1 98.44 347 THR B C 1
ATOM 5982 O O . THR B 1 347 ? 11.586 20.75 9.609 1 98.44 347 THR B O 1
ATOM 5985 N N . LEU B 1 348 ? 12.844 20.984 11.477 1 98.06 348 LEU B N 1
ATOM 5986 C CA . LEU B 1 348 ? 12.078 22.109 11.992 1 98.06 348 LEU B CA 1
ATOM 5987 C C . LEU B 1 348 ? 12.141 23.297 11.031 1 98.06 348 LEU B C 1
ATOM 5989 O O . LEU B 1 348 ? 11.148 24 10.828 1 98.06 348 LEU B O 1
ATOM 5993 N N . ASN B 1 349 ? 13.312 23.547 10.453 1 98.69 349 ASN B N 1
ATOM 5994 C CA . ASN B 1 349 ? 13.469 24.641 9.492 1 98.69 349 ASN B CA 1
ATOM 5995 C C . ASN B 1 349 ? 12.633 24.406 8.234 1 98.69 349 ASN B C 1
ATOM 5997 O O . ASN B 1 349 ? 12.133 25.359 7.637 1 98.69 349 ASN B O 1
ATOM 6001 N N . MET B 1 350 ? 12.531 23.172 7.812 1 98.88 350 MET B N 1
ATOM 6002 C CA . MET B 1 350 ? 11.664 22.844 6.684 1 98.88 350 MET B CA 1
ATOM 6003 C C . MET B 1 350 ? 10.211 23.141 7.008 1 98.88 350 MET B C 1
ATOM 6005 O O . MET B 1 350 ? 9.469 23.656 6.16 1 98.88 350 MET B O 1
ATOM 6009 N N . ASN B 1 351 ? 9.812 22.844 8.273 1 98.88 351 ASN B N 1
ATOM 6010 C CA . ASN B 1 351 ? 8.461 23.172 8.711 1 98.88 351 ASN B CA 1
ATOM 6011 C C . ASN B 1 351 ? 8.227 24.688 8.68 1 98.88 351 ASN B C 1
ATOM 6013 O O . ASN B 1 351 ? 7.168 25.141 8.242 1 98.88 351 ASN B O 1
ATOM 6017 N N . ILE B 1 352 ? 9.18 25.422 9.125 1 98.88 352 ILE B N 1
ATOM 6018 C CA . ILE B 1 352 ? 9.07 26.875 9.156 1 98.88 352 ILE B CA 1
ATOM 6019 C C . ILE B 1 352 ? 9 27.422 7.727 1 98.88 352 ILE B C 1
ATOM 6021 O O . ILE B 1 352 ? 8.188 28.297 7.426 1 98.88 352 ILE B O 1
ATOM 6025 N N . ALA B 1 353 ? 9.859 26.859 6.867 1 98.94 353 ALA B N 1
ATOM 6026 C CA . ALA B 1 353 ? 9.844 27.266 5.465 1 98.94 353 ALA B CA 1
ATOM 6027 C C . ALA B 1 353 ? 8.477 27 4.832 1 98.94 353 ALA B C 1
ATOM 6029 O O . ALA B 1 353 ? 7.988 27.812 4.039 1 98.94 353 ALA B O 1
ATOM 6030 N N . ALA B 1 354 ? 7.906 25.891 5.133 1 98.94 354 ALA B N 1
ATOM 6031 C CA . ALA B 1 354 ? 6.57 25.562 4.641 1 98.94 354 ALA B CA 1
ATOM 6032 C C . ALA B 1 354 ? 5.551 26.594 5.105 1 98.94 354 ALA B C 1
ATOM 6034 O O . ALA B 1 354 ? 4.75 27.094 4.305 1 98.94 354 ALA B O 1
ATOM 6035 N N . ALA B 1 355 ? 5.566 26.938 6.387 1 98.94 355 ALA B N 1
ATOM 6036 C CA . ALA B 1 355 ? 4.629 27.906 6.953 1 98.94 355 ALA B CA 1
ATOM 6037 C C . ALA B 1 355 ? 4.762 29.266 6.273 1 98.94 355 ALA B C 1
ATOM 6039 O O . ALA B 1 355 ? 3.762 29.891 5.926 1 98.94 355 ALA B O 1
ATOM 6040 N N . GLU B 1 356 ? 6.008 29.703 6.105 1 98.88 356 GLU B N 1
ATOM 6041 C CA . GLU B 1 356 ? 6.273 30.984 5.465 1 98.88 356 GLU B CA 1
ATOM 6042 C C . GLU B 1 356 ? 5.777 31 4.02 1 98.88 356 GLU B C 1
ATOM 6044 O O . GLU B 1 356 ? 5.234 32 3.553 1 98.88 356 GLU B O 1
ATOM 6049 N N . ALA B 1 357 ? 6.008 29.875 3.338 1 98.88 357 ALA B N 1
ATOM 6050 C CA . ALA B 1 357 ? 5.547 29.766 1.958 1 98.88 357 ALA B CA 1
ATOM 6051 C C . ALA B 1 357 ? 4.023 29.844 1.883 1 98.88 357 ALA B C 1
ATOM 6053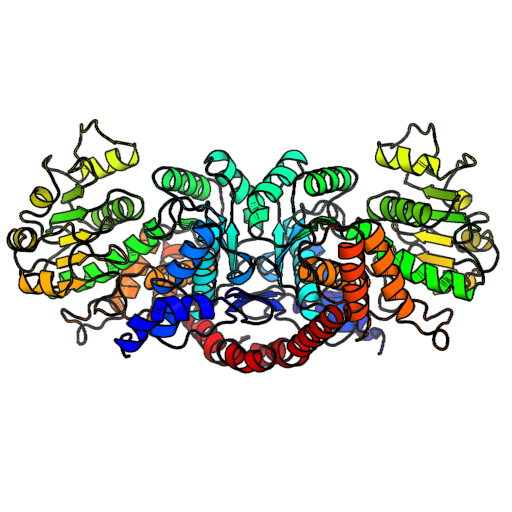 O O . ALA B 1 357 ? 3.471 30.547 1.033 1 98.88 357 ALA B O 1
ATOM 6054 N N . ILE B 1 358 ? 3.338 29.109 2.725 1 98.81 358 ILE B N 1
ATOM 6055 C CA . ILE B 1 358 ? 1.88 29.141 2.76 1 98.81 358 ILE B CA 1
ATOM 6056 C C . ILE B 1 358 ? 1.405 30.562 3.018 1 98.81 358 ILE B C 1
ATOM 6058 O O . ILE B 1 358 ? 0.525 31.078 2.316 1 98.81 358 ILE B O 1
ATOM 6062 N N . ALA B 1 359 ? 1.965 31.25 4.008 1 98.75 359 ALA B N 1
ATOM 6063 C CA . ALA B 1 359 ? 1.582 32.594 4.371 1 98.75 359 ALA B CA 1
ATOM 6064 C C . ALA B 1 359 ? 1.791 33.562 3.207 1 98.75 359 ALA B C 1
ATOM 6066 O O . ALA B 1 359 ? 0.988 34.469 2.994 1 98.75 359 ALA B O 1
ATOM 6067 N N . SER B 1 360 ? 2.812 33.344 2.461 1 98.62 360 SER B N 1
ATOM 6068 C CA . SER B 1 360 ? 3.209 34.25 1.399 1 98.62 360 SER B CA 1
ATOM 6069 C C . SER B 1 360 ? 2.227 34.219 0.234 1 98.62 360 SER B C 1
ATOM 6071 O O . SER B 1 360 ? 2.223 35.094 -0.617 1 98.62 360 SER B O 1
ATOM 6073 N N . VAL B 1 361 ? 1.437 33.188 0.156 1 98.38 361 VAL B N 1
ATOM 6074 C CA . VAL B 1 361 ? 0.456 33.062 -0.917 1 98.38 361 VAL B CA 1
ATOM 6075 C C . VAL B 1 361 ? -0.58 34.156 -0.808 1 98.38 361 VAL B C 1
ATOM 6077 O O . VAL B 1 361 ? -1.127 34.625 -1.817 1 98.38 361 VAL B O 1
ATOM 6080 N N . VAL B 1 362 ? -0.872 34.594 0.452 1 98.19 362 VAL B N 1
ATOM 6081 C CA . VAL B 1 362 ? -1.759 35.75 0.673 1 98.19 362 VAL B CA 1
ATOM 6082 C C . VAL B 1 362 ? -0.985 37.062 0.486 1 98.19 362 VAL B C 1
ATOM 6084 O O . VAL B 1 362 ? -0.11 37.375 1.289 1 98.19 362 VAL B O 1
ATOM 6087 N N . SER B 1 363 ? -1.344 37.812 -0.489 1 97.5 363 SER B N 1
ATOM 6088 C CA . SER B 1 363 ? -0.646 39.094 -0.745 1 97.5 363 SER B CA 1
ATOM 6089 C C . SER B 1 363 ? -1.019 40.156 0.286 1 97.5 363 SER B C 1
ATOM 6091 O O . SER B 1 363 ? -2.041 40.031 0.965 1 97.5 363 SER B O 1
ATOM 6093 N N . ASP B 1 364 ? -0.184 41.156 0.309 1 96.81 364 ASP B N 1
ATOM 6094 C CA . ASP B 1 364 ? -0.456 42.281 1.227 1 96.81 364 ASP B CA 1
ATOM 6095 C C . ASP B 1 364 ? -1.774 42.969 0.881 1 96.81 364 ASP B C 1
ATOM 6097 O O . ASP B 1 364 ? -2.48 43.438 1.771 1 96.81 364 ASP B O 1
ATOM 6101 N N . GLU B 1 365 ? -2.137 43 -0.35 1 97.5 365 GLU B N 1
ATOM 6102 C CA . GLU B 1 365 ? -3.35 43.656 -0.811 1 97.5 365 GLU B CA 1
ATOM 6103 C C . GLU B 1 365 ? -4.598 42.875 -0.41 1 97.5 365 GLU B C 1
ATOM 6105 O O . GLU B 1 365 ? -5.652 43.469 -0.154 1 97.5 365 GLU B O 1
ATOM 6110 N N . GLU B 1 366 ? -4.48 41.531 -0.312 1 96.5 366 GLU B N 1
ATOM 6111 C CA . GLU B 1 366 ? -5.629 40.688 -0.032 1 96.5 366 GLU B CA 1
ATOM 6112 C C . GLU B 1 366 ? -5.781 40.438 1.466 1 96.5 366 GLU B C 1
ATOM 6114 O O . GLU B 1 366 ? -6.848 40.031 1.928 1 96.5 366 GLU B O 1
ATOM 6119 N N . LEU B 1 367 ? -4.715 40.688 2.148 1 98 367 LEU B N 1
ATOM 6120 C CA . LEU B 1 367 ? -4.672 40.375 3.574 1 98 367 LEU B CA 1
ATOM 6121 C C . LEU B 1 367 ? -5.758 41.125 4.328 1 98 367 LEU B C 1
ATOM 6123 O O . LEU B 1 367 ? -5.902 42.344 4.152 1 98 367 LEU B O 1
ATOM 6127 N N . SER B 1 368 ? -6.594 40.438 5.082 1 98.31 368 SER B N 1
ATOM 6128 C CA . SER B 1 368 ? -7.664 41.031 5.887 1 98.31 368 SER B CA 1
ATOM 6129 C C . SER B 1 368 ? -7.992 40.125 7.082 1 98.31 368 SER B C 1
ATOM 6131 O O . SER B 1 368 ? -7.453 39.031 7.215 1 98.31 368 SER B O 1
ATOM 6133 N N . GLU B 1 369 ? -8.844 40.594 7.91 1 98 369 GLU B N 1
ATOM 6134 C CA . GLU B 1 369 ? -9.234 39.844 9.102 1 98 369 GLU B CA 1
ATOM 6135 C C . GLU B 1 369 ? -9.891 38.531 8.727 1 98 369 GLU B C 1
ATOM 6137 O O . GLU B 1 369 ? -9.844 37.562 9.5 1 98 369 GLU B O 1
ATOM 6142 N N . ASP B 1 370 ? -10.406 38.5 7.488 1 97 370 ASP B N 1
ATOM 6143 C CA . ASP B 1 370 ? -11.133 37.281 7.07 1 97 370 ASP B CA 1
ATOM 6144 C C . ASP B 1 370 ? -10.344 36.5 6.031 1 97 370 ASP B C 1
ATOM 6146 O O . ASP B 1 370 ? -10.883 35.594 5.395 1 97 370 ASP B O 1
ATOM 6150 N N . TYR B 1 371 ? -9.109 36.906 5.832 1 97.56 371 TYR B N 1
ATOM 6151 C CA . TYR B 1 371 ? -8.281 36.219 4.852 1 97.56 371 TYR B CA 1
ATOM 6152 C C . TYR B 1 371 ? -6.812 36.281 5.246 1 97.56 371 TYR B C 1
ATOM 6154 O O . TYR B 1 371 ? -6.023 37 4.637 1 97.56 371 TYR B O 1
ATOM 6162 N N . ILE B 1 372 ? -6.41 35.406 6.137 1 98.5 372 ILE B N 1
ATOM 6163 C CA . ILE B 1 372 ? -5.039 35.406 6.629 1 98.5 372 ILE B CA 1
ATOM 6164 C C . ILE B 1 372 ? -4.32 34.156 6.152 1 98.5 372 ILE B C 1
ATOM 6166 O O . ILE B 1 372 ? -3.117 34 6.379 1 98.5 372 ILE B O 1
ATOM 6170 N N . ILE B 1 373 ? -4.957 33.219 5.594 1 98.19 373 ILE B N 1
ATOM 6171 C CA . ILE B 1 373 ? -4.418 31.953 5.129 1 98.19 373 ILE B CA 1
ATOM 6172 C C . ILE B 1 373 ? -5.141 31.531 3.852 1 98.19 373 ILE B C 1
ATOM 6174 O O . ILE B 1 373 ? -6.348 31.734 3.713 1 98.19 373 ILE B O 1
ATOM 6178 N N . PRO B 1 374 ? -4.453 31.078 2.869 1 97.31 374 PRO B N 1
ATOM 6179 C CA . PRO B 1 374 ? -5.094 30.734 1.595 1 97.31 374 PRO B CA 1
ATOM 6180 C C . PRO B 1 374 ? -6.004 29.516 1.696 1 97.31 374 PRO B C 1
ATOM 6182 O O . PRO B 1 374 ? -5.918 28.766 2.666 1 97.31 374 PRO B O 1
ATOM 6185 N N . SER B 1 375 ? -6.781 29.359 0.687 1 93.56 375 SER B N 1
ATOM 6186 C CA . SER B 1 375 ? -7.629 28.188 0.545 1 93.56 375 SER B CA 1
ATOM 6187 C C . SER B 1 375 ? -6.805 26.953 0.177 1 93.56 375 SER B C 1
ATOM 6189 O O . SER B 1 375 ? -5.832 27.062 -0.576 1 93.56 375 SER B O 1
ATOM 6191 N N . PRO B 1 376 ? -7.227 25.781 0.684 1 93.88 376 PRO B N 1
ATOM 6192 C CA . PRO B 1 376 ? -6.539 24.547 0.272 1 93.88 376 PRO B CA 1
ATOM 6193 C C . PRO B 1 376 ? -6.648 24.281 -1.229 1 93.88 376 PRO B C 1
ATOM 6195 O O . PRO B 1 376 ? -5.918 23.453 -1.768 1 93.88 376 PRO B O 1
ATOM 6198 N N . LEU B 1 377 ? -7.52 24.938 -1.907 1 92.88 377 LEU B N 1
ATOM 6199 C CA . LEU B 1 377 ? -7.711 24.719 -3.334 1 92.88 377 LEU B CA 1
ATOM 6200 C C . LEU B 1 377 ? -6.953 25.75 -4.16 1 92.88 377 LEU B C 1
ATOM 6202 O O . LEU B 1 377 ? -6.98 25.703 -5.391 1 92.88 377 LEU B O 1
ATOM 6206 N N . HIS B 1 378 ? -6.316 26.688 -3.459 1 95.25 378 HIS B N 1
ATOM 6207 C CA . HIS B 1 378 ? -5.523 27.703 -4.152 1 95.25 378 HIS B CA 1
ATOM 6208 C C . HIS B 1 378 ? -4.449 27.047 -5.023 1 95.25 378 HIS B C 1
ATOM 6210 O O . HIS B 1 378 ? -3.707 26.188 -4.555 1 95.25 378 HIS B O 1
ATOM 6216 N N . PRO B 1 379 ? -4.27 27.453 -6.219 1 95.75 379 PRO B N 1
ATOM 6217 C CA . PRO B 1 379 ? -3.381 26.766 -7.156 1 95.75 379 PRO B CA 1
ATOM 6218 C C . PRO B 1 379 ? -1.905 26.922 -6.793 1 95.75 379 PRO B C 1
ATOM 6220 O O . PRO B 1 379 ? -1.08 26.078 -7.176 1 95.75 379 PRO B O 1
ATOM 6223 N N . ASP B 1 380 ? -1.57 27.938 -5.996 1 97.44 380 ASP B N 1
ATOM 6224 C CA . ASP B 1 380 ? -0.159 28.266 -5.812 1 97.44 380 ASP B CA 1
ATOM 6225 C C . ASP B 1 380 ? 0.369 27.688 -4.5 1 97.44 380 ASP B C 1
ATOM 6227 O O . ASP B 1 380 ? 1.582 27.625 -4.289 1 97.44 380 ASP B O 1
ATOM 6231 N N . VAL B 1 381 ? -0.437 27.297 -3.592 1 98.19 381 VAL B N 1
ATOM 6232 C CA . VAL B 1 381 ? -0.015 27 -2.227 1 98.19 381 VAL B CA 1
ATOM 6233 C C . VAL B 1 381 ? 0.973 25.844 -2.229 1 98.19 381 VAL B C 1
ATOM 6235 O O . VAL B 1 381 ? 2.084 25.953 -1.707 1 98.19 381 VAL B O 1
ATOM 6238 N N . TYR B 1 382 ? 0.646 24.75 -2.895 1 98.75 382 TYR B N 1
ATOM 6239 C CA . TYR B 1 382 ? 1.441 23.531 -2.791 1 98.75 382 TYR B CA 1
ATOM 6240 C C . TYR B 1 382 ? 2.721 23.656 -3.611 1 98.75 382 TYR B C 1
ATOM 6242 O O . TYR B 1 382 ? 3.793 23.25 -3.16 1 98.75 382 TYR B O 1
ATOM 6250 N N . PRO B 1 383 ? 2.693 24.266 -4.836 1 98.88 383 PRO B N 1
ATOM 6251 C CA . PRO B 1 383 ? 3.947 24.469 -5.562 1 98.88 383 PRO B CA 1
ATOM 6252 C C . PRO B 1 383 ? 4.934 25.359 -4.801 1 98.88 383 PRO B C 1
ATOM 6254 O O . PRO B 1 383 ? 6.121 25.031 -4.719 1 98.88 383 PRO B O 1
ATOM 6257 N N . LYS B 1 384 ? 4.438 26.438 -4.199 1 98.88 384 LYS B N 1
ATOM 6258 C CA . LYS B 1 384 ? 5.309 27.344 -3.451 1 98.88 384 LYS B CA 1
ATOM 6259 C C . LYS B 1 384 ? 5.832 26.672 -2.184 1 98.88 384 LYS B C 1
ATOM 6261 O O . LYS B 1 384 ? 7 26.844 -1.825 1 98.88 384 LYS B O 1
ATOM 6266 N N . GLU B 1 385 ? 4.957 26.016 -1.533 1 98.88 385 GLU B N 1
ATOM 6267 C CA . GLU B 1 385 ? 5.328 25.297 -0.327 1 98.88 385 GLU B CA 1
ATOM 6268 C C . GLU B 1 385 ? 6.379 24.219 -0.63 1 98.88 385 GLU B C 1
ATOM 6270 O O . GLU B 1 385 ? 7.387 24.125 0.069 1 98.88 385 GLU B O 1
ATOM 6275 N N . ALA B 1 386 ? 6.184 23.391 -1.662 1 98.94 386 ALA B N 1
ATOM 6276 C CA . ALA B 1 386 ? 7.117 22.344 -2.051 1 98.94 386 ALA B CA 1
ATOM 6277 C C . ALA B 1 386 ? 8.492 22.922 -2.375 1 98.94 386 ALA B C 1
ATOM 6279 O O . ALA B 1 386 ? 9.516 22.375 -1.956 1 98.94 386 ALA B O 1
ATOM 6280 N N . ARG B 1 387 ? 8.508 24.016 -3.143 1 98.94 387 ARG B N 1
ATOM 6281 C CA . ARG B 1 387 ? 9.766 24.688 -3.459 1 98.94 387 ARG B CA 1
ATOM 6282 C C . ARG B 1 387 ? 10.508 25.094 -2.189 1 98.94 387 ARG B C 1
ATOM 6284 O O . ARG B 1 387 ? 11.695 24.797 -2.037 1 98.94 387 ARG B O 1
ATOM 6291 N N . ALA B 1 388 ? 9.805 25.734 -1.296 1 98.94 388 ALA B N 1
ATOM 6292 C CA . ALA B 1 388 ? 10.422 26.25 -0.073 1 98.94 388 ALA B CA 1
ATOM 6293 C C . ALA B 1 388 ? 10.984 25.109 0.772 1 98.94 388 ALA B C 1
ATOM 6295 O O . ALA B 1 388 ? 12.094 25.219 1.311 1 98.94 388 ALA B O 1
ATOM 6296 N N . VAL B 1 389 ? 10.25 24.047 0.895 1 98.94 389 VAL B N 1
ATOM 6297 C CA . VAL B 1 389 ? 10.656 22.891 1.694 1 98.94 389 VAL B CA 1
ATOM 6298 C C . VAL B 1 389 ? 11.875 22.219 1.063 1 98.94 389 VAL B C 1
ATOM 6300 O O . VAL B 1 389 ? 12.836 21.875 1.761 1 98.94 389 VAL B O 1
ATOM 6303 N N . ALA B 1 390 ? 11.852 22.016 -0.251 1 98.94 390 ALA B N 1
ATOM 6304 C CA . ALA B 1 390 ? 12.969 21.406 -0.958 1 98.94 390 ALA B CA 1
ATOM 6305 C C . ALA B 1 390 ? 14.242 22.234 -0.795 1 98.94 390 ALA B C 1
ATOM 6307 O O . ALA B 1 390 ? 15.305 21.688 -0.496 1 98.94 390 ALA B O 1
ATOM 6308 N N . GLU B 1 391 ? 14.109 23.547 -1.021 1 98.94 391 GLU B N 1
ATOM 6309 C CA . GLU B 1 391 ? 15.258 24.438 -0.876 1 98.94 391 GLU B CA 1
ATOM 6310 C C . GLU B 1 391 ? 15.82 24.391 0.542 1 98.94 391 GLU B C 1
ATOM 6312 O O . GLU B 1 391 ? 17.047 24.359 0.732 1 98.94 391 GLU B O 1
ATOM 6317 N N . GLN B 1 392 ? 14.922 24.375 1.533 1 98.88 392 GLN B N 1
ATOM 6318 C CA . GLN B 1 392 ? 15.367 24.328 2.922 1 98.88 392 GLN B CA 1
ATOM 6319 C C . GLN B 1 392 ? 16.031 22.984 3.242 1 98.88 392 GLN B C 1
ATOM 6321 O O . GLN B 1 392 ? 16.984 22.922 4.023 1 98.88 392 GLN B O 1
ATOM 6326 N N . ALA B 1 393 ? 15.461 21.875 2.705 1 98.88 393 ALA B N 1
ATOM 6327 C CA . ALA B 1 393 ? 16.078 20.562 2.895 1 98.88 393 ALA B CA 1
ATOM 6328 C C . ALA B 1 393 ? 17.531 20.562 2.412 1 98.88 393 ALA B C 1
ATOM 6330 O O . ALA B 1 393 ? 18.406 20 3.064 1 98.88 393 ALA B O 1
ATOM 6331 N N . ILE B 1 394 ? 17.781 21.141 1.278 1 98.75 394 ILE B N 1
ATOM 6332 C CA . ILE B 1 394 ? 19.125 21.25 0.718 1 98.75 394 ILE B CA 1
ATOM 6333 C C . ILE B 1 394 ? 20 22.078 1.643 1 98.75 394 ILE B C 1
ATOM 6335 O O . ILE B 1 394 ? 21.125 21.672 1.962 1 98.75 394 ILE B O 1
ATOM 6339 N N . ARG B 1 395 ? 19.484 23.219 2.102 1 98.69 395 ARG B N 1
ATOM 6340 C CA . ARG B 1 395 ? 20.25 24.094 2.994 1 98.69 395 ARG B CA 1
ATOM 6341 C C . ARG B 1 395 ? 20.578 23.375 4.301 1 98.69 395 ARG B C 1
ATOM 6343 O O . ARG B 1 395 ? 21.672 23.562 4.855 1 98.69 395 ARG B O 1
ATOM 6350 N N . ASP B 1 396 ? 19.656 22.562 4.777 1 98.62 396 ASP B N 1
ATOM 6351 C CA . ASP B 1 396 ? 19.828 21.875 6.055 1 98.62 396 ASP B CA 1
ATOM 6352 C C . ASP B 1 396 ? 20.734 20.656 5.898 1 98.62 396 ASP B C 1
ATOM 6354 O O . ASP B 1 396 ? 21.125 20.031 6.891 1 98.62 396 ASP B O 1
ATOM 6358 N N . GLY B 1 397 ? 21.031 20.25 4.676 1 98.44 397 GLY B N 1
ATOM 6359 C CA . GLY B 1 397 ? 21.953 19.156 4.426 1 98.44 397 GLY B CA 1
ATOM 6360 C C . GLY B 1 397 ? 21.297 17.797 4.516 1 98.44 397 GLY B C 1
ATOM 6361 O O . GLY B 1 397 ? 21.969 16.781 4.684 1 98.44 397 GLY B O 1
ATOM 6362 N N . VAL B 1 398 ? 19.969 17.75 4.391 1 98.56 398 VAL B N 1
ATOM 6363 C CA . VAL B 1 398 ? 19.281 16.469 4.535 1 98.56 398 VAL B CA 1
ATOM 6364 C C . VAL B 1 398 ? 18.797 15.992 3.172 1 98.56 398 VAL B C 1
ATOM 6366 O O . VAL B 1 398 ? 18.188 14.93 3.064 1 98.56 398 VAL B O 1
ATOM 6369 N N . ALA B 1 399 ? 19.047 16.719 2.094 1 98.5 399 ALA B N 1
ATOM 6370 C CA . ALA B 1 399 ? 18.641 16.328 0.74 1 98.5 399 ALA B CA 1
ATOM 6371 C C . ALA B 1 399 ? 19.688 15.406 0.107 1 98.5 399 ALA B C 1
ATOM 6373 O O . ALA B 1 399 ? 20.891 15.672 0.178 1 98.5 399 ALA B O 1
ATOM 6374 N N . ARG B 1 400 ? 19.266 14.352 -0.542 1 96.81 400 ARG B N 1
ATOM 6375 C CA . ARG B 1 400 ? 20.172 13.438 -1.234 1 96.81 400 ARG B CA 1
ATOM 6376 C C . ARG B 1 400 ? 20.266 13.789 -2.715 1 96.81 400 ARG B C 1
ATOM 6378 O O . ARG B 1 400 ? 21.109 13.25 -3.428 1 96.81 400 ARG B O 1
ATOM 6385 N N . ARG B 1 401 ? 19.344 14.602 -3.135 1 95 401 ARG B N 1
ATOM 6386 C CA . ARG B 1 401 ? 19.312 15.125 -4.5 1 95 401 ARG B CA 1
ATOM 6387 C C . ARG B 1 401 ? 19.156 16.641 -4.504 1 95 401 ARG B C 1
ATOM 6389 O O . ARG B 1 401 ? 18.375 17.188 -3.729 1 95 401 ARG B O 1
ATOM 6396 N N . LYS B 1 402 ? 19.984 17.266 -5.367 1 95 402 LYS B N 1
ATOM 6397 C CA . LYS B 1 402 ? 19.906 18.719 -5.465 1 95 402 LYS B CA 1
ATOM 6398 C C . LYS B 1 402 ? 19.141 19.141 -6.715 1 95 402 LYS B C 1
ATOM 6400 O O . LYS B 1 402 ? 19.578 18.875 -7.836 1 95 402 LYS B O 1
ATOM 6405 N N . LEU B 1 403 ? 18.016 19.766 -6.453 1 96.69 403 LEU B N 1
ATOM 6406 C CA . LEU B 1 403 ? 17.172 20.328 -7.5 1 96.69 403 LEU B CA 1
ATOM 6407 C C . LEU B 1 403 ? 16.938 21.812 -7.281 1 96.69 403 LEU B C 1
ATOM 6409 O O . LEU B 1 403 ? 17.031 22.297 -6.152 1 96.69 403 LEU B O 1
ATOM 6413 N N . SER B 1 404 ? 16.75 22.531 -8.367 1 97.81 404 SER B N 1
ATOM 6414 C CA . SER B 1 404 ? 16.375 23.938 -8.195 1 97.81 404 SER B CA 1
ATOM 6415 C C . SER B 1 404 ? 14.953 24.078 -7.66 1 97.81 404 SER B C 1
ATOM 6417 O O . SER B 1 404 ? 14.086 23.25 -7.965 1 97.81 404 SER B O 1
ATOM 6419 N N . GLY B 1 405 ? 14.766 25.078 -6.84 1 98.19 405 GLY B N 1
ATOM 6420 C CA . GLY B 1 405 ? 13.422 25.375 -6.367 1 98.19 405 GLY B CA 1
ATOM 6421 C C . GLY B 1 405 ? 12.422 25.562 -7.496 1 98.19 405 GLY B C 1
ATOM 6422 O O . GLY B 1 405 ? 11.266 25.156 -7.383 1 98.19 405 GLY B O 1
ATOM 6423 N N . GLU B 1 406 ? 12.844 26.188 -8.547 1 98.31 406 GLU B N 1
ATOM 6424 C CA . GLU B 1 406 ? 11.992 26.422 -9.719 1 98.31 406 GLU B CA 1
ATOM 6425 C C . GLU B 1 406 ? 11.531 25.094 -10.328 1 98.31 406 GLU B C 1
ATOM 6427 O O . GLU B 1 406 ? 10.375 24.969 -10.734 1 98.31 406 GLU B O 1
ATOM 6432 N N . TRP B 1 407 ? 12.438 24.172 -10.383 1 98.06 407 TRP B N 1
ATOM 6433 C CA . TRP B 1 407 ? 12.07 22.859 -10.914 1 98.06 407 TRP B CA 1
ATOM 6434 C C . TRP B 1 407 ? 11 22.203 -10.047 1 98.06 407 TRP B C 1
ATOM 6436 O O . TRP B 1 407 ? 10.031 21.656 -10.57 1 98.06 407 TRP B O 1
ATOM 6446 N N . VAL B 1 408 ? 11.18 22.25 -8.734 1 98.62 408 VAL B N 1
ATOM 6447 C CA . VAL B 1 408 ? 10.242 21.641 -7.801 1 98.62 408 VAL B CA 1
ATOM 6448 C C . VAL B 1 408 ? 8.867 22.281 -7.949 1 98.62 408 VAL B C 1
ATOM 6450 O O . VAL B 1 408 ? 7.852 21.578 -7.965 1 98.62 408 VAL B O 1
ATOM 6453 N N . GLU B 1 409 ? 8.883 23.578 -7.984 1 98.62 409 GLU B N 1
ATOM 6454 C CA . GLU B 1 409 ? 7.633 24.312 -8.133 1 98.62 409 GLU B CA 1
ATOM 6455 C C . GLU B 1 409 ? 6.906 23.922 -9.414 1 98.62 409 GLU B C 1
ATOM 6457 O O . GLU B 1 409 ? 5.707 23.641 -9.391 1 98.62 409 GLU B O 1
ATOM 6462 N N . GLU B 1 410 ? 7.578 23.891 -10.578 1 98 410 GLU B N 1
ATOM 6463 C CA . GLU B 1 410 ? 6.988 23.547 -11.867 1 98 410 GLU B CA 1
ATOM 6464 C C . GLU B 1 410 ? 6.555 22.078 -11.891 1 98 410 GLU B C 1
ATOM 6466 O O . GLU B 1 410 ? 5.523 21.734 -12.477 1 98 410 GLU B O 1
ATOM 6471 N N . HIS B 1 411 ? 7.418 21.25 -11.297 1 97.75 411 HIS B N 1
ATOM 6472 C CA . HIS B 1 411 ? 7.074 19.844 -11.195 1 97.75 411 HIS B CA 1
ATOM 6473 C C . HIS B 1 411 ? 5.75 19.656 -10.461 1 97.75 411 HIS B C 1
ATOM 6475 O O . HIS B 1 411 ? 4.902 18.859 -10.891 1 97.75 411 HIS B O 1
ATOM 6481 N N . THR B 1 412 ? 5.547 20.344 -9.352 1 98.56 412 THR B N 1
ATOM 6482 C CA . THR B 1 412 ? 4.316 20.266 -8.57 1 98.56 412 THR B CA 1
ATOM 6483 C C . THR B 1 412 ? 3.121 20.734 -9.391 1 98.56 412 THR B C 1
ATOM 6485 O O . THR B 1 412 ? 2.053 20.125 -9.352 1 98.56 412 THR B O 1
ATOM 6488 N N . ARG B 1 413 ? 3.25 21.844 -10.109 1 98.25 413 ARG B N 1
ATOM 6489 C CA . ARG B 1 413 ? 2.18 22.344 -10.961 1 98.25 413 ARG B CA 1
ATOM 6490 C C . ARG B 1 413 ? 1.795 21.328 -12.023 1 98.25 413 ARG B C 1
ATOM 6492 O O . ARG B 1 413 ? 0.612 21.141 -12.32 1 98.25 413 ARG B O 1
ATOM 6499 N N . LYS B 1 414 ? 2.811 20.688 -12.617 1 97.5 414 LYS B N 1
ATOM 6500 C CA . LYS B 1 414 ? 2.576 19.672 -13.641 1 97.5 414 LYS B CA 1
ATOM 6501 C C . LYS B 1 414 ? 1.806 18.484 -13.07 1 97.5 414 LYS B C 1
ATOM 6503 O O . LYS B 1 414 ? 0.926 17.938 -13.734 1 97.5 414 LYS B O 1
ATOM 6508 N N . LEU B 1 415 ? 2.182 18.062 -11.906 1 97.88 415 LEU B N 1
ATOM 6509 C CA . LEU B 1 415 ? 1.496 16.969 -11.234 1 97.88 415 LEU B CA 1
ATOM 6510 C C . LEU B 1 415 ? 0.025 17.297 -11.008 1 97.88 415 LEU B C 1
ATOM 6512 O O . LEU B 1 415 ? -0.846 16.453 -11.203 1 97.88 415 LEU B O 1
ATOM 6516 N N . ARG B 1 416 ? -0.253 18.516 -10.57 1 97.75 416 ARG B N 1
ATOM 6517 C CA . ARG B 1 416 ? -1.629 18.938 -10.32 1 97.75 416 ARG B CA 1
ATOM 6518 C C . ARG B 1 416 ? -2.406 19.062 -11.625 1 97.75 416 ARG B C 1
ATOM 6520 O O . ARG B 1 416 ? -3.6 18.75 -11.68 1 97.75 416 ARG B O 1
ATOM 6527 N N . GLU B 1 417 ? -1.762 19.516 -12.656 1 97.25 417 GLU B N 1
ATOM 6528 C CA . GLU B 1 417 ? -2.389 19.578 -13.969 1 97.25 417 GLU B CA 1
ATOM 6529 C C . GLU B 1 417 ? -2.748 18.172 -14.469 1 97.25 417 GLU B C 1
ATOM 6531 O O . GLU B 1 417 ? -3.828 17.969 -15.023 1 97.25 417 GLU B O 1
ATOM 6536 N N . PHE B 1 418 ? -1.784 17.297 -14.328 1 97.25 418 PHE B N 1
ATOM 6537 C CA . PHE B 1 418 ? -2.02 15.906 -14.695 1 97.25 418 PHE B CA 1
ATOM 6538 C C . PHE B 1 418 ? -3.258 15.359 -13.992 1 97.25 418 PHE B C 1
ATOM 6540 O O . PHE B 1 418 ? -4.109 14.734 -14.617 1 97.25 418 PHE B O 1
ATOM 6547 N N . TYR B 1 419 ? -3.352 15.562 -12.664 1 97.44 419 TYR B N 1
ATOM 6548 C CA . TYR B 1 419 ? -4.508 15.109 -11.898 1 97.44 419 TYR B CA 1
ATOM 6549 C C . TYR B 1 419 ? -5.797 15.711 -12.453 1 97.44 419 TYR B C 1
ATOM 6551 O O . TYR B 1 419 ? -6.754 14.992 -12.727 1 97.44 419 TYR B O 1
ATOM 6559 N N . ALA B 1 420 ? -5.848 17 -12.594 1 96.56 420 ALA B N 1
ATOM 6560 C CA . ALA B 1 420 ? -7.055 17.703 -13.008 1 96.56 420 ALA B CA 1
ATOM 6561 C C . ALA B 1 420 ? -7.48 17.297 -14.414 1 96.56 420 ALA B C 1
ATOM 6563 O O . ALA B 1 420 ? -8.672 17.172 -14.703 1 96.56 420 ALA B O 1
ATOM 6564 N N . ALA B 1 421 ? -6.535 17.047 -15.25 1 96.56 421 ALA B N 1
ATOM 6565 C CA . ALA B 1 421 ? -6.82 16.828 -16.672 1 96.56 421 ALA B CA 1
ATOM 6566 C C . ALA B 1 421 ? -7.148 15.359 -16.938 1 96.56 421 ALA B C 1
ATOM 6568 O O . ALA B 1 421 ? -7.969 15.047 -17.797 1 96.56 421 ALA B O 1
ATOM 6569 N N . LEU B 1 422 ? -6.469 14.461 -16.188 1 96.38 422 LEU B N 1
ATOM 6570 C CA . LEU B 1 422 ? -6.551 13.078 -16.625 1 96.38 422 LEU B CA 1
ATOM 6571 C C . LEU B 1 422 ? -7.176 12.203 -15.547 1 96.38 422 LEU B C 1
ATOM 6573 O O . LEU B 1 422 ? -7.926 11.266 -15.852 1 96.38 422 LEU B O 1
ATOM 6577 N N . ILE B 1 423 ? -6.883 12.43 -14.258 1 97 423 ILE B N 1
ATOM 6578 C CA . ILE B 1 423 ? -7.332 11.547 -13.188 1 97 423 ILE B CA 1
ATOM 6579 C C . ILE B 1 423 ? -8.734 11.945 -12.742 1 97 423 ILE B C 1
ATOM 6581 O O . ILE B 1 423 ? -9.625 11.102 -12.625 1 97 423 ILE B O 1
ATOM 6585 N N . GLU B 1 424 ? -8.984 13.227 -12.492 1 95.88 424 GLU B N 1
ATOM 6586 C CA . GLU B 1 424 ? -10.266 13.703 -11.984 1 95.88 424 GLU B CA 1
ATOM 6587 C C . GLU B 1 424 ? -11.414 13.336 -12.922 1 95.88 424 GLU B C 1
ATOM 6589 O O . GLU B 1 424 ? -12.445 12.828 -12.484 1 95.88 424 GLU B O 1
ATOM 6594 N N . PRO B 1 425 ? -11.289 13.484 -14.258 1 94.94 425 PRO B N 1
ATOM 6595 C CA . PRO B 1 425 ? -12.391 13.141 -15.156 1 94.94 425 PRO B CA 1
ATOM 6596 C C . PRO B 1 425 ? -12.695 11.648 -15.18 1 94.94 425 PRO B C 1
ATOM 6598 O O . PRO B 1 425 ? -13.797 11.242 -15.555 1 94.94 425 PRO B O 1
ATOM 6601 N N . LEU B 1 426 ? -11.711 10.82 -14.852 1 95.56 426 LEU B N 1
ATOM 6602 C CA . LEU B 1 426 ? -11.914 9.383 -14.812 1 95.56 426 LEU B CA 1
ATOM 6603 C C . LEU B 1 426 ? -13.023 9.016 -13.836 1 95.56 426 LEU B C 1
ATOM 6605 O O . LEU B 1 426 ? -13.734 8.031 -14.039 1 95.56 426 LEU B O 1
ATOM 6609 N N . ASN B 1 427 ? -13.227 9.805 -12.75 1 94 427 ASN B N 1
ATOM 6610 C CA . ASN B 1 427 ? -14.195 9.508 -11.695 1 94 427 ASN B CA 1
ATOM 6611 C C . ASN B 1 427 ? -15.633 9.633 -12.203 1 94 427 ASN B C 1
ATOM 6613 O O . ASN B 1 427 ? -16.531 8.938 -11.727 1 94 427 ASN B O 1
ATOM 6617 N N . GLU B 1 428 ? -15.812 10.469 -13.18 1 92.06 428 GLU B N 1
ATOM 6618 C CA . GLU B 1 428 ? -17.141 10.586 -13.789 1 92.06 428 GLU B CA 1
ATOM 6619 C C . GLU B 1 428 ? -17.422 9.414 -14.719 1 92.06 428 GLU B C 1
ATOM 6621 O O . GLU B 1 428 ? -18.531 8.891 -14.75 1 92.06 428 GLU B O 1
ATOM 6626 N N . ARG B 1 429 ? -16.469 8.992 -15.43 1 93.69 429 ARG B N 1
ATOM 6627 C CA . ARG B 1 429 ? -16.641 7.941 -16.422 1 93.69 429 ARG B CA 1
ATOM 6628 C C . ARG B 1 429 ? -16.828 6.582 -15.758 1 93.69 429 ARG B C 1
ATOM 6630 O O . ARG B 1 429 ? -17.531 5.715 -16.281 1 93.69 429 ARG B O 1
ATOM 6637 N N . ARG B 1 430 ? -16.219 6.406 -14.594 1 94.94 430 ARG B N 1
ATOM 6638 C CA . ARG B 1 430 ? -16.312 5.113 -13.922 1 94.94 430 ARG B CA 1
ATOM 6639 C C . ARG B 1 430 ? -17.734 4.824 -13.461 1 94.94 430 ARG B C 1
ATOM 6641 O O . ARG B 1 430 ? -18.094 3.666 -13.242 1 94.94 430 ARG B O 1
ATOM 6648 N N . LYS B 1 431 ? -18.547 5.828 -13.391 1 92.38 431 LYS B N 1
ATOM 6649 C CA . LYS B 1 431 ? -19.922 5.672 -12.891 1 92.38 431 LYS B CA 1
ATOM 6650 C C . LYS B 1 431 ? -20.719 4.754 -13.805 1 92.38 431 LYS B C 1
ATOM 6652 O O . LYS B 1 431 ? -21.688 4.133 -13.359 1 92.38 431 LYS B O 1
ATOM 6657 N N . GLN B 1 432 ? -20.344 4.641 -15.039 1 93 432 GLN B N 1
ATOM 6658 C CA . GLN B 1 432 ? -21.047 3.787 -15.984 1 93 432 GLN B CA 1
ATOM 6659 C C . GLN B 1 432 ? -20.891 2.312 -15.617 1 93 432 GLN B C 1
ATOM 6661 O O . GLN B 1 432 ? -21.656 1.466 -16.109 1 93 432 GLN B O 1
ATOM 6666 N N . TYR B 1 433 ? -19.953 1.989 -14.789 1 93.69 433 TYR B N 1
ATOM 6667 C CA . TYR B 1 433 ? -19.688 0.606 -14.406 1 93.69 433 TYR B CA 1
ATOM 6668 C C . TYR B 1 433 ? -20.328 0.288 -13.062 1 93.69 433 TYR B C 1
ATOM 6670 O O . TYR B 1 433 ? -20.25 -0.842 -12.57 1 93.69 433 TYR B O 1
ATOM 6678 N N . ILE B 1 434 ? -20.969 1.354 -12.438 1 86.94 434 ILE B N 1
ATOM 6679 C CA . ILE B 1 434 ? -21.672 1.155 -11.172 1 86.94 434 ILE B CA 1
ATOM 6680 C C . ILE B 1 434 ? -23.078 0.633 -11.445 1 86.94 434 ILE B C 1
ATOM 6682 O O . ILE B 1 434 ? -23.797 1.172 -12.297 1 86.94 434 ILE B O 1
ATOM 6686 N N . THR B 1 435 ? -23.469 -0.686 -11.07 1 69.5 435 THR B N 1
ATOM 6687 C CA . THR B 1 435 ? -24.812 -1.229 -11.258 1 69.5 435 THR B CA 1
ATOM 6688 C C . THR B 1 435 ? -25.656 -0.996 -10.008 1 69.5 435 THR B C 1
ATOM 6690 O O . THR B 1 435 ? -25.141 -1.005 -8.891 1 69.5 435 THR B O 1
#

Foldseek 3Di:
DAFQDPVCVVCVVVVVVVCQAQLPPGGGDDDDDDPADDDDDVSVCCVDPPNVVVLVVCVVVVHDVVVVALALQEEEEEEQQQAQAVPGRPGQVVNVNVQSVVQVLLCQQFNGRYDYDHDPDLDLVVRLVVCVVVVSRHLEYEYERRWPPSVVVSQVSNLVPFQHAYYHLLALLLLLLVLLLVVLLCVVVVHDLQPFAEEEEDDIRNRLSNLVLSVVRHHQAYWYAYPVATQAAPDDPPDDPSSNVSNVSHVVRDTDHRLSSQQQGQEYAYADDACQDALVSLLRYHAQHHYEQARPPHGNDDPVSNVVSHHNAYEYCDRNAFHHRHSSLPDSLLSLLCSVQSFSYQDSQLSNLLSNQQQVVQDPVNRGSRHRGDDSPDLQRSLSSSLSSNVVSVVVVRGPHDDHSVVSSVSRSVSNVCCVPPVVVVSVVCVVVRD/DAFQDPVCVVCVVVVVVVCQALLPPGGGNDDDDDPADDDDPVSVCCVDPPNVVVLVVCVVVVHDVVVVALALQEEEEEEQQQAQAVPGRPGQVVNVNVQSVVQVLLCQQFNGRYDYDHDPDLDLVVRLVVCVVVVSRHLEYEYERRWPPSVVVSQVSNLVPFQHAYYHLLALLLLLLVLLLVVLLCVVVVHDLQPFAEEEEDDIRNRLSNLVLSVVVHHQAYWYAYPVATQAAPDDPPDDPSSNVSNVSHVVRDTDHRLSSQQQGQEYAYADDACQDALVSLLRYHAQHHYEQARPPHGNDDPVSSVVSHHNAYEYCDRNAFHHRHSSLPDSLLSLLCSVQSFSYQDSQLSNLLSNQQQVVQDPVNRGSRHRGDDSPDLQRSLSSSLSSNVVSVVVVRGPHDDHSVVSSVSRSVSNVCCVPPVVVVSVVCVVVRD

Secondary structure (DSSP, 8-state):
-----HHHHHHHHHHHHHHTS--SSSSSSEEEEESS--SSHHHHHHHSTTTTHHHHHHHHTT--GGGTSSGGGEEEEEE-SSSBTTTBS--TGGGHHHHHHHHHHHHHHH--EEEEEE-----HHHHHHHHHHHGGG-SEEEE-S--TTHHHHHHHHHHHH-SS-EEEIIIIIHHHHHHHHHHHHHHHHT--GGG-EEEEE--SHHHHHHHHHHHHHT--EEEEEETTEE--TT--TT--HHHHHHHTT-TT---S-HHHHHTT-SEEEE-S-TT---HHHHHTSPSS-EEEE--SSS-SS-HHHHHHTT-SEEEES-TTSSSB--GGGTHHHHHHHHHHTT-S---HHHHHHHHHHHHHTS-TTT-BTTBSS--TT-TTHHHHHHHHHHHHHHHHT--SS---HHHHHHHHHHHHHHIIIIIHHHHHHGGGG--/-----HHHHHHHHHHHHHHTS--SSSSSSEEEEESS--SSHHHHHHHSTTTTHHHHHHHHTT--GGGTSSGGGEEEEEE-STTBTTTBS--TGGGHHHHHHHHHHHHHHH--EEEEEE-----HHHHHHHHHHHGGG-SEEEE-S--TTHHHHHHHHHHHH-SS-EEEIIIIIHHHHHHHHHHHHHHHHT--GGG-EEEEE--SHHHHHHHHHHHHTT--EEEEEETTEE--TT--TT--HHHHHHHTT-TT---S-HHHHHTT-SEEEE-S-TT---HHHHHTSPSS-EEEE--SSS-SS-HHHHHHTT-SEEEES-TTSSSB--GGGTHHHHHHHHHHTT-S---HHHHHHHHHHHHHTS-TTT-BTTBSS--TT-TTHHHHHHHHHHHHHHHHT--SS---HHHHHHHHHHHHHHIIIIIHHHHHHGGGG--

pLDDT: mean 96.5, std 4.97, range [40.44, 98.94]

Solvent-accessible surface area (backbone atoms only — not comparable to full-atom values): 41522 Å² total; per-residue (Å²): 135,75,54,62,48,70,67,51,61,73,40,31,56,62,50,18,43,53,62,18,32,73,36,53,81,54,20,13,41,51,46,41,45,51,38,48,69,73,87,48,61,56,35,44,25,35,46,28,74,69,19,28,51,44,53,22,52,45,26,49,73,72,38,69,52,61,55,42,26,42,28,49,49,21,31,39,35,34,29,37,10,44,25,34,77,77,73,29,67,51,40,35,75,24,31,44,44,54,37,40,22,52,27,36,47,24,22,55,58,30,44,30,26,35,46,64,44,33,35,73,53,87,49,62,67,60,52,48,52,44,50,62,31,38,42,82,51,34,32,28,38,35,39,39,36,50,37,60,74,58,41,56,56,42,50,51,52,45,47,72,73,41,76,35,22,52,44,47,41,59,21,51,17,38,24,26,32,47,48,11,31,45,55,40,46,28,58,74,73,71,54,54,54,68,75,39,33,35,16,31,37,20,65,46,48,34,32,47,38,31,51,53,53,44,40,71,72,36,28,58,38,37,35,39,18,45,99,89,18,36,43,26,74,85,62,74,77,93,64,48,77,67,56,55,61,53,8,63,28,23,74,80,57,61,71,50,43,63,60,58,43,30,48,56,13,32,32,40,39,28,59,52,59,52,62,72,52,52,48,70,41,53,58,43,23,31,82,70,17,34,38,34,22,38,12,58,92,47,25,16,41,54,64,68,53,40,43,73,30,53,36,55,30,53,28,23,43,44,73,72,47,54,28,45,49,42,39,76,67,26,50,30,14,45,50,40,9,30,35,74,18,49,17,34,49,69,50,73,66,25,41,50,32,29,14,52,31,38,26,58,67,48,43,82,87,64,50,45,64,65,34,32,40,59,60,81,79,43,84,57,42,35,21,46,10,12,14,36,15,30,48,38,31,50,74,71,65,38,36,76,41,91,69,58,41,66,55,45,22,52,50,32,50,49,34,28,49,48,29,61,68,58,49,50,57,47,38,65,61,43,52,78,74,54,129,133,76,55,61,50,72,69,52,60,73,40,31,57,62,51,17,44,52,61,17,31,74,37,52,82,52,19,13,40,51,46,42,44,51,39,48,67,75,86,49,60,57,34,44,25,36,46,28,75,69,18,26,53,42,52,22,52,44,27,50,71,73,38,69,52,62,54,43,24,41,28,51,46,21,31,38,34,33,30,37,8,43,25,34,78,78,72,29,65,50,39,36,74,24,30,45,43,53,38,40,22,51,26,36,46,25,21,55,58,30,46,30,27,36,46,64,43,32,35,74,53,88,50,62,68,60,53,47,50,43,50,62,31,39,43,80,52,34,32,28,38,35,39,39,36,48,38,60,72,57,40,56,56,43,49,54,51,46,46,72,74,42,76,34,22,51,44,46,40,60,21,51,16,39,24,25,32,49,48,11,32,45,56,40,46,28,59,73,71,70,53,51,55,68,74,39,33,36,15,30,39,20,64,46,47,35,31,47,37,30,51,54,53,43,40,71,73,37,30,57,38,38,35,39,20,45,99,90,19,37,44,25,73,84,63,72,75,94,62,51,77,67,55,56,60,50,7,62,28,22,74,80,55,60,71,50,42,64,60,57,43,30,48,58,13,34,32,38,39,29,59,51,59,52,60,72,53,52,48,72,40,54,57,44,23,31,83,70,17,35,38,35,22,38,12,60,93,47,26,17,40,55,63,69,52,41,42,73,31,55,37,54,28,55,29,24,44,43,74,72,48,55,26,45,48,44,42,78,66,27,51,28,15,46,48,41,9,30,35,75,19,49,16,32,50,69,49,72,64,26,42,50,32,27,14,52,30,38,26,59,67,48,42,81,88,64,50,45,63,65,34,33,41,59,60,81,78,45,85,58,41,34,22,45,10,12,13,36,15,30,47,37,30,49,74,72,65,38,34,76,42,92,72,57,42,67,55,45,22,52,51,31,50,50,34,29,48,47,29,62,70,57,48,51,57,48,37,65,62,42,52,78,74,53,129

Sequence (870 aa):
MARITEEQRRKLAQDALEYHRNNFPGNGKIEVIPKVPLRDFYDLSLAYTPGVAEPCKVIAKKGNYEDYTIIPNTVAVVTDGSAILGLGNIGVLAGMPVMEGKCVLFKALAGIDAFPILIDTQDVEKIVETIKLISKGFGGINLEDISAPRCFEIEMRLKRELDIPVFHDDQHGTAVVTLAGLINALKLVGKKFNEIKVAISGAGAAGIAIAKLLHHVGVKEILLVDRAGIIYEGRKENMNPYKEEVARFNIHGVQGDLAKAMEGADVFIGVSVGGIVKPWMIKKMADDPIVFAMANPIPEIMPEDAKKAGAKIVATGRSDYPNQINNVLGFPGIFRGALDVRATDITLNMNIAAAEAIASVVSDEELSEDYIIPSPLHPDVYPKEARAVAEQAIRDGVARRKLSGEWVEEHTRKLREFYAALIEPLNERRKQYITMARITEEQRRKLAQDALEYHRNNFPGNGKIEVIPKVPLRDFYDLSLAYTPGVAEPCKVIAKKGNYEDYTIIPNTVAVVTDGSAILGLGNIGVLAGMPVMEGKCVLFKALAGIDAFPILIDTQDVEKIVETIKLISKGFGGINLEDISAPRCFEIEMRLKRELDIPVFHDDQHGTAVVTLAGLINALKLVGKKFNEIKVAISGAGAAGIAIAKLLHHVGVKEILLVDRAGIIYEGRKENMNPYKEEVARFNIHGVQGDLAKAMEGADVFIGVSVGGIVKPWMIKKMADDPIVFAMANPIPEIMPEDAKKAGAKIVATGRSDYPNQINNVLGFPGIFRGALDVRATDITLNMNIAAAEAIASVVSDEELSEDYIIPSPLHPDVYPKEARAVAEQAIRDGVARRKLSGEWVEEHTRKLREFYAALIEPLNERRKQYIT

Organism: Pyrococcus furiosus (strain ATCC 43587 / DSM 3638 / JCM 8422 / Vc1) (NCBI:txid186497)

Nearest PDB structures (foldseek):
  5cee-assembly1_A-2  TM=9.481E-01  e=3.474E-46  Aster yellows witches'-broom phytoplasma AYWB
  6zng-assembly1_B  TM=9.530E-01  e=8.141E-47  Bdellovibrio bacteriovorus HD100
  6zn4-assembly1_A  TM=9.523E-01  e=2.938E-46  Bdellovibrio bacteriovorus HD100
  6znj-assembly1_B  TM=9.166E-01  e=5.741E-46  Bdellovibrio bacteriovorus HD100
  2hae-assembly1_A  TM=9.554E-01  e=1.458E-40  Thermotoga maritima